Protein 7XSG (pdb70)

Organism: Cecembia lonarensis (strain CCUG 58316 / KCTC 22772 / LW9) (NCBI:txid1225176)

Foldseek 3Di:
DQADPDPLQQFADPPDDDDDAPAFQVNLQVPPAVVLLVVLVVLVVVLQVLQVPFQAHLDLVSQVPAADDLQQLQFQAEAEEQDDLLLARQDDPLDDQADPLRFTESVCCLPCCVPVCVVNCCVGYRPPCHSLSSFQLLALLVADLLVVLVLCVLLSGQAYEYQQADQLGQGLADDPQWCSYCLNTHHNDSSVVNNLVSCVVSVHAYEYEEELHHQKAKAFADDADDPPQPDPRIWIAHFCLSVPDDDPRTHRDDSVPPRSSNPTHRYYHQCQSSHRLSRLVVCCVPRVGQEYEYASQQRDACVRNVLSSSSSSNVSVCVPPDHHFYEQHNHFQDDPVLVVVVVVPVVSRVVRRRHTHEAERENDPPDDDLVGEYEYEDEQFSYSAGHSPDDPVRGHDLLRVLLVSLLQQLSSYRYHYYFHHHSNNHGPVRRSVSSNSSSVQCVQCVVQRGQWGHDPDQDDPQWGWIAHPVRQKIKTKGLDDPAQKDKDDPADDFAWDFKDKGQDPDTWDWDADPNRIIITGDDPVCRVPVVNSHPRIIMMMIGGD/DAADPDPLQQFADPPDDDDDDPAFQVNLQVPPAVVLQVVLVVLLVVLVVLQVPFQAHLDLVRQVPAADDLQVLQFQEEAEEQADLLLARQDDPLDDQADPLRFTESVCCLPCCVPVCVVNCCVGYRPPCHSLSSFQLLALLVADLLVVLVLCVLLSGQEYEYQQADQLGQGLADDPQWCSYCLNTHHNDSNLQNNLVSCVVVVHAYEYEEELHHQKAKAFAQDADDPPQPDPGIWIAHFCLSVPDDDPRTHRDDSVPPRSSNPTHRYYHQCQSSHRLSRLVVCCVPRVGQEYEYANLARDACVRNVVSSSSSSSCSVCVPPHRHFYEQHNHFQDDPVLVVVVVVPVVSRVVRRRHTHEAESENDPPDDDLVGEYEYEDEQFSYSAGHSPDDPVRGHALLRVQLVSLLQQLSSYRYHYYFHHHSNNHGDVRSVNSSVQSSVQCVQCVVQRRQWGHDPDQDDPQWGWIAHPVRFKIKTKGQDDPAQKDKALPADPFDWDWKDWRQDPDTWDWDQDPNGIIITGDDPVCHPCVVVSHNRIIMMITGGD

InterPro domains:
  IPR000933 Glycoside hydrolase, family 29 [PTHR10030] (77-508)
  IPR000933 Glycoside hydrolase, family 29 [SM00812] (87-532)
  IPR017853 Glycoside hydrolase superfamily [SSF51445] (87-491)
  IPR031919 Alpha-L-fucosidase, C-terminal [PF16757] (505-583)
  IPR057739 Glycoside hydrolase family 29, N-terminal [PF01120] (80-488)

Secondary structure (DSSP, 8-state):
------TTS----TT------SS-HHHHHHHTHHHHHHHHHHHHHHHHHHHHHSS--SSHHHHHT----HHHHHH-EEEEE--SGGGTT----SSS---TTS-B-GGGHHHHTTTTTHHHHHHHT-TT--GGGGGGG---TT--HHHHHHHHHHHT-SEEEE--B-TT--BSS--SS-S-BTTTSSSSS-HHHHHHHHHHHTT-EEEEEEESS-S-EEEE-SS-SSTT--STTEEEE--GGG-S----SEEE--HHHHGGGSTTPPPBS-HIIIIIHHHHHHHHHHH--SEEEEE-TTSS-HHHH-HHHHHHHHHHHHTTT---EEBS-S-----HHHHHHHHH--HHHHHT----SBB--BS---S--TTS-EEEEE-SSSBSS--TT--TTTS--HHHHHHHHHHHHHTTEEEEEEE---TTSPPPHHHHHHHHHHHHHHHHHGGGTTTEE--S-SEETTEEEEEETTS-EEEEEESS--TTEEEE-S---S-EEEEEETT--PPBP-EE-TTS-EEEE--GGGTS-GGGT-SS-EEEEEEE-/----S-TTS----TT------SS-HHHHHHHTHHHHHHHHHHHHHHHHHHHHHSS--SSHHHHHT----HHHHHH-EEEEE--SGGGTT----SSS---TTS-B-GGGHHHHTTTTTHHHHHHHT-TT--GGGGGGG---TT--HHHHHHHHHHHT-SEEEE--B-TT--BSS--TT-S-BTTTSSSSS-HHHHHHHHHHHTT-EEEEEEESS-S-EEEE-SS-SSTT--STTEEEE--GGG-S----SEEE--HHHHGGGSTTPPPBS-HIIIIIHHHHHHHHHHH--SEEEEE-TTSS-HHHH-HHHHHHHHHHHHTTT---EEBS-S-----HHHHHHHHH--HHHHHT----SBB--BS---S--TTS-EEEEE-SSSBSS--TT--TTTS--HHHHHHHHHHHHHTTEEEEEEE---TTSPPPHHHHHHHHHHHHHHHHHGGGTTTEE--S-SEETTEEEEEETTSSEEEEEESS--TTEEEE-S---S-EEEEEETT--PPPP-EE-TTS-EEEE--GGGTS-GGGTSSS-EEEEEEE-

B-factor: mean 20.51, std 13.14, range [5.88, 104.59]

Sequence (1090 aa):
KHLTDNILQPKRSSDFMMAFKYEYSTVDLYREFSESIMDKARSEVEILESVNRQGRYKPNVESLKLHEVPEWFEDAKLGIFLDWGPWSVPGYAPLKGAEASTGGSYPDWYEFLMDNLYKEYHDEVWGADFRRRDDFLPLLTGENFNSEEYMLLAVNSGAKYFVPFTKHHAGWTMWESEFTKRNAVEMGPGRDIYKELIEEAGKKYDMKMGFYFSVSEWEYPVIVDQNLLSQWDPVKNLAIFQDALGQIPRATPLASYFPALHDRMISGKIPVKDYFADYMMIPSSFKEAVDKYDPDLVWYDGGWGSPVSISRTMETSAYFYNQAEGKKDVVINNRAGSSLSEDDLIKVRDLMKIYLSGQQLGDYGTPEFTIGDVDIQSKWEVCRSISPAFGYNWQDDEASSLSGEELIKLFVDIVANNGNLLLVISPDGSGKLPDIQKKDDRLLELGDWMKVNAESIHNTRPWKVQKENDKFFTKSKDGKSLFVHCTNWPGENLIINTPIEEGIKGIKLLGSDINLQFTKASNGNLEIPIPKDFQNNPSLISKYVWTFKIDLNKHLTDNILQPKRSSDFMAFKYEYSTVDLYREFSESIMDKARSSEVEILESVNRQGRYKPNVESLKLHEVPEWFEDAKLGIFLDWGPWSVPGYAPLKGAEASTGGSYPDWYEFLMDNLYKEYHDEVWGADFRRRDDFLPLLTGENFNSEEYMLLAVNSSGAKYFVPFTKHHAGWTMWESEFTKRNAVEMGPGRDIYKELIEAGKKYDMKMGFYFSVSEWEYPVIVDDQNLSQWDPVKNLAIFQDALGQIPRATPLASYFPALHDRMMISGKIPVKDYFADYMMIPSSFKEAVDKYDPDLVWYDGGWGSPVSISRTMETSAYFYNQAEGKKDVVINNRAGSSLSEDDLIKVRDLMKIYLSGQQLGDYGTPEFTIGDVDIQSKWEVCRSSISPAFGYNWQDDEASSLSGEELIKLFVDIVANNGNLLLVISPDGSGKLPDIQKDRLLLELGDWMKKVNAESIHNTRPWKVQKENDKFFTKSKDGKSLFVHCTNWPGENLIINTPIEEGIKGIKLLGSSDDINLQFTKASNGNLEIPIPKDFQNNPSLISKYVWTFKIDLN

Structure (mmCIF, N/CA/C/O backbone):
data_7XSG
#
_entry.id   7XSG
#
_cell.length_a   73.132
_cell.length_b   123.405
_cell.length_c   166.605
_cell.angle_alpha   90.000
_cell.angle_beta   90.000
_cell.angle_gamma   90.000
#
_symmetry.space_group_name_H-M   'P 21 21 21'
#
loop_
_entity.id
_entity.type
_entity.pdbx_description
1 polymer Alpha-L-fucosidase
2 non-polymer 'SODIUM ION'
3 non-polymer GLYCEROL
4 non-polymer 'CITRIC ACID'
5 non-polymer DI(HYDROXYETHYL)ETHER
6 water water
#
loop_
_atom_site.group_PDB
_atom_site.id
_atom_site.type_symbol
_atom_site.label_atom_id
_atom_site.label_alt_id
_atom_site.label_comp_id
_atom_site.label_asym_id
_atom_site.label_entity_id
_atom_site.label_seq_id
_atom_site.pdbx_PDB_ins_code
_atom_site.Cartn_x
_atom_site.Cartn_y
_atom_site.Cartn_z
_atom_site.occupancy
_atom_site.B_iso_or_equiv
_atom_site.auth_seq_id
_atom_site.auth_comp_id
_atom_site.auth_asym_id
_atom_site.auth_atom_id
_atom_site.pdbx_PDB_model_num
ATOM 1 N N . LYS A 1 34 ? -15.573 -44.309 47.062 1.000 45.964 33 LYS A N 1
ATOM 2 C CA . LYS A 1 34 ? -16.222 -43.011 47.392 1.000 44.263 33 LYS A CA 1
ATOM 3 C C . LYS A 1 34 ? -16.218 -42.134 46.135 1.000 40.004 33 LYS A C 1
ATOM 4 O O . LYS A 1 34 ? -17.274 -41.878 45.561 1.000 42.669 33 LYS A O 1
ATOM 10 N N . HIS A 1 35 ? -15.020 -41.731 45.684 1.000 31.277 34 HIS A N 1
ATOM 11 C CA . HIS A 1 35 ? -14.865 -40.980 44.442 1.000 28.012 34 HIS A CA 1
ATOM 12 C C . HIS A 1 35 ? -13.807 -41.586 43.515 1.000 26.905 34 HIS A C 1
ATOM 13 O O . HIS A 1 35 ? -13.864 -41.354 42.305 1.000 26.983 34 HIS A O 1
ATOM 20 N N . LEU A 1 36 ? -12.805 -42.286 44.062 1.000 25.066 35 LEU A N 1
ATOM 21 C CA . LEU A 1 36 ? -11.754 -42.868 43.247 1.000 26.826 35 LEU A CA 1
ATOM 22 C C . LEU A 1 36 ? -12.231 -44.227 42.747 1.000 31.018 35 LEU A C 1
ATOM 23 O O . LEU A 1 36 ? -12.547 -45.103 43.556 1.000 30.967 35 LEU A O 1
ATOM 28 N N . THR A 1 37 ? -12.315 -44.369 41.417 1.000 29.219 36 THR A N 1
ATOM 29 C CA . THR A 1 37 ? -12.719 -45.624 40.791 1.000 32.392 36 THR A CA 1
ATOM 30 C C . THR A 1 37 ? -11.479 -46.291 40.198 1.000 32.993 36 THR A C 1
ATOM 31 O O . THR A 1 37 ? -10.387 -45.715 40.214 1.000 31.553 36 THR A O 1
ATOM 35 N N . ASP A 1 38 ? -11.643 -47.525 39.693 1.000 34.615 37 ASP A N 1
ATOM 36 C CA . ASP A 1 38 ? -10.603 -48.148 38.888 1.000 39.688 37 ASP A CA 1
ATOM 37 C C . ASP A 1 38 ? -10.979 -48.055 37.406 1.000 42.213 37 ASP A C 1
ATOM 38 O O . ASP A 1 38 ? -10.437 -48.795 36.582 1.000 43.046 37 ASP A O 1
ATOM 43 N N . ASN A 1 39 ? -11.893 -47.123 37.080 1.000 40.776 38 ASN A N 1
ATOM 44 C CA . ASN A 1 39 ? -12.326 -46.859 35.713 1.000 38.385 38 ASN A CA 1
ATOM 45 C C . ASN A 1 39 ? -11.232 -46.061 35.003 1.000 39.485 38 ASN A C 1
ATOM 46 O O . ASN A 1 39 ? -10.869 -44.962 35.432 1.000 34.383 38 ASN A O 1
ATOM 51 N N . ILE A 1 40 ? -10.727 -46.632 33.900 1.000 36.941 39 ILE A N 1
ATOM 52 C CA . ILE A 1 40 ? -9.674 -46.048 33.081 1.000 37.204 39 ILE A CA 1
ATOM 53 C C . ILE A 1 40 ? -10.089 -44.666 32.552 1.000 31.543 39 ILE A C 1
ATOM 54 O O . ILE A 1 40 ? -9.219 -43.829 32.308 1.000 32.347 39 ILE A O 1
ATOM 59 N N . LEU A 1 41 ? -11.401 -44.438 32.367 1.000 30.046 40 LEU A N 1
ATOM 60 C CA . LEU A 1 41 ? -11.912 -43.181 31.837 1.000 30.501 40 LEU A CA 1
ATOM 61 C C . LEU A 1 41 ? -11.733 -42.040 32.838 1.000 28.355 40 LEU A C 1
ATOM 62 O O . LEU A 1 41 ? -11.769 -40.883 32.419 1.000 25.831 40 LEU A O 1
ATOM 67 N N . GLN A 1 42 ? -11.621 -42.360 34.144 1.000 23.710 41 GLN A N 1
ATOM 68 C CA . GLN A 1 42 ? -11.534 -41.319 35.161 1.000 21.933 41 GLN A CA 1
ATOM 69 C C . GLN A 1 42 ? -10.119 -40.774 35.187 1.000 20.753 41 GLN A C 1
ATOM 70 O O . GLN A 1 42 ? -9.165 -41.476 35.531 1.000 21.234 41 GLN A O 1
ATOM 76 N N . PRO A 1 43 ? -9.907 -39.463 34.876 1.000 18.789 42 PRO A N 1
ATOM 77 C CA . PRO A 1 43 ? -8.585 -38.877 35.062 1.000 20.253 42 PRO A CA 1
ATOM 78 C C . PRO A 1 43 ? -8.210 -38.856 36.547 1.000 18.419 42 PRO A C 1
ATOM 79 O O . PRO A 1 43 ? -9.054 -38.530 37.388 1.000 20.192 42 PRO A O 1
ATOM 83 N N . LYS A 1 44 ? -6.961 -39.200 36.856 1.000 20.768 43 LYS A N 1
ATOM 84 C CA . LYS A 1 44 ? -6.532 -39.294 38.238 1.000 21.334 43 LYS A CA 1
ATOM 85 C C . LYS A 1 44 ? -5.033 -39.062 38.338 1.000 19.824 43 LYS A C 1
ATOM 86 O O . LYS A 1 44 ? -4.290 -39.054 37.347 1.000 20.879 43 LYS A O 1
ATOM 92 N N . ARG A 1 45 ? -4.586 -38.851 39.576 1.000 18.459 44 ARG A N 1
ATOM 93 C CA . ARG A 1 45 ? -3.195 -38.583 39.883 1.000 21.079 44 ARG A CA 1
ATOM 94 C C . ARG A 1 45 ? -2.292 -39.638 39.239 1.000 24.533 44 ARG A C 1
ATOM 95 O O . ARG A 1 45 ? -2.541 -40.837 39.365 1.000 24.942 44 ARG A O 1
ATOM 103 N N . SER A 1 46 ? -1.236 -39.161 38.574 1.000 26.957 45 SER A N 1
ATOM 104 C CA . SER A 1 46 ? -0.217 -40.031 38.014 1.000 31.285 45 SER A CA 1
ATOM 105 C C . SER A 1 46 ? 0.727 -40.534 39.107 1.000 31.367 45 SER A C 1
ATOM 106 O O . SER A 1 46 ? 1.029 -39.840 40.073 1.000 28.114 45 SER A O 1
ATOM 109 N N . SER A 1 47 ? 1.269 -41.746 38.922 1.000 33.332 46 SER A N 1
ATOM 110 C CA . SER A 1 47 ? 2.225 -42.282 39.877 1.000 33.371 46 SER A CA 1
ATOM 111 C C . SER A 1 47 ? 3.538 -41.493 39.848 1.000 33.784 46 SER A C 1
ATOM 112 O O . SER A 1 47 ? 4.319 -41.542 40.793 1.000 38.059 46 SER A O 1
ATOM 115 N N . ASP A 1 48 ? 3.778 -40.733 38.772 1.000 35.347 47 ASP A N 1
ATOM 116 C CA . ASP A 1 48 ? 5.005 -39.959 38.614 1.000 37.995 47 ASP A CA 1
ATOM 117 C C . ASP A 1 48 ? 4.799 -38.470 38.942 1.000 35.415 47 ASP A C 1
ATOM 118 O O . ASP A 1 48 ? 5.663 -37.651 38.602 1.000 33.730 47 ASP A O 1
ATOM 123 N N . PHE A 1 49 ? 3.703 -38.117 39.641 1.000 32.504 48 PHE A N 1
ATOM 124 C CA . PHE A 1 49 ? 3.392 -36.723 39.959 1.000 30.983 48 PHE A CA 1
ATOM 125 C C . PHE A 1 49 ? 4.520 -36.041 40.742 1.000 29.912 48 PHE A C 1
ATOM 126 O O . PHE A 1 49 ? 5.007 -36.548 41.752 1.000 31.076 48 PHE A O 1
ATOM 134 N N A MET A 1 50 ? 4.920 -34.860 40.258 0.500 29.362 49 MET A N 1
ATOM 135 N N B MET A 1 50 ? 4.911 -34.856 40.258 0.500 29.147 49 MET A N 1
ATOM 136 C CA A MET A 1 50 ? 5.803 -33.960 40.977 0.500 28.937 49 MET A CA 1
ATOM 137 C CA B MET A 1 50 ? 5.803 -33.958 40.964 0.500 28.607 49 MET A CA 1
ATOM 138 C C A MET A 1 50 ? 5.244 -32.546 40.829 0.500 26.367 49 MET A C 1
ATOM 139 C C B MET A 1 50 ? 5.241 -32.544 40.826 0.500 26.191 49 MET A C 1
ATOM 140 O O A MET A 1 50 ? 4.744 -32.208 39.754 0.500 24.776 49 MET A O 1
ATOM 141 O O B MET A 1 50 ? 4.739 -32.204 39.753 0.500 24.667 49 MET A O 1
ATOM 150 N N . ALA A 1 51 ? 5.357 -31.745 41.895 1.000 25.161 50 ALA A N 1
ATOM 151 C CA . ALA A 1 51 ? 4.841 -30.379 41.913 1.000 22.278 50 ALA A CA 1
ATOM 152 C C . ALA A 1 51 ? 5.354 -29.579 40.710 1.000 22.472 50 ALA A C 1
ATOM 153 O O . ALA A 1 51 ? 6.538 -29.638 40.371 1.000 24.728 50 ALA A O 1
ATOM 155 N N . PHE A 1 52 ? 4.456 -28.793 40.103 1.000 20.348 51 PHE A N 1
ATOM 156 C CA . PHE A 1 52 ? 4.818 -27.886 39.022 1.000 19.617 51 PHE A CA 1
ATOM 157 C C . PHE A 1 52 ? 5.194 -26.541 39.624 1.000 20.267 51 PHE A C 1
ATOM 158 O O . PHE A 1 52 ? 4.318 -25.807 40.104 1.000 19.978 51 PHE A O 1
ATOM 166 N N . LYS A 1 53 ? 6.488 -26.235 39.599 1.000 21.486 52 LYS A N 1
ATOM 167 C CA . LYS A 1 53 ? 7.007 -24.985 40.111 1.000 24.421 52 LYS A CA 1
ATOM 168 C C . LYS A 1 53 ? 7.554 -24.235 38.904 1.000 24.435 52 LYS A C 1
ATOM 169 O O . LYS A 1 53 ? 8.634 -24.540 38.401 1.000 23.740 52 LYS A O 1
ATOM 175 N N . TYR A 1 54 ? 6.730 -23.316 38.384 1.000 20.730 53 TYR A N 1
ATOM 176 C CA . TYR A 1 54 ? 7.087 -22.622 37.159 1.000 20.601 53 TYR A CA 1
ATOM 177 C C . TYR A 1 54 ? 8.416 -21.898 37.343 1.000 19.583 53 TYR A C 1
ATOM 178 O O . TYR A 1 54 ? 8.762 -21.433 38.424 1.000 19.850 53 TYR A O 1
ATOM 187 N N . GLU A 1 55 ? 9.163 -21.789 36.227 1.000 21.571 54 GLU A N 1
ATOM 188 C CA . GLU A 1 55 ? 10.467 -21.143 36.145 1.000 23.414 54 GLU A CA 1
ATOM 189 C C . GLU A 1 55 ? 10.509 -19.813 36.911 1.000 21.473 54 GLU A C 1
ATOM 190 O O . GLU A 1 55 ? 11.533 -19.438 37.491 1.000 20.889 54 GLU A O 1
ATOM 196 N N . TYR A 1 56 ? 9.401 -19.042 36.830 1.000 18.790 55 TYR A N 1
ATOM 197 C CA . TYR A 1 56 ? 9.266 -17.801 37.559 1.000 18.577 55 TYR A CA 1
ATOM 198 C C . TYR A 1 56 ? 8.207 -17.963 38.650 1.000 18.339 55 TYR A C 1
ATOM 199 O O . TYR A 1 56 ? 7.061 -18.270 38.339 1.000 19.574 55 TYR A O 1
ATOM 208 N N . SER A 1 57 ? 8.589 -17.704 39.897 1.000 16.813 56 SER A N 1
ATOM 209 C CA . SER A 1 57 ? 7.621 -17.549 40.982 1.000 17.457 56 SER A CA 1
ATOM 210 C C . SER A 1 57 ? 6.857 -16.235 40.782 1.000 15.591 56 SER A C 1
ATOM 211 O O . SER A 1 57 ? 7.268 -15.363 40.008 1.000 15.742 56 SER A O 1
ATOM 214 N N . THR A 1 58 ? 5.792 -16.050 41.565 1.000 15.974 57 THR A N 1
ATOM 215 C CA . THR A 1 58 ? 5.077 -14.774 41.537 1.000 15.474 57 THR A CA 1
ATOM 216 C C . THR A 1 58 ? 6.017 -13.619 41.889 1.000 16.052 57 THR A C 1
ATOM 217 O O . THR A 1 58 ? 5.950 -12.559 41.276 1.000 15.875 57 THR A O 1
ATOM 221 N N . VAL A 1 59 ? 6.875 -13.791 42.907 1.000 14.165 58 VAL A N 1
ATOM 222 C CA . VAL A 1 59 ? 7.833 -12.768 43.283 1.000 15.752 58 VAL A CA 1
ATOM 223 C C . VAL A 1 59 ? 8.843 -12.521 42.149 1.000 15.062 58 VAL A C 1
ATOM 224 O O . VAL A 1 59 ? 9.222 -11.377 41.913 1.000 16.024 58 VAL A O 1
ATOM 228 N N . ASP A 1 60 ? 9.295 -13.578 41.472 1.000 16.386 59 ASP A N 1
ATOM 229 C CA . ASP A 1 60 ? 10.193 -13.410 40.332 1.000 17.115 59 ASP A CA 1
ATOM 230 C C . ASP A 1 60 ? 9.530 -12.536 39.261 1.000 17.860 59 ASP A C 1
ATOM 231 O O . ASP A 1 60 ? 10.179 -11.657 38.670 1.000 16.684 59 ASP A O 1
ATOM 236 N N . LEU A 1 61 ? 8.248 -12.811 38.990 1.000 15.160 60 LEU A N 1
ATOM 237 C CA . LEU A 1 61 ? 7.535 -12.041 37.975 1.000 15.022 60 LEU A CA 1
ATOM 238 C C . LEU A 1 61 ? 7.411 -10.575 38.390 1.000 15.193 60 LEU A C 1
ATOM 239 O O . LEU A 1 61 ? 7.535 -9.691 37.547 1.000 15.737 60 LEU A O 1
ATOM 244 N N . TYR A 1 62 ? 7.131 -10.309 39.668 1.000 13.705 61 TYR A N 1
ATOM 245 C CA . TYR A 1 62 ? 7.132 -8.974 40.224 1.000 14.806 61 TYR A CA 1
ATOM 246 C C . TYR A 1 62 ? 8.470 -8.271 39.952 1.000 17.372 61 TYR A C 1
ATOM 247 O O . TYR A 1 62 ? 8.497 -7.137 39.480 1.000 16.473 61 TYR A O 1
ATOM 256 N N . ARG A 1 63 ? 9.572 -8.948 40.288 1.000 17.199 62 ARG A N 1
ATOM 257 C CA . ARG A 1 63 ? 10.893 -8.337 40.197 1.000 20.286 62 ARG A CA 1
ATOM 258 C C . ARG A 1 63 ? 11.301 -8.104 38.746 1.000 20.146 62 ARG A C 1
ATOM 259 O O . ARG A 1 63 ? 11.962 -7.098 38.465 1.000 21.388 62 ARG A O 1
ATOM 267 N N . GLU A 1 64 ? 10.935 -9.026 37.853 1.000 19.499 63 GLU A N 1
ATOM 268 C CA . GLU A 1 64 ? 11.534 -9.077 36.522 1.000 21.632 63 GLU A CA 1
ATOM 269 C C . GLU A 1 64 ? 10.616 -8.508 35.436 1.000 21.514 63 GLU A C 1
ATOM 270 O O . GLU A 1 64 ? 11.125 -8.068 34.398 1.000 21.238 63 GLU A O 1
ATOM 276 N N . PHE A 1 65 ? 9.279 -8.563 35.618 1.000 19.095 64 PHE A N 1
ATOM 277 C CA . PHE A 1 65 ? 8.353 -8.234 34.527 1.000 18.563 64 PHE A CA 1
ATOM 278 C C . PHE A 1 65 ? 7.306 -7.166 34.864 1.000 17.143 64 PHE A C 1
ATOM 279 O O . PHE A 1 65 ? 6.756 -6.559 33.932 1.000 16.723 64 PHE A O 1
ATOM 287 N N . SER A 1 66 ? 6.989 -6.917 36.136 1.000 14.932 65 SER A N 1
ATOM 288 C CA . SER A 1 66 ? 5.871 -6.038 36.467 1.000 15.127 65 SER A CA 1
ATOM 289 C C . SER A 1 66 ? 6.024 -4.639 35.850 1.000 17.359 65 SER A C 1
ATOM 290 O O . SER A 1 66 ? 5.089 -4.108 35.256 1.000 17.282 65 SER A O 1
ATOM 293 N N . GLU A 1 67 ? 7.197 -4.025 36.022 1.000 17.684 66 GLU A N 1
ATOM 294 C CA . GLU A 1 67 ? 7.411 -2.660 35.561 1.000 21.359 66 GLU A CA 1
ATOM 295 C C . GLU A 1 67 ? 7.298 -2.628 34.039 1.000 19.097 66 GLU A C 1
ATOM 296 O O . GLU A 1 67 ? 6.638 -1.743 33.482 1.000 19.920 66 GLU A O 1
ATOM 302 N N . SER A 1 68 ? 7.916 -3.602 33.371 1.000 20.052 67 SER A N 1
ATOM 303 C CA . SER A 1 68 ? 7.881 -3.686 31.916 1.000 20.390 67 SER A CA 1
ATOM 304 C C . SER A 1 68 ? 6.433 -3.761 31.410 1.000 20.248 67 SER A C 1
ATOM 305 O O . SER A 1 68 ? 6.039 -3.009 30.512 1.000 18.898 67 SER A O 1
ATOM 308 N N . ILE A 1 69 ? 5.626 -4.650 32.013 1.000 18.096 68 ILE A N 1
ATOM 309 C CA . ILE A 1 69 ? 4.238 -4.834 31.591 1.000 18.159 68 ILE A CA 1
ATOM 310 C C . ILE A 1 69 ? 3.411 -3.581 31.854 1.000 15.575 68 ILE A C 1
ATOM 311 O O . ILE A 1 69 ? 2.551 -3.249 31.034 1.000 15.601 68 ILE A O 1
ATOM 316 N N . MET A 1 70 ? 3.605 -2.914 32.993 1.000 14.686 69 MET A N 1
ATOM 317 C CA . MET A 1 70 ? 2.791 -1.762 33.334 1.000 14.898 69 MET A CA 1
ATOM 318 C C . MET A 1 70 ? 3.160 -0.609 32.392 1.000 14.711 69 MET A C 1
ATOM 319 O O . MET A 1 70 ? 2.297 0.148 31.973 1.000 13.856 69 MET A O 1
ATOM 324 N N . ASP A 1 71 ? 4.444 -0.528 32.027 1.000 15.324 70 ASP A N 1
ATOM 325 C CA . ASP A 1 71 ? 4.868 0.467 31.039 1.000 16.361 70 ASP A CA 1
ATOM 326 C C . ASP A 1 71 ? 4.204 0.231 29.689 1.000 15.422 70 ASP A C 1
ATOM 327 O O . ASP A 1 71 ? 3.777 1.185 29.030 1.000 16.445 70 ASP A O 1
ATOM 332 N N . LYS A 1 72 ? 4.176 -1.021 29.242 1.000 15.417 71 LYS A N 1
ATOM 333 C CA . LYS A 1 72 ? 3.568 -1.377 27.966 1.000 15.953 71 LYS A CA 1
ATOM 334 C C . LYS A 1 72 ? 2.062 -1.111 28.025 1.000 15.340 71 LYS A C 1
ATOM 335 O O . LYS A 1 72 ? 1.463 -0.564 27.085 1.000 14.688 71 LYS A O 1
ATOM 341 N N . ALA A 1 73 ? 1.453 -1.508 29.150 1.000 14.311 72 ALA A N 1
ATOM 342 C CA . ALA A 1 73 ? 0.020 -1.325 29.341 1.000 14.448 72 ALA A CA 1
ATOM 343 C C . ALA A 1 73 ? -0.363 0.147 29.231 1.000 15.717 72 ALA A C 1
ATOM 344 O O . ALA A 1 73 ? -1.377 0.467 28.618 1.000 15.034 72 ALA A O 1
ATOM 346 N N . ARG A 1 74 ? 0.423 1.051 29.833 1.000 15.167 73 ARG A N 1
ATOM 347 C CA . ARG A 1 74 ? 0.064 2.457 29.850 1.000 16.861 73 ARG A CA 1
ATOM 348 C C . ARG A 1 74 ? 0.032 2.985 28.418 1.000 15.420 73 ARG A C 1
ATOM 349 O O . ARG A 1 74 ? -0.883 3.743 28.075 1.000 15.955 73 ARG A O 1
ATOM 357 N N . SER A 1 75 ? 0.988 2.561 27.595 1.000 15.862 74 SER A N 1
ATOM 358 C CA . SER A 1 75 ? 1.041 3.051 26.224 1.000 16.638 74 SER A CA 1
ATOM 359 C C . SER A 1 75 ? -0.123 2.491 25.402 1.000 16.237 74 SER A C 1
ATOM 360 O O . SER A 1 75 ? -0.739 3.223 24.606 1.000 16.234 74 SER A O 1
ATOM 363 N N . GLU A 1 76 ? -0.466 1.213 25.649 1.000 14.133 75 GLU A N 1
ATOM 364 C CA . GLU A 1 76 ? -1.574 0.595 24.920 1.000 14.157 75 GLU A CA 1
ATOM 365 C C . GLU A 1 76 ? -2.918 1.212 25.339 1.000 13.953 75 GLU A C 1
ATOM 366 O O . GLU A 1 76 ? -3.792 1.416 24.484 1.000 13.283 75 GLU A O 1
ATOM 372 N N . VAL A 1 77 ? -3.107 1.503 26.630 1.000 13.137 76 VAL A N 1
ATOM 373 C CA . VAL A 1 77 ? -4.362 2.090 27.099 1.000 13.270 76 VAL A CA 1
ATOM 374 C C . VAL A 1 77 ? -4.501 3.508 26.530 1.000 12.722 76 VAL A C 1
ATOM 375 O O . VAL A 1 77 ? -5.575 3.931 26.133 1.000 12.735 76 VAL A O 1
ATOM 379 N N . GLU A 1 78 ? -3.392 4.264 26.452 1.000 13.243 77 GLU A N 1
ATOM 380 C CA . GLU A 1 78 ? -3.438 5.584 25.828 1.000 14.825 77 GLU A CA 1
ATOM 381 C C . GLU A 1 78 ? -3.938 5.506 24.381 1.000 13.017 77 GLU A C 1
ATOM 382 O O . GLU A 1 78 ? -4.781 6.318 23.961 1.000 12.563 77 GLU A O 1
ATOM 388 N N . ILE A 1 79 ? -3.435 4.541 23.615 1.000 12.432 78 ILE A N 1
ATOM 389 C CA . ILE A 1 79 ? -3.838 4.331 22.234 1.000 12.805 78 ILE A CA 1
ATOM 390 C C . ILE A 1 79 ? -5.322 3.984 22.154 1.000 12.802 78 ILE A C 1
ATOM 391 O O . ILE A 1 79 ? -6.055 4.578 21.359 1.000 14.023 78 ILE A O 1
ATOM 396 N N . LEU A 1 80 ? -5.771 3.063 23.017 1.000 11.611 79 LEU A N 1
ATOM 397 C CA . LEU A 1 80 ? -7.183 2.683 23.030 1.000 11.755 79 LEU A CA 1
ATOM 398 C C . LEU A 1 80 ? -8.082 3.876 23.360 1.000 11.305 79 LEU A C 1
ATOM 399 O O . LEU A 1 80 ? -9.131 4.058 22.736 1.000 11.674 79 LEU A O 1
ATOM 404 N N . GLU A 1 81 ? -7.682 4.684 24.349 1.000 12.096 80 GLU A N 1
ATOM 405 C CA . GLU A 1 81 ? -8.467 5.825 24.773 1.000 12.385 80 GLU A CA 1
ATOM 406 C C . GLU A 1 81 ? -8.531 6.859 23.642 1.000 11.901 80 GLU A C 1
ATOM 407 O O . GLU A 1 81 ? -9.563 7.483 23.459 1.000 12.425 80 GLU A O 1
ATOM 413 N N . SER A 1 82 ? -7.433 7.040 22.909 1.000 12.463 81 SER A N 1
ATOM 414 C CA . SER A 1 82 ? -7.404 7.941 21.757 1.000 12.974 81 SER A CA 1
ATOM 415 C C . SER A 1 82 ? -8.330 7.455 20.645 1.000 13.092 81 SER A C 1
ATOM 416 O O . SER A 1 82 ? -9.056 8.257 20.048 1.000 13.502 81 SER A O 1
ATOM 419 N N . VAL A 1 83 ? -8.327 6.145 20.353 1.000 12.488 82 VAL A N 1
ATOM 420 C CA . VAL A 1 83 ? -9.240 5.580 19.371 1.000 12.170 82 VAL A CA 1
ATOM 421 C C . VAL A 1 83 ? -10.679 5.910 19.766 1.000 12.028 82 VAL A C 1
ATOM 422 O O . VAL A 1 83 ? -11.486 6.300 18.921 1.000 13.134 82 VAL A O 1
ATOM 426 N N . ASN A 1 84 ? -11.014 5.765 21.050 1.000 11.246 83 ASN A N 1
ATOM 427 C CA . ASN A 1 84 ? -12.385 6.011 21.471 1.000 11.450 83 ASN A CA 1
ATOM 428 C C . ASN A 1 84 ? -12.704 7.508 21.444 1.000 13.745 83 ASN A C 1
ATOM 429 O O . ASN A 1 84 ? -13.803 7.877 21.069 1.000 14.904 83 ASN A O 1
ATOM 434 N N . ARG A 1 85 ? -11.742 8.367 21.784 1.000 15.065 84 ARG A N 1
ATOM 435 C CA . ARG A 1 85 ? -11.955 9.814 21.757 1.000 17.622 84 ARG A CA 1
ATOM 436 C C . ARG A 1 85 ? -12.286 10.272 20.336 1.000 17.196 84 ARG A C 1
ATOM 437 O O . ARG A 1 85 ? -13.137 11.160 20.176 1.000 19.283 84 ARG A O 1
ATOM 445 N N . GLN A 1 86 ? -11.644 9.657 19.335 1.000 16.674 85 GLN A N 1
ATOM 446 C CA . GLN A 1 86 ? -11.800 10.056 17.938 1.000 18.247 85 GLN A CA 1
ATOM 447 C C . GLN A 1 86 ? -12.904 9.266 17.239 1.000 17.655 85 GLN A C 1
ATOM 448 O O . GLN A 1 86 ? -13.326 9.652 16.150 1.000 18.658 85 GLN A O 1
ATOM 454 N N . GLY A 1 87 ? -13.383 8.164 17.836 1.000 16.125 86 GLY A N 1
ATOM 455 C CA . GLY A 1 87 ? -14.254 7.230 17.153 1.000 15.590 86 GLY A CA 1
ATOM 456 C C . GLY A 1 87 ? -15.748 7.551 17.271 1.000 14.785 86 GLY A C 1
ATOM 457 O O . GLY A 1 87 ? -16.169 8.370 18.080 1.000 15.340 86 GLY A O 1
ATOM 458 N N . ARG A 1 88 ? -16.522 6.807 16.500 1.000 16.277 87 ARG A N 1
ATOM 459 C CA . ARG A 1 88 ? -17.973 6.913 16.523 1.000 16.715 87 ARG A CA 1
ATOM 460 C C . ARG A 1 88 ? -18.535 6.454 17.864 1.000 15.483 87 ARG A C 1
ATOM 461 O O . ARG A 1 88 ? -19.471 7.064 18.381 1.000 15.042 87 ARG A O 1
ATOM 469 N N . TYR A 1 89 ? -17.926 5.409 18.427 1.000 14.458 88 TYR A N 1
ATOM 470 C CA . TYR A 1 89 ? -18.439 4.831 19.661 1.000 13.602 88 TYR A CA 1
ATOM 471 C C . TYR A 1 89 ? -17.646 5.343 20.853 1.000 13.609 88 TYR A C 1
ATOM 472 O O . TYR A 1 89 ? -16.422 5.267 20.887 1.000 13.019 88 TYR A O 1
ATOM 481 N N . LYS A 1 90 ? -18.376 5.865 21.841 1.000 14.169 89 LYS A N 1
ATOM 482 C CA . LYS A 1 90 ? -17.811 6.319 23.095 1.000 15.569 89 LYS A CA 1
ATOM 483 C C . LYS A 1 90 ? -18.146 5.292 24.164 1.000 14.248 89 LYS A C 1
ATOM 484 O O . LYS A 1 90 ? -19.137 4.566 24.040 1.000 13.693 89 LYS A O 1
ATOM 490 N N . PRO A 1 91 ? -17.350 5.227 25.252 1.000 14.160 90 PRO A N 1
ATOM 491 C CA . PRO A 1 91 ? -17.612 4.262 26.327 1.000 13.676 90 PRO A CA 1
ATOM 492 C C . PRO A 1 91 ? -18.740 4.702 27.256 1.000 13.141 90 PRO A C 1
ATOM 493 O O . PRO A 1 91 ? -18.532 5.015 28.430 1.000 13.042 90 PRO A O 1
ATOM 497 N N . ASN A 1 92 ? -19.970 4.698 26.718 1.000 13.190 91 ASN A N 1
ATOM 498 C CA . ASN A 1 92 ? -21.140 4.974 27.527 1.000 13.896 91 ASN A CA 1
ATOM 499 C C . ASN A 1 92 ? -22.317 4.215 26.934 1.000 13.313 91 ASN A C 1
ATOM 500 O O . ASN A 1 92 ? -22.270 3.820 25.773 1.000 13.049 91 ASN A O 1
ATOM 505 N N . VAL A 1 93 ? -23.329 3.941 27.774 1.000 14.317 92 VAL A N 1
ATOM 506 C CA . VAL A 1 93 ? -24.422 3.059 27.380 1.000 14.485 92 VAL A CA 1
ATOM 507 C C . VAL A 1 93 ? -25.133 3.621 26.143 1.000 14.331 92 VAL A C 1
ATOM 508 O O . VAL A 1 93 ? -25.464 2.867 25.237 1.000 14.697 92 VAL A O 1
ATOM 512 N N . GLU A 1 94 ? -25.397 4.924 26.100 1.000 16.009 93 GLU A N 1
ATOM 513 C CA . GLU A 1 94 ? -26.197 5.486 25.010 1.000 18.270 93 GLU A CA 1
ATOM 514 C C . GLU A 1 94 ? -25.468 5.411 23.667 1.000 16.757 93 GLU A C 1
ATOM 515 O O . GLU A 1 94 ? -26.080 5.091 22.643 1.000 18.169 93 GLU A O 1
ATOM 521 N N . SER A 1 95 ? -24.161 5.655 23.658 1.000 14.974 94 SER A N 1
ATOM 522 C CA . SER A 1 95 ? -23.372 5.552 22.437 1.000 14.845 94 SER A CA 1
ATOM 523 C C . SER A 1 95 ? -23.313 4.104 21.949 1.000 14.514 94 SER A C 1
ATOM 524 O O . SER A 1 95 ? -23.506 3.817 20.772 1.000 14.852 94 SER A O 1
ATOM 527 N N . LEU A 1 96 ? -23.042 3.167 22.862 1.000 12.796 95 LEU A N 1
ATOM 528 C CA . LEU A 1 96 ? -22.879 1.768 22.474 1.000 13.001 95 LEU A CA 1
ATOM 529 C C . LEU A 1 96 ? -24.209 1.168 22.006 1.000 13.732 95 LEU A C 1
ATOM 530 O O . LEU A 1 96 ? -24.211 0.274 21.168 1.000 13.902 95 LEU A O 1
ATOM 535 N N . LYS A 1 97 ? -25.334 1.686 22.524 1.000 14.683 96 LYS A N 1
ATOM 536 C CA . LYS A 1 97 ? -26.656 1.199 22.158 1.000 18.012 96 LYS A CA 1
ATOM 537 C C . LYS A 1 97 ? -26.957 1.403 20.671 1.000 17.795 96 LYS A C 1
ATOM 538 O O . LYS A 1 97 ? -27.764 0.654 20.105 1.000 18.466 96 LYS A O 1
ATOM 544 N N . LEU A 1 98 ? -26.312 2.386 20.042 1.000 16.010 97 LEU A N 1
ATOM 545 C CA . LEU A 1 98 ? -26.526 2.672 18.621 1.000 17.060 97 LEU A CA 1
ATOM 546 C C . LEU A 1 98 ? -25.926 1.596 17.719 1.000 17.217 97 LEU A C 1
ATOM 547 O O . LEU A 1 98 ? -26.209 1.550 16.514 1.000 16.795 97 LEU A O 1
ATOM 552 N N . HIS A 1 99 ? -25.030 0.764 18.259 1.000 14.469 98 HIS A N 1
ATOM 553 C CA . HIS A 1 99 ? -24.525 -0.351 17.486 1.000 14.469 98 HIS A CA 1
ATOM 554 C C . HIS A 1 99 ? -25.650 -1.373 17.277 1.000 15.426 98 HIS A C 1
ATOM 555 O O . HIS A 1 99 ? -26.400 -1.643 18.207 1.000 16.917 98 HIS A O 1
ATOM 562 N N . GLU A 1 100 ? -25.713 -1.987 16.082 1.000 16.675 99 GLU A N 1
ATOM 563 C CA . GLU A 1 100 ? -26.766 -2.934 15.706 1.000 18.388 99 GLU A CA 1
ATOM 564 C C . GLU A 1 100 ? -26.232 -4.371 15.628 1.000 16.880 99 GLU A C 1
ATOM 565 O O . GLU A 1 100 ? -25.076 -4.608 15.272 1.000 15.151 99 GLU A O 1
ATOM 571 N N . VAL A 1 101 ? -27.107 -5.347 15.915 1.000 16.654 100 VAL A N 1
ATOM 572 C CA . VAL A 1 101 ? -26.808 -6.751 15.665 1.000 16.188 100 VAL A CA 1
ATOM 573 C C . VAL A 1 101 ? -26.511 -6.923 14.176 1.000 15.378 100 VAL A C 1
ATOM 574 O O . VAL A 1 101 ? -27.328 -6.519 13.331 1.000 16.760 100 VAL A O 1
ATOM 578 N N . PRO A 1 102 ? -25.374 -7.528 13.788 1.000 15.140 101 PRO A N 1
ATOM 579 C CA . PRO A 1 102 ? -25.101 -7.744 12.370 1.000 15.770 101 PRO A CA 1
ATOM 580 C C . PRO A 1 102 ? -26.057 -8.770 11.761 1.000 15.185 101 PRO A C 1
ATOM 581 O O . PRO A 1 102 ? -26.453 -9.742 12.406 1.000 15.076 101 PRO A O 1
ATOM 585 N N . GLU A 1 103 ? -26.355 -8.574 10.474 1.000 15.692 102 GLU A N 1
ATOM 586 C CA . GLU A 1 103 ? -27.090 -9.557 9.696 1.000 18.004 102 GLU A CA 1
ATOM 587 C C . GLU A 1 103 ? -26.539 -10.971 9.877 1.000 15.305 102 GLU A C 1
ATOM 588 O O . GLU A 1 103 ? -27.314 -11.924 10.044 1.000 16.331 102 GLU A O 1
ATOM 594 N N . TRP A 1 104 ? -25.221 -11.154 9.835 1.000 14.546 103 TRP A N 1
ATOM 595 C CA . TRP A 1 104 ? -24.667 -12.497 9.871 1.000 14.400 103 TRP A CA 1
ATOM 596 C C . TRP A 1 104 ? -25.069 -13.221 11.160 1.000 15.571 103 TRP A C 1
ATOM 597 O O . TRP A 1 104 ? -25.294 -14.435 11.146 1.000 14.626 103 TRP A O 1
ATOM 608 N N . PHE A 1 105 ? -25.153 -12.477 12.271 1.000 14.227 104 PHE A N 1
ATOM 609 C CA . PHE A 1 105 ? -25.472 -13.078 13.563 1.000 13.944 104 PHE A CA 1
ATOM 610 C C . PHE A 1 105 ? -26.961 -13.424 13.662 1.000 14.707 104 PHE A C 1
ATOM 611 O O . PHE A 1 105 ? -27.314 -14.468 14.227 1.000 15.122 104 PHE A O 1
ATOM 619 N N . GLU A 1 106 ? -27.835 -12.578 13.111 1.000 16.417 105 GLU A N 1
ATOM 620 C CA . GLU A 1 106 ? -29.254 -12.897 12.998 1.000 17.309 105 GLU A CA 1
ATOM 621 C C . GLU A 1 106 ? -29.403 -14.214 12.227 1.000 18.076 105 GLU A C 1
ATOM 622 O O . GLU A 1 106 ? -30.223 -15.088 12.559 1.000 18.563 105 GLU A O 1
ATOM 628 N N . ASP A 1 107 ? -28.624 -14.305 11.149 1.000 16.854 106 ASP A N 1
ATOM 629 C CA . ASP A 1 107 ? -28.764 -15.373 10.168 1.000 17.559 106 ASP A CA 1
ATOM 630 C C . ASP A 1 107 ? -28.114 -16.692 10.605 1.000 17.989 106 ASP A C 1
ATOM 631 O O . ASP A 1 107 ? -28.433 -17.734 10.036 1.000 19.492 106 ASP A O 1
ATOM 636 N N . ALA A 1 108 ? -27.153 -16.672 11.544 1.000 16.753 107 ALA A N 1
ATOM 637 C CA . ALA A 1 108 ? -26.240 -17.792 11.785 1.000 16.985 107 ALA A CA 1
ATOM 638 C C . ALA A 1 108 ? -26.952 -19.009 12.393 1.000 17.725 107 ALA A C 1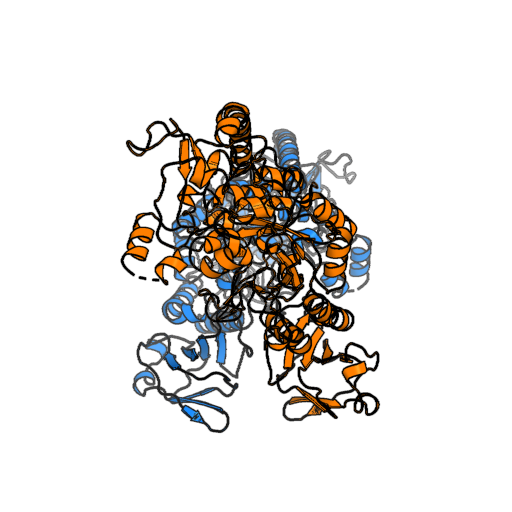
ATOM 639 O O . ALA A 1 108 ? -26.652 -20.151 12.017 1.000 19.236 107 ALA A O 1
ATOM 641 N N . LYS A 1 109 ? -27.742 -18.743 13.446 1.000 16.836 108 LYS A N 1
ATOM 642 C CA . LYS A 1 109 ? -28.560 -19.702 14.182 1.000 18.004 108 LYS A CA 1
ATOM 643 C C . LYS A 1 109 ? -27.777 -20.685 15.043 1.000 16.795 108 LYS A C 1
ATOM 644 O O . LYS A 1 109 ? -28.310 -21.094 16.088 1.000 18.646 108 LYS A O 1
ATOM 650 N N . LEU A 1 110 ? -26.612 -21.145 14.602 1.000 16.783 109 LEU A N 1
ATOM 651 C CA . LEU A 1 110 ? -25.819 -22.135 15.323 1.000 17.978 109 LEU A CA 1
ATOM 652 C C . LEU A 1 110 ? -24.363 -21.700 15.396 1.000 17.308 109 LEU A C 1
ATOM 653 O O . LEU A 1 110 ? -23.738 -21.381 14.375 1.000 16.278 109 LEU A O 1
ATOM 658 N N . GLY A 1 111 ? -23.815 -21.697 16.627 1.000 17.361 110 GLY A N 1
ATOM 659 C CA . GLY A 1 111 ? -22.387 -21.588 16.829 1.000 16.330 110 GLY A CA 1
ATOM 660 C C . GLY A 1 111 ? -21.824 -22.747 17.657 1.000 15.300 110 GLY A C 1
ATOM 661 O O . GLY A 1 111 ? -22.593 -23.463 18.290 1.000 17.022 110 GLY A O 1
ATOM 662 N N . ILE A 1 112 ? -20.512 -22.920 17.633 1.000 16.061 111 ILE A N 1
ATOM 663 C CA . ILE A 1 112 ? -19.816 -23.905 18.453 1.000 17.056 111 ILE A CA 1
ATOM 664 C C . ILE A 1 112 ? -18.992 -23.167 19.509 1.000 17.961 111 ILE A C 1
ATOM 665 O O . ILE A 1 112 ? -18.226 -22.268 19.189 1.000 16.260 111 ILE A O 1
ATOM 670 N N . PHE A 1 113 ? -19.132 -23.603 20.770 1.000 16.517 112 PHE A N 1
ATOM 671 C CA . PHE A 1 113 ? -18.489 -22.989 21.926 1.000 15.475 112 PHE A CA 1
ATOM 672 C C . PHE A 1 113 ? -17.471 -23.985 22.466 1.000 15.405 112 PHE A C 1
ATOM 673 O O . PHE A 1 113 ? -17.873 -25.016 23.011 1.000 17.174 112 PHE A O 1
ATOM 681 N N . LEU A 1 114 ? -16.182 -23.728 22.299 1.000 15.345 113 LEU A N 1
ATOM 682 C CA . LEU A 1 114 ? -15.163 -24.708 22.636 1.000 16.484 113 LEU A CA 1
ATOM 683 C C . LEU A 1 114 ? -14.735 -24.502 24.085 1.000 17.049 113 LEU A C 1
ATOM 684 O O . LEU A 1 114 ? -13.863 -23.683 24.369 1.000 17.174 113 LEU A O 1
ATOM 689 N N . ASP A 1 115 ? -15.298 -25.338 24.969 1.000 16.047 114 ASP A N 1
ATOM 690 C CA . ASP A 1 115 ? -15.025 -25.259 26.408 1.000 15.701 114 ASP A CA 1
ATOM 691 C C . ASP A 1 115 ? -13.858 -26.193 26.724 1.000 15.998 114 ASP A C 1
ATOM 692 O O . ASP A 1 115 ? -14.049 -27.391 26.981 1.000 18.107 114 ASP A O 1
ATOM 697 N N . TRP A 1 116 ? -12.649 -25.654 26.637 1.000 15.506 115 TRP A N 1
ATOM 698 C CA . TRP A 1 116 ? -11.400 -26.379 26.813 1.000 15.337 115 TRP A CA 1
ATOM 699 C C . TRP A 1 116 ? -10.419 -25.508 27.574 1.000 15.956 115 TRP A C 1
ATOM 700 O O . TRP A 1 116 ? -10.240 -24.337 27.241 1.000 16.545 115 TRP A O 1
ATOM 711 N N . GLY A 1 117 ? -9.805 -26.093 28.609 1.000 14.267 116 GLY A N 1
ATOM 712 C CA . GLY A 1 117 ? -8.841 -25.398 29.436 1.000 13.441 116 GLY A CA 1
ATOM 713 C C . GLY A 1 117 ? -8.317 -26.341 30.513 1.000 14.323 116 GLY A C 1
ATOM 714 O O . GLY A 1 117 ? -8.562 -27.544 30.448 1.000 14.385 116 GLY A O 1
ATOM 715 N N . PRO A 1 118 ? -7.558 -25.847 31.506 1.000 15.012 117 PRO A N 1
ATOM 716 C CA . PRO A 1 118 ? -6.933 -26.748 32.483 1.000 15.050 117 PRO A CA 1
ATOM 717 C C . PRO A 1 118 ? -7.921 -27.664 33.213 1.000 15.521 117 PRO A C 1
ATOM 718 O O . PRO A 1 118 ? -7.554 -28.782 33.615 1.000 14.702 117 PRO A O 1
ATOM 722 N N . TRP A 1 119 ? -9.151 -27.176 33.407 1.000 14.334 118 TRP A N 1
ATOM 723 C CA . TRP A 1 119 ? -10.236 -27.918 34.046 1.000 14.214 118 TRP A CA 1
ATOM 724 C C . TRP A 1 119 ? -10.577 -29.195 33.273 1.000 14.736 118 TRP A C 1
ATOM 725 O O . TRP A 1 119 ? -11.156 -30.137 33.841 1.000 15.292 118 TRP A O 1
ATOM 736 N N . SER A 1 120 ? -10.234 -29.220 31.978 1.000 14.065 119 SER A N 1
ATOM 737 C CA . SER A 1 120 ? -10.548 -30.356 31.128 1.000 15.763 119 SER A CA 1
ATOM 738 C C . SER A 1 120 ? -9.792 -31.604 31.576 1.000 15.638 119 SER A C 1
ATOM 739 O O . SER A 1 120 ? -10.243 -32.711 31.255 1.000 18.478 119 SER A O 1
ATOM 742 N N . VAL A 1 121 ? -8.678 -31.412 32.277 1.000 15.217 120 VAL A N 1
ATOM 743 C CA . VAL A 1 121 ? -7.831 -32.496 32.738 1.000 15.751 120 VAL A CA 1
ATOM 744 C C . VAL A 1 121 ? -8.591 -33.321 33.779 1.000 16.472 120 VAL A C 1
ATOM 745 O O . VAL A 1 121 ? -8.828 -34.500 33.535 1.000 17.203 120 VAL A O 1
ATOM 749 N N . PRO A 1 122 ? -9.041 -32.781 34.938 1.000 15.937 121 PRO A N 1
ATOM 750 C CA . PRO A 1 122 ? -9.815 -33.615 35.869 1.000 14.994 121 PRO A CA 1
ATOM 751 C C . PRO A 1 122 ? -11.179 -34.039 35.329 1.000 15.556 121 PRO A C 1
ATOM 752 O O . PRO A 1 122 ? -11.686 -35.120 35.653 1.000 16.728 121 PRO A O 1
ATOM 756 N N . GLY A 1 123 ? -11.810 -33.186 34.502 1.000 15.706 122 GLY A N 1
ATOM 757 C CA . GLY A 1 123 ? -13.042 -33.526 33.812 1.000 16.387 122 GLY A CA 1
ATOM 758 C C . GLY A 1 123 ? -14.176 -33.953 34.745 1.000 17.678 122 GLY A C 1
ATOM 759 O O . GLY A 1 123 ? -14.804 -34.994 34.520 1.000 16.374 122 GLY A O 1
ATOM 760 N N . TYR A 1 124 ? -14.431 -33.179 35.820 1.000 16.276 123 TYR A N 1
ATOM 761 C CA . TYR A 1 124 ? -15.385 -33.630 36.829 1.000 17.179 123 TYR A CA 1
ATOM 762 C C . TYR A 1 124 ? -16.336 -32.538 37.307 1.000 17.081 123 TYR A C 1
ATOM 763 O O . TYR A 1 124 ? -15.921 -31.430 37.641 1.000 15.712 123 TYR A O 1
ATOM 772 N N . ALA A 1 125 ? -17.612 -32.908 37.365 1.000 15.610 124 ALA A N 1
ATOM 773 C CA . ALA A 1 125 ? -18.596 -32.350 38.273 1.000 16.319 124 ALA A CA 1
ATOM 774 C C . ALA A 1 125 ? -19.491 -33.513 38.671 1.000 18.077 124 ALA A C 1
ATOM 775 O O . ALA A 1 125 ? -19.558 -34.514 37.951 1.000 17.887 124 ALA A O 1
ATOM 777 N N . PRO A 1 126 ? -20.234 -33.411 39.780 1.000 17.122 125 PRO A N 1
ATOM 778 C CA . PRO A 1 126 ? -21.280 -34.398 40.047 1.000 18.332 125 PRO A CA 1
ATOM 779 C C . PRO A 1 126 ? -22.272 -34.460 38.882 1.000 20.234 125 PRO A C 1
ATOM 780 O O . PRO A 1 126 ? -22.673 -33.437 38.315 1.000 19.424 125 PRO A O 1
ATOM 784 N N . LEU A 1 127 ? -22.692 -35.680 38.505 1.000 21.108 126 LEU A N 1
ATOM 785 C CA . LEU A 1 127 ? -23.758 -35.812 37.519 1.000 22.111 126 LEU A CA 1
ATOM 786 C C . LEU A 1 127 ? -25.031 -35.099 37.962 1.000 22.835 126 LEU A C 1
ATOM 787 O O . LEU A 1 127 ? -25.747 -34.537 37.127 1.000 22.619 126 LEU A O 1
ATOM 792 N N . LYS A 1 128 ? -25.320 -35.127 39.279 1.000 22.587 127 LYS A N 1
ATOM 793 C CA . LYS A 1 128 ? -26.503 -34.481 39.823 1.000 23.991 127 LYS A CA 1
ATOM 794 C C . LYS A 1 128 ? -26.159 -33.816 41.160 1.000 21.182 127 LYS A C 1
ATOM 795 O O . LYS A 1 128 ? -25.242 -34.246 41.849 1.000 22.797 127 LYS A O 1
ATOM 801 N N . GLY A 1 129 ? -26.907 -32.765 41.486 1.000 21.238 128 GLY A N 1
ATOM 802 C CA . GLY A 1 129 ? -26.944 -32.200 42.827 1.000 23.814 128 GLY A CA 1
ATOM 803 C C . GLY A 1 129 ? -26.029 -30.991 43.032 1.000 24.425 128 GLY A C 1
ATOM 804 O O . GLY A 1 129 ? -26.048 -30.416 44.114 1.000 24.406 128 GLY A O 1
ATOM 805 N N . ALA A 1 130 ? -25.214 -30.640 42.026 1.000 21.998 129 ALA A N 1
ATOM 806 C CA . ALA A 1 130 ? -24.277 -29.518 42.118 1.000 21.160 129 ALA A CA 1
ATOM 807 C C . ALA A 1 130 ? -24.595 -28.483 41.035 1.000 20.868 129 ALA A C 1
ATOM 808 O O . ALA A 1 130 ? -23.723 -27.696 40.646 1.000 21.435 129 ALA A O 1
ATOM 810 N N . GLU A 1 131 ? -25.854 -28.456 40.592 1.000 20.863 130 GLU A N 1
ATOM 811 C CA . GLU A 1 131 ? -26.277 -27.512 39.567 1.000 21.977 130 GLU A CA 1
ATOM 812 C C . GLU A 1 131 ? -26.218 -26.088 40.121 1.000 21.583 130 GLU A C 1
ATOM 813 O O . GLU A 1 131 ? -26.526 -25.842 41.292 1.000 21.972 130 GLU A O 1
ATOM 819 N N . ALA A 1 132 ? -25.825 -25.144 39.253 1.000 20.833 131 ALA A N 1
ATOM 820 C CA . ALA A 1 132 ? -25.952 -23.724 39.538 1.00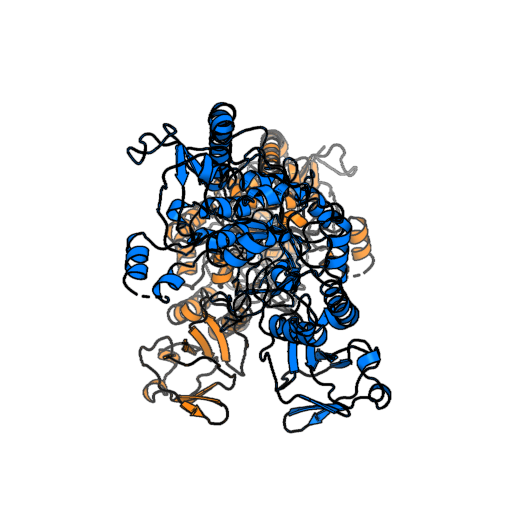0 20.847 131 ALA A CA 1
ATOM 821 C C . ALA A 1 132 ? -27.391 -23.246 39.300 1.000 21.566 131 ALA A C 1
ATOM 822 O O . ALA A 1 132 ? -28.277 -24.025 38.923 1.000 21.290 131 ALA A O 1
ATOM 824 N N . SER A 1 133 ? -27.625 -21.942 39.499 1.000 21.237 132 SER A N 1
ATOM 825 C CA . SER A 1 133 ? -28.943 -21.354 39.331 1.000 23.086 132 SER A CA 1
ATOM 826 C C . SER A 1 133 ? -29.413 -21.442 37.868 1.000 24.228 132 SER A C 1
ATOM 827 O O . SER A 1 133 ? -30.613 -21.376 37.618 1.000 26.521 132 SER A O 1
ATOM 830 N N . THR A 1 134 ? -28.470 -21.636 36.930 1.000 24.231 133 THR A N 1
ATOM 831 C CA . THR A 1 134 ? -28.774 -21.845 35.512 1.000 23.402 133 THR A CA 1
ATOM 832 C C . THR A 1 134 ? -29.399 -23.213 35.223 1.000 22.843 133 THR A C 1
ATOM 833 O O . THR A 1 134 ? -29.996 -23.392 34.152 1.000 22.841 133 THR A O 1
ATOM 837 N N . GLY A 1 135 ? -29.236 -24.186 36.141 1.000 22.067 134 GLY A N 1
ATOM 838 C CA . GLY A 1 135 ? -29.557 -25.579 35.857 1.000 22.271 134 GLY A CA 1
ATOM 839 C C . GLY A 1 135 ? -28.384 -26.380 35.301 1.000 21.618 134 GLY A C 1
ATOM 840 O O . GLY A 1 135 ? -28.446 -27.611 35.216 1.000 22.967 134 GLY A O 1
ATOM 841 N N . GLY A 1 136 ? -27.299 -25.699 34.893 1.000 17.877 135 GLY A N 1
ATOM 842 C CA . GLY A 1 136 ? -26.131 -26.411 34.419 1.000 17.551 135 GLY A CA 1
ATOM 843 C C . GLY A 1 136 ? -25.263 -26.906 35.570 1.000 16.274 135 GLY A C 1
ATOM 844 O O . GLY A 1 136 ? -25.399 -26.409 36.692 1.000 18.561 135 GLY A O 1
ATOM 845 N N . SER A 1 137 ? -24.366 -27.838 35.279 1.000 15.830 136 SER A N 1
ATOM 846 C CA . SER A 1 137 ? -23.257 -28.147 36.161 1.000 17.710 136 SER A CA 1
ATOM 847 C C . SER A 1 137 ? -21.952 -27.722 35.496 1.000 16.785 136 SER A C 1
ATOM 848 O O . SER A 1 137 ? -21.896 -27.494 34.277 1.000 15.657 136 SER A O 1
ATOM 851 N N . TYR A 1 138 ? -20.916 -27.542 36.312 1.000 14.637 137 TYR A N 1
ATOM 852 C CA . TYR A 1 138 ? -19.722 -26.820 35.890 1.000 14.515 137 TYR A CA 1
ATOM 853 C C . TYR A 1 138 ? -18.459 -27.580 36.237 1.000 14.185 137 TYR A C 1
ATOM 854 O O . TYR A 1 138 ? -17.689 -27.205 37.137 1.000 13.854 137 TYR A O 1
ATOM 863 N N . PRO A 1 139 ? -18.096 -28.619 35.459 1.000 12.938 138 PRO A N 1
ATOM 864 C CA . PRO A 1 139 ? -16.729 -29.096 35.452 1.000 13.454 138 PRO A CA 1
ATOM 865 C C . PRO A 1 139 ? -15.727 -27.966 35.201 1.000 11.792 138 PRO A C 1
ATOM 866 O O . PRO A 1 139 ? -14.605 -28.006 35.683 1.000 13.114 138 PRO A O 1
ATOM 870 N N . ASP A 1 140 ? -16.124 -26.935 34.429 1.000 13.258 139 ASP A N 1
ATOM 871 C CA . ASP A 1 140 ? -15.179 -25.883 34.105 1.000 12.666 139 ASP A CA 1
ATOM 872 C C . ASP A 1 140 ? -15.004 -24.880 35.253 1.000 12.842 139 ASP A C 1
ATOM 873 O O . ASP A 1 140 ? -14.220 -23.948 35.102 1.000 12.505 139 ASP A O 1
ATOM 878 N N . TRP A 1 141 ? -15.625 -25.117 36.423 1.000 12.373 140 TRP A N 1
ATOM 879 C CA . TRP A 1 141 ? -15.283 -24.390 37.639 1.000 12.228 140 TRP A CA 1
ATOM 880 C C . TRP A 1 141 ? -14.390 -25.215 38.576 1.000 12.361 140 TRP A C 1
ATOM 881 O O . TRP A 1 141 ? -14.054 -24.751 39.661 1.000 11.516 140 TRP A O 1
ATOM 892 N N . TYR A 1 142 ? -13.896 -26.373 38.139 1.000 12.755 141 TYR A N 1
ATOM 893 C CA . TYR A 1 142 ? -13.101 -27.249 38.991 1.000 12.618 141 TYR A CA 1
ATOM 894 C C . TYR A 1 142 ? -11.894 -26.536 39.613 1.000 12.403 141 TYR A C 1
ATOM 895 O O . TYR A 1 142 ? -11.544 -26.761 40.769 1.000 12.669 141 TYR A O 1
ATOM 904 N N . GLU A 1 143 ? -11.202 -25.651 38.877 1.000 11.130 142 GLU A N 1
ATOM 905 C CA . GLU A 1 143 ? -10.018 -25.000 39.416 1.000 11.094 142 GLU A CA 1
ATOM 906 C C . GLU A 1 143 ? -10.339 -24.206 40.693 1.000 10.434 142 GLU A C 1
ATOM 907 O O . GLU A 1 143 ? -9.441 -24.016 41.522 1.000 11.444 142 GLU A O 1
ATOM 913 N N . PHE A 1 144 ? -11.563 -23.678 40.784 1.000 10.670 143 PHE A N 1
ATOM 914 C CA . PHE A 1 144 ? -12.009 -22.911 41.945 1.000 11.490 143 PHE A CA 1
ATOM 915 C C . PHE A 1 144 ? -12.663 -23.846 42.976 1.000 12.018 143 PHE A C 1
ATOM 916 O O . PHE A 1 144 ? -12.358 -23.744 44.174 1.000 11.941 143 PHE A O 1
ATOM 924 N N . LEU A 1 145 ? -13.601 -24.695 42.519 1.000 12.289 144 LEU A N 1
ATOM 925 C CA . LEU A 1 145 ? -14.410 -25.529 43.403 1.000 12.265 144 LEU A CA 1
ATOM 926 C C . LEU A 1 145 ? -13.620 -26.693 44.012 1.000 12.537 144 LEU A C 1
ATOM 927 O O . LEU A 1 145 ? -14.092 -27.267 45.008 1.000 13.323 144 LEU A O 1
ATOM 932 N N . MET A 1 146 ? -12.417 -27.015 43.506 1.000 12.286 145 MET A N 1
ATOM 933 C CA . MET A 1 146 ? -11.573 -28.055 44.095 1.000 12.964 145 MET A CA 1
ATOM 934 C C . MET A 1 146 ? -11.211 -27.761 45.557 1.000 13.081 145 MET A C 1
ATOM 935 O O . MET A 1 146 ? -10.806 -28.685 46.282 1.000 13.799 145 MET A O 1
ATOM 940 N N . ASP A 1 147 ? -11.321 -26.487 45.979 1.000 12.441 146 ASP A N 1
ATOM 941 C CA . ASP A 1 147 ? -10.981 -26.087 47.336 1.000 13.261 146 ASP A CA 1
ATOM 942 C C . ASP A 1 147 ? -12.197 -26.100 48.267 1.000 13.797 146 ASP A C 1
ATOM 943 O O . ASP A 1 147 ? -12.024 -25.823 49.463 1.000 15.359 146 ASP A O 1
ATOM 948 N N . ASN A 1 148 ? -13.390 -26.419 47.763 1.000 13.031 147 ASN A N 1
ATOM 949 C CA . ASN A 1 148 ? -14.603 -26.292 48.563 1.000 12.742 147 ASN A CA 1
ATOM 950 C C . ASN A 1 148 ? -15.616 -27.367 48.137 1.000 13.202 147 ASN A C 1
ATOM 951 O O . ASN A 1 148 ? -15.638 -28.468 48.696 1.000 12.633 147 ASN A O 1
ATOM 956 N N . LEU A 1 149 ? -16.469 -27.062 47.156 1.000 13.509 148 LEU A N 1
ATOM 957 C CA . LEU A 1 149 ? -17.561 -27.949 46.770 1.000 14.328 148 LEU A CA 1
ATOM 958 C C . LEU A 1 149 ? -17.071 -29.304 46.263 1.000 15.026 148 LEU A C 1
ATOM 959 O O . LEU A 1 149 ? -17.707 -30.317 46.559 1.000 15.425 148 LEU A O 1
ATOM 964 N N . TYR A 1 150 ? -15.955 -29.338 45.521 1.000 14.094 149 TYR A N 1
ATOM 965 C CA . TYR A 1 150 ? -15.416 -30.568 44.959 1.000 14.233 149 TYR A CA 1
ATOM 966 C C . TYR A 1 150 ? -14.199 -31.066 45.741 1.000 13.703 149 TYR A C 1
ATOM 967 O O . TYR A 1 150 ? -13.396 -31.859 45.229 1.000 13.762 149 TYR A O 1
ATOM 976 N N . LYS A 1 151 ? -13.987 -30.599 46.993 1.000 12.985 150 LYS A N 1
ATOM 977 C CA . LYS A 1 151 ? -12.751 -30.876 47.702 1.000 13.837 150 LYS A CA 1
ATOM 978 C C . LYS A 1 151 ? -12.615 -32.357 48.074 1.000 12.862 150 LYS A C 1
ATOM 979 O O . LYS A 1 151 ? -11.521 -32.888 48.014 1.000 14.063 150 LYS A O 1
ATOM 985 N N . GLU A 1 152 ? -13.719 -33.012 48.436 1.000 14.365 151 GLU A N 1
ATOM 986 C CA . GLU A 1 152 ? -13.684 -34.428 48.793 1.000 16.471 151 GLU A CA 1
ATOM 987 C C . GLU A 1 152 ? -13.235 -35.253 47.582 1.000 14.311 151 GLU A C 1
ATOM 988 O O . GLU A 1 152 ? -12.306 -36.045 47.674 1.000 15.739 151 GLU A O 1
ATOM 994 N N . TYR A 1 153 ? -13.848 -34.987 46.424 1.000 14.752 152 TYR A N 1
ATOM 995 C CA . TYR A 1 153 ? -13.420 -35.636 45.192 1.000 14.979 152 TYR A CA 1
ATOM 996 C C . TYR A 1 153 ? -11.939 -35.365 44.943 1.000 14.479 152 TYR A C 1
ATOM 997 O O . TYR A 1 153 ? -11.178 -36.274 44.672 1.000 14.496 152 TYR A O 1
ATOM 1006 N N . HIS A 1 154 ? -11.540 -34.084 44.957 1.000 13.575 153 HIS A N 1
ATOM 1007 C CA . HIS A 1 154 ? -10.170 -33.749 44.618 1.000 13.586 153 HIS A CA 1
ATOM 1008 C C . HIS A 1 154 ? -9.185 -34.483 45.527 1.000 14.042 153 HIS A C 1
ATOM 1009 O O . HIS A 1 154 ? -8.167 -34.999 45.080 1.000 14.816 153 HIS A O 1
ATOM 1016 N N . ASP A 1 155 ? -9.454 -34.464 46.838 1.000 15.097 154 ASP A N 1
ATOM 1017 C CA . ASP A 1 155 ? -8.546 -35.034 47.820 1.000 16.137 154 ASP A CA 1
ATOM 1018 C C . ASP A 1 155 ? -8.379 -36.545 47.606 1.000 15.364 154 ASP A C 1
ATOM 1019 O O . ASP A 1 155 ? -7.282 -37.056 47.812 1.000 17.106 154 ASP A O 1
ATOM 1024 N N . GLU A 1 156 ? -9.432 -37.214 47.131 1.000 17.517 155 GLU A N 1
ATOM 1025 C CA . GLU A 1 156 ? -9.417 -38.662 46.955 1.000 18.975 155 GLU A CA 1
ATOM 1026 C C . GLU A 1 156 ? -8.797 -39.078 45.618 1.000 19.792 155 GLU A C 1
ATOM 1027 O O . GLU A 1 156 ? -8.123 -40.112 45.550 1.000 19.482 155 GLU A O 1
ATOM 1033 N N . VAL A 1 157 ? -8.965 -38.256 44.572 1.000 18.088 156 VAL A N 1
ATOM 1034 C CA . VAL A 1 157 ? -8.640 -38.648 43.204 1.000 18.083 156 VAL A CA 1
ATOM 1035 C C . VAL A 1 157 ? -7.303 -38.064 42.750 1.000 18.831 156 VAL A C 1
ATOM 1036 O O . VAL A 1 157 ? -6.556 -38.698 41.998 1.000 17.815 156 VAL A O 1
ATOM 1040 N N . TRP A 1 158 ? -7.003 -36.840 43.205 1.000 16.360 157 TRP A N 1
ATOM 1041 C CA . TRP A 1 158 ? -5.823 -36.090 42.821 1.000 16.099 157 TRP A CA 1
ATOM 1042 C C . TRP A 1 158 ? -4.846 -35.919 43.983 1.000 15.501 157 TRP A C 1
ATOM 1043 O O . TRP A 1 158 ? -3.633 -36.011 43.797 1.000 16.097 157 TRP A O 1
ATOM 1054 N N . GLY A 1 159 ? -5.370 -35.620 45.183 1.000 15.665 158 GLY A N 1
ATOM 1055 C CA . GLY A 1 159 ? -4.555 -35.439 46.366 1.000 15.659 158 GLY A CA 1
ATOM 1056 C C . GLY A 1 159 ? -4.570 -33.998 46.866 1.000 15.831 158 GLY A C 1
ATOM 1057 O O . GLY A 1 159 ? -4.596 -33.053 46.079 1.000 14.974 158 GLY A O 1
ATOM 1058 N N . ALA A 1 160 ? -4.565 -33.809 48.196 1.000 15.068 159 ALA A N 1
ATOM 1059 C CA . ALA A 1 160 ? -4.602 -32.480 48.787 1.000 15.688 159 ALA A CA 1
ATOM 1060 C C . ALA A 1 160 ? -3.352 -31.670 48.446 1.000 15.348 159 ALA A C 1
ATOM 1061 O O . ALA A 1 160 ? -3.388 -30.446 48.454 1.000 16.664 159 ALA A O 1
ATOM 1063 N N . ASP A 1 161 ? -2.267 -32.371 48.106 1.000 15.377 160 ASP A N 1
ATOM 1064 C CA . ASP A 1 161 ? -0.992 -31.769 47.770 1.000 16.650 160 ASP A CA 1
ATOM 1065 C C . ASP A 1 161 ? -0.944 -31.397 46.280 1.000 16.427 160 ASP A C 1
ATOM 1066 O O . ASP A 1 161 ? 0.030 -30.775 45.867 1.000 17.875 160 ASP A O 1
ATOM 1071 N N . PHE A 1 162 ? -1.955 -31.804 45.509 1.000 14.525 161 PHE A N 1
ATOM 1072 C CA . PHE A 1 162 ? -2.040 -31.503 44.085 1.000 15.108 161 PHE A CA 1
ATOM 1073 C C . PHE A 1 162 ? -2.809 -30.188 43.963 1.000 14.372 161 PHE A C 1
ATOM 1074 O O . PHE A 1 162 ? -3.986 -30.133 44.329 1.000 13.988 161 PHE A O 1
ATOM 1082 N N A ARG A 1 163 ? -2.133 -29.144 43.463 0.500 15.120 162 ARG A N 1
ATOM 1083 N N B ARG A 1 163 ? -2.135 -29.146 43.460 0.500 15.166 162 ARG A N 1
ATOM 1084 C CA A ARG A 1 163 ? -2.688 -27.796 43.442 0.500 14.773 162 ARG A CA 1
ATOM 1085 C CA B ARG A 1 163 ? -2.687 -27.798 43.434 0.500 14.850 162 ARG A CA 1
ATOM 1086 C C A ARG A 1 163 ? -3.276 -27.500 42.061 0.500 14.417 162 ARG A C 1
ATOM 1087 C C B ARG A 1 163 ? -3.281 -27.504 42.057 0.500 14.463 162 ARG A C 1
ATOM 1088 O O A ARG A 1 163 ? -3.059 -28.243 41.107 0.500 14.568 162 ARG A O 1
ATOM 1089 O O B ARG A 1 163 ? -3.065 -28.246 41.102 0.500 14.604 162 ARG A O 1
ATOM 1104 N N . ARG A 1 164 ? -4.036 -26.401 41.966 1.000 13.759 163 ARG A N 1
ATOM 1105 C CA . ARG A 1 164 ? -4.686 -26.003 40.725 1.000 14.214 163 ARG A CA 1
ATOM 1106 C C . ARG A 1 164 ? -3.712 -26.059 39.534 1.000 13.320 163 ARG A C 1
ATOM 1107 O O . ARG A 1 164 ? -4.058 -26.569 38.459 1.000 13.808 163 ARG A O 1
ATOM 1115 N N . ASP A 1 165 ? -2.517 -25.497 39.719 1.000 14.165 164 ASP A N 1
ATOM 1116 C CA . ASP A 1 165 ? -1.583 -25.307 38.613 1.000 14.403 164 ASP A CA 1
ATOM 1117 C C . ASP A 1 165 ? -0.931 -26.631 38.201 1.000 16.632 164 ASP A C 1
ATOM 1118 O O . ASP A 1 165 ? -0.304 -26.707 37.149 1.000 16.112 164 ASP A O 1
ATOM 1123 N N . ASP A 1 166 ? -1.067 -27.688 39.016 1.000 15.180 165 ASP A N 1
ATOM 1124 C CA . ASP A 1 166 ? -0.554 -28.990 38.600 1.000 16.330 165 ASP A CA 1
ATOM 1125 C C . ASP A 1 166 ? -1.369 -29.575 37.443 1.000 16.978 165 ASP A C 1
ATOM 1126 O O . ASP A 1 166 ? -0.908 -30.506 36.771 1.000 19.700 165 ASP A O 1
ATOM 1131 N N . PHE A 1 167 ? -2.543 -29.024 37.127 1.000 15.119 166 PHE A N 1
ATOM 1132 C CA . PHE A 1 167 ? -3.283 -29.426 35.941 1.000 15.914 166 PHE A CA 1
ATOM 1133 C C . PHE A 1 167 ? -2.673 -28.818 34.657 1.000 15.547 166 PHE A C 1
ATOM 1134 O O . PHE A 1 167 ? -2.872 -29.384 33.583 1.000 16.234 166 PHE A O 1
ATOM 1142 N N . LEU A 1 168 ? -1.924 -27.717 34.758 1.000 17.348 167 LEU A N 1
ATOM 1143 C CA . LEU A 1 168 ? -1.447 -27.029 33.541 1.000 17.515 167 LEU A CA 1
ATOM 1144 C C . LEU A 1 168 ? -0.542 -27.945 32.698 1.000 19.504 167 LEU A C 1
ATOM 1145 O O . LEU A 1 168 ? -0.772 -28.102 31.493 1.000 20.400 167 LEU A O 1
ATOM 1150 N N . PRO A 1 169 ? 0.492 -28.616 33.253 1.000 18.528 168 PRO A N 1
ATOM 1151 C CA . PRO A 1 169 ? 1.342 -29.477 32.418 1.000 20.930 168 PRO A CA 1
ATOM 1152 C C . PRO A 1 169 ? 0.607 -30.677 31.818 1.000 21.833 168 PRO A C 1
ATOM 1153 O O . PRO A 1 169 ? 1.083 -31.264 30.833 1.000 23.549 168 PRO A O 1
ATOM 1157 N N . LEU A 1 170 ? -0.541 -31.049 32.393 1.000 19.017 169 LEU A N 1
ATOM 1158 C CA . LEU A 1 170 ? -1.325 -32.190 31.925 1.000 20.242 169 LEU A CA 1
ATOM 1159 C C . LEU A 1 170 ? -2.262 -31.821 30.775 1.000 19.945 169 LEU A C 1
ATOM 1160 O O . LEU A 1 170 ? -2.894 -32.695 30.183 1.000 20.786 169 LEU A O 1
ATOM 1165 N N . LEU A 1 171 ? -2.379 -30.516 30.477 1.000 18.890 170 LEU A N 1
ATOM 1166 C CA . LEU A 1 171 ? -3.206 -30.044 29.380 1.000 18.246 170 LEU A CA 1
ATOM 1167 C C . LEU A 1 171 ? -2.360 -30.110 28.106 1.000 20.169 170 LEU A C 1
ATOM 1168 O O . LEU A 1 171 ? -1.820 -29.110 27.634 1.000 18.141 170 LEU A O 1
ATOM 1173 N N . THR A 1 172 ? -2.161 -31.336 27.610 1.000 21.065 171 THR A N 1
ATOM 1174 C CA . THR A 1 172 ? -1.100 -31.570 26.636 1.000 21.680 171 THR A CA 1
ATOM 1175 C C . THR A 1 172 ? -1.494 -31.132 25.223 1.000 20.457 171 THR A C 1
ATOM 1176 O O . THR A 1 172 ? -0.609 -30.822 24.430 1.000 20.826 171 THR A O 1
ATOM 1180 N N . GLY A 1 173 ? -2.785 -31.204 24.900 1.000 20.580 172 GLY A N 1
ATOM 1181 C CA . GLY A 1 173 ? -3.265 -30.902 23.560 1.000 22.522 172 GLY A CA 1
ATOM 1182 C C . GLY A 1 173 ? -2.721 -31.866 22.494 1.000 25.797 172 GLY A C 1
ATOM 1183 O O . GLY A 1 173 ? -2.826 -31.580 21.299 1.000 20.614 172 GLY A O 1
ATOM 1184 N N . GLU A 1 174 ? -2.199 -33.033 22.898 1.000 26.630 173 GLU A N 1
ATOM 1185 C CA . GLU A 1 174 ? -1.584 -33.950 21.948 1.000 29.666 173 GLU A CA 1
ATOM 1186 C C . GLU A 1 174 ? -2.608 -34.469 20.941 1.000 27.917 173 GLU A C 1
ATOM 1187 O O . GLU A 1 174 ? -2.214 -34.907 19.856 1.000 29.268 173 GLU A O 1
ATOM 1193 N N . ASN A 1 175 ? -3.898 -34.460 21.308 1.000 23.193 174 ASN A N 1
ATOM 1194 C CA . ASN A 1 175 ? -4.989 -34.873 20.444 1.000 23.259 174 ASN A CA 1
ATOM 1195 C C . ASN A 1 175 ? -5.844 -33.703 19.954 1.000 22.206 174 ASN A C 1
ATOM 1196 O O . ASN A 1 175 ? -6.912 -33.919 19.410 1.000 21.402 174 ASN A O 1
ATOM 1201 N N . PHE A 1 176 ? -5.374 -32.469 20.140 1.000 21.834 175 PHE A N 1
ATOM 1202 C CA . PHE A 1 176 ? -6.118 -31.287 19.738 1.000 22.558 175 PHE A CA 1
ATOM 1203 C C . PHE A 1 176 ? -5.635 -30.819 18.363 1.000 19.657 175 PHE A C 1
ATOM 1204 O O . PHE A 1 176 ? -4.491 -30.385 18.249 1.000 21.304 175 PHE A O 1
ATOM 1212 N N . ASN A 1 177 ? -6.497 -30.964 17.357 1.000 21.101 176 ASN A N 1
ATOM 1213 C CA . ASN A 1 177 ? -6.203 -30.518 16.003 1.000 22.866 176 ASN A CA 1
ATOM 1214 C C . ASN A 1 177 ? -7.190 -29.412 15.645 1.000 19.960 176 ASN A C 1
ATOM 1215 O O . ASN A 1 177 ? -8.372 -29.656 15.498 1.000 21.052 176 ASN A O 1
ATOM 1220 N N . SER A 1 178 ? -6.677 -28.180 15.539 1.000 19.935 177 SER A N 1
ATOM 1221 C CA . SER A 1 178 ? -7.493 -26.992 15.375 1.000 21.727 177 SER A CA 1
ATOM 1222 C C . SER A 1 178 ? -8.307 -27.044 14.082 1.000 21.589 177 SER A C 1
ATOM 1223 O O . SER A 1 178 ? -9.492 -26.753 14.068 1.000 19.943 177 SER A O 1
ATOM 1226 N N . GLU A 1 179 ? -7.652 -27.455 12.989 1.000 24.534 178 GLU A N 1
ATOM 1227 C CA . GLU A 1 179 ? -8.348 -27.534 11.720 1.000 27.043 178 GLU A CA 1
ATOM 1228 C C . GLU A 1 179 ? -9.444 -28.585 11.761 1.000 24.772 178 GLU A C 1
ATOM 1229 O O . GLU A 1 179 ? -10.524 -28.338 11.256 1.000 23.614 178 GLU A O 1
ATOM 1235 N N . GLU A 1 180 ? -9.196 -29.737 12.401 1.000 24.841 179 GLU A N 1
ATOM 1236 C CA . GLU A 1 180 ? -10.247 -30.744 12.506 1.000 26.193 179 GLU A CA 1
ATOM 1237 C C . GLU A 1 180 ? -11.422 -30.255 13.344 1.000 22.564 179 GLU A C 1
ATOM 1238 O O . GLU A 1 180 ? -12.580 -30.518 13.020 1.000 21.331 179 GLU A O 1
ATOM 1244 N N . TYR A 1 181 ? -11.162 -29.503 14.432 1.000 21.003 180 TYR A N 1
ATOM 1245 C CA . TYR A 1 181 ? -12.256 -28.922 15.189 1.000 21.347 180 TYR A CA 1
ATOM 1246 C C . TYR A 1 181 ? -13.078 -27.959 14.329 1.000 19.219 180 TYR A C 1
ATOM 1247 O O . TYR A 1 181 ? -14.294 -27.930 14.415 1.000 19.570 180 TYR A O 1
ATOM 1256 N N . MET A 1 182 ? -12.393 -27.159 13.510 1.000 22.422 181 MET A N 1
ATOM 1257 C CA . MET A 1 182 ? -13.075 -26.192 12.666 1.000 22.231 181 MET A CA 1
ATOM 1258 C C . MET A 1 182 ? -13.894 -26.933 11.603 1.000 22.691 181 MET A C 1
ATOM 1259 O O . MET A 1 182 ? -15.046 -26.586 11.385 1.000 20.138 181 MET A O 1
ATOM 1264 N N . LEU A 1 183 ? -13.342 -28.019 11.036 1.000 23.732 182 LEU A N 1
ATOM 1265 C CA . LEU A 1 183 ? -14.066 -28.815 10.041 1.000 25.352 182 LEU A CA 1
ATOM 1266 C C . LEU A 1 183 ? -15.284 -29.495 10.673 1.000 23.550 182 LEU A C 1
ATOM 1267 O O . LEU A 1 183 ? -16.366 -29.499 10.093 1.000 23.772 182 LEU A O 1
ATOM 1272 N N . LEU A 1 184 ? -15.143 -29.990 11.917 1.000 24.978 183 LEU A N 1
ATOM 1273 C CA . LEU A 1 184 ? -16.277 -30.531 12.654 1.000 24.353 183 LEU A CA 1
ATOM 1274 C C . LEU A 1 184 ? -17.391 -29.489 12.791 1.000 24.058 183 LEU A C 1
ATOM 1275 O O . LEU A 1 184 ? -18.570 -29.781 12.641 1.000 21.973 183 LEU A O 1
ATOM 1280 N N . ALA A 1 185 ? -17.020 -28.242 13.137 1.000 22.560 184 ALA A N 1
ATOM 1281 C CA . ALA A 1 185 ? -17.995 -27.173 13.290 1.000 22.313 184 ALA A CA 1
ATOM 1282 C C . ALA A 1 185 ? -18.646 -26.849 11.942 1.000 19.581 184 ALA A C 1
ATOM 1283 O O . ALA A 1 185 ? -19.843 -26.664 11.895 1.000 22.009 184 ALA A O 1
ATOM 1285 N N . VAL A 1 186 ? -17.846 -26.732 10.873 1.000 23.190 185 VAL A N 1
ATOM 1286 C CA . VAL A 1 186 ? -18.386 -26.442 9.547 1.000 25.534 185 VAL A CA 1
ATOM 1287 C C . VAL A 1 186 ? -19.403 -27.523 9.184 1.000 24.431 185 VAL A C 1
ATOM 1288 O O . VAL A 1 186 ? -20.524 -27.210 8.787 1.000 24.320 185 VAL A O 1
ATOM 1292 N N . ASN A 1 187 ? -18.983 -28.789 9.343 1.000 25.682 186 ASN A N 1
ATOM 1293 C CA . ASN A 1 187 ? -19.808 -29.926 8.942 1.000 27.890 186 ASN A CA 1
ATOM 1294 C C . ASN A 1 187 ? -21.097 -29.995 9.760 1.000 25.477 186 ASN A C 1
ATOM 1295 O O . ASN A 1 187 ? -22.089 -30.542 9.278 1.000 30.170 186 ASN A O 1
ATOM 1300 N N . SER A 1 188 ? -21.099 -29.432 10.988 1.000 26.172 187 SER A N 1
ATOM 1301 C CA . SER A 1 188 ? -22.271 -29.447 11.852 1.000 22.173 187 SER A CA 1
ATOM 1302 C C . SER A 1 188 ? -23.360 -28.470 11.405 1.000 22.150 187 SER A C 1
ATOM 1303 O O . SER A 1 188 ? -24.512 -28.560 11.826 1.000 20.557 187 SER A O 1
ATOM 1306 N N . GLY A 1 189 ? -22.996 -27.498 10.560 1.000 21.770 188 GLY A N 1
ATOM 1307 C CA . GLY A 1 189 ? -23.930 -26.467 10.153 1.000 20.716 188 GLY A CA 1
ATOM 1308 C C . GLY A 1 189 ? -23.716 -25.144 10.901 1.000 21.400 188 GLY A C 1
ATOM 1309 O O . GLY A 1 189 ? -24.478 -24.199 10.727 1.000 21.364 188 GLY A O 1
ATOM 1310 N N . ALA A 1 190 ? -22.673 -25.083 11.733 1.000 20.718 189 ALA A N 1
ATOM 1311 C CA . ALA A 1 190 ? -22.421 -23.879 12.522 1.000 21.434 189 ALA A CA 1
ATOM 1312 C C . ALA A 1 190 ? -21.842 -22.783 11.634 1.000 20.953 189 ALA A C 1
ATOM 1313 O O . ALA A 1 190 ? -21.136 -23.078 10.659 1.000 20.544 189 ALA A O 1
ATOM 1315 N N . LYS A 1 191 ? -22.084 -21.528 12.061 1.000 19.996 190 LYS A N 1
ATOM 1316 C CA . LYS A 1 191 ? -21.683 -20.344 11.297 1.000 18.457 190 LYS A CA 1
ATOM 1317 C C . LYS A 1 191 ? -20.763 -19.445 12.126 1.000 18.865 190 LYS A C 1
ATOM 1318 O O . LYS A 1 191 ? -20.199 -18.506 11.579 1.000 17.554 190 LYS A O 1
ATOM 1324 N N . TYR A 1 192 ? -20.577 -19.755 13.418 1.000 17.185 191 TYR A N 1
ATOM 1325 C CA . TYR A 1 192 ? -19.529 -19.110 14.206 1.000 16.053 191 TYR A CA 1
ATOM 1326 C C . TYR A 1 192 ? -18.924 -20.094 15.204 1.000 14.861 191 TYR A C 1
ATOM 1327 O O . TYR A 1 192 ? -19.541 -21.115 15.543 1.000 15.673 191 TYR A O 1
ATOM 1336 N N . PHE A 1 193 ? -17.687 -19.801 15.603 1.000 15.373 192 PHE A N 1
ATOM 1337 C CA . PHE A 1 193 ? -16.909 -20.646 16.489 1.000 16.186 192 PHE A CA 1
ATOM 1338 C C . PHE A 1 193 ? -16.274 -19.758 17.554 1.000 16.464 192 PHE A C 1
ATOM 1339 O O . PHE A 1 193 ? -15.511 -18.851 17.224 1.000 15.294 192 PHE A O 1
ATOM 1347 N N . VAL A 1 194 ? -16.563 -20.076 18.825 1.000 14.800 193 VAL A N 1
ATOM 1348 C CA . VAL A 1 194 ? -16.126 -19.263 19.946 1.000 14.386 193 VAL A CA 1
ATOM 1349 C C . VAL A 1 194 ? -15.269 -20.145 20.840 1.000 14.221 193 VAL A C 1
ATOM 1350 O O . VAL A 1 194 ? -15.815 -20.916 21.637 1.000 15.563 193 VAL A O 1
ATOM 1354 N N . PRO A 1 195 ? -13.931 -20.051 20.775 1.000 14.570 194 PRO A N 1
ATOM 1355 C CA . PRO A 1 195 ? -13.061 -20.765 21.709 1.000 14.402 194 PRO A CA 1
ATOM 1356 C C . PRO A 1 195 ? -13.102 -20.060 23.071 1.000 14.949 194 PRO A C 1
ATOM 1357 O O . PRO A 1 195 ? -13.273 -18.847 23.120 1.000 14.522 194 PRO A O 1
ATOM 1361 N N . PHE A 1 196 ? -12.981 -20.819 24.180 1.000 13.888 195 PHE A N 1
ATOM 1362 C CA . PHE A 1 196 ? -12.816 -20.223 25.509 1.000 12.982 195 PHE A CA 1
ATOM 1363 C C . PHE A 1 196 ? -11.418 -19.606 25.621 1.000 13.059 195 PHE A C 1
ATOM 1364 O O . PHE A 1 196 ? -10.498 -20.148 26.221 1.000 13.032 195 PHE A O 1
ATOM 1372 N N . THR A 1 197 ? -11.218 -18.430 24.994 1.000 13.468 196 THR A N 1
ATOM 1373 C CA . THR A 1 197 ? -9.888 -17.864 24.891 1.000 13.166 196 THR A CA 1
ATOM 1374 C C . THR A 1 197 ? -9.275 -17.537 26.250 1.000 12.525 196 THR A C 1
ATOM 1375 O O . THR A 1 197 ? -8.061 -17.671 26.407 1.000 12.864 196 THR A O 1
ATOM 1379 N N . LYS A 1 198 ? -10.085 -17.061 27.197 1.000 12.590 197 LYS A N 1
ATOM 1380 C CA . LYS A 1 198 ? -9.572 -16.847 28.545 1.000 12.443 197 LYS A CA 1
ATOM 1381 C C . LYS A 1 198 ? -10.719 -16.917 29.559 1.000 11.939 197 LYS A C 1
ATOM 1382 O O . LYS A 1 198 ? -11.553 -16.028 29.650 1.000 10.744 197 LYS A O 1
ATOM 1388 N N . HIS A 1 199 ? -10.679 -17.979 30.375 1.000 11.674 198 HIS A N 1
ATOM 1389 C CA . HIS A 1 199 ? -11.648 -18.252 31.413 1.000 11.984 198 HIS A CA 1
ATOM 1390 C C . HIS A 1 199 ? -11.181 -17.674 32.757 1.000 11.287 198 HIS A C 1
ATOM 1391 O O . HIS A 1 199 ? -10.265 -16.836 32.826 1.000 10.901 198 HIS A O 1
ATOM 1398 N N . HIS A 1 200 ? -11.848 -18.081 33.853 1.000 11.094 199 HIS A N 1
ATOM 1399 C CA . HIS A 1 200 ? -11.791 -17.321 35.100 1.000 11.299 199 HIS A CA 1
ATOM 1400 C C . HIS A 1 200 ? -10.459 -17.421 35.841 1.000 10.921 199 HIS A C 1
ATOM 1401 O O . HIS A 1 200 ? -10.188 -16.540 36.674 1.000 11.121 199 HIS A O 1
ATOM 1408 N N . ALA A 1 201 ? -9.658 -18.468 35.606 1.000 11.484 200 ALA A N 1
ATOM 1409 C CA . ALA A 1 201 ? -8.358 -18.578 36.252 1.000 11.756 200 ALA A CA 1
ATOM 1410 C C . ALA A 1 201 ? -7.271 -17.912 35.399 1.000 11.280 200 ALA A C 1
ATOM 1411 O O . ALA A 1 201 ? -6.122 -17.836 35.815 1.000 11.602 200 ALA A O 1
ATOM 1413 N N . GLY A 1 202 ? -7.619 -17.406 34.207 1.000 11.104 201 GLY A N 1
ATOM 1414 C CA . GLY A 1 202 ? -6.705 -16.507 33.517 1.000 11.188 201 GLY A CA 1
ATOM 1415 C C . GLY A 1 202 ? -5.726 -17.159 32.526 1.000 12.112 201 GLY A C 1
ATOM 1416 O O . GLY A 1 202 ? -4.835 -16.459 32.029 1.000 13.485 201 GLY A O 1
ATOM 1417 N N . TRP A 1 203 ? -5.846 -18.464 32.244 1.000 11.969 202 TRP A N 1
ATOM 1418 C CA . TRP A 1 203 ? -5.008 -19.084 31.220 1.000 12.757 202 TRP A CA 1
ATOM 1419 C C . TRP A 1 203 ? -5.479 -18.625 29.840 1.000 12.471 202 TRP A C 1
ATOM 1420 O O . TRP A 1 203 ? -6.638 -18.788 29.500 1.000 12.616 202 TRP A O 1
ATOM 1431 N N . THR A 1 204 ? -4.559 -18.053 29.052 1.000 12.915 203 THR A N 1
ATOM 1432 C CA . THR A 1 204 ? -4.932 -17.538 27.738 1.000 12.764 203 THR A CA 1
ATOM 1433 C C . THR A 1 204 ? -4.605 -18.576 26.665 1.000 12.597 203 THR A C 1
ATOM 1434 O O . THR A 1 204 ? -3.509 -19.134 26.660 1.000 13.240 203 THR A O 1
ATOM 1438 N N . MET A 1 205 ? -5.550 -18.776 25.747 1.000 13.904 204 MET A N 1
ATOM 1439 C CA . MET A 1 205 ? -5.341 -19.675 24.617 1.000 15.056 204 MET A CA 1
ATOM 1440 C C . MET A 1 205 ? -4.387 -19.045 23.608 1.000 16.327 204 MET A C 1
ATOM 1441 O O . MET A 1 205 ? -3.887 -19.766 22.743 1.000 16.759 204 MET A O 1
ATOM 1446 N N . TRP A 1 206 ? -4.189 -17.715 23.675 1.000 15.278 205 TRP A N 1
ATOM 1447 C CA . TRP A 1 206 ? -3.261 -17.035 22.781 1.000 16.625 205 TRP A CA 1
ATOM 1448 C C . TRP A 1 206 ? -1.955 -16.747 23.498 1.000 17.567 205 TRP A C 1
ATOM 1449 O O . TRP A 1 206 ? -1.878 -16.690 24.721 1.000 16.214 205 TRP A O 1
ATOM 1460 N N . GLU A 1 207 ? -0.896 -16.521 22.722 1.000 18.147 206 GLU A N 1
ATOM 1461 C CA . GLU A 1 207 ? 0.383 -16.148 23.265 1.000 20.010 206 GLU A CA 1
ATOM 1462 C C . GLU A 1 207 ? 0.321 -14.653 23.542 1.000 21.097 206 GLU A C 1
ATOM 1463 O O . GLU A 1 207 ? 0.263 -13.860 22.613 1.000 24.186 206 GLU A O 1
ATOM 1469 N N . SER A 1 208 ? 0.191 -14.294 24.819 1.000 17.376 207 SER A N 1
ATOM 1470 C CA . SER A 1 208 ? 0.055 -12.926 25.253 1.000 15.773 207 SER A CA 1
ATOM 1471 C C . SER A 1 208 ? 1.370 -12.395 25.804 1.000 16.583 207 SER A C 1
ATOM 1472 O O . SER A 1 208 ? 2.105 -13.123 26.482 1.000 17.919 207 SER A O 1
ATOM 1475 N N . GLU A 1 209 ? 1.654 -11.112 25.528 1.000 16.799 208 GLU A N 1
ATOM 1476 C CA . GLU A 1 209 ? 2.768 -10.406 26.131 1.000 17.995 208 GLU A CA 1
ATOM 1477 C C . GLU A 1 209 ? 2.449 -9.972 27.567 1.000 15.684 208 GLU A C 1
ATOM 1478 O O . GLU A 1 209 ? 3.332 -9.464 28.244 1.000 18.414 208 GLU A O 1
ATOM 1484 N N . PHE A 1 210 ? 1.194 -10.159 28.035 1.000 14.609 209 PHE A N 1
ATOM 1485 C CA . PHE A 1 210 ? 0.772 -9.601 29.317 1.000 14.819 209 PHE A CA 1
ATOM 1486 C C . PHE A 1 210 ? 0.639 -10.672 30.412 1.000 14.799 209 PHE A C 1
ATOM 1487 O O . PHE A 1 210 ? 0.334 -10.331 31.566 1.000 14.120 209 PHE A O 1
ATOM 1495 N N . THR A 1 211 ? 0.885 -11.936 30.061 1.000 14.472 210 THR A N 1
ATOM 1496 C CA . THR A 1 211 ? 0.855 -13.030 31.028 1.000 14.671 210 THR A CA 1
ATOM 1497 C C . THR A 1 211 ? 1.718 -14.176 30.512 1.000 15.256 210 THR A C 1
ATOM 1498 O O . THR A 1 211 ? 1.806 -14.401 29.292 1.000 14.769 210 THR A O 1
ATOM 1502 N N . LYS A 1 212 ? 2.316 -14.926 31.446 1.000 14.830 211 LYS A N 1
ATOM 1503 C CA . LYS A 1 212 ? 3.014 -16.157 31.091 1.000 15.877 211 LYS A CA 1
ATOM 1504 C C . LYS A 1 212 ? 2.097 -17.362 31.315 1.000 14.914 211 LYS A C 1
ATOM 1505 O O . LYS A 1 212 ? 2.445 -18.469 30.921 1.000 14.458 211 LYS A O 1
ATOM 1511 N N . ARG A 1 213 ? 0.875 -17.127 31.844 1.000 13.010 212 ARG A N 1
ATOM 1512 C CA . ARG A 1 213 ? -0.138 -18.167 31.943 1.000 13.479 212 ARG A CA 1
ATOM 1513 C C . ARG A 1 213 ? -0.876 -18.264 30.613 1.000 13.476 212 ARG A C 1
ATOM 1514 O O . ARG A 1 213 ? -2.058 -17.936 30.506 1.000 13.387 212 ARG A O 1
ATOM 1522 N N . ASN A 1 214 ? -0.155 -18.754 29.589 1.000 14.976 213 ASN A N 1
ATOM 1523 C CA . ASN A 1 214 ? -0.653 -18.823 28.228 1.000 14.450 213 ASN A CA 1
ATOM 1524 C C . ASN A 1 214 ? -0.300 -20.188 27.635 1.000 14.937 213 ASN A C 1
ATOM 1525 O O . ASN A 1 214 ? 0.573 -20.897 28.144 1.000 15.896 213 ASN A O 1
ATOM 1530 N N . ALA A 1 215 ? -0.972 -20.513 26.533 1.000 15.187 214 ALA A N 1
ATOM 1531 C CA . ALA A 1 215 ? -0.949 -21.845 25.936 1.000 15.864 214 ALA A CA 1
ATOM 1532 C C . ALA A 1 215 ? 0.436 -22.215 25.378 1.000 17.472 214 ALA A C 1
ATOM 1533 O O . ALA A 1 215 ? 0.726 -23.398 25.218 1.000 18.379 214 ALA A O 1
ATOM 1535 N N . VAL A 1 216 ? 1.294 -21.223 25.115 1.000 18.226 215 VAL A N 1
ATOM 1536 C CA . VAL A 1 216 ? 2.644 -21.490 24.637 1.000 19.568 215 VAL A CA 1
ATOM 1537 C C . VAL A 1 216 ? 3.559 -21.873 25.794 1.000 20.214 215 VAL A C 1
ATOM 1538 O O . VAL A 1 216 ? 4.349 -22.814 25.674 1.000 19.239 215 VAL A O 1
ATOM 1542 N N . GLU A 1 217 ? 3.444 -21.169 26.923 1.000 19.139 216 GLU A N 1
ATOM 1543 C CA . GLU A 1 217 ? 4.319 -21.388 28.057 1.000 21.381 216 GLU A CA 1
ATOM 1544 C C . GLU A 1 217 ? 3.842 -22.550 28.931 1.000 18.998 216 GLU A C 1
ATOM 1545 O O . GLU A 1 217 ? 4.660 -23.174 29.621 1.000 20.848 216 GLU A O 1
ATOM 1551 N N . MET A 1 218 ? 2.540 -22.822 28.905 1.000 16.811 217 MET A N 1
ATOM 1552 C CA . MET A 1 218 ? 1.943 -23.747 29.860 1.000 17.628 217 MET A CA 1
ATOM 1553 C C . MET A 1 218 ? 0.855 -24.568 29.184 1.000 16.666 217 MET A C 1
ATOM 1554 O O . MET A 1 218 ? -0.112 -24.047 28.625 1.000 16.119 217 MET A O 1
ATOM 1559 N N . GLY A 1 219 ? 1.023 -25.889 29.266 1.000 17.148 218 GLY A N 1
ATOM 1560 C CA . GLY A 1 219 ? 0.060 -26.803 28.702 1.000 17.753 218 GLY A CA 1
ATOM 1561 C C . GLY A 1 219 ? 0.516 -27.296 27.334 1.000 18.379 218 GLY A C 1
ATOM 1562 O O . GLY A 1 219 ? 1.487 -28.056 27.248 1.000 19.954 218 GLY A O 1
ATOM 1563 N N . PRO A 1 220 ? -0.192 -26.939 26.243 1.000 19.290 219 PRO A N 1
ATOM 1564 C CA . PRO A 1 220 ? 0.080 -27.561 24.940 1.000 19.300 219 PRO A CA 1
ATOM 1565 C C . PRO A 1 220 ? 1.295 -27.044 24.182 1.000 21.481 219 PRO A C 1
ATOM 1566 O O . PRO A 1 220 ? 1.734 -27.697 23.225 1.000 21.359 219 PRO A O 1
ATOM 1570 N N . GLY A 1 221 ? 1.847 -25.908 24.598 1.000 18.496 220 GLY A N 1
ATOM 1571 C CA . GLY A 1 221 ? 3.055 -25.384 23.974 1.000 19.015 220 GLY A CA 1
ATOM 1572 C C . GLY A 1 221 ? 2.810 -24.803 22.579 1.000 19.955 220 GLY A C 1
ATOM 1573 O O . GLY A 1 221 ? 3.731 -24.774 21.748 1.000 20.719 220 GLY A O 1
ATOM 1574 N N . ARG A 1 222 ? 1.593 -24.307 22.360 1.000 19.627 221 ARG A N 1
ATOM 1575 C CA . ARG A 1 222 ? 1.126 -23.817 21.068 1.000 18.567 221 ARG A CA 1
ATOM 1576 C C . ARG A 1 222 ? 0.220 -22.610 21.284 1.000 20.403 221 ARG A C 1
ATOM 1577 O O . ARG A 1 222 ? -0.476 -22.531 22.295 1.000 18.505 221 ARG A O 1
ATOM 1585 N N . ASP A 1 223 ? 0.186 -21.711 20.288 1.000 19.152 222 ASP A N 1
ATOM 1586 C CA . ASP A 1 223 ? -0.808 -20.645 20.278 1.000 18.755 222 ASP A CA 1
ATOM 1587 C C . ASP A 1 223 ? -2.079 -21.243 19.711 1.000 17.917 222 ASP A C 1
ATOM 1588 O O . ASP A 1 223 ? -2.356 -21.182 18.509 1.000 16.269 222 ASP A O 1
ATOM 1593 N N . ILE A 1 224 ? -2.891 -21.836 20.601 1.000 16.538 223 ILE A N 1
ATOM 1594 C CA . ILE A 1 224 ? -4.101 -22.521 20.191 1.000 16.165 223 ILE A CA 1
ATOM 1595 C C . ILE A 1 224 ? -5.048 -21.551 19.497 1.000 15.554 223 ILE A C 1
ATOM 1596 O O . ILE A 1 224 ? -5.711 -21.896 18.537 1.000 16.006 223 ILE A O 1
ATOM 1601 N N . TYR A 1 225 ? -5.176 -20.319 20.018 1.000 15.231 224 TYR A N 1
ATOM 1602 C CA . TYR A 1 225 ? -6.113 -19.392 19.418 1.000 15.557 224 TYR A CA 1
ATOM 1603 C C . TYR A 1 225 ? -5.669 -19.010 18.002 1.000 14.913 224 TYR A C 1
ATOM 1604 O O . TYR A 1 225 ? -6.524 -18.935 17.132 1.000 16.584 224 TYR A O 1
ATOM 1613 N N . LYS A 1 226 ? -4.375 -18.761 17.813 1.000 18.177 225 LYS A N 1
ATOM 1614 C CA . LYS A 1 226 ? -3.843 -18.455 16.482 1.000 18.105 225 LYS A CA 1
ATOM 1615 C C . LYS A 1 226 ? -4.220 -19.583 15.522 1.000 19.612 225 LYS A C 1
ATOM 1616 O O . LYS A 1 226 ? -4.730 -19.322 14.430 1.000 19.226 225 LYS A O 1
ATOM 1622 N N . GLU A 1 227 ? -4.019 -20.836 15.960 1.000 19.152 226 GLU A N 1
ATOM 1623 C CA . GLU A 1 227 ? -4.333 -21.977 15.103 1.000 18.327 226 GLU A CA 1
ATOM 1624 C C . GLU A 1 227 ? -5.814 -21.966 14.740 1.000 17.193 226 GLU A C 1
ATOM 1625 O O . GLU A 1 227 ? -6.196 -22.216 13.596 1.000 19.170 226 GLU A O 1
ATOM 1631 N N . LEU A 1 228 ? -6.706 -21.709 15.718 1.000 16.228 227 LEU A N 1
ATOM 1632 C CA . LEU A 1 228 ? -8.125 -21.738 15.455 1.000 15.851 227 LEU A CA 1
ATOM 1633 C C . LEU A 1 228 ? -8.563 -20.568 14.549 1.000 16.785 227 LEU A C 1
ATOM 1634 O O . LEU A 1 228 ? -9.447 -20.729 13.718 1.000 17.364 227 LEU A O 1
ATOM 1639 N N . ILE A 1 229 ? -7.953 -19.396 14.750 1.000 18.009 228 ILE A N 1
ATOM 1640 C CA . ILE A 1 229 ? -8.249 -18.223 13.939 1.000 18.309 228 ILE A CA 1
ATOM 1641 C C . ILE A 1 229 ? -7.855 -18.502 12.483 1.000 18.232 228 ILE A C 1
ATOM 1642 O O . ILE A 1 229 ? -8.585 -18.131 11.573 1.000 19.655 228 ILE A O 1
ATOM 1647 N N A GLU A 1 230 ? -6.686 -19.118 12.290 0.500 20.694 229 GLU A N 1
ATOM 1648 N N B GLU A 1 230 ? -6.696 -19.123 12.288 0.500 20.328 229 GLU A N 1
ATOM 1649 C CA A GLU A 1 230 ? -6.190 -19.434 10.953 0.500 21.980 229 GLU A CA 1
ATOM 1650 C CA B GLU A 1 230 ? -6.225 -19.409 10.940 0.500 21.463 229 GLU A CA 1
ATOM 1651 C C A GLU A 1 230 ? -7.127 -20.442 10.289 0.500 22.307 229 GLU A C 1
ATOM 1652 C C B GLU A 1 230 ? -7.131 -20.446 10.283 0.500 21.970 229 GLU A C 1
ATOM 1653 O O A GLU A 1 230 ? -7.461 -20.320 9.108 0.500 22.823 229 GLU A O 1
ATOM 1654 O O B GLU A 1 230 ? -7.464 -20.332 9.101 0.500 22.453 229 GLU A O 1
ATOM 1665 N N . ALA A 1 231 ? -7.548 -21.463 11.050 1.000 20.850 230 ALA A N 1
ATOM 1666 C CA . ALA A 1 231 ? -8.479 -22.450 10.541 1.000 20.476 230 ALA A CA 1
ATOM 1667 C C . ALA A 1 231 ? -9.800 -21.784 10.173 1.000 19.912 230 ALA A C 1
ATOM 1668 O O . ALA A 1 231 ? -10.396 -22.090 9.146 1.000 22.179 230 ALA A O 1
ATOM 1670 N N . GLY A 1 232 ? -10.299 -20.858 11.023 1.000 18.134 231 GLY A N 1
ATOM 1671 C CA . GLY A 1 232 ? -11.531 -20.160 10.737 1.000 17.506 231 GLY A CA 1
ATOM 1672 C C . GLY A 1 232 ? -11.450 -19.372 9.420 1.000 17.205 231 GLY A C 1
ATOM 1673 O O . GLY A 1 232 ? -12.422 -19.337 8.696 1.000 17.704 231 GLY A O 1
ATOM 1674 N N . LYS A 1 233 ? -10.304 -18.757 9.141 1.000 21.588 232 LYS A N 1
ATOM 1675 C CA . LYS A 1 233 ? -10.121 -18.008 7.898 1.000 24.663 232 LYS A CA 1
ATOM 1676 C C . LYS A 1 233 ? -10.204 -18.979 6.710 1.000 24.935 232 LYS A C 1
ATOM 1677 O O . LYS A 1 233 ? -10.891 -18.699 5.720 1.000 23.747 232 LYS A O 1
ATOM 1683 N N . LYS A 1 234 ? -9.528 -20.126 6.828 1.000 23.545 233 LYS A N 1
ATOM 1684 C CA . LYS A 1 234 ? -9.463 -21.091 5.734 1.000 24.612 233 LYS A CA 1
ATOM 1685 C C . LYS A 1 234 ? -10.850 -21.656 5.425 1.000 23.700 233 LYS A C 1
ATOM 1686 O O . LYS A 1 234 ? -11.157 -21.915 4.263 1.000 23.344 233 LYS A O 1
ATOM 1692 N N . TYR A 1 235 ? -11.712 -21.858 6.438 1.000 21.298 234 TYR A N 1
ATOM 1693 C CA . TYR A 1 235 ? -13.043 -22.409 6.231 1.000 18.517 234 TYR A CA 1
ATOM 1694 C C . TYR A 1 235 ? -14.169 -21.365 6.248 1.000 21.394 234 TYR A C 1
ATOM 1695 O O . TYR A 1 235 ? -15.346 -21.716 6.308 1.000 21.655 234 TYR A O 1
ATOM 1704 N N . ASP A 1 236 ? -13.809 -20.075 6.230 1.000 23.155 235 ASP A N 1
ATOM 1705 C CA . ASP A 1 236 ? -14.772 -18.989 6.146 1.000 26.456 235 ASP A CA 1
ATOM 1706 C C . ASP A 1 236 ? -15.775 -19.040 7.302 1.000 22.528 235 ASP A C 1
ATOM 1707 O O . ASP A 1 236 ? -16.979 -18.964 7.119 1.000 23.200 235 ASP A O 1
ATOM 1712 N N . MET A 1 237 ? -15.257 -19.201 8.526 1.000 21.574 236 MET A N 1
ATOM 1713 C CA . MET A 1 237 ? -16.063 -19.284 9.732 1.000 20.983 236 MET A CA 1
ATOM 1714 C C . MET A 1 237 ? -15.877 -18.007 10.560 1.000 15.609 236 MET A C 1
ATOM 1715 O O . MET A 1 237 ? -14.744 -17.605 10.764 1.000 18.306 236 MET A O 1
ATOM 1720 N N . LYS A 1 238 ? -16.987 -17.420 11.035 1.000 15.544 237 LYS A N 1
ATOM 1721 C CA . LYS A 1 238 ? -16.918 -16.275 11.954 1.000 14.690 237 LYS A CA 1
ATOM 1722 C C . LYS A 1 238 ? -16.301 -16.748 13.272 1.000 15.551 237 LYS A C 1
ATOM 1723 O O . LYS A 1 238 ? -16.599 -17.845 13.738 1.000 16.437 237 LYS A O 1
ATOM 1729 N N . MET A 1 239 ? -15.436 -15.919 13.849 1.000 15.224 238 MET A N 1
ATOM 1730 C CA . MET A 1 239 ? -14.645 -16.336 15.008 1.000 14.884 238 MET A CA 1
ATOM 1731 C C . MET A 1 239 ? -14.968 -15.437 16.195 1.000 15.659 238 MET A C 1
ATOM 1732 O O . MET A 1 239 ? -14.970 -14.210 16.107 1.000 14.731 238 MET A O 1
ATOM 1737 N N . GLY A 1 240 ? -15.208 -16.078 17.341 1.000 13.872 239 GLY A N 1
ATOM 1738 C CA . GLY A 1 240 ? -15.413 -15.335 18.573 1.000 13.120 239 GLY A CA 1
ATOM 1739 C C . GLY A 1 240 ? -14.159 -15.246 19.430 1.000 12.173 239 GLY A C 1
ATOM 1740 O O . GLY A 1 240 ? -13.190 -15.978 19.276 1.000 12.429 239 GLY A O 1
ATOM 1741 N N . PHE A 1 241 ? -14.260 -14.337 20.408 1.000 12.730 240 PHE A N 1
ATOM 1742 C CA . PHE A 1 241 ? -13.280 -14.109 21.449 1.000 12.343 240 PHE A CA 1
ATOM 1743 C C . PHE A 1 241 ? -14.026 -14.115 22.788 1.000 12.141 240 PHE A C 1
ATOM 1744 O O . PHE A 1 241 ? -14.699 -13.142 23.124 1.000 12.718 240 PHE A O 1
ATOM 1752 N N . TYR A 1 242 ? -13.918 -15.234 23.516 1.000 12.067 241 TYR A N 1
ATOM 1753 C CA . TYR A 1 242 ? -14.468 -15.390 24.856 1.000 12.557 241 TYR A CA 1
ATOM 1754 C C . TYR A 1 242 ? -13.460 -14.831 25.861 1.000 10.558 241 TYR A C 1
ATOM 1755 O O . TYR A 1 242 ? -12.288 -15.186 25.865 1.000 12.613 241 TYR A O 1
ATOM 1764 N N . PHE A 1 243 ? -13.938 -13.959 26.756 1.000 10.222 242 PHE A N 1
ATOM 1765 C CA . PHE A 1 243 ? -13.017 -13.246 27.624 1.000 9.839 242 PHE A CA 1
ATOM 1766 C C . PHE A 1 243 ? -13.630 -12.991 28.996 1.000 9.865 242 PHE A C 1
ATOM 1767 O O . PHE A 1 243 ? -14.578 -12.221 29.131 1.000 9.850 242 PHE A O 1
ATOM 1775 N N . SER A 1 244 ? -13.052 -13.636 30.027 1.000 10.161 243 SER A N 1
ATOM 1776 C CA . SER A 1 244 ? -13.468 -13.407 31.396 1.000 10.242 243 SER A CA 1
ATOM 1777 C C . SER A 1 244 ? -12.927 -12.057 31.858 1.000 9.712 243 SER A C 1
ATOM 1778 O O . SER A 1 244 ? -11.710 -11.891 31.949 1.000 10.048 243 SER A O 1
ATOM 1781 N N . VAL A 1 245 ? -13.827 -11.132 32.170 1.000 9.754 244 VAL A N 1
ATOM 1782 C CA . VAL A 1 245 ? -13.460 -9.772 32.554 1.000 9.962 244 VAL A CA 1
ATOM 1783 C C . VAL A 1 245 ? -12.596 -9.797 33.820 1.000 10.322 244 VAL A C 1
ATOM 1784 O O . VAL A 1 245 ? -11.497 -9.234 33.862 1.000 10.399 244 VAL A O 1
ATOM 1788 N N . SER A 1 246 ? -13.127 -10.433 34.862 1.000 9.901 245 SER A N 1
ATOM 1789 C CA . SER A 1 246 ? -12.441 -10.657 36.124 1.000 10.123 245 SER A CA 1
ATOM 1790 C C . SER A 1 246 ? -11.840 -12.064 36.131 1.000 9.417 245 SER A C 1
ATOM 1791 O O . SER A 1 246 ? -12.220 -12.953 35.336 1.000 9.733 245 SER A O 1
ATOM 1794 N N . GLU A 1 247 ? -10.890 -12.257 37.051 1.000 9.634 246 GLU A N 1
ATOM 1795 C CA . GLU A 1 247 ? -10.331 -13.567 37.355 1.000 9.491 246 GLU A CA 1
ATOM 1796 C C . GLU A 1 247 ? -10.535 -13.860 38.840 1.000 10.054 246 GLU A C 1
ATOM 1797 O O . GLU A 1 247 ? -10.686 -12.932 39.633 1.000 10.165 246 GLU A O 1
ATOM 1803 N N . TRP A 1 248 ? -10.510 -15.144 39.206 1.000 10.049 247 TRP A N 1
ATOM 1804 C CA . TRP A 1 248 ? -10.783 -15.503 40.600 1.000 10.198 247 TRP A CA 1
ATOM 1805 C C . TRP A 1 248 ? -9.787 -14.847 41.550 1.000 10.447 247 TRP A C 1
ATOM 1806 O O . TRP A 1 248 ? -10.172 -14.374 42.618 1.000 9.714 247 TRP A O 1
ATOM 1817 N N . GLU A 1 249 ? -8.492 -14.860 41.195 1.000 10.571 248 GLU A N 1
ATOM 1818 C CA . GLU A 1 249 ? -7.439 -14.274 42.017 1.000 11.547 248 GLU A CA 1
ATOM 1819 C C . GLU A 1 249 ? -6.411 -13.657 41.076 1.000 10.959 248 GLU A C 1
ATOM 1820 O O . GLU A 1 249 ? -6.138 -14.219 40.020 1.000 11.815 248 GLU A O 1
ATOM 1826 N N . TYR A 1 250 ? -5.813 -12.541 41.488 1.000 10.175 249 TYR A N 1
ATOM 1827 C CA . TYR A 1 250 ? -4.784 -11.908 40.687 1.000 11.136 249 TYR A CA 1
ATOM 1828 C C . TYR A 1 250 ? -3.805 -11.220 41.629 1.000 10.638 249 TYR A C 1
ATOM 1829 O O . TYR A 1 250 ? -4.228 -10.440 42.484 1.000 10.238 249 TYR A O 1
ATOM 1838 N N . PRO A 1 251 ? -2.476 -11.435 41.474 1.000 11.049 250 PRO A N 1
ATOM 1839 C CA . PRO A 1 251 ? -1.503 -10.783 42.362 1.000 11.055 250 PRO A CA 1
ATOM 1840 C C . PRO A 1 251 ? -1.346 -9.301 42.014 1.000 11.333 250 PRO A C 1
ATOM 1841 O O . PRO A 1 251 ? -1.154 -8.962 40.851 1.000 11.002 250 PRO A O 1
ATOM 1845 N N . VAL A 1 252 ? -1.511 -8.436 43.015 1.000 11.255 251 VAL A N 1
ATOM 1846 C CA . VAL A 1 252 ? -1.426 -6.999 42.785 1.000 11.593 251 VAL A CA 1
ATOM 1847 C C . VAL A 1 252 ? -0.408 -6.350 43.717 1.000 12.184 251 VAL A C 1
ATOM 1848 O O . VAL A 1 252 ? -0.097 -6.838 44.806 1.000 12.250 251 VAL A O 1
ATOM 1852 N N . ILE A 1 253 ? 0.124 -5.234 43.230 1.000 12.558 252 ILE A N 1
ATOM 1853 C CA . ILE A 1 253 ? 1.140 -4.451 43.906 1.000 12.670 252 ILE A CA 1
ATOM 1854 C C . ILE A 1 253 ? 0.426 -3.390 44.738 1.000 13.304 252 ILE A C 1
ATOM 1855 O O . ILE A 1 253 ? -0.385 -2.603 44.224 1.000 13.693 252 ILE A O 1
ATOM 1860 N N . VAL A 1 254 ? 0.753 -3.347 46.038 1.000 13.959 253 VAL A N 1
ATOM 1861 C CA . VAL A 1 254 ? 0.112 -2.456 46.984 1.000 14.038 253 VAL A CA 1
ATOM 1862 C C . VAL A 1 254 ? 1.145 -1.671 47.792 1.000 15.931 253 VAL A C 1
ATOM 1863 O O . VAL A 1 254 ? 2.258 -2.156 47.990 1.000 16.436 253 VAL A O 1
ATOM 1867 N N . ASP A 1 255 ? 0.737 -0.483 48.252 1.000 18.294 254 ASP A N 1
ATOM 1868 C CA . ASP A 1 255 ? 1.582 0.370 49.081 1.000 21.902 254 ASP A CA 1
ATOM 1869 C C . ASP A 1 255 ? 1.709 -0.201 50.492 1.000 22.590 254 ASP A C 1
ATOM 1870 O O . ASP A 1 255 ? 2.807 -0.282 51.033 1.000 25.576 254 ASP A O 1
ATOM 1875 N N . GLN A 1 256 ? 0.561 -0.540 51.094 1.000 22.469 255 GLN A N 1
ATOM 1876 C CA . GLN A 1 256 ? 0.481 -1.019 52.466 1.000 21.811 255 GLN A CA 1
ATOM 1877 C C . GLN A 1 256 ? 0.118 -2.500 52.438 1.000 18.494 255 GLN A C 1
ATOM 1878 O O . GLN A 1 256 ? -0.714 -2.911 51.628 1.000 17.857 255 GLN A O 1
ATOM 1884 N N . ASN A 1 257 ? 0.719 -3.291 53.338 1.000 18.237 256 ASN A N 1
ATOM 1885 C CA . ASN A 1 257 ? 0.313 -4.685 53.510 1.000 17.252 256 ASN A CA 1
ATOM 1886 C C . ASN A 1 257 ? -0.972 -4.744 54.335 1.000 15.939 256 ASN A C 1
ATOM 1887 O O . ASN A 1 257 ? -1.485 -3.728 54.786 1.000 16.951 256 ASN A O 1
ATOM 1892 N N A LEU A 1 258 ? -1.540 -5.947 54.469 0.500 15.379 257 LEU A N 1
ATOM 1893 N N B LEU A 1 258 ? -1.535 -5.947 54.483 0.500 14.822 257 LEU A N 1
ATOM 1894 C CA A LEU A 1 258 ? -2.916 -6.087 54.927 0.500 15.574 257 LEU A CA 1
ATOM 1895 C CA B LEU A 1 258 ? -2.910 -6.077 54.944 0.500 14.659 257 LEU A CA 1
ATOM 1896 C C A LEU A 1 258 ? -3.001 -6.635 56.351 0.500 15.301 257 LEU A C 1
ATOM 1897 C C B LEU A 1 258 ? -3.006 -6.646 56.354 0.500 14.772 257 LEU A C 1
ATOM 1898 O O A LEU A 1 258 ? -4.069 -6.577 56.961 0.500 16.031 257 LEU A O 1
ATOM 1899 O O B LEU A 1 258 ? -4.087 -6.628 56.945 0.500 15.410 257 LEU A O 1
ATOM 1908 N N . SER A 1 259 ? -1.918 -7.237 56.853 1.000 14.352 258 SER A N 1
ATOM 1909 C CA . SER A 1 259 ? -1.934 -7.849 58.169 1.000 14.269 258 SER A CA 1
ATOM 1910 C C . SER A 1 259 ? -0.511 -7.968 58.679 1.000 13.420 258 SER A C 1
ATOM 1911 O O . SER A 1 259 ? 0.427 -7.953 57.878 1.000 13.175 258 SER A O 1
ATOM 1914 N N . GLN A 1 260 ? -0.401 -8.169 59.991 1.000 13.113 259 GLN A N 1
ATOM 1915 C CA . GLN A 1 260 ? 0.876 -8.412 60.646 1.000 14.410 259 GLN A CA 1
ATOM 1916 C C . GLN A 1 260 ? 1.482 -9.758 60.241 1.000 15.262 259 GLN A C 1
ATOM 1917 O O . GLN A 1 260 ? 2.648 -10.029 60.570 1.000 17.285 259 GLN A O 1
ATOM 1923 N N . TRP A 1 261 ? 0.723 -10.638 59.567 1.000 13.771 260 TRP A N 1
ATOM 1924 C CA . TRP A 1 261 ? 1.200 -11.948 59.167 1.000 13.044 260 TRP A CA 1
ATOM 1925 C C . TRP A 1 261 ? 1.755 -11.968 57.745 1.000 13.088 260 TRP A C 1
ATOM 1926 O O . TRP A 1 261 ? 2.354 -12.969 57.350 1.000 14.363 260 TRP A O 1
ATOM 1937 N N . ASP A 1 262 ? 1.534 -10.897 56.961 1.000 12.739 261 ASP A N 1
ATOM 1938 C CA . ASP A 1 262 ? 1.897 -10.921 55.543 1.000 13.398 261 ASP A CA 1
ATOM 1939 C C . ASP A 1 262 ? 3.393 -11.157 55.382 1.000 13.058 261 ASP A C 1
ATOM 1940 O O . ASP A 1 262 ? 4.193 -10.415 55.959 1.000 13.522 261 ASP A O 1
ATOM 1945 N N . PRO A 1 263 ? 3.822 -12.207 54.654 1.000 13.109 262 PRO A N 1
ATOM 1946 C CA . PRO A 1 263 ? 5.260 -12.473 54.500 1.000 13.921 262 PRO A CA 1
ATOM 1947 C C . PRO A 1 263 ? 6.000 -11.677 53.424 1.000 15.965 262 PRO A C 1
ATOM 1948 O O . PRO A 1 263 ? 7.237 -11.657 53.443 1.000 16.423 262 PRO A O 1
ATOM 1952 N N . VAL A 1 264 ? 5.270 -11.113 52.456 1.000 15.234 263 VAL A N 1
ATOM 1953 C CA . VAL A 1 264 ? 5.903 -10.493 51.291 1.000 14.861 263 VAL A CA 1
ATOM 1954 C C . VAL A 1 264 ? 5.409 -9.059 51.157 1.000 16.466 263 VAL A C 1
ATOM 1955 O O . VAL A 1 264 ? 4.225 -8.819 50.895 1.000 16.367 263 VAL A O 1
ATOM 1959 N N . LYS A 1 265 ? 6.348 -8.104 51.273 1.000 16.885 264 LYS A N 1
ATOM 1960 C CA . LYS A 1 265 ? 6.005 -6.696 51.225 1.000 17.154 264 LYS A CA 1
ATOM 1961 C C . LYS A 1 265 ? 5.485 -6.327 49.826 1.000 16.237 264 LYS A C 1
ATOM 1962 O O . LYS A 1 265 ? 5.998 -6.815 48.821 1.000 15.783 264 LYS A O 1
ATOM 1968 N N . ASN A 1 266 ? 4.406 -5.529 49.825 1.000 15.409 265 ASN A N 1
ATOM 1969 C CA . ASN A 1 266 ? 3.866 -4.849 48.652 1.000 14.874 265 ASN A CA 1
ATOM 1970 C C . ASN A 1 266 ? 3.143 -5.755 47.655 1.000 14.479 265 ASN A C 1
ATOM 1971 O O . ASN A 1 266 ? 2.840 -5.279 46.559 1.000 14.137 265 ASN A O 1
ATOM 1976 N N . LEU A 1 267 ? 2.883 -7.032 47.981 1.000 13.999 266 LEU A N 1
ATOM 1977 C CA . LEU A 1 267 ? 2.010 -7.854 47.159 1.000 13.543 266 LEU A CA 1
ATOM 1978 C C . LEU A 1 267 ? 0.814 -8.321 47.981 1.000 13.027 266 LEU A C 1
ATOM 1979 O O . LEU A 1 267 ? 0.945 -8.665 49.164 1.000 13.357 266 LEU A O 1
ATOM 1984 N N . ALA A 1 268 ? -0.337 -8.366 47.291 1.000 11.889 267 ALA A N 1
ATOM 1985 C CA . ALA A 1 268 ? -1.595 -8.843 47.830 1.000 10.730 267 ALA A CA 1
ATOM 1986 C C . ALA A 1 268 ? -2.348 -9.549 46.697 1.000 11.558 267 ALA A C 1
ATOM 1987 O O . ALA A 1 268 ? -1.857 -9.627 45.569 1.000 10.989 267 ALA A O 1
ATOM 1989 N N . ILE A 1 269 ? -3.525 -10.122 47.010 1.000 10.520 268 ILE A N 1
ATOM 1990 C CA . ILE A 1 269 ? -4.323 -10.834 46.028 1.000 10.894 268 ILE A CA 1
ATOM 1991 C C . ILE A 1 269 ? -5.643 -10.090 45.840 1.000 10.519 268 ILE A C 1
ATOM 1992 O O . ILE A 1 269 ? -6.431 -9.940 46.773 1.000 10.797 268 ILE A O 1
ATOM 1997 N N . PHE A 1 270 ? -5.887 -9.644 44.600 1.000 10.784 269 PHE A N 1
ATOM 1998 C CA . PHE A 1 270 ? -7.129 -8.995 44.235 1.000 10.105 269 PHE A CA 1
ATOM 1999 C C . PHE A 1 270 ? -8.221 -10.033 43.997 1.000 9.922 269 PHE A C 1
ATOM 2000 O O . PHE A 1 270 ? -8.004 -10.988 43.261 1.000 9.976 269 PHE A O 1
ATOM 2008 N N . GLN A 1 271 ? -9.376 -9.803 44.646 1.000 9.531 270 GLN A N 1
ATOM 2009 C CA . GLN A 1 271 ? -10.578 -10.616 44.521 1.000 10.141 270 GLN A CA 1
ATOM 2010 C C . GLN A 1 271 ? -11.769 -9.685 44.444 1.000 10.558 270 GLN A C 1
ATOM 2011 O O . GLN A 1 271 ? -11.862 -8.735 45.233 1.000 11.899 270 GLN A O 1
ATOM 2017 N N . ASP A 1 272 ? -12.699 -9.980 43.532 1.000 10.456 271 ASP A N 1
ATOM 2018 C CA . ASP A 1 272 ? -13.959 -9.256 43.461 1.000 10.132 271 ASP A CA 1
ATOM 2019 C C . ASP A 1 272 ? -15.095 -10.269 43.642 1.000 10.879 271 ASP A C 1
ATOM 2020 O O . ASP A 1 272 ? -14.924 -11.272 44.359 1.000 11.948 271 ASP A O 1
ATOM 2025 N N . ALA A 1 273 ? -16.278 -9.995 43.058 1.000 10.712 272 ALA A N 1
ATOM 2026 C CA . ALA A 1 273 ? -17.434 -10.851 43.288 1.000 10.605 272 ALA A CA 1
ATOM 2027 C C . ALA A 1 273 ? -17.453 -12.073 42.358 1.000 11.246 272 ALA A C 1
ATOM 2028 O O . ALA A 1 273 ? -18.403 -12.848 42.387 1.000 11.138 272 ALA A O 1
ATOM 2030 N N . LEU A 1 274 ? -16.407 -12.280 41.543 1.000 10.398 273 LEU A N 1
ATOM 2031 C CA . LEU A 1 274 ? -16.438 -13.315 40.521 1.000 10.297 273 LEU A CA 1
ATOM 2032 C C . LEU A 1 274 ? -16.726 -14.697 41.129 1.000 10.815 273 LEU A C 1
ATOM 2033 O O . LEU A 1 274 ? -17.474 -15.482 40.548 1.000 11.027 273 LEU A O 1
ATOM 2038 N N . GLY A 1 275 ? -16.123 -15.002 42.278 1.000 10.662 274 GLY A N 1
ATOM 2039 C CA . GLY A 1 275 ? -16.209 -16.331 42.863 1.000 11.052 274 GLY A CA 1
ATOM 2040 C C . GLY A 1 275 ? -17.587 -16.675 43.441 1.000 12.219 274 GLY A C 1
ATOM 2041 O O . GLY A 1 275 ? -17.807 -17.850 43.725 1.000 13.087 274 GLY A O 1
ATOM 2042 N N . GLN A 1 276 ? -18.440 -15.669 43.652 1.000 12.246 275 GLN A N 1
ATOM 2043 C CA . GLN A 1 276 ? -19.845 -15.810 44.057 1.000 13.384 275 GLN A CA 1
ATOM 2044 C C . GLN A 1 276 ? -19.944 -16.115 45.560 1.000 13.884 275 GLN A C 1
ATOM 2045 O O . GLN A 1 276 ? -20.713 -15.472 46.290 1.000 16.754 275 GLN A O 1
ATOM 2051 N N . ILE A 1 277 ? -19.183 -17.083 46.043 1.000 12.793 276 ILE A N 1
ATOM 2052 C CA . ILE A 1 277 ? -19.123 -17.332 47.473 1.000 12.453 276 ILE A CA 1
ATOM 2053 C C . ILE A 1 277 ? -18.508 -16.107 48.144 1.000 12.333 276 ILE A C 1
ATOM 2054 O O . ILE A 1 277 ? -17.684 -15.394 47.561 1.000 12.054 276 ILE A O 1
ATOM 2059 N N . PRO A 1 278 ? -18.889 -15.804 49.396 1.000 10.938 277 PRO A N 1
ATOM 2060 C CA . PRO A 1 278 ? -18.235 -14.720 50.131 1.000 10.966 277 PRO A CA 1
ATOM 2061 C C . PRO A 1 278 ? -16.729 -14.930 50.251 1.000 10.099 277 PRO A C 1
ATOM 2062 O O . PRO A 1 278 ? -16.267 -16.035 50.534 1.000 10.520 277 PRO A O 1
ATOM 2066 N N . ARG A 1 279 ? -15.977 -13.839 50.002 1.000 9.966 278 ARG A N 1
ATOM 2067 C CA . ARG A 1 279 ? -14.516 -13.857 50.093 1.000 10.712 278 ARG A CA 1
ATOM 2068 C C . ARG A 1 279 ? -14.034 -12.508 50.642 1.000 10.598 278 ARG A C 1
ATOM 2069 O O . ARG A 1 279 ? -14.810 -11.564 50.769 1.000 11.196 278 ARG A O 1
ATOM 2077 N N . ALA A 1 280 ? -12.741 -12.425 50.962 1.000 11.113 279 ALA A N 1
ATOM 2078 C CA . ALA A 1 280 ? -12.120 -11.143 51.235 1.000 10.832 279 ALA A CA 1
ATOM 2079 C C . ALA A 1 280 ? -12.094 -10.307 49.954 1.000 10.463 279 ALA A C 1
ATOM 2080 O O . ALA A 1 280 ? -11.594 -10.778 48.936 1.000 12.042 279 ALA A O 1
ATOM 2082 N N . THR A 1 281 ? -12.681 -9.108 49.999 1.000 11.296 280 THR A N 1
ATOM 2083 C CA . THR A 1 281 ? -12.646 -8.202 48.849 1.000 11.896 280 THR A CA 1
ATOM 2084 C C . THR A 1 281 ? -12.414 -6.793 49.386 1.000 12.886 280 THR A C 1
ATOM 2085 O O . THR A 1 281 ? -12.921 -6.444 50.454 1.000 13.824 280 THR A O 1
ATOM 2089 N N . PRO A 1 282 ? -11.681 -5.923 48.664 1.000 12.455 281 PRO A N 1
ATOM 2090 C CA . PRO A 1 282 ? -11.040 -6.266 47.390 1.000 12.274 281 PRO A CA 1
ATOM 2091 C C . PRO A 1 282 ? -9.708 -7.003 47.443 1.000 10.944 281 PRO A C 1
ATOM 2092 O O . PRO A 1 282 ? -9.224 -7.470 46.417 1.000 10.749 281 PRO A O 1
ATOM 2096 N N . LEU A 1 283 ? -9.138 -7.156 48.649 1.000 11.506 282 LEU A N 1
ATOM 2097 C CA . LEU A 1 283 ? -7.800 -7.724 48.776 1.000 11.400 282 LEU A CA 1
ATOM 2098 C C . LEU A 1 283 ? -7.751 -8.806 49.839 1.000 11.567 282 LEU A C 1
ATOM 2099 O O . LEU A 1 283 ? -8.274 -8.634 50.928 1.000 11.812 282 LEU A O 1
ATOM 2104 N N . ALA A 1 284 ? -7.048 -9.876 49.492 1.000 10.896 283 ALA A N 1
ATOM 2105 C CA . ALA A 1 284 ? -6.654 -10.902 50.447 1.000 10.763 283 ALA A CA 1
ATOM 2106 C C . ALA A 1 284 ? -5.149 -10.802 50.662 1.000 10.635 283 ALA A C 1
ATOM 2107 O O . ALA A 1 284 ? -4.389 -10.450 49.742 1.000 11.095 283 ALA A O 1
ATOM 2109 N N . SER A 1 285 ? -4.697 -11.158 51.861 1.000 10.613 284 SER A N 1
ATOM 2110 C CA . SER A 1 285 ? -3.274 -11.268 52.131 1.000 10.535 284 SER A CA 1
ATOM 2111 C C . SER A 1 285 ? -2.656 -12.346 51.233 1.000 10.184 284 SER A C 1
ATOM 2112 O O . SER A 1 285 ? -3.202 -13.444 51.075 1.000 10.846 284 SER A O 1
ATOM 2115 N N . TYR A 1 286 ? -1.486 -12.036 50.651 1.000 10.703 285 TYR A N 1
ATOM 2116 C CA . TYR A 1 286 ? -0.754 -12.931 49.776 1.000 11.042 285 TYR A CA 1
ATOM 2117 C C . TYR A 1 286 ? 0.230 -13.803 50.555 1.000 11.823 285 TYR A C 1
ATOM 2118 O O . TYR A 1 286 ? 1.077 -13.299 51.292 1.000 11.877 285 TYR A O 1
ATOM 2127 N N . PHE A 1 287 ? 0.085 -15.114 50.375 1.000 11.374 286 PHE A N 1
ATOM 2128 C CA . PHE A 1 287 ? 0.960 -16.100 51.002 1.000 11.670 286 PHE A CA 1
ATOM 2129 C C . PHE A 1 287 ? 1.479 -17.020 49.911 1.000 11.846 286 PHE A C 1
ATOM 2130 O O . PHE A 1 287 ? 0.726 -17.789 49.337 1.000 11.791 286 PHE A O 1
ATOM 2138 N N . PRO A 1 288 ? 2.781 -16.962 49.571 1.000 12.809 287 PRO A N 1
ATOM 2139 C CA . PRO A 1 288 ? 3.276 -17.780 48.467 1.000 12.987 287 PRO A CA 1
ATOM 2140 C C . PRO A 1 288 ? 2.910 -19.262 48.524 1.000 12.280 287 PRO A C 1
ATOM 2141 O O . PRO A 1 288 ? 2.576 -19.854 47.513 1.000 13.069 287 PRO A O 1
ATOM 2145 N N . ALA A 1 289 ? 2.965 -19.883 49.717 1.000 13.598 288 ALA A N 1
ATOM 2146 C CA . ALA A 1 289 ? 2.741 -21.323 49.816 1.000 14.359 288 ALA A CA 1
ATOM 2147 C C . ALA A 1 289 ? 1.286 -21.701 49.579 1.000 13.881 288 ALA A C 1
ATOM 2148 O O . ALA A 1 289 ? 0.987 -22.871 49.323 1.000 15.543 288 ALA A O 1
ATOM 2150 N N . LEU A 1 290 ? 0.380 -20.718 49.702 1.000 13.344 289 LEU A N 1
ATOM 2151 C CA . LEU A 1 290 ? -1.023 -20.901 49.389 1.000 12.915 289 LEU A CA 1
ATOM 2152 C C . LEU A 1 290 ? -1.281 -20.518 47.923 1.000 11.709 289 LEU A C 1
ATOM 2153 O O . LEU A 1 290 ? -1.872 -21.299 47.183 1.000 11.972 289 LEU A O 1
ATOM 2158 N N . HIS A 1 291 ? -0.831 -19.325 47.532 1.000 12.353 290 HIS A N 1
ATOM 2159 C CA . HIS A 1 291 ? -1.290 -18.704 46.290 1.000 12.721 290 HIS A CA 1
ATOM 2160 C C . HIS A 1 291 ? -0.456 -19.065 45.055 1.000 13.232 290 HIS A C 1
ATOM 2161 O O . HIS A 1 291 ? -1.029 -19.135 43.956 1.000 11.586 290 HIS A O 1
ATOM 2168 N N . ASP A 1 292 ? 0.867 -19.247 45.186 1.000 12.870 291 ASP A N 1
ATOM 2169 C CA . ASP A 1 292 ? 1.700 -19.333 43.981 1.000 13.895 291 ASP A CA 1
ATOM 2170 C C . ASP A 1 292 ? 1.219 -20.405 43.005 1.000 13.978 291 ASP A C 1
ATOM 2171 O O . ASP A 1 292 ? 1.177 -20.176 41.789 1.000 13.441 291 ASP A O 1
ATOM 2176 N N . ARG A 1 293 ? 0.822 -21.580 43.527 1.000 13.093 292 ARG A N 1
ATOM 2177 C CA . ARG A 1 293 ? 0.436 -22.706 42.699 1.000 13.612 292 ARG A CA 1
ATOM 2178 C C . ARG A 1 293 ? -1.052 -22.658 42.333 1.000 12.647 292 ARG A C 1
ATOM 2179 O O . ARG A 1 293 ? -1.623 -23.652 41.879 1.000 13.139 292 ARG A O 1
ATOM 2187 N N . MET A 1 294 ? -1.658 -21.448 42.424 1.000 13.550 293 MET A N 1
ATOM 2188 C CA . MET A 1 294 ? -2.989 -21.147 41.918 1.000 13.856 293 MET A CA 1
ATOM 2189 C C . MET A 1 294 ? -2.924 -20.083 40.809 1.000 12.349 293 MET A C 1
ATOM 2190 O O . MET A 1 294 ? -3.910 -19.903 40.115 1.000 12.981 293 MET A O 1
ATOM 2195 N N . ILE A 1 295 ? -1.798 -19.336 40.730 1.000 12.784 294 ILE A N 1
ATOM 2196 C CA . ILE A 1 295 ? -1.684 -18.151 39.887 1.000 13.022 294 ILE A CA 1
ATOM 2197 C C . ILE A 1 295 ? -0.394 -18.177 39.047 1.000 13.747 294 ILE A C 1
ATOM 2198 O O . ILE A 1 295 ? 0.056 -17.112 38.599 1.000 14.406 294 ILE A O 1
ATOM 2203 N N . SER A 1 296 ? 0.185 -19.362 38.781 1.000 13.211 295 SER A N 1
ATOM 2204 C CA . SER A 1 296 ? 1.436 -19.432 38.021 1.000 13.554 295 SER A CA 1
ATOM 2205 C C . SER A 1 296 ? 1.302 -18.633 36.724 1.000 13.029 295 SER A C 1
ATOM 2206 O O . SER A 1 296 ? 0.321 -18.769 36.004 1.000 12.597 295 SER A O 1
ATOM 2209 N N . GLY A 1 297 ? 2.321 -17.821 36.451 1.000 12.998 296 GLY A N 1
ATOM 2210 C CA . GLY A 1 297 ? 2.422 -17.098 35.196 1.000 12.712 296 GLY A CA 1
ATOM 2211 C C . GLY A 1 297 ? 1.853 -15.678 35.228 1.000 13.464 296 GLY A C 1
ATOM 2212 O O . GLY A 1 297 ? 2.158 -14.870 34.336 1.000 12.999 296 GLY A O 1
ATOM 2213 N N . LYS A 1 298 ? 1.023 -15.355 36.227 1.000 12.934 297 LYS A N 1
ATOM 2214 C CA . LYS A 1 298 ? 0.390 -14.047 36.236 1.000 13.251 297 LYS A CA 1
ATOM 2215 C C . LYS A 1 298 ? 1.331 -13.001 36.824 1.000 13.613 297 LYS A C 1
ATOM 2216 O O . LYS A 1 298 ? 1.893 -13.144 37.926 1.000 13.778 297 LYS A O 1
ATOM 2222 N N . ILE A 1 299 ? 1.551 -11.930 36.048 1.000 13.146 298 ILE A N 1
ATOM 2223 C CA . ILE A 1 299 ? 2.502 -10.887 36.391 1.000 12.866 298 ILE A CA 1
ATOM 2224 C C . ILE A 1 299 ? 1.831 -9.838 37.274 1.000 12.506 298 ILE A C 1
ATOM 2225 O O . ILE A 1 299 ? 0.842 -9.207 36.869 1.000 12.336 298 ILE A O 1
ATOM 2230 N N . PRO A 1 300 ? 2.310 -9.592 38.504 1.000 12.388 299 PRO A N 1
ATOM 2231 C CA . PRO A 1 300 ? 1.680 -8.584 39.357 1.000 11.964 299 PRO A CA 1
ATOM 2232 C C . PRO A 1 300 ? 1.620 -7.204 38.706 1.000 12.503 299 PRO A C 1
ATOM 2233 O O . PRO A 1 300 ? 2.564 -6.764 38.023 1.000 12.725 299 PRO A O 1
ATOM 2237 N N . VAL A 1 301 ? 0.496 -6.516 38.920 1.000 12.164 300 VAL A N 1
ATOM 2238 C CA . VAL A 1 301 ? 0.330 -5.132 38.491 1.000 11.583 300 VAL A CA 1
ATOM 2239 C C . VAL A 1 301 ? -0.351 -4.346 39.608 1.000 12.384 300 VAL A C 1
ATOM 2240 O O . VAL A 1 301 ? -0.942 -4.920 40.517 1.000 11.773 300 VAL A O 1
ATOM 2244 N N . LYS A 1 302 ? -0.362 -3.022 39.498 1.000 12.368 301 LYS A N 1
ATOM 2245 C CA . LYS A 1 302 ? -1.017 -2.169 40.470 1.000 13.454 301 LYS A CA 1
ATOM 2246 C C . LYS A 1 302 ? -2.536 -2.145 40.256 1.000 12.505 301 LYS A C 1
ATOM 2247 O O . LYS A 1 302 ? -3.286 -2.150 41.237 1.000 13.856 301 LYS A O 1
ATOM 2253 N N . ASP A 1 303 ? -2.970 -2.099 38.992 1.000 12.142 302 ASP A N 1
ATOM 2254 C CA . ASP A 1 303 ? -4.378 -1.945 38.639 1.000 12.385 302 ASP A CA 1
ATOM 2255 C C . ASP A 1 303 ? -4.766 -3.086 37.699 1.000 11.113 302 ASP A C 1
ATOM 2256 O O . ASP A 1 303 ? -4.407 -3.096 36.535 1.000 11.646 302 ASP A O 1
ATOM 2261 N N . TYR A 1 304 ? -5.497 -4.092 38.225 1.000 10.791 303 TYR A N 1
ATOM 2262 C CA . TYR A 1 304 ? -5.854 -5.247 37.426 1.000 10.004 303 TYR A CA 1
ATOM 2263 C C . TYR A 1 304 ? -6.475 -4.826 36.085 1.000 10.220 303 TYR A C 1
ATOM 2264 O O . TYR A 1 304 ? -6.205 -5.425 35.050 1.000 10.752 303 TYR A O 1
ATOM 2273 N N . PHE A 1 305 ? -7.388 -3.856 36.139 1.000 10.869 304 PHE A N 1
ATOM 2274 C CA . PHE A 1 305 ? -8.178 -3.516 34.962 1.000 10.124 304 PHE A CA 1
ATOM 2275 C C . PHE A 1 305 ? -7.343 -2.707 33.967 1.000 10.816 304 PHE A C 1
ATOM 2276 O O . PHE A 1 305 ? -7.310 -3.048 32.787 1.000 11.231 304 PHE A O 1
ATOM 2284 N N . ALA A 1 306 ? -6.664 -1.644 34.445 1.000 11.251 305 ALA A N 1
ATOM 2285 C CA . ALA A 1 306 ? -5.917 -0.774 33.542 1.000 11.709 305 ALA A CA 1
ATOM 2286 C C . ALA A 1 306 ? -4.615 -1.388 33.036 1.000 11.685 305 ALA A C 1
ATOM 2287 O O . ALA A 1 306 ? -4.208 -1.116 31.896 1.000 12.512 305 ALA A O 1
ATOM 2289 N N . ASP A 1 307 ? -3.933 -2.161 33.891 1.000 11.330 306 ASP A N 1
ATOM 2290 C CA . ASP A 1 307 ? -2.573 -2.617 33.612 1.000 12.494 306 ASP A CA 1
ATOM 2291 C C . ASP A 1 307 ? -2.548 -4.007 32.979 1.000 11.464 306 ASP A C 1
ATOM 2292 O O . ASP A 1 307 ? -1.486 -4.483 32.573 1.000 12.332 306 ASP A O 1
ATOM 2297 N N . TYR A 1 308 ? -3.698 -4.721 32.963 1.000 11.273 307 TYR A N 1
ATOM 2298 C CA . TYR A 1 308 ? -3.731 -6.101 32.519 1.000 11.029 307 TYR A CA 1
ATOM 2299 C C . TYR A 1 308 ? -4.968 -6.396 31.677 1.000 10.587 307 TYR A C 1
ATOM 2300 O O . TYR A 1 308 ? -4.814 -6.817 30.539 1.000 10.848 307 TYR A O 1
ATOM 2309 N N A MET A 1 309 ? -6.179 -6.129 32.197 0.500 9.335 308 MET A N 1
ATOM 2310 N N B MET A 1 309 ? -6.174 -6.125 32.198 0.500 10.634 308 MET A N 1
ATOM 2311 C CA A MET A 1 309 ? -7.383 -6.572 31.506 0.500 8.960 308 MET A CA 1
ATOM 2312 C CA B MET A 1 309 ? -7.370 -6.573 31.504 0.500 11.059 308 MET A CA 1
ATOM 2313 C C A MET A 1 309 ? -7.537 -5.814 30.180 0.500 9.481 308 MET A C 1
ATOM 2314 C C B MET A 1 309 ? -7.530 -5.814 30.179 0.500 10.729 308 MET A C 1
ATOM 2315 O O A MET A 1 309 ? -7.660 -6.436 29.122 0.500 9.236 308 MET A O 1
ATOM 2316 O O B MET A 1 309 ? -7.659 -6.437 29.122 0.500 10.333 308 MET A O 1
ATOM 2325 N N . ILE A 1 310 ? -7.488 -4.471 30.227 1.000 9.875 309 ILE A N 1
ATOM 2326 C CA . ILE A 1 310 ? -7.689 -3.666 29.026 1.000 10.242 309 ILE A CA 1
ATOM 2327 C C . ILE A 1 310 ? -6.611 -3.977 27.989 1.000 9.681 309 ILE A C 1
ATOM 2328 O O . ILE A 1 310 ? -6.939 -4.254 26.835 1.000 9.772 309 ILE A O 1
ATOM 2333 N N . PRO A 1 311 ? -5.295 -3.920 28.305 1.000 10.601 310 PRO A N 1
ATOM 2334 C CA . PRO A 1 311 ? -4.312 -4.174 27.246 1.000 10.642 310 PRO A CA 1
ATOM 2335 C C . PRO A 1 311 ? -4.334 -5.592 26.694 1.000 11.419 310 PRO A C 1
ATOM 2336 O O . PRO A 1 311 ? -4.019 -5.815 25.533 1.000 11.520 310 PRO A O 1
ATOM 2340 N N A SER A 1 312 ? -4.699 -6.581 27.520 0.500 11.170 311 SER A N 1
ATOM 2341 N N B SER A 1 312 ? -4.702 -6.576 27.532 0.500 11.794 311 SER A N 1
ATOM 2342 C CA A SER A 1 312 ? -4.738 -7.938 27.002 0.500 11.391 311 SER A CA 1
ATOM 2343 C CA B SER A 1 312 ? -4.818 -7.957 27.085 0.500 12.462 311 SER A CA 1
ATOM 2344 C C A SER A 1 312 ? -5.944 -8.127 26.072 0.500 10.764 311 SER A C 1
ATOM 2345 C C B SER A 1 312 ? -5.948 -8.114 26.071 0.500 11.315 311 SER A C 1
ATOM 2346 O O A SER A 1 312 ? -5.808 -8.796 25.052 0.500 11.173 311 SER A O 1
ATOM 2347 O O B SER A 1 312 ? -5.792 -8.787 25.055 0.500 11.704 311 SER A O 1
ATOM 2352 N N . PHE A 1 313 ? -7.087 -7.485 26.376 1.000 11.227 312 PHE A N 1
ATOM 2353 C CA . PHE A 1 313 ? -8.230 -7.453 25.475 1.000 11.582 312 PHE A CA 1
ATOM 2354 C C . PHE A 1 313 ? -7.809 -6.833 24.146 1.000 11.611 312 PHE A C 1
ATOM 2355 O O . PHE A 1 313 ? -8.048 -7.399 23.072 1.000 11.017 312 PHE A O 1
ATOM 2363 N N . LYS A 1 314 ? -7.163 -5.660 24.235 1.000 11.549 313 LYS A N 1
ATOM 2364 C CA . LYS A 1 314 ? -6.751 -4.929 23.042 1.000 10.851 313 LYS A CA 1
ATOM 2365 C C . LYS A 1 314 ? -5.804 -5.776 22.181 1.000 12.234 313 LYS A C 1
ATOM 2366 O O . LYS A 1 314 ? -5.927 -5.819 20.942 1.000 11.899 313 LYS A O 1
ATOM 2372 N N . GLU A 1 315 ? -4.861 -6.457 22.845 1.000 11.524 314 GLU A N 1
ATOM 2373 C CA . GLU A 1 315 ? -3.866 -7.281 22.172 1.000 12.448 314 GLU A CA 1
ATOM 2374 C C . GLU A 1 315 ? -4.550 -8.344 21.327 1.000 12.636 314 GLU A C 1
ATOM 2375 O O . GLU A 1 315 ? -4.213 -8.543 20.161 1.000 12.873 314 GLU A O 1
ATOM 2381 N N . ALA A 1 316 ? -5.479 -9.091 21.949 1.000 11.836 315 ALA A N 1
ATOM 2382 C CA . ALA A 1 316 ? -6.154 -10.177 21.251 1.000 12.092 315 ALA A CA 1
ATOM 2383 C C . ALA A 1 316 ? -6.995 -9.646 20.087 1.000 12.121 315 ALA A C 1
ATOM 2384 O O . ALA A 1 316 ? -7.014 -10.236 19.014 1.000 11.499 315 ALA A O 1
ATOM 2386 N N . VAL A 1 317 ? -7.705 -8.542 20.288 1.000 11.340 316 VAL A N 1
ATOM 2387 C CA . VAL A 1 317 ? -8.515 -7.972 19.224 1.000 11.813 316 VAL A CA 1
ATOM 2388 C C . VAL A 1 317 ? -7.624 -7.551 18.055 1.000 12.324 316 VAL A C 1
ATOM 2389 O O . VAL A 1 317 ? -7.942 -7.843 16.896 1.000 12.378 316 VAL A O 1
ATOM 2393 N N . ASP A 1 318 ? -6.516 -6.869 18.357 1.000 12.796 317 ASP A N 1
ATOM 2394 C CA . ASP A 1 318 ? -5.645 -6.354 17.309 1.000 12.628 317 ASP A CA 1
ATOM 2395 C C . ASP A 1 318 ? -4.969 -7.487 16.536 1.000 14.413 317 ASP A C 1
ATOM 2396 O O . ASP A 1 318 ? -4.813 -7.419 15.304 1.000 14.591 317 ASP A O 1
ATOM 2401 N N . LYS A 1 319 ? -4.549 -8.528 17.249 1.000 15.037 318 LYS A N 1
ATOM 2402 C CA . LYS A 1 319 ? -3.788 -9.601 16.641 1.000 16.569 318 LYS A CA 1
ATOM 2403 C C . LYS A 1 319 ? -4.691 -10.542 15.845 1.000 15.768 318 LYS A C 1
ATOM 2404 O O . LYS A 1 319 ? -4.275 -11.006 14.777 1.000 18.231 318 LYS A O 1
ATOM 2410 N N . TYR A 1 320 ? -5.892 -10.865 16.349 1.000 14.433 319 TYR A N 1
ATOM 2411 C CA . TYR A 1 320 ? -6.698 -11.948 15.814 1.000 13.926 319 TYR A CA 1
ATOM 2412 C C . TYR A 1 320 ? -7.965 -11.488 15.094 1.000 13.583 319 TYR A C 1
ATOM 2413 O O . TYR A 1 320 ? -8.584 -12.293 14.393 1.000 14.991 319 TYR A O 1
ATOM 2422 N N . ASP A 1 321 ? -8.373 -10.221 15.274 1.000 13.626 320 ASP A N 1
ATOM 2423 C CA . ASP A 1 321 ? -9.463 -9.616 14.515 1.000 13.483 320 ASP A CA 1
ATOM 2424 C C . ASP A 1 321 ? -10.728 -10.466 14.612 1.000 13.996 320 ASP A C 1
ATOM 2425 O O . ASP A 1 321 ? -11.324 -10.864 13.610 1.000 13.206 320 ASP A O 1
ATOM 2430 N N . PRO A 1 322 ? -11.227 -10.786 15.834 1.000 13.438 321 PRO A N 1
ATOM 2431 C CA . PRO A 1 322 ? -12.439 -11.610 15.943 1.000 13.046 321 PRO A CA 1
ATOM 2432 C C . PRO A 1 322 ? -13.696 -10.873 15.469 1.000 12.831 321 PRO A C 1
ATOM 2433 O O . PRO A 1 322 ? -13.771 -9.630 15.463 1.000 12.290 321 PRO A O 1
ATOM 2437 N N . ASP A 1 323 ? -14.704 -11.656 15.085 1.000 13.006 322 ASP A N 1
ATOM 2438 C CA . ASP A 1 323 ? -15.986 -11.144 14.626 1.000 12.707 322 ASP A CA 1
ATOM 2439 C C . ASP A 1 323 ? -16.951 -10.874 15.779 1.000 12.094 322 ASP A C 1
ATOM 2440 O O . ASP A 1 323 ? -17.959 -10.183 15.620 1.000 12.803 322 ASP A O 1
ATOM 2445 N N . LEU A 1 324 ? -16.660 -11.488 16.940 1.000 12.223 323 LEU A N 1
ATOM 2446 C CA . LEU A 1 324 ? -17.607 -11.506 18.044 1.000 12.251 323 LEU A CA 1
ATOM 2447 C C . LEU A 1 324 ? -16.806 -11.482 19.353 1.000 11.551 323 LEU A C 1
ATOM 2448 O O . LEU A 1 324 ? -15.784 -12.171 19.459 1.000 11.204 323 LEU A O 1
ATOM 2453 N N . VAL A 1 325 ? -17.246 -10.649 20.310 1.000 11.437 324 VAL A N 1
ATOM 2454 C CA . VAL A 1 325 ? -16.738 -10.688 21.676 1.000 11.282 324 VAL A CA 1
ATOM 2455 C C . VAL A 1 325 ? -17.810 -11.286 22.592 1.000 10.900 324 VAL A C 1
ATOM 2456 O O . VAL A 1 325 ? -18.939 -10.801 22.643 1.000 11.634 324 VAL A O 1
ATOM 2460 N N . TRP A 1 326 ? -17.401 -12.332 23.323 1.000 11.013 325 TRP A N 1
ATOM 2461 C CA . TRP A 1 326 ? -18.242 -13.038 24.278 1.000 11.349 325 TRP A CA 1
ATOM 2462 C C . TRP A 1 326 ? -17.643 -12.779 25.656 1.000 10.577 325 TRP A C 1
ATOM 2463 O O . TRP A 1 326 ? -16.799 -13.533 26.148 1.000 10.667 325 TRP A O 1
ATOM 2474 N N . TYR A 1 327 ? -18.034 -11.648 26.250 1.000 10.724 326 TYR A N 1
ATOM 2475 C CA . TYR A 1 327 ? -17.598 -11.386 27.615 1.000 10.625 326 TYR A CA 1
ATOM 2476 C C . TYR A 1 327 ? -18.142 -12.481 28.529 1.000 11.094 326 TYR A C 1
ATOM 2477 O O . TYR A 1 327 ? -19.207 -13.028 28.293 1.000 11.259 326 TYR A O 1
ATOM 2486 N N . ASP A 1 328 ? -17.455 -12.700 29.646 1.000 11.373 327 ASP A N 1
ATOM 2487 C CA . ASP A 1 328 ? -18.028 -13.487 30.727 1.000 11.813 327 ASP A CA 1
ATOM 2488 C C . ASP A 1 328 ? -17.415 -12.996 32.037 1.000 11.535 327 ASP A C 1
ATOM 2489 O O . ASP A 1 328 ? -16.474 -12.217 32.040 1.000 11.264 327 ASP A O 1
ATOM 2494 N N . GLY A 1 329 ? -17.950 -13.463 33.166 1.000 11.181 328 GLY A N 1
ATOM 2495 C CA . GLY A 1 329 ? -17.363 -13.077 34.437 1.000 11.653 328 GLY A CA 1
ATOM 2496 C C . GLY A 1 329 ? -17.413 -11.561 34.651 1.000 12.053 328 GLY A C 1
ATOM 2497 O O . GLY A 1 329 ? -16.543 -10.997 35.335 1.000 13.422 328 GLY A O 1
ATOM 2498 N N . GLY A 1 330 ? -18.422 -10.891 34.092 1.000 11.431 329 GLY A N 1
ATOM 2499 C CA . GLY A 1 330 ? -18.578 -9.449 34.225 1.000 11.742 329 GLY A CA 1
ATOM 2500 C C . GLY A 1 330 ? -19.312 -9.036 35.500 1.000 11.243 329 GLY A C 1
ATOM 2501 O O . GLY A 1 330 ? -19.462 -7.847 35.753 1.000 11.675 329 GLY A O 1
ATOM 2502 N N . TRP A 1 331 ? -19.762 -10.036 36.286 1.000 11.503 330 TRP A N 1
ATOM 2503 C CA . TRP A 1 331 ? -20.365 -9.821 37.592 1.000 11.217 330 TRP A CA 1
ATOM 2504 C C . TRP A 1 331 ? -19.308 -9.603 38.676 1.000 12.142 330 TRP A C 1
ATOM 2505 O O . TRP A 1 331 ? -19.677 -9.356 39.831 1.000 12.812 330 TRP A O 1
ATOM 2516 N N . GLY A 1 332 ? -18.016 -9.713 38.328 1.000 11.381 331 GLY A N 1
ATOM 2517 C CA . GLY A 1 332 ? -16.950 -9.507 39.303 1.000 10.988 331 GLY A CA 1
ATOM 2518 C C . GLY A 1 332 ? -16.971 -8.098 39.898 1.000 10.341 331 GLY A C 1
ATOM 2519 O O . GLY A 1 332 ? -16.941 -7.891 41.113 1.000 11.022 331 GLY A O 1
ATOM 2520 N N . SER A 1 333 ? -17.018 -7.107 38.997 1.000 10.615 332 SER A N 1
ATOM 2521 C CA . SER A 1 333 ? -16.971 -5.691 39.322 1.000 10.984 332 SER A CA 1
ATOM 2522 C C . SER A 1 333 ? -17.921 -4.964 38.379 1.000 11.491 332 SER A C 1
ATOM 2523 O O . SER A 1 333 ? -18.100 -5.379 37.230 1.000 11.191 332 SER A O 1
ATOM 2526 N N . PRO A 1 334 ? -18.565 -3.870 38.829 1.000 13.224 333 PRO A N 1
ATOM 2527 C CA . PRO A 1 334 ? -19.403 -3.068 37.937 1.000 12.803 333 PRO A CA 1
ATOM 2528 C C . PRO A 1 334 ? -18.531 -2.403 36.877 1.000 13.036 333 PRO A C 1
ATOM 2529 O O . PRO A 1 334 ? -17.324 -2.256 37.075 1.000 11.972 333 PRO A O 1
ATOM 2533 N N . VAL A 1 335 ? -19.130 -1.998 35.754 1.000 11.515 334 VAL A N 1
ATOM 2534 C CA . VAL A 1 335 ? -18.340 -1.490 34.635 1.000 11.993 334 VAL A CA 1
ATOM 2535 C C . VAL A 1 335 ? -17.707 -0.143 34.970 1.000 12.047 334 VAL A C 1
ATOM 2536 O O . VAL A 1 335 ? -16.766 0.235 34.296 1.000 11.998 334 VAL A O 1
ATOM 2540 N N . SER A 1 336 ? -18.216 0.595 35.974 1.000 12.073 335 SER A N 1
ATOM 2541 C CA . SER A 1 336 ? -17.550 1.816 36.410 1.000 12.270 335 SER A CA 1
ATOM 2542 C C . SER A 1 336 ? -16.108 1.514 36.823 1.000 12.508 335 SER A C 1
ATOM 2543 O O . SER A 1 336 ? -15.235 2.370 36.660 1.000 15.212 335 SER A O 1
ATOM 2546 N N . ILE A 1 337 ? -15.877 0.305 37.365 1.000 11.526 336 ILE A N 1
ATOM 2547 C CA . ILE A 1 337 ? -14.565 -0.147 37.823 1.000 11.585 336 ILE A CA 1
ATOM 2548 C C . ILE A 1 337 ? -13.848 -0.976 36.750 1.000 10.721 336 ILE A C 1
ATOM 2549 O O . ILE A 1 337 ? -12.667 -0.785 36.480 1.000 11.159 336 ILE A O 1
ATOM 2554 N N . SER A 1 338 ? -14.555 -1.917 36.104 1.000 9.827 337 SER A N 1
ATOM 2555 C CA . SER A 1 338 ? -13.902 -2.833 35.186 1.000 9.591 337 SER A CA 1
ATOM 2556 C C . SER A 1 338 ? -13.546 -2.158 33.870 1.000 9.823 337 SER A C 1
ATOM 2557 O O . SER A 1 338 ? -12.681 -2.667 33.179 1.000 10.437 337 SER A O 1
ATOM 2560 N N . ARG A 1 339 ? -14.266 -1.091 33.506 1.000 9.840 338 ARG A N 1
ATOM 2561 C CA . ARG A 1 339 ? -13.959 -0.283 32.330 1.000 10.114 338 ARG A CA 1
ATOM 2562 C C . ARG A 1 339 ? -14.249 -1.018 31.024 1.000 9.771 338 ARG A C 1
ATOM 2563 O O . ARG A 1 339 ? -13.769 -0.626 29.965 1.000 9.835 338 ARG A O 1
ATOM 2571 N N . THR A 1 340 ? -15.166 -1.981 31.060 1.000 10.185 339 THR A N 1
ATOM 2572 C CA . THR A 1 340 ? -15.510 -2.722 29.862 1.000 9.588 339 THR A CA 1
ATOM 2573 C C . THR A 1 340 ? -16.301 -1.892 28.847 1.000 9.121 339 THR A C 1
ATOM 2574 O O . THR A 1 340 ? -16.399 -2.305 27.699 1.000 9.871 339 THR A O 1
ATOM 2578 N N . MET A 1 341 ? -16.843 -0.726 29.202 1.000 9.538 340 MET A N 1
ATOM 2579 C CA . MET A 1 341 ? -17.425 0.117 28.159 1.000 9.482 340 MET A CA 1
ATOM 2580 C C . MET A 1 341 ? -16.320 0.618 27.213 1.000 9.967 340 MET A C 1
ATOM 2581 O O . MET A 1 341 ? -16.593 0.865 26.041 1.000 10.180 340 MET A O 1
ATOM 2586 N N . GLU A 1 342 ? -15.080 0.715 27.714 1.000 10.404 341 GLU A N 1
ATOM 2587 C CA . GLU A 1 342 ? -13.959 1.172 26.898 1.000 10.483 341 GLU A CA 1
ATOM 2588 C C . GLU A 1 342 ? -13.452 0.086 25.958 1.000 10.008 341 GLU A C 1
ATOM 2589 O O . GLU A 1 342 ? -13.099 0.355 24.805 1.000 9.623 341 GLU A O 1
ATOM 2595 N N . THR A 1 343 ? -13.413 -1.161 26.430 1.000 10.342 342 THR A N 1
ATOM 2596 C CA . THR A 1 343 ? -13.090 -2.290 25.558 1.000 10.076 342 THR A CA 1
ATOM 2597 C C . THR A 1 343 ? -14.160 -2.486 24.486 1.000 10.202 342 THR A C 1
ATOM 2598 O O . THR A 1 343 ? -13.807 -2.769 23.337 1.000 10.221 342 THR A O 1
ATOM 2602 N N . SER A 1 344 ? -15.445 -2.353 24.848 1.000 10.579 343 SER A N 1
ATOM 2603 C CA . SER A 1 344 ? -16.523 -2.483 23.878 1.000 10.645 343 SER A CA 1
ATOM 2604 C C . SER A 1 344 ? -16.445 -1.378 22.811 1.000 10.292 343 SER A C 1
ATOM 2605 O O . SER A 1 344 ? -16.551 -1.676 21.622 1.000 9.794 343 SER A O 1
ATOM 2608 N N . ALA A 1 345 ? -16.265 -0.119 23.227 1.000 10.149 344 ALA A N 1
ATOM 2609 C CA . ALA A 1 345 ? -16.185 0.970 22.262 1.000 10.469 344 ALA A CA 1
ATOM 2610 C C . ALA A 1 345 ? -15.009 0.723 21.318 1.000 10.421 344 ALA A C 1
ATOM 2611 O O . ALA A 1 345 ? -15.099 0.940 20.101 1.000 10.885 344 ALA A O 1
ATOM 2613 N N . TYR A 1 346 ? -13.876 0.284 21.876 1.000 10.352 345 TYR A N 1
ATOM 2614 C CA . TYR A 1 346 ? -12.698 0.041 21.057 1.000 10.244 345 TYR A CA 1
ATOM 2615 C C . TYR A 1 346 ? -12.959 -1.034 20.013 1.000 10.487 345 TYR A C 1
ATOM 2616 O O . TYR A 1 346 ? -12.601 -0.877 18.847 1.000 10.395 345 TYR A O 1
ATOM 2625 N N . PHE A 1 347 ? -13.554 -2.149 20.443 1.000 9.855 346 PHE A N 1
ATOM 2626 C CA . PHE A 1 347 ? -13.887 -3.241 19.542 1.000 9.739 346 PHE A CA 1
ATOM 2627 C C . PHE A 1 347 ? -14.738 -2.734 18.373 1.000 10.685 346 PHE A C 1
ATOM 2628 O O . PHE A 1 347 ? -14.445 -3.051 17.227 1.000 10.651 346 PHE A O 1
ATOM 2636 N N . TYR A 1 348 ? -15.796 -1.984 18.655 1.000 10.590 347 TYR A N 1
ATOM 2637 C CA . TYR A 1 348 ? -16.637 -1.456 17.588 1.000 10.525 347 TYR A CA 1
ATOM 2638 C C . TYR A 1 348 ? -15.884 -0.464 16.718 1.000 10.845 347 TYR A C 1
ATOM 2639 O O . TYR A 1 348 ? -16.033 -0.518 15.498 1.000 11.917 347 TYR A O 1
ATOM 2648 N N . ASN A 1 349 ? -15.097 0.434 17.330 1.000 10.761 348 ASN A N 1
ATOM 2649 C CA . ASN A 1 349 ? -14.411 1.462 16.556 1.000 10.508 348 ASN A CA 1
ATOM 2650 C C . ASN A 1 349 ? -13.399 0.843 15.589 1.000 11.389 348 ASN A C 1
ATOM 2651 O O . ASN A 1 349 ? -13.298 1.258 14.431 1.000 11.022 348 ASN A O 1
ATOM 2656 N N . GLN A 1 350 ? -12.608 -0.146 16.042 1.000 11.039 349 GLN A N 1
ATOM 2657 C CA . GLN A 1 350 ? -11.568 -0.733 15.190 1.000 11.393 349 GLN A CA 1
ATOM 2658 C C . GLN A 1 350 ? -12.184 -1.559 14.052 1.000 11.370 349 GLN A C 1
ATOM 2659 O O . GLN A 1 350 ? -11.505 -1.829 13.059 1.000 12.624 349 GLN A O 1
ATOM 2665 N N . ALA A 1 351 ? -13.473 -1.927 14.165 1.000 11.139 350 ALA A N 1
ATOM 2666 C CA . ALA A 1 351 ? -14.155 -2.715 13.144 1.000 11.346 350 ALA A CA 1
ATOM 2667 C C . ALA A 1 351 ? -14.792 -1.842 12.061 1.000 11.467 350 ALA A C 1
ATOM 2668 O O . ALA A 1 351 ? -15.104 -2.340 10.980 1.000 12.203 350 ALA A O 1
ATOM 2670 N N . GLU A 1 352 ? -14.953 -0.556 12.356 1.000 12.060 351 GLU A N 1
ATOM 2671 C CA . GLU A 1 352 ? -15.644 0.359 11.459 1.000 12.848 351 GLU A CA 1
ATOM 2672 C C . GLU A 1 352 ? -14.996 0.328 10.079 1.000 11.764 351 GLU A C 1
ATOM 2673 O O . GLU A 1 352 ? -13.793 0.505 9.926 1.000 11.825 351 GLU A O 1
ATOM 2679 N N . GLY A 1 353 ? -15.820 0.123 9.041 1.000 12.124 352 GLY A N 1
ATOM 2680 C CA . GLY A 1 353 ? -15.328 0.126 7.669 1.000 11.705 352 GLY A CA 1
ATOM 2681 C C . GLY A 1 353 ? -14.592 -1.151 7.256 1.000 11.600 352 GLY A C 1
ATOM 2682 O O . GLY A 1 353 ? -14.165 -1.266 6.091 1.000 10.917 352 GLY A O 1
ATOM 2683 N N . LYS A 1 354 ? -14.426 -2.092 8.211 1.000 12.418 353 LYS A N 1
ATOM 2684 C CA . LYS A 1 354 ? -13.655 -3.311 8.011 1.000 13.645 353 LYS A CA 1
ATOM 2685 C C . LYS A 1 354 ? -14.539 -4.549 8.056 1.000 12.656 353 LYS A C 1
ATOM 2686 O O . LYS A 1 354 ? -14.464 -5.394 7.165 1.000 12.477 353 LYS A O 1
ATOM 2692 N N . LYS A 1 355 ? -15.345 -4.696 9.115 1.000 12.153 354 LYS A N 1
ATOM 2693 C CA . LYS A 1 355 ? -16.237 -5.843 9.241 1.000 12.583 354 LYS A CA 1
ATOM 2694 C C . LYS A 1 355 ? -17.365 -5.525 10.215 1.000 12.149 354 LYS A C 1
ATOM 2695 O O . LYS A 1 355 ? -17.235 -4.643 11.056 1.000 11.941 354 LYS A O 1
ATOM 2701 N N . ASP A 1 356 ? -18.440 -6.321 10.110 1.000 13.037 355 ASP A N 1
ATOM 2702 C CA . ASP A 1 356 ? -19.577 -6.239 10.999 1.000 14.022 355 ASP A CA 1
ATOM 2703 C C . ASP A 1 356 ? -19.344 -7.154 12.197 1.000 13.090 355 ASP A C 1
ATOM 2704 O O . ASP A 1 356 ? -19.084 -8.336 12.000 1.000 12.647 355 ASP A O 1
ATOM 2709 N N . VAL A 1 357 ? -19.451 -6.604 13.411 1.000 12.913 356 VAL A N 1
ATOM 2710 C CA . VAL A 1 357 ? -19.084 -7.351 14.607 1.000 12.990 356 VAL A CA 1
ATOM 2711 C C . VAL A 1 357 ? -20.212 -7.277 15.626 1.000 12.179 356 VAL A C 1
ATOM 2712 O O . VAL A 1 357 ? -21.152 -6.494 15.459 1.000 13.506 356 VAL A O 1
ATOM 2716 N N . VAL A 1 358 ? -20.113 -8.096 16.680 1.000 11.623 357 VAL A N 1
ATOM 2717 C CA . VAL A 1 358 ? -21.179 -8.219 17.671 1.000 12.277 357 VAL A CA 1
ATOM 2718 C C . VAL A 1 358 ? -20.545 -8.527 19.030 1.000 11.204 357 VAL A C 1
ATOM 2719 O O . VAL A 1 358 ? -19.480 -9.155 19.109 1.000 11.875 357 VAL A O 1
ATOM 2723 N N . ILE A 1 359 ? -21.227 -8.057 20.088 1.000 11.077 358 ILE A N 1
ATOM 2724 C CA . ILE A 1 359 ? -20.831 -8.292 21.474 1.000 11.165 358 ILE A CA 1
ATOM 2725 C C . ILE A 1 359 ? -22.043 -8.869 22.208 1.000 10.939 358 ILE A C 1
ATOM 2726 O O . ILE A 1 359 ? -23.151 -8.389 22.038 1.000 11.920 358 ILE A O 1
ATOM 2731 N N . ASN A 1 360 ? -21.809 -9.863 23.077 1.000 11.538 359 ASN A N 1
ATOM 2732 C CA . ASN A 1 360 ? -22.864 -10.378 23.941 1.000 11.875 359 ASN A CA 1
ATOM 2733 C C . ASN A 1 360 ? -23.191 -9.343 25.026 1.000 12.129 359 ASN A C 1
ATOM 2734 O O . ASN A 1 360 ? -22.701 -8.225 24.981 1.000 11.736 359 ASN A O 1
ATOM 2739 N N . ASN A 1 361 ? -24.010 -9.717 26.020 1.000 11.568 360 ASN A N 1
ATOM 2740 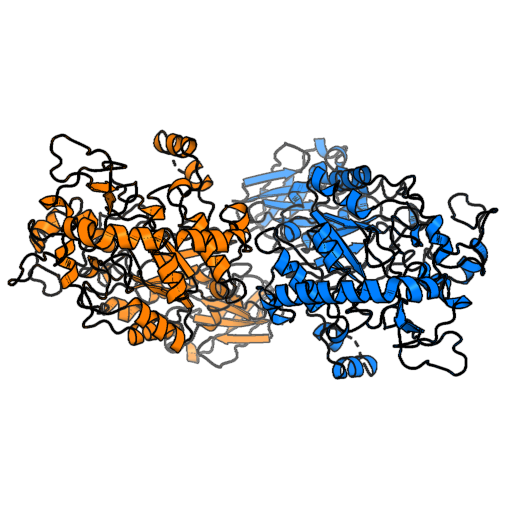C CA . ASN A 1 361 ? -24.497 -8.782 27.019 1.000 12.105 360 ASN A CA 1
ATOM 2741 C C . ASN A 1 361 ? -23.830 -8.980 28.380 1.000 12.145 360 ASN A C 1
ATOM 2742 O O . ASN A 1 361 ? -24.423 -8.582 29.389 1.000 12.821 360 ASN A O 1
AT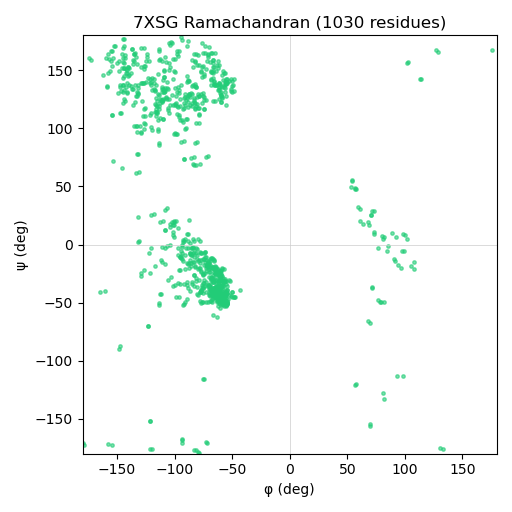OM 2747 N N . ARG A 1 362 ? -22.558 -9.417 28.415 1.000 11.419 361 ARG A N 1
ATOM 2748 C CA . ARG A 1 362 ? -21.942 -9.832 29.670 1.000 11.420 361 ARG A CA 1
ATOM 2749 C C . ARG A 1 362 ? -20.809 -8.888 30.117 1.000 10.777 361 ARG A C 1
ATOM 2750 O O . ARG A 1 362 ? -20.044 -9.251 31.017 1.000 9.929 361 ARG A O 1
ATOM 2758 N N . ALA A 1 363 ? -20.769 -7.655 29.592 1.000 11.210 362 ALA A N 1
ATOM 2759 C CA . ALA A 1 363 ? -19.721 -6.706 29.981 1.000 11.312 362 ALA A CA 1
ATOM 2760 C C . ALA A 1 363 ? -19.758 -6.379 31.475 1.000 11.453 362 ALA A C 1
ATOM 2761 O O . ALA A 1 363 ? -18.716 -6.106 32.052 1.000 11.477 362 ALA A O 1
ATOM 2763 N N . GLY A 1 364 ? -20.941 -6.389 32.077 1.000 11.458 363 GLY A N 1
ATOM 2764 C CA . GLY A 1 364 ? -21.108 -6.050 33.485 1.000 12.517 363 GLY A CA 1
ATOM 2765 C C . GLY A 1 364 ? -22.258 -5.083 33.716 1.000 12.913 363 GLY A C 1
ATOM 2766 O O . GLY A 1 364 ? -22.922 -4.641 32.773 1.000 13.378 363 GLY A O 1
ATOM 2767 N N . SER A 1 365 ? -22.396 -4.680 34.983 1.000 14.406 364 SER A N 1
ATOM 2768 C CA . SER A 1 365 ? -23.491 -3.832 35.445 1.000 15.785 364 SER A CA 1
ATOM 2769 C C . SER A 1 365 ? -23.180 -2.347 35.319 1.000 17.714 364 SER A C 1
ATOM 2770 O O . SER A 1 365 ? -22.067 -1.901 35.647 1.000 15.956 364 SER A O 1
ATOM 2773 N N . SER A 1 366 ? -24.221 -1.589 34.928 1.000 18.902 365 SER A N 1
ATOM 2774 C CA . SER A 1 366 ? -24.214 -0.131 34.841 1.000 20.176 365 SER A CA 1
ATOM 2775 C C . SER A 1 366 ? -24.692 0.513 36.141 1.000 21.576 365 SER A C 1
ATOM 2776 O O . SER A 1 366 ? -24.776 1.737 36.200 1.000 25.713 365 SER A O 1
ATOM 2779 N N . LEU A 1 367 ? -24.986 -0.282 37.176 1.000 22.516 366 LEU A N 1
ATOM 2780 C CA . LEU A 1 367 ? -25.504 0.280 38.420 1.000 25.814 366 LEU A CA 1
ATOM 2781 C C . LEU A 1 367 ? -24.432 1.127 39.113 1.000 30.101 366 LEU A C 1
ATOM 2782 O O . LEU A 1 367 ? -23.229 0.843 39.030 1.000 30.260 366 LEU A O 1
ATOM 2787 N N . SER A 1 368 ? -24.908 2.168 39.822 1.000 32.896 367 SER A N 1
ATOM 2788 C CA . SER A 1 368 ? -24.101 2.949 40.754 1.000 35.747 367 SER A CA 1
ATOM 2789 C C . SER A 1 368 ? -23.783 2.127 42.005 1.000 37.367 367 SER A C 1
ATOM 2790 O O . SER A 1 368 ? -24.457 1.133 42.289 1.000 34.981 367 SER A O 1
ATOM 2793 N N . GLU A 1 369 ? -22.788 2.590 42.777 1.000 42.316 368 GLU A N 1
ATOM 2794 C CA . GLU A 1 369 ? -22.469 2.023 44.083 1.000 48.042 368 GLU A CA 1
ATOM 2795 C C . GLU A 1 369 ? -23.736 1.932 44.940 1.000 47.180 368 GLU A C 1
ATOM 2796 O O . GLU A 1 369 ? -23.954 0.920 45.607 1.000 46.680 368 GLU A O 1
ATOM 2802 N N . ASP A 1 370 ? -24.545 3.006 44.932 1.000 45.773 369 ASP A N 1
ATOM 2803 C CA . ASP A 1 370 ? -25.737 3.119 45.770 1.000 49.419 369 ASP A CA 1
ATOM 2804 C C . ASP A 1 370 ? -26.780 2.064 45.399 1.000 47.162 369 ASP A C 1
ATOM 2805 O O . ASP A 1 370 ? -27.425 1.500 46.281 1.000 45.909 369 ASP A O 1
ATOM 2810 N N . ASP A 1 371 ? -26.940 1.799 44.099 1.000 43.410 370 ASP A N 1
ATOM 2811 C CA . ASP A 1 371 ? -27.916 0.824 43.640 1.000 41.816 370 ASP A CA 1
ATOM 2812 C C . ASP A 1 371 ? -27.411 -0.592 43.901 1.000 39.361 370 ASP A C 1
ATOM 2813 O O . ASP A 1 371 ? -28.219 -1.477 44.173 1.000 38.277 370 ASP A O 1
ATOM 2818 N N . LEU A 1 372 ? -26.085 -0.800 43.827 1.000 38.112 371 LEU A N 1
ATOM 2819 C CA . LEU A 1 372 ? -25.490 -2.091 44.156 1.000 38.366 371 LEU A CA 1
ATOM 2820 C C . LEU A 1 372 ? -25.675 -2.400 45.649 1.000 43.059 371 LEU A C 1
ATOM 2821 O O . LEU A 1 372 ? -25.893 -3.558 46.015 1.000 39.394 371 LEU A O 1
ATOM 2826 N N . ILE A 1 373 ? -25.572 -1.365 46.505 1.000 45.226 372 ILE A N 1
ATOM 2827 C CA . ILE A 1 373 ? -25.821 -1.501 47.937 1.000 50.257 372 ILE A CA 1
ATOM 2828 C C . ILE A 1 373 ? -27.281 -1.914 48.165 1.000 52.024 372 ILE A C 1
ATOM 2829 O O . ILE A 1 373 ? -27.546 -2.838 48.936 1.000 53.365 372 ILE A O 1
ATOM 2834 N N . LYS A 1 374 ? -28.216 -1.257 47.465 1.000 55.420 373 LYS A N 1
ATOM 2835 C CA . LYS A 1 374 ? -29.641 -1.502 47.640 1.000 58.899 373 LYS A CA 1
ATOM 2836 C C . LYS A 1 374 ? -30.029 -2.904 47.163 1.000 56.249 373 LYS A C 1
ATOM 2837 O O . LYS A 1 374 ? -30.980 -3.485 47.683 1.000 55.372 373 LYS A O 1
ATOM 2843 N N . VAL A 1 375 ? -29.300 -3.447 46.178 1.000 52.087 374 VAL A N 1
ATOM 2844 C CA . VAL A 1 375 ? -29.537 -4.802 45.693 1.000 51.678 374 VAL A CA 1
ATOM 2845 C C . VAL A 1 375 ? -29.117 -5.821 46.760 1.000 54.545 374 VAL A C 1
ATOM 2846 O O . VAL A 1 375 ? -29.835 -6.796 46.998 1.000 51.107 374 VAL A O 1
ATOM 2850 N N . ARG A 1 376 ? -27.950 -5.589 47.381 1.000 59.220 375 ARG A N 1
ATOM 2851 C CA . ARG A 1 376 ? -27.418 -6.463 48.420 1.000 62.927 375 ARG A CA 1
ATOM 2852 C C . ARG A 1 376 ? -28.349 -6.478 49.637 1.000 65.771 375 ARG A C 1
ATOM 2853 O O . ARG A 1 376 ? -28.636 -7.548 50.172 1.000 61.523 375 ARG A O 1
ATOM 2861 N N . ASP A 1 377 ? -28.816 -5.292 50.065 1.000 71.940 376 ASP A N 1
ATOM 2862 C CA . ASP A 1 377 ? -29.721 -5.147 51.202 1.000 73.427 376 ASP A CA 1
ATOM 2863 C C . ASP A 1 377 ? -31.006 -5.941 50.961 1.000 75.673 376 ASP A C 1
ATOM 2864 O O . ASP A 1 377 ? -31.426 -6.722 51.815 1.000 75.915 376 ASP A O 1
ATOM 2869 N N . LEU A 1 378 ? -31.625 -5.717 49.793 1.000 74.997 377 LEU A N 1
ATOM 2870 C CA . LEU A 1 378 ? -32.799 -6.461 49.359 1.000 71.102 377 LEU A CA 1
ATOM 2871 C C . LEU A 1 378 ? -32.360 -7.860 48.904 1.000 70.648 377 LEU A C 1
ATOM 2872 O O . LEU A 1 378 ? -32.542 -8.803 49.695 1.000 70.185 377 LEU A O 1
ATOM 2877 N N . MET A 1 388 ? -33.781 -8.188 41.998 1.000 66.803 387 MET A N 1
ATOM 2878 C CA . MET A 1 388 ? -33.740 -8.722 40.607 1.000 67.992 387 MET A CA 1
ATOM 2879 C C . MET A 1 388 ? -34.253 -7.652 39.642 1.000 66.771 387 MET A C 1
ATOM 2880 O O . MET A 1 388 ? -33.698 -7.473 38.560 1.000 71.127 387 MET A O 1
ATOM 2885 N N . LYS A 1 389 ? -35.319 -6.951 40.046 1.000 60.597 388 LYS A N 1
ATOM 2886 C CA . LYS A 1 389 ? -35.842 -5.799 39.323 1.000 60.880 388 LYS A CA 1
ATOM 2887 C C . LYS A 1 389 ? -34.746 -4.751 39.116 1.000 53.227 388 LYS A C 1
ATOM 2888 O O . LYS A 1 389 ? -34.537 -4.299 37.992 1.000 49.583 388 LYS A O 1
ATOM 2894 N N . ILE A 1 390 ? -34.060 -4.367 40.207 1.000 46.990 389 ILE A N 1
ATOM 2895 C CA . ILE A 1 390 ? -33.033 -3.331 40.154 1.000 45.863 389 ILE A CA 1
ATOM 2896 C C . ILE A 1 390 ? -31.822 -3.862 39.379 1.000 40.356 389 ILE A C 1
ATOM 2897 O O . ILE A 1 390 ? -31.255 -3.133 38.572 1.000 38.502 389 ILE A O 1
ATOM 2902 N N . TYR A 1 391 ? -31.439 -5.123 39.630 1.000 39.245 390 TYR A N 1
ATOM 2903 C CA . TYR A 1 391 ? -30.315 -5.757 38.950 1.000 38.860 390 TYR A CA 1
ATOM 2904 C C . TYR A 1 391 ? -30.482 -5.684 37.427 1.000 39.822 390 TYR A C 1
ATOM 2905 O O . TYR A 1 391 ? -29.564 -5.241 36.726 1.000 34.320 390 TYR A O 1
ATOM 2914 N N . LEU A 1 392 ? -31.656 -6.095 36.916 1.000 36.162 391 LEU A N 1
ATOM 2915 C CA . LEU A 1 392 ? -31.924 -6.078 35.480 1.000 38.947 391 LEU A CA 1
ATOM 2916 C C . LEU A 1 392 ? -31.885 -4.659 34.914 1.000 35.535 391 LEU A C 1
ATOM 2917 O O . LEU A 1 392 ? -31.440 -4.463 33.787 1.000 36.519 391 LEU A O 1
ATOM 2922 N N . SER A 1 393 ? -32.340 -3.660 35.682 1.000 34.633 392 SER A N 1
ATOM 2923 C CA . SER A 1 393 ? -32.281 -2.279 35.225 1.000 34.839 392 SER A CA 1
ATOM 2924 C C . SER A 1 393 ? -30.836 -1.836 34.965 1.000 34.336 392 SER A C 1
ATOM 2925 O O . SER A 1 393 ? -30.608 -0.889 34.224 1.000 31.973 392 SER A O 1
ATOM 2928 N N . GLY A 1 394 ? -29.855 -2.489 35.602 1.000 29.963 393 GLY A N 1
ATOM 2929 C CA . GLY A 1 394 ? -28.452 -2.150 35.391 1.000 27.979 393 GLY A CA 1
ATOM 2930 C C . GLY A 1 394 ? -27.764 -2.966 34.292 1.000 23.962 393 GLY A C 1
ATOM 2931 O O . GLY A 1 394 ? -26.562 -2.820 34.066 1.000 20.871 393 GLY A O 1
ATOM 2932 N N . GLN A 1 395 ? -28.511 -3.856 33.620 1.000 22.110 394 GLN A N 1
ATOM 2933 C CA . GLN A 1 395 ? -27.948 -4.669 32.554 1.000 23.350 394 GLN A CA 1
ATOM 2934 C C . GLN A 1 395 ? -28.343 -4.016 31.225 1.000 24.963 394 GLN A C 1
ATOM 2935 O O . GLN A 1 395 ? -29.451 -4.188 30.730 1.000 26.291 394 GLN A O 1
ATOM 2941 N N . GLN A 1 396 ? -27.440 -3.197 30.689 1.000 22.181 395 GLN A N 1
ATOM 2942 C CA . GLN A 1 396 ? -27.768 -2.253 29.635 1.000 24.461 395 GLN A CA 1
ATOM 2943 C C . GLN A 1 396 ? -26.763 -2.324 28.474 1.000 22.083 395 GLN A C 1
ATOM 2944 O O . GLN A 1 396 ? -26.832 -1.490 27.559 1.000 25.749 395 GLN A O 1
ATOM 2950 N N . LEU A 1 397 ? -25.780 -3.230 28.548 1.000 16.726 396 LEU A N 1
ATOM 2951 C CA . LEU A 1 397 ? -24.684 -3.246 27.583 1.000 15.563 396 LEU A CA 1
ATOM 2952 C C . LEU A 1 397 ? -24.707 -4.549 26.795 1.000 14.242 396 LEU A C 1
ATOM 2953 O O . LEU A 1 397 ? -24.737 -5.618 27.395 1.000 15.353 396 LEU A O 1
ATOM 2958 N N . GLY A 1 398 ? -24.598 -4.441 25.468 1.000 13.642 397 GLY A N 1
ATOM 2959 C CA . GLY A 1 398 ? -24.432 -5.606 24.616 1.000 13.088 397 GLY A CA 1
ATOM 2960 C C . GLY A 1 398 ? -25.464 -5.639 23.493 1.000 13.277 397 GLY A C 1
ATOM 2961 O O . GLY A 1 398 ? -26.463 -4.922 23.537 1.000 14.153 397 GLY A O 1
ATOM 2962 N N . ASP A 1 399 ? -25.221 -6.528 22.515 1.000 13.229 398 ASP A N 1
ATOM 2963 C CA . ASP A 1 399 ? -26.065 -6.614 21.326 1.000 13.064 398 ASP A CA 1
ATOM 2964 C C . ASP A 1 399 ? -27.135 -7.701 21.439 1.000 14.672 398 ASP A C 1
ATOM 2965 O O . ASP A 1 399 ? -28.127 -7.639 20.707 1.000 15.609 398 ASP A O 1
ATOM 2970 N N . TYR A 1 400 ? -26.922 -8.692 22.311 1.000 13.419 399 TYR A N 1
ATOM 2971 C CA . TYR A 1 400 ? -27.835 -9.818 22.411 1.000 13.018 399 TYR A CA 1
ATOM 2972 C C . TYR A 1 400 ? -27.783 -10.461 23.788 1.000 15.160 399 TYR A C 1
ATOM 2973 O O . TYR A 1 400 ? -26.762 -10.430 24.471 1.000 15.156 399 TYR A O 1
ATOM 2982 N N . GLY A 1 401 ? -28.908 -11.100 24.157 1.000 14.312 400 GLY A N 1
ATOM 2983 C CA . GLY A 1 401 ? -29.041 -11.822 25.420 1.000 14.464 400 GLY A CA 1
ATOM 2984 C C . GLY A 1 401 ? -28.396 -13.197 25.399 1.000 14.613 400 GLY A C 1
ATOM 2985 O O . GLY A 1 401 ? -28.257 -13.837 24.347 1.000 15.053 400 GLY A O 1
ATOM 2986 N N . THR A 1 402 ? -27.996 -13.686 26.588 1.000 14.967 401 THR A N 1
ATOM 2987 C CA . THR A 1 402 ? -27.250 -14.925 26.728 1.000 14.313 401 THR A CA 1
ATOM 2988 C C . THR A 1 402 ? -27.832 -15.809 27.837 1.000 15.389 401 THR A C 1
ATOM 2989 O O . THR A 1 402 ? -27.125 -16.255 28.745 1.000 15.981 401 THR A O 1
ATOM 2993 N N . PRO A 1 403 ? -29.094 -16.258 27.724 1.000 15.833 402 PRO A N 1
ATOM 2994 C CA . PRO A 1 403 ? -29.573 -17.290 28.655 1.000 15.917 402 PRO A CA 1
ATOM 2995 C C . PRO A 1 403 ? -28.680 -18.523 28.636 1.000 16.157 402 PRO A C 1
ATOM 2996 O O . PRO A 1 403 ? -28.136 -18.922 27.591 1.000 15.870 402 PRO A O 1
ATOM 3000 N N . GLU A 1 404 ? -28.410 -19.082 29.833 1.000 16.196 403 GLU A N 1
ATOM 3001 C CA . GLU A 1 404 ? -27.453 -20.156 29.989 1.000 16.916 403 GLU A CA 1
ATOM 3002 C C . GLU A 1 404 ? -28.181 -21.412 30.464 1.000 18.101 403 GLU A C 1
ATOM 3003 O O . GLU A 1 404 ? -28.797 -21.391 31.522 1.000 17.473 403 GLU A O 1
ATOM 3009 N N . PHE A 1 405 ? -28.107 -22.459 29.639 1.000 17.208 404 PHE A N 1
ATOM 3010 C CA . PHE A 1 405 ? -28.695 -23.772 29.864 1.000 18.299 404 PHE A CA 1
ATOM 3011 C C . PHE A 1 405 ? -30.218 -23.705 29.773 1.000 22.429 404 PHE A C 1
ATOM 3012 O O . PHE A 1 405 ? -30.789 -24.331 28.875 1.000 23.975 404 PHE A O 1
ATOM 3020 N N . THR A 1 406 ? -30.850 -23.016 30.740 1.000 24.732 405 THR A N 1
ATOM 3021 C CA . THR A 1 406 ? -32.282 -22.770 30.775 1.000 27.809 405 THR A CA 1
ATOM 3022 C C . THR A 1 406 ? -32.590 -21.572 29.867 1.000 31.961 405 THR A C 1
ATOM 3023 O O . THR A 1 406 ? -32.073 -20.473 30.072 1.000 27.883 405 THR A O 1
ATOM 3027 N N . ILE A 1 407 ? -33.453 -21.771 28.866 1.000 29.733 406 ILE A N 1
ATOM 3028 C CA . ILE A 1 407 ? -33.873 -20.679 27.997 1.000 31.275 406 ILE A CA 1
ATOM 3029 C C . ILE A 1 407 ? -34.727 -19.665 28.764 1.000 30.152 406 ILE A C 1
ATOM 3030 O O . ILE A 1 407 ? -34.498 -18.465 28.651 1.000 30.511 406 ILE A O 1
ATOM 3035 N N . GLY A 1 408 ? -35.737 -20.138 29.502 1.000 32.091 407 GLY A N 1
ATOM 3036 C CA . GLY A 1 408 ? -36.558 -19.266 30.325 1.000 32.669 407 GLY A CA 1
ATOM 3037 C C . GLY A 1 408 ? -37.460 -18.353 29.496 1.000 35.706 407 GLY A C 1
ATOM 3038 O O . GLY A 1 408 ? -37.785 -18.672 28.356 1.000 37.138 407 GLY A O 1
ATOM 3039 N N . ASP A 1 409 ? -37.826 -17.206 30.078 1.000 38.802 408 ASP A N 1
ATOM 3040 C CA . ASP A 1 409 ? -38.827 -16.313 29.514 1.000 44.788 408 ASP A CA 1
ATOM 3041 C C . ASP A 1 409 ? -38.136 -15.282 28.626 1.000 45.142 408 ASP A C 1
ATOM 3042 O O . ASP A 1 409 ? -38.047 -14.108 28.983 1.000 44.148 408 ASP A O 1
ATOM 3047 N N . VAL A 1 410 ? -37.686 -15.733 27.449 1.000 44.494 409 VAL A N 1
ATOM 3048 C CA . VAL A 1 410 ? -36.946 -14.880 26.533 1.000 44.485 409 VAL A CA 1
ATOM 3049 C C . VAL A 1 410 ? -37.911 -13.934 25.834 1.000 43.547 409 VAL A C 1
ATOM 3050 O O . VAL A 1 410 ? -39.031 -14.296 25.473 1.000 40.523 409 VAL A O 1
ATOM 3054 N N . ASP A 1 411 ? -37.414 -12.719 25.610 1.000 42.884 410 ASP A N 1
ATOM 3055 C CA . ASP A 1 411 ? -38.033 -11.778 24.703 1.000 42.865 410 ASP A CA 1
ATOM 3056 C C . ASP A 1 411 ? -37.664 -12.179 23.274 1.000 44.545 410 ASP A C 1
ATOM 3057 O O . ASP A 1 411 ? -36.507 -12.057 22.878 1.000 45.920 410 ASP A O 1
ATOM 3062 N N . ILE A 1 412 ? -38.653 -12.633 22.491 1.000 44.026 411 ILE A N 1
ATOM 3063 C CA . ILE A 1 412 ? -38.399 -13.123 21.143 1.000 42.399 411 ILE A CA 1
ATOM 3064 C C . ILE A 1 412 ? -38.350 -11.966 20.138 1.000 40.111 411 ILE A C 1
ATOM 3065 O O . ILE A 1 412 ? -37.983 -12.175 18.985 1.000 37.796 411 ILE A O 1
ATOM 3070 N N . GLN A 1 413 ? -38.683 -10.745 20.585 1.000 37.427 412 GLN A N 1
ATOM 3071 C CA . GLN A 1 413 ? -38.555 -9.542 19.776 1.000 36.939 412 GLN A CA 1
ATOM 3072 C C . GLN A 1 413 ? -37.097 -9.067 19.705 1.000 33.451 412 GLN A C 1
ATOM 3073 O O . GLN A 1 413 ? -36.753 -8.250 18.859 1.000 32.655 412 GLN A O 1
ATOM 3079 N N . SER A 1 414 ? -36.248 -9.485 20.644 1.000 31.940 413 SER A N 1
ATOM 3080 C CA . SER A 1 414 ? -34.845 -9.093 20.575 1.000 28.483 413 SER A CA 1
ATOM 3081 C C . SER A 1 414 ? -34.009 -10.337 20.326 1.000 24.243 413 SER A C 1
ATOM 3082 O O . SER A 1 414 ? -34.515 -11.455 20.425 1.000 23.605 413 SER A O 1
ATOM 3085 N N . LYS A 1 415 ? -32.744 -10.135 19.953 1.000 19.510 414 LYS A N 1
ATOM 3086 C CA . LYS A 1 415 ? -31.885 -11.254 19.609 1.000 18.044 414 LYS A CA 1
ATOM 3087 C C . LYS A 1 415 ? -31.305 -11.858 20.884 1.000 16.448 414 LYS A C 1
ATOM 3088 O O . LYS A 1 415 ? -30.929 -11.122 21.808 1.000 17.343 414 LYS A O 1
ATOM 3094 N N . TRP A 1 416 ? -31.271 -13.189 20.939 1.000 16.273 415 TRP A N 1
ATOM 3095 C CA . TRP A 1 416 ? -30.736 -13.923 22.075 1.000 16.748 415 TRP A CA 1
ATOM 3096 C C . TRP A 1 416 ? -30.060 -15.193 21.588 1.000 17.099 415 TRP A C 1
ATOM 3097 O O . TRP A 1 416 ? -30.235 -15.617 20.450 1.000 16.172 415 TRP A O 1
ATOM 3108 N N . GLU A 1 417 ? -29.247 -15.767 22.475 1.000 15.788 416 GLU A N 1
ATOM 3109 C CA . GLU A 1 417 ? -28.448 -16.946 22.225 1.000 15.034 416 GLU A CA 1
ATOM 3110 C C . GLU A 1 417 ? -28.400 -17.771 23.507 1.000 17.820 416 GLU A C 1
ATOM 3111 O O . GLU A 1 417 ? -28.012 -17.253 24.560 1.000 15.925 416 GLU A O 1
ATOM 3117 N N . VAL A 1 418 ? -28.786 -19.051 23.420 1.000 17.041 417 VAL A N 1
ATOM 3118 C CA . VAL A 1 418 ? -28.651 -19.936 24.568 1.000 17.212 417 VAL A CA 1
ATOM 3119 C C . VAL A 1 418 ? -27.403 -20.781 24.406 1.000 17.040 417 VAL A C 1
ATOM 3120 O O . VAL A 1 418 ? -27.114 -21.328 23.324 1.000 15.768 417 VAL A O 1
ATOM 3124 N N . CYS A 1 419 ? -26.624 -20.878 25.497 1.000 16.089 418 CYS A N 1
ATOM 3125 C CA . CYS A 1 419 ? -25.433 -21.697 25.542 1.000 15.674 418 CYS A CA 1
ATOM 3126 C C . CYS A 1 419 ? -25.671 -22.928 26.431 1.000 16.355 418 CYS A C 1
ATOM 3127 O O . CYS A 1 419 ? -26.253 -22.816 27.516 1.000 17.535 418 CYS A O 1
ATOM 3130 N N . ARG A 1 420 ? -25.246 -24.088 25.924 1.000 18.281 419 ARG A N 1
ATOM 3131 C CA . ARG A 1 420 ? -25.312 -25.349 26.652 1.000 19.428 419 ARG A CA 1
ATOM 3132 C C . ARG A 1 420 ? -24.588 -26.423 25.858 1.000 19.430 419 ARG A C 1
ATOM 3133 O O . ARG A 1 420 ? -24.448 -26.295 24.635 1.000 18.628 419 ARG A O 1
ATOM 3141 N N . SER A 1 421 ? -24.179 -27.504 26.555 1.000 18.262 420 SER A N 1
ATOM 3142 C CA . SER A 1 421 ? -23.650 -28.696 25.902 1.000 18.919 420 SER A CA 1
ATOM 3143 C C . SER A 1 421 ? -24.795 -29.692 25.678 1.000 16.558 420 SER A C 1
ATOM 3144 O O . SER A 1 421 ? -25.944 -29.367 25.903 1.000 16.985 420 SER A O 1
ATOM 3147 N N . ILE A 1 422 ? -24.441 -30.912 25.258 1.000 19.598 421 ILE A N 1
ATOM 3148 C CA . ILE A 1 422 ? -25.442 -31.963 25.113 1.000 20.403 421 ILE A CA 1
ATOM 3149 C C . ILE A 1 422 ? -25.860 -32.517 26.476 1.000 21.670 421 ILE A C 1
ATOM 3150 O O . ILE A 1 422 ? -26.861 -33.218 26.556 1.000 22.593 421 ILE A O 1
ATOM 3155 N N . SER A 1 423 ? -25.122 -32.201 27.546 1.000 18.697 422 SER A N 1
ATOM 3156 C CA . SER A 1 423 ? -25.507 -32.607 28.897 1.000 20.162 422 SER A CA 1
ATOM 3157 C C . SER A 1 423 ? -25.661 -31.342 29.739 1.000 22.233 422 SER A C 1
ATOM 3158 O O . SER A 1 423 ? -25.531 -30.234 29.217 1.000 18.529 422 SER A O 1
ATOM 3161 N N . PRO A 1 424 ? -25.935 -31.420 31.062 1.000 20.499 423 PRO A N 1
ATOM 3162 C CA . PRO A 1 424 ? -25.860 -30.206 31.885 1.000 19.968 423 PRO A CA 1
ATOM 3163 C C . PRO A 1 424 ? -24.461 -29.611 32.026 1.000 17.221 423 PRO A C 1
ATOM 3164 O O . PRO A 1 424 ? -24.359 -28.451 32.469 1.000 18.881 423 PRO A O 1
ATOM 3168 N N . ALA A 1 425 ? -23.425 -30.370 31.646 1.000 17.683 424 ALA A N 1
ATOM 3169 C CA . ALA A 1 425 ? -22.052 -30.054 31.991 1.000 17.817 424 ALA A CA 1
ATOM 3170 C C . ALA A 1 425 ? -21.449 -29.024 31.027 1.000 18.703 424 ALA A C 1
ATOM 3171 O O . ALA A 1 425 ? -21.364 -29.250 29.813 1.000 18.572 424 ALA A O 1
ATOM 3173 N N . PHE A 1 426 ? -20.983 -27.907 31.599 1.000 16.145 425 PHE A N 1
ATOM 3174 C CA . PHE A 1 426 ? -20.116 -26.956 30.916 1.000 14.591 425 PHE A CA 1
ATOM 3175 C C . PHE A 1 426 ? -18.679 -27.342 31.228 1.000 15.253 425 PHE A C 1
ATOM 3176 O O . PHE A 1 426 ? -18.201 -27.141 32.353 1.000 14.687 425 PHE A O 1
ATOM 3184 N N . GLY A 1 427 ? -17.986 -27.930 30.250 1.000 14.290 426 GLY A N 1
ATOM 3185 C CA . GLY A 1 427 ? -16.703 -28.571 30.435 1.000 14.741 426 GLY A CA 1
ATOM 3186 C C . GLY A 1 427 ? -16.852 -30.096 30.479 1.000 14.065 426 GLY A C 1
ATOM 3187 O O . GLY A 1 427 ? -17.937 -30.595 30.763 1.000 16.599 426 GLY A O 1
ATOM 3188 N N . TYR A 1 428 ? -15.756 -30.772 30.170 1.000 17.727 427 TYR A N 1
ATOM 3189 C CA . TYR A 1 428 ? -15.745 -32.217 30.052 1.000 17.320 427 TYR A CA 1
ATOM 3190 C C . TYR A 1 428 ? -16.123 -32.821 31.400 1.000 17.392 427 TYR A C 1
ATOM 3191 O O . TYR A 1 428 ? -15.543 -32.434 32.420 1.000 18.158 427 TYR A O 1
ATOM 3200 N N . ASN A 1 429 ? -17.038 -33.796 31.347 1.000 16.416 428 ASN A N 1
ATOM 3201 C CA . ASN A 1 429 ? -17.335 -34.649 32.486 1.000 15.985 428 ASN A CA 1
ATOM 3202 C C . ASN A 1 429 ? -17.074 -36.097 32.061 1.000 16.813 428 ASN A C 1
ATOM 3203 O O . ASN A 1 429 ? -17.779 -36.587 31.165 1.000 20.357 428 ASN A O 1
ATOM 3208 N N . TRP A 1 430 ? -16.040 -36.720 32.637 1.000 18.971 429 TRP A N 1
ATOM 3209 C CA . TRP A 1 430 ? -15.684 -38.094 32.276 1.000 19.936 429 TRP A CA 1
ATOM 3210 C C . TRP A 1 430 ? -16.862 -39.038 32.496 1.000 21.879 429 TRP A C 1
ATOM 3211 O O . TRP A 1 430 ? -16.917 -40.092 31.860 1.000 24.301 429 TRP A O 1
ATOM 3222 N N . GLN A 1 431 ? -17.830 -38.654 33.339 1.000 21.079 430 GLN A N 1
ATOM 3223 C CA . GLN A 1 431 ? -18.975 -39.493 33.659 1.000 22.873 430 GLN A CA 1
ATOM 3224 C C . GLN A 1 431 ? -20.096 -39.367 32.628 1.000 22.398 430 GLN A C 1
ATOM 3225 O O . GLN A 1 431 ? -21.051 -40.152 32.638 1.000 23.646 430 GLN A O 1
ATOM 3231 N N . ASP A 1 432 ? -20.046 -38.332 31.778 1.000 21.520 431 ASP A N 1
ATOM 3232 C CA . ASP A 1 432 ? -21.142 -38.088 30.862 1.000 20.592 431 ASP A CA 1
ATOM 3233 C C . ASP A 1 432 ? -21.238 -39.242 29.859 1.000 19.533 431 ASP A C 1
ATOM 3234 O O . ASP A 1 432 ? -20.226 -39.754 29.373 1.000 22.752 431 ASP A O 1
ATOM 3239 N N . ASP A 1 433 ? -22.481 -39.592 29.572 1.000 22.544 432 ASP A N 1
ATOM 3240 C CA . ASP A 1 433 ? -22.786 -40.793 28.808 1.000 25.731 432 ASP A CA 1
ATOM 3241 C C . ASP A 1 433 ? -24.159 -40.665 28.167 1.000 26.138 432 ASP A C 1
ATOM 3242 O O . ASP A 1 433 ? -24.788 -39.610 28.186 1.000 23.682 432 ASP A O 1
ATOM 3247 N N . GLU A 1 434 ? -24.639 -41.773 27.568 1.000 29.121 433 GLU A N 1
ATOM 3248 C CA . GLU A 1 434 ? -25.932 -41.771 26.904 1.000 28.967 433 GLU A CA 1
ATOM 3249 C C . GLU A 1 434 ? -27.046 -41.353 27.851 1.000 26.922 433 GLU A C 1
ATOM 3250 O O . GLU A 1 434 ? -27.952 -40.637 27.454 1.000 26.207 433 GLU A O 1
ATOM 3256 N N . ALA A 1 435 ? -26.997 -41.834 29.102 1.000 28.591 434 ALA A N 1
ATOM 3257 C CA . ALA A 1 435 ? -28.058 -41.539 30.048 1.000 28.792 434 ALA A CA 1
ATOM 3258 C C . ALA A 1 435 ? -28.065 -40.061 30.447 1.000 26.624 434 ALA A C 1
ATOM 3259 O O . ALA A 1 435 ? -29.133 -39.519 30.722 1.000 26.725 434 ALA A O 1
ATOM 3261 N N . SER A 1 436 ? -26.891 -39.403 30.463 1.000 24.903 435 SER A N 1
ATOM 3262 C CA . SER A 1 436 ? -26.805 -38.033 30.977 1.000 25.635 435 SER A CA 1
ATOM 3263 C C . SER A 1 436 ? -26.949 -36.959 29.893 1.000 27.004 435 SER A C 1
ATOM 3264 O O . SER A 1 436 ? -27.130 -35.777 30.218 1.000 25.168 435 SER A O 1
ATOM 3267 N N . SER A 1 437 ? -26.877 -37.373 28.621 1.000 25.157 436 SER A N 1
ATOM 3268 C CA . SER A 1 437 ? -26.737 -36.454 27.498 1.000 24.599 436 SER A CA 1
ATOM 3269 C C . SER A 1 437 ? -27.994 -36.515 26.622 1.000 25.662 436 SER A C 1
ATOM 3270 O O . SER A 1 437 ? -28.643 -37.561 26.521 1.000 25.540 436 SER A O 1
ATOM 3273 N N . LEU A 1 438 ? -28.373 -35.384 26.009 1.000 25.107 437 LEU A N 1
ATOM 3274 C CA . LEU A 1 438 ? -29.390 -35.336 24.972 1.000 25.749 437 LEU A CA 1
ATOM 3275 C C . LEU A 1 438 ? -29.042 -36.341 23.873 1.000 22.986 437 LEU A C 1
ATOM 3276 O O . LEU A 1 438 ? -27.878 -36.521 23.507 1.000 24.901 437 LEU A O 1
ATOM 3281 N N . SER A 1 439 ? -30.069 -37.003 23.349 1.000 24.434 438 SER A N 1
ATOM 3282 C CA . SER A 1 439 ? -29.934 -37.738 22.100 1.000 24.540 438 SER A CA 1
ATOM 3283 C C . SER A 1 439 ? -29.791 -36.738 20.945 1.000 25.190 438 SER A C 1
ATOM 3284 O O . SER A 1 439 ? -30.194 -35.582 21.064 1.000 25.380 438 SER A O 1
ATOM 3287 N N . GLY A 1 440 ? -29.280 -37.207 19.798 1.000 27.758 439 GLY A N 1
ATOM 3288 C CA . GLY A 1 440 ? -29.296 -36.396 18.585 1.000 27.944 439 GLY A CA 1
ATOM 3289 C C . GLY A 1 440 ? -30.700 -35.875 18.286 1.000 26.041 439 GLY A C 1
ATOM 3290 O O . GLY A 1 440 ? -30.901 -34.714 17.932 1.000 26.362 439 GLY A O 1
ATOM 3291 N N . GLU A 1 441 ? -31.691 -36.757 18.443 1.000 26.690 440 GLU A N 1
ATOM 3292 C CA . GLU A 1 441 ? -33.085 -36.422 18.242 1.000 24.429 440 GLU A CA 1
ATOM 3293 C C . GLU A 1 441 ? -33.529 -35.240 19.106 1.000 26.399 440 GLU A C 1
ATOM 3294 O O . GLU A 1 441 ? -34.173 -34.299 18.636 1.000 27.216 440 GLU A O 1
ATOM 3300 N N . GLU A 1 442 ? -33.248 -35.322 20.414 1.000 24.990 441 GLU A N 1
ATOM 3301 C CA . GLU A 1 442 ? -33.624 -34.268 21.343 1.000 23.791 441 GLU A CA 1
ATOM 3302 C C . GLU A 1 442 ? -32.889 -32.965 21.002 1.000 19.082 441 GLU A C 1
ATOM 3303 O O . GLU A 1 442 ? -33.489 -31.907 21.096 1.000 20.473 441 GLU A O 1
ATOM 3309 N N . LEU A 1 443 ? -31.621 -33.077 20.607 1.000 21.519 442 LEU A N 1
ATOM 3310 C CA . LEU A 1 443 ? -30.808 -31.897 20.291 1.000 19.541 442 LEU A CA 1
ATOM 3311 C C . LEU A 1 443 ? -31.402 -31.160 19.087 1.000 24.460 442 LEU A C 1
ATOM 3312 O O . LEU A 1 443 ? -31.550 -29.933 19.081 1.000 21.281 442 LEU A O 1
ATOM 3317 N N . ILE A 1 444 ? -31.754 -31.924 18.041 1.000 24.229 443 ILE A N 1
ATOM 3318 C CA . ILE A 1 444 ? -32.309 -31.319 16.840 1.000 22.981 443 ILE A CA 1
ATOM 3319 C C . ILE A 1 444 ? -33.644 -30.633 17.141 1.000 21.077 443 ILE A C 1
ATOM 3320 O O . ILE A 1 444 ? -33.901 -29.523 16.689 1.000 24.676 443 ILE A O 1
ATOM 3325 N N . LYS A 1 445 ? -34.526 -31.273 17.914 1.000 23.168 444 LYS A N 1
ATOM 3326 C CA . LYS A 1 445 ? -35.806 -30.668 18.242 1.000 20.775 444 LYS A CA 1
ATOM 3327 C C . LYS A 1 445 ? -35.646 -29.398 19.101 1.000 21.427 444 LYS A C 1
ATOM 3328 O O . LYS A 1 445 ? -36.382 -28.432 18.938 1.000 20.284 444 LYS A O 1
ATOM 3334 N N . LEU A 1 446 ? -34.700 -29.415 20.042 1.000 22.014 445 LEU A N 1
ATOM 3335 C CA . LEU A 1 446 ? -34.429 -28.229 20.856 1.000 22.061 445 LEU A CA 1
ATOM 3336 C C . LEU A 1 446 ? -33.937 -27.087 19.949 1.000 19.636 445 LEU A C 1
ATOM 3337 O O . LEU A 1 446 ? -34.399 -25.955 20.082 1.000 21.659 445 LEU A O 1
ATOM 3342 N N . PHE A 1 447 ? -33.020 -27.425 19.035 1.000 22.864 446 PHE A N 1
ATOM 3343 C CA . PHE A 1 447 ? -32.449 -26.467 18.088 1.000 22.021 446 PHE A CA 1
ATOM 3344 C C . PHE A 1 447 ? -33.549 -25.766 17.289 1.000 22.500 446 PHE A C 1
ATOM 3345 O O . PHE A 1 447 ? -33.635 -24.541 17.219 1.000 20.977 446 PHE A O 1
ATOM 3353 N N . VAL A 1 448 ? -34.449 -26.563 16.701 1.000 22.002 447 VAL A N 1
ATOM 3354 C CA . VAL A 1 448 ? -35.571 -26.017 15.961 1.000 22.714 447 VAL A CA 1
ATOM 3355 C C . VAL A 1 448 ? -36.418 -25.041 16.790 1.000 21.813 447 VAL A C 1
ATOM 3356 O O . VAL A 1 448 ? -36.856 -23.989 16.311 1.000 21.802 447 VAL A O 1
ATOM 3360 N N . ASP A 1 449 ? -36.700 -25.398 18.057 1.000 21.536 448 ASP A N 1
ATOM 3361 C CA . ASP A 1 449 ? -37.460 -24.555 18.966 1.000 20.268 448 ASP A CA 1
ATOM 3362 C C . ASP A 1 449 ? -36.749 -23.208 19.184 1.000 17.957 448 ASP A C 1
ATOM 3363 O O . ASP A 1 449 ? -37.365 -22.151 19.050 1.000 17.553 448 ASP A O 1
ATOM 3368 N N . ILE A 1 450 ? -35.448 -23.289 19.438 1.000 20.319 449 ILE A N 1
ATOM 3369 C CA . ILE A 1 450 ? -34.624 -22.105 19.661 1.000 18.692 449 ILE A CA 1
ATOM 3370 C C . ILE A 1 450 ? -34.762 -21.161 18.458 1.000 19.423 449 ILE A C 1
ATOM 3371 O O . ILE A 1 450 ? -35.091 -19.977 18.576 1.000 18.378 449 ILE A O 1
ATOM 3376 N N . VAL A 1 451 ? -34.553 -21.721 17.271 1.000 19.574 450 VAL A N 1
ATOM 3377 C CA . VAL A 1 451 ? -34.494 -20.919 16.062 1.000 19.533 450 VAL A CA 1
ATOM 3378 C C . VAL A 1 451 ? -35.847 -20.283 15.741 1.000 19.194 450 VAL A C 1
ATOM 3379 O O . VAL A 1 451 ? -35.932 -19.122 15.318 1.000 18.853 450 VAL A O 1
ATOM 3383 N N . ALA A 1 452 ? -36.955 -21.027 15.939 1.000 19.969 451 ALA A N 1
ATOM 3384 C CA . ALA A 1 452 ? -38.282 -20.478 15.741 1.000 19.570 451 ALA A CA 1
ATOM 3385 C C . ALA A 1 452 ? -38.589 -19.290 16.640 1.000 20.762 451 ALA A C 1
ATOM 3386 O O . ALA A 1 452 ? -39.375 -18.418 16.269 1.000 19.957 451 ALA A O 1
ATOM 3388 N N . ASN A 1 453 ? -37.933 -19.258 17.816 1.000 19.881 452 ASN A N 1
ATOM 3389 C CA . ASN A 1 453 ? -38.178 -18.238 18.819 1.000 20.930 452 ASN A CA 1
ATOM 3390 C C . ASN A 1 453 ? -37.102 -17.138 18.790 1.000 21.174 452 ASN A C 1
ATOM 3391 O O . ASN A 1 453 ? -37.006 -16.372 19.745 1.000 21.413 452 ASN A O 1
ATOM 3396 N N . ASN A 1 454 ? -36.386 -17.011 17.662 1.000 19.584 453 ASN A N 1
ATOM 3397 C CA . ASN A 1 454 ? -35.457 -15.916 17.367 1.000 19.291 453 ASN A CA 1
ATOM 3398 C C . ASN A 1 454 ? -34.094 -16.136 18.017 1.000 19.013 453 ASN A C 1
ATOM 3399 O O . ASN A 1 454 ? -33.235 -15.244 17.907 1.000 18.577 453 ASN A O 1
ATOM 3404 N N . GLY A 1 455 ? -33.869 -17.303 18.629 1.000 18.102 454 GLY A N 1
ATOM 3405 C CA . GLY A 1 455 ? -32.586 -17.615 19.239 1.000 18.539 454 GLY A CA 1
ATOM 3406 C C . GLY A 1 455 ? -31.537 -18.129 18.258 1.000 19.392 454 GLY A C 1
ATOM 3407 O O . GLY A 1 455 ? -31.852 -18.654 17.189 1.000 17.566 454 GLY A O 1
ATOM 3408 N N . ASN A 1 456 ? -30.274 -17.984 18.662 1.000 17.294 455 ASN A N 1
ATOM 3409 C CA . ASN A 1 456 ? -29.184 -18.839 18.236 1.000 16.999 455 ASN A CA 1
ATOM 3410 C C . ASN A 1 456 ? -28.910 -19.878 19.333 1.000 17.248 455 ASN A C 1
ATOM 3411 O O . ASN A 1 456 ? -29.075 -19.579 20.524 1.000 18.906 455 ASN A O 1
ATOM 3416 N N . LEU A 1 457 ? -28.459 -21.067 18.931 1.000 17.141 456 LEU A N 1
ATOM 3417 C CA . LEU A 1 457 ? -27.837 -22.024 19.838 1.000 16.926 456 LEU A CA 1
ATOM 3418 C C . LEU A 1 457 ? -26.322 -21.924 19.737 1.000 18.276 456 LEU A C 1
ATOM 3419 O O . LEU A 1 457 ? -25.730 -22.158 18.682 1.000 16.229 456 LEU A O 1
ATOM 3424 N N . LEU A 1 458 ? -25.671 -21.579 20.872 1.000 14.699 457 LEU A N 1
ATOM 3425 C CA . LEU A 1 458 ? -24.236 -21.683 21.001 1.000 15.336 457 LEU A CA 1
ATOM 3426 C C . LEU A 1 458 ? -23.915 -22.993 21.712 1.000 16.980 457 LEU A C 1
ATOM 3427 O O . LEU A 1 458 ? -24.012 -23.095 22.942 1.000 16.733 457 LEU A O 1
ATOM 3432 N N . LEU A 1 459 ? -23.646 -24.013 20.894 1.000 16.101 458 LEU A N 1
ATOM 3433 C CA . LEU A 1 459 ? -23.482 -25.384 21.376 1.000 16.908 458 LEU A CA 1
ATOM 3434 C C . LEU A 1 459 ? -22.084 -25.625 21.907 1.000 15.464 458 LEU A C 1
ATOM 3435 O O . LEU A 1 459 ? -21.085 -25.581 21.197 1.000 15.452 458 LEU A O 1
ATOM 3440 N N . VAL A 1 460 ? -22.020 -25.914 23.213 1.000 16.091 459 VAL A N 1
ATOM 3441 C CA . VAL A 1 460 ? -20.784 -26.208 23.902 1.000 15.568 459 VAL A CA 1
ATOM 3442 C C . VAL A 1 460 ? -20.318 -27.621 23.547 1.000 16.349 459 VAL A C 1
ATOM 3443 O O . VAL A 1 460 ? -21.101 -28.586 23.632 1.000 20.365 459 VAL A O 1
ATOM 3447 N N . ILE A 1 461 ? -19.047 -27.708 23.175 1.000 16.917 460 ILE A N 1
ATOM 3448 C CA . ILE A 1 461 ? -18.321 -28.955 23.074 1.000 18.682 460 ILE A CA 1
ATOM 3449 C C . ILE A 1 461 ? -17.107 -28.905 23.981 1.000 20.268 460 ILE A C 1
ATOM 3450 O O . ILE A 1 461 ? -16.455 -27.877 24.137 1.000 18.367 460 ILE A O 1
ATOM 3455 N N . SER A 1 462 ? -16.869 -30.034 24.657 1.000 16.676 461 SER A N 1
ATOM 3456 C CA . SER A 1 462 ? -15.990 -30.095 25.812 1.000 17.743 461 SER A CA 1
ATOM 3457 C C . SER A 1 462 ? -14.991 -31.230 25.629 1.000 17.709 461 SER A C 1
ATOM 3458 O O . SER A 1 462 ? -15.319 -32.379 25.962 1.000 19.814 461 SER A O 1
ATOM 3461 N N . PRO A 1 463 ? -13.762 -30.968 25.160 1.000 17.850 462 PRO A N 1
ATOM 3462 C CA . PRO A 1 463 ? -12.704 -31.980 25.063 1.000 19.071 462 PRO A CA 1
ATOM 3463 C C . PRO A 1 463 ? -12.090 -32.366 26.405 1.000 19.332 462 PRO A C 1
ATOM 3464 O O . PRO A 1 463 ? -12.202 -31.628 27.388 1.000 17.693 462 PRO A O 1
ATOM 3468 N N . ASP A 1 464 ? -11.359 -33.486 26.425 1.000 20.706 463 ASP A N 1
ATOM 3469 C CA . ASP A 1 464 ? -10.594 -33.872 27.600 1.000 19.490 463 ASP A CA 1
ATOM 3470 C C . ASP A 1 464 ? -9.254 -33.153 27.617 1.000 19.597 463 ASP A C 1
ATOM 3471 O O . ASP A 1 464 ? -8.957 -32.312 26.756 1.000 17.278 463 ASP A O 1
ATOM 3476 N N . GLY A 1 465 ? -8.420 -33.472 28.613 1.000 18.167 464 GLY A N 1
ATOM 3477 C CA . GLY A 1 465 ? -7.160 -32.793 28.804 1.000 18.534 464 GLY A CA 1
ATOM 3478 C C . GLY A 1 465 ? -6.223 -32.926 27.598 1.000 18.527 464 GLY A C 1
ATOM 3479 O O . GLY A 1 465 ? -5.391 -32.059 27.375 1.000 20.417 464 GLY A O 1
ATOM 3480 N N . SER A 1 466 ? -6.321 -34.052 26.869 1.000 20.825 465 SER A N 1
ATOM 3481 C CA . SER A 1 466 ? -5.444 -34.272 25.725 1.000 20.455 465 SER A CA 1
ATOM 3482 C C . SER A 1 466 ? -5.957 -33.498 24.509 1.000 22.230 465 SER A C 1
ATOM 3483 O O . SER A 1 466 ? -5.237 -33.368 23.523 1.000 22.514 465 SER A O 1
ATOM 3486 N N . GLY A 1 467 ? -7.201 -33.028 24.572 1.000 20.155 466 GLY A N 1
ATOM 3487 C CA . GLY A 1 467 ? -7.816 -32.269 23.497 1.000 22.310 466 GLY A CA 1
ATOM 3488 C C . GLY A 1 467 ? -8.712 -33.133 22.623 1.000 22.215 466 GLY A C 1
ATOM 3489 O O . GLY A 1 467 ? -9.188 -32.680 21.587 1.000 22.519 466 GLY A O 1
ATOM 3490 N N . LYS A 1 468 ? -8.946 -34.383 23.064 1.000 22.949 467 LYS A N 1
ATOM 3491 C CA . LYS A 1 468 ? -9.807 -35.304 22.347 1.000 24.765 467 LYS A CA 1
ATOM 3492 C C . LYS A 1 468 ? -11.254 -35.012 22.692 1.000 23.182 467 LYS A C 1
ATOM 3493 O O . LYS A 1 468 ? -11.603 -34.856 23.859 1.000 23.884 467 LYS A O 1
ATOM 3499 N N . LEU A 1 469 ? -12.119 -34.992 21.668 1.000 23.461 468 LEU A N 1
ATOM 3500 C CA . LEU A 1 469 ? -13.532 -34.817 21.909 1.000 22.094 468 LEU A CA 1
ATOM 3501 C C . LEU A 1 469 ? -14.143 -36.189 22.172 1.000 25.702 468 LEU A C 1
ATOM 3502 O O . LEU A 1 469 ? -13.973 -37.108 21.351 1.000 23.297 468 LEU A O 1
ATOM 3507 N N . PRO A 1 470 ? -14.880 -36.365 23.299 1.000 26.072 469 PRO A N 1
ATOM 3508 C CA . PRO A 1 470 ? -15.601 -37.615 23.546 1.000 25.812 469 PRO A CA 1
ATOM 3509 C C . PRO A 1 470 ? -16.424 -38.017 22.322 1.000 27.311 469 PRO A C 1
ATOM 3510 O O . PRO A 1 470 ? -17.099 -37.188 21.698 1.000 26.192 469 PRO A O 1
ATOM 3514 N N . ASP A 1 471 ? -16.383 -39.316 21.986 1.000 28.381 470 ASP A N 1
ATOM 3515 C CA . ASP A 1 471 ? -17.112 -39.809 20.832 1.000 27.953 470 ASP A CA 1
ATOM 3516 C C . ASP A 1 471 ? -18.588 -39.450 20.939 1.000 22.147 470 ASP A C 1
ATOM 3517 O O . ASP A 1 471 ? -19.208 -39.191 19.928 1.000 25.071 470 ASP A O 1
ATOM 3522 N N . ILE A 1 472 ? -19.177 -39.414 22.142 1.000 22.790 471 ILE A N 1
ATOM 3523 C CA . ILE A 1 472 ? -20.597 -39.104 22.251 1.000 20.806 471 ILE A CA 1
ATOM 3524 C C . ILE A 1 472 ? -20.909 -37.684 21.749 1.000 24.594 471 ILE A C 1
ATOM 3525 O O . ILE A 1 472 ? -21.948 -37.450 21.145 1.000 21.979 471 ILE A O 1
ATOM 3530 N N . GLN A 1 473 ? -20.022 -36.722 22.028 1.000 23.926 472 GLN A N 1
ATOM 3531 C CA . GLN A 1 473 ? -20.224 -35.350 21.565 1.000 25.000 472 GLN A CA 1
ATOM 3532 C C . GLN A 1 473 ? -20.046 -35.288 20.046 1.000 22.882 472 GLN A C 1
ATOM 3533 O O . GLN A 1 473 ? -20.820 -34.606 19.376 1.000 24.094 472 GLN A O 1
ATOM 3539 N N A LYS A 1 474 ? -19.036 -36.004 19.537 0.500 25.268 473 LYS A N 1
ATOM 3540 N N B LYS A 1 474 ? -19.020 -35.991 19.538 0.500 25.350 473 LYS A N 1
ATOM 3541 C CA A LYS A 1 474 ? -18.801 -36.053 18.102 0.500 25.806 473 LYS A CA 1
ATOM 3542 C CA B LYS A 1 474 ? -18.774 -36.091 18.102 0.500 25.944 473 LYS A CA 1
ATOM 3543 C C A LYS A 1 474 ? -20.030 -36.645 17.415 0.500 28.416 473 LYS A C 1
ATOM 3544 C C B LYS A 1 474 ? -20.025 -36.636 17.417 0.500 27.918 473 LYS A C 1
ATOM 3545 O O A LYS A 1 474 ? -20.444 -36.154 16.365 0.500 29.166 473 LYS A O 1
ATOM 3546 O O B LYS A 1 474 ? -20.434 -36.137 16.369 0.500 28.522 473 LYS A O 1
ATOM 3557 N N A ASP A 1 475 ? -20.627 -37.678 18.027 0.500 29.126 474 ASP A N 1
ATOM 3558 N N B ASP A 1 475 ? -20.622 -37.671 18.024 0.500 27.760 474 ASP A N 1
ATOM 3559 C CA A ASP A 1 475 ? -21.799 -38.333 17.461 0.500 29.632 474 ASP A CA 1
ATOM 3560 C CA B ASP A 1 475 ? -21.791 -38.329 17.462 0.500 27.696 474 ASP A CA 1
ATOM 3561 C C A ASP A 1 475 ? -22.954 -37.346 17.337 0.500 29.574 474 ASP A C 1
ATOM 3562 C C B ASP A 1 475 ? -22.950 -37.346 17.337 0.500 28.411 474 ASP A C 1
ATOM 3563 O O A ASP A 1 475 ? -23.646 -37.345 16.329 0.500 29.999 474 ASP A O 1
ATOM 3564 O O B ASP A 1 475 ? -23.642 -37.346 16.329 0.500 28.834 474 ASP A O 1
ATOM 3573 N N . ARG A 1 476 ? -23.198 -36.529 18.368 1.000 28.092 475 ARG A N 1
ATOM 3574 C CA . ARG A 1 476 ? -24.317 -35.604 18.321 1.000 26.896 475 ARG A CA 1
ATOM 3575 C C . ARG A 1 476 ? -24.048 -34.496 17.296 1.000 24.476 475 ARG A C 1
ATOM 3576 O O . ARG A 1 476 ? -24.986 -34.064 16.655 1.000 25.075 475 ARG A O 1
ATOM 3584 N N . LEU A 1 477 ? -22.797 -34.042 17.144 1.000 26.229 476 LEU A N 1
ATOM 3585 C CA . LEU A 1 477 ? -22.441 -33.075 16.104 1.000 27.815 476 LEU A CA 1
ATOM 3586 C C . LEU A 1 477 ? -22.698 -33.676 14.713 1.000 29.270 476 LEU A C 1
ATOM 3587 O O . LEU A 1 477 ? -23.167 -32.977 13.811 1.000 28.935 476 LEU A O 1
ATOM 3592 N N . LEU A 1 478 ? -22.339 -34.957 14.545 1.000 30.319 477 LEU A N 1
ATOM 3593 C CA . LEU A 1 478 ? -22.529 -35.650 13.273 1.000 33.199 477 LEU A CA 1
ATOM 3594 C C . LEU A 1 478 ? -24.013 -35.687 12.921 1.000 29.172 477 LEU A C 1
ATOM 3595 O O . LEU A 1 478 ? -24.379 -35.429 11.774 1.000 29.846 477 LEU A O 1
ATOM 3600 N N . GLU A 1 479 ? -24.865 -36.022 13.902 1.000 27.894 478 GLU A N 1
ATOM 3601 C CA . GLU A 1 479 ? -26.301 -36.137 13.675 1.000 29.316 478 GLU A CA 1
ATOM 3602 C C . GLU A 1 479 ? -26.897 -34.773 13.359 1.000 30.511 478 GLU A C 1
ATOM 3603 O O . GLU A 1 479 ? -27.769 -34.656 12.493 1.000 27.135 478 GLU A O 1
ATOM 3609 N N . LEU A 1 480 ? -26.470 -33.734 14.095 1.000 25.259 479 LEU A N 1
ATOM 3610 C CA . LEU A 1 480 ? -26.964 -32.396 13.813 1.000 23.324 479 LEU A CA 1
ATOM 3611 C C . LEU A 1 480 ? -26.556 -31.969 12.399 1.000 19.279 479 LEU A C 1
ATOM 3612 O O . LEU A 1 480 ? -27.372 -31.440 11.666 1.000 23.483 479 LEU A O 1
ATOM 3617 N N . GLY A 1 481 ? -25.293 -32.211 12.040 1.000 23.632 480 GLY A N 1
ATOM 3618 C CA . GLY A 1 481 ? -24.777 -31.880 10.718 1.000 24.614 480 GLY A CA 1
ATOM 3619 C C . GLY A 1 481 ? -25.499 -32.630 9.603 1.000 29.037 480 GLY A C 1
ATOM 3620 O O . GLY A 1 481 ? -25.841 -32.050 8.573 1.000 27.977 480 GLY A O 1
ATOM 3621 N N . ASP A 1 482 ? -25.753 -33.923 9.821 1.000 28.272 481 ASP A N 1
ATOM 3622 C CA . ASP A 1 482 ? -26.457 -34.722 8.822 1.000 28.499 481 ASP A CA 1
ATOM 3623 C C . ASP A 1 482 ? -27.878 -34.188 8.639 1.000 25.590 481 ASP A C 1
ATOM 3624 O O . ASP A 1 482 ? -28.406 -34.121 7.519 1.000 28.172 481 ASP A O 1
ATOM 3629 N N . TRP A 1 483 ? -28.516 -33.766 9.734 1.000 25.293 482 TRP A N 1
ATOM 3630 C CA . TRP A 1 483 ? -29.848 -33.192 9.644 1.000 20.965 482 TRP A CA 1
ATOM 3631 C C . TRP A 1 483 ? -29.815 -31.847 8.893 1.000 25.351 482 TRP A C 1
ATOM 3632 O O . TRP A 1 483 ? -30.668 -31.566 8.053 1.000 25.098 482 TRP A O 1
ATOM 3643 N N . MET A 1 484 ? -28.797 -31.031 9.176 1.000 25.899 483 MET A N 1
ATOM 3644 C CA . MET A 1 484 ? -28.684 -29.724 8.550 1.000 27.666 483 MET A CA 1
ATOM 3645 C C . MET A 1 484 ? -28.427 -29.853 7.038 1.000 29.501 483 MET A C 1
ATOM 3646 O O . MET A 1 484 ? -28.865 -28.998 6.269 1.000 26.574 483 MET A O 1
ATOM 3651 N N . LYS A 1 485 ? -27.714 -30.904 6.608 1.000 29.494 484 LYS A N 1
ATOM 3652 C CA . LYS A 1 485 ? -27.447 -31.106 5.185 1.000 33.393 484 LYS A CA 1
ATOM 3653 C C . LYS A 1 485 ? -28.757 -31.118 4.398 1.000 30.189 484 LYS A C 1
ATOM 3654 O O . LYS A 1 485 ? -28.805 -30.627 3.268 1.000 31.592 484 LYS A O 1
ATOM 3660 N N . VAL A 1 486 ? -29.824 -31.667 4.992 1.000 29.041 485 VAL A N 1
ATOM 3661 C CA . VAL A 1 486 ? -31.148 -31.698 4.392 1.000 26.790 485 VAL A CA 1
ATOM 3662 C C . VAL A 1 486 ? -31.950 -30.430 4.678 1.000 29.163 485 VAL A C 1
ATOM 3663 O O . VAL A 1 486 ? -32.665 -29.935 3.807 1.000 26.268 485 VAL A O 1
ATOM 3667 N N . ASN A 1 487 ? -31.861 -29.903 5.913 1.000 25.421 486 ASN A N 1
ATOM 3668 C CA . ASN A 1 487 ? -32.856 -28.971 6.414 1.000 23.216 486 ASN A CA 1
ATOM 3669 C C . ASN A 1 487 ? -32.336 -27.523 6.598 1.000 20.313 486 ASN A C 1
ATOM 3670 O O . ASN A 1 487 ? -33.124 -26.660 6.947 1.000 20.812 486 ASN A O 1
ATOM 3675 N N . ALA A 1 488 ? -31.055 -27.265 6.338 1.000 24.675 487 ALA A N 1
ATOM 3676 C CA . ALA A 1 488 ? -30.439 -25.974 6.679 1.000 22.868 487 ALA A CA 1
ATOM 3677 C C . ALA A 1 488 ? -31.153 -24.744 6.094 1.000 24.603 487 ALA A C 1
ATOM 3678 O O . ALA A 1 488 ? -31.179 -23.690 6.745 1.000 23.073 487 ALA A O 1
ATOM 3680 N N . GLU A 1 489 ? -31.784 -24.845 4.908 1.000 25.349 488 GLU A N 1
ATOM 3681 C CA . GLU A 1 489 ? -32.399 -23.671 4.299 1.000 25.631 488 GLU A CA 1
ATOM 3682 C C . GLU A 1 489 ? -33.582 -23.170 5.131 1.000 25.264 488 GLU A C 1
ATOM 3683 O O . GLU A 1 489 ? -33.950 -22.003 5.015 1.000 23.076 488 GLU A O 1
ATOM 3689 N N . SER A 1 490 ? -34.156 -24.037 5.993 1.000 25.135 489 SER A N 1
ATOM 3690 C CA . SER A 1 490 ? -35.263 -23.683 6.863 1.000 24.088 489 SER A CA 1
ATOM 3691 C C . SER A 1 490 ? -34.773 -23.106 8.202 1.000 22.428 489 SER A C 1
ATOM 3692 O O . SER A 1 490 ? -35.604 -22.818 9.050 1.000 25.377 489 SER A O 1
ATOM 3695 N N . ILE A 1 491 ? -33.452 -22.957 8.353 1.000 23.898 490 ILE A N 1
ATOM 3696 C CA . ILE A 1 491 ? -32.825 -22.567 9.612 1.000 23.150 490 ILE A CA 1
ATOM 3697 C C . ILE A 1 491 ? -32.001 -21.297 9.357 1.000 20.237 490 ILE A C 1
ATOM 3698 O O . ILE A 1 491 ? -32.396 -20.206 9.791 1.000 19.263 490 ILE A O 1
ATOM 3703 N N . HIS A 1 492 ? -30.898 -21.471 8.620 1.000 22.106 491 HIS A N 1
ATOM 3704 C CA . HIS A 1 492 ? -30.024 -20.354 8.288 1.000 21.575 491 HIS A CA 1
ATOM 3705 C C . HIS A 1 492 ? -30.834 -19.274 7.582 1.000 21.584 491 HIS A C 1
ATOM 3706 O O . HIS A 1 492 ? -31.669 -19.553 6.718 1.000 21.943 491 HIS A O 1
ATOM 3713 N N . ASN A 1 493 ? -30.571 -18.012 7.944 1.000 20.745 492 ASN A N 1
ATOM 3714 C CA . ASN A 1 493 ? -31.091 -16.859 7.224 1.000 21.994 492 ASN A CA 1
ATOM 3715 C C . ASN A 1 493 ? -32.599 -16.694 7.366 1.000 21.855 492 ASN A C 1
ATOM 3716 O O . ASN A 1 493 ? -33.188 -15.941 6.593 1.000 25.315 492 ASN A O 1
ATOM 3721 N N . THR A 1 494 ? -33.224 -17.353 8.351 1.000 22.259 493 THR A N 1
ATOM 3722 C CA . THR A 1 494 ? -34.650 -17.225 8.571 1.000 20.685 493 THR A CA 1
ATOM 3723 C C . THR A 1 494 ? -34.935 -16.286 9.748 1.000 22.145 493 THR A C 1
ATOM 3724 O O . THR A 1 494 ? -34.033 -15.863 10.487 1.000 20.864 493 THR A O 1
ATOM 3728 N N . ARG A 1 495 ? -36.226 -16.009 9.919 1.000 20.886 494 ARG A N 1
ATOM 3729 C CA . ARG A 1 495 ? -36.760 -15.164 10.968 1.000 22.999 494 ARG A CA 1
ATOM 3730 C C . ARG A 1 495 ? -37.987 -15.849 11.566 1.000 25.362 494 ARG A C 1
ATOM 3731 O O . ARG A 1 495 ? -38.599 -16.712 10.931 1.000 23.681 494 ARG A O 1
ATOM 3739 N N . PRO A 1 496 ? -38.368 -15.499 12.810 1.000 24.269 495 PRO A N 1
ATOM 3740 C CA . PRO A 1 496 ? -39.637 -15.949 13.377 1.000 25.815 495 PRO A CA 1
ATOM 3741 C C . PRO A 1 496 ? -40.828 -15.561 12.504 1.000 26.650 495 PRO A C 1
ATOM 3742 O O . PRO A 1 496 ? -40.837 -14.522 11.849 1.000 24.703 495 PRO A O 1
ATOM 3746 N N . TRP A 1 497 ? -41.847 -16.420 12.528 1.000 30.086 496 TRP A N 1
ATOM 3747 C CA . TRP A 1 497 ? -43.130 -16.131 11.910 1.000 32.761 496 TRP A CA 1
ATOM 3748 C C . TRP A 1 497 ? -44.066 -15.528 12.960 1.000 33.752 496 TRP A C 1
ATOM 3749 O O . TRP A 1 497 ? -43.697 -15.427 14.133 1.000 33.027 496 TRP A O 1
ATOM 3760 N N . LYS A 1 498 ? -45.281 -15.124 12.538 1.000 31.775 497 LYS A N 1
ATOM 3761 C CA . LYS A 1 498 ? -46.300 -14.574 13.428 1.000 31.814 497 LYS A CA 1
ATOM 3762 C C . LYS A 1 498 ? -46.681 -15.573 14.527 1.000 28.637 497 LYS A C 1
ATOM 3763 O O . LYS A 1 498 ? -47.110 -15.159 15.604 1.000 32.431 497 LYS A O 1
ATOM 3769 N N . VAL A 1 499 ? -46.495 -16.871 14.261 1.000 30.268 498 VAL A N 1
ATOM 3770 C CA . VAL A 1 499 ? -46.660 -17.927 15.249 1.000 29.139 498 VAL A CA 1
ATOM 3771 C C . VAL A 1 499 ? -45.401 -18.778 15.234 1.000 33.576 498 VAL A C 1
ATOM 3772 O O . VAL A 1 499 ? -44.858 -19.064 14.171 1.000 30.412 498 VAL A O 1
ATOM 3776 N N . GLN A 1 500 ? -44.941 -19.174 16.424 1.000 28.982 499 GLN A N 1
ATOM 3777 C CA . GLN A 1 500 ? -43.695 -19.907 16.541 1.000 30.348 499 GLN A CA 1
ATOM 3778 C C . GLN A 1 500 ? -43.969 -21.407 16.621 1.000 26.569 499 GLN A C 1
ATOM 3779 O O . GLN A 1 500 ? -43.157 -22.202 16.138 1.000 27.119 499 GLN A O 1
ATOM 3785 N N . LYS A 1 501 ? -45.102 -21.789 17.248 1.000 31.726 500 LYS A N 1
ATOM 3786 C CA . LYS A 1 501 ? -45.376 -23.178 17.591 1.000 33.182 500 LYS A CA 1
ATOM 3787 C C . LYS A 1 501 ? -46.866 -23.476 17.395 1.000 34.905 500 LYS A C 1
ATOM 3788 O O . LYS A 1 501 ? -47.713 -22.670 17.771 1.000 32.736 500 LYS A O 1
ATOM 3794 N N . GLU A 1 502 ? -47.156 -24.625 16.775 1.000 37.831 501 GLU A N 1
ATOM 3795 C CA . GLU A 1 502 ? -48.501 -25.182 16.718 1.000 39.752 501 GLU A CA 1
ATOM 3796 C C . GLU A 1 502 ? -48.389 -26.673 17.025 1.000 39.709 501 GLU A C 1
ATOM 3797 O O . GLU A 1 502 ? -47.941 -27.455 16.180 1.000 35.600 501 GLU A O 1
ATOM 3803 N N . ASN A 1 503 ? -48.726 -27.056 18.264 1.000 39.048 502 ASN A N 1
ATOM 3804 C CA . ASN A 1 503 ? -48.591 -28.438 18.689 1.000 38.151 502 ASN A CA 1
ATOM 3805 C C . ASN A 1 503 ? -47.134 -28.866 18.492 1.000 38.185 502 ASN A C 1
ATOM 3806 O O . ASN A 1 503 ? -46.229 -28.235 19.044 1.000 38.879 502 ASN A O 1
ATOM 3811 N N . ASP A 1 504 ? -46.910 -29.912 17.682 1.000 34.846 503 ASP A N 1
ATOM 3812 C CA . ASP A 1 504 ? -45.594 -30.497 17.481 1.000 36.899 503 ASP A CA 1
ATOM 3813 C C . ASP A 1 504 ? -44.842 -29.798 16.346 1.000 32.434 503 ASP A C 1
ATOM 3814 O O . ASP A 1 504 ? -43.811 -30.318 15.909 1.000 38.440 503 ASP A O 1
ATOM 3819 N N . LYS A 1 505 ? -45.373 -28.677 15.842 1.000 31.155 504 LYS A N 1
ATOM 3820 C CA . LYS A 1 505 ? -44.791 -27.982 14.697 1.000 34.057 504 LYS A CA 1
ATOM 3821 C C . LYS A 1 505 ? -44.184 -26.637 15.111 1.000 31.616 504 LYS A C 1
ATOM 3822 O O . LYS A 1 505 ? -44.788 -25.859 15.850 1.000 33.414 504 LYS A O 1
ATOM 3828 N N . PHE A 1 506 ? -42.978 -26.364 14.596 1.000 32.198 505 PHE A N 1
ATOM 3829 C CA . PHE A 1 506 ? -42.319 -25.079 14.793 1.000 31.647 505 PHE A CA 1
ATOM 3830 C C . PHE A 1 506 ? -42.130 -24.406 13.433 1.000 31.879 505 PHE A C 1
ATOM 3831 O O . PHE A 1 506 ? -41.742 -25.084 12.478 1.000 28.290 505 PHE A O 1
ATOM 3839 N N . PHE A 1 507 ? -42.359 -23.088 13.380 1.000 27.383 506 PHE A N 1
ATOM 3840 C CA . PHE A 1 507 ? -42.319 -22.338 12.136 1.000 28.540 506 PHE A CA 1
ATOM 3841 C C . PHE A 1 507 ? -41.103 -21.412 12.069 1.000 30.747 506 PHE A C 1
ATOM 3842 O O . PHE A 1 507 ? -40.728 -20.802 13.065 1.000 27.467 506 PHE A O 1
ATOM 3850 N N . THR A 1 508 ? -40.539 -21.265 10.863 1.000 30.798 507 THR A N 1
ATOM 3851 C CA . THR A 1 508 ? -39.669 -20.141 10.527 1.000 29.725 507 THR A CA 1
ATOM 3852 C C . THR A 1 508 ? -40.088 -19.610 9.163 1.000 33.193 507 THR A C 1
ATOM 3853 O O . THR A 1 508 ? -40.843 -20.283 8.455 1.000 31.399 507 THR A O 1
ATOM 3857 N N . LYS A 1 509 ? -39.625 -18.407 8.812 1.000 27.419 508 LYS A N 1
ATOM 3858 C CA . LYS A 1 509 ? -39.894 -17.865 7.490 1.000 30.374 508 LYS A CA 1
ATOM 3859 C C . LYS A 1 509 ? -38.600 -17.321 6.877 1.000 30.700 508 LYS A C 1
ATOM 3860 O O . LYS A 1 509 ? -37.679 -16.924 7.586 1.000 25.964 508 LYS A O 1
ATOM 3866 N N . SER A 1 510 ? -38.556 -17.274 5.539 1.000 29.790 509 SER A N 1
ATOM 3867 C CA . SER A 1 510 ? -37.509 -16.545 4.832 1.000 29.887 509 SER A CA 1
ATOM 3868 C C . SER A 1 510 ? -37.591 -15.056 5.179 1.000 28.242 509 SER A C 1
ATOM 3869 O O . SER A 1 510 ? -38.638 -14.554 5.551 1.000 28.932 509 SER A O 1
ATOM 3872 N N . LYS A 1 511 ? -36.490 -14.313 5.018 1.000 35.605 510 LYS A N 1
ATOM 3873 C CA . LYS A 1 511 ? -36.482 -12.880 5.320 1.000 39.879 510 LYS A CA 1
ATOM 3874 C C . LYS A 1 511 ? -37.571 -12.110 4.569 1.000 39.940 510 LYS A C 1
ATOM 3875 O O . LYS A 1 511 ? -38.219 -11.235 5.151 1.000 39.353 510 LYS A O 1
ATOM 3881 N N . ASP A 1 512 ? -37.785 -12.447 3.284 1.000 43.204 511 ASP A N 1
ATOM 3882 C CA . ASP A 1 512 ? -38.776 -11.761 2.453 1.000 44.112 511 ASP A CA 1
ATOM 3883 C C . ASP A 1 512 ? -40.213 -12.205 2.756 1.000 45.519 511 ASP A C 1
ATOM 3884 O O . ASP A 1 512 ? -41.152 -11.644 2.197 1.000 45.787 511 ASP A O 1
ATOM 3889 N N . GLY A 1 513 ? -40.396 -13.237 3.592 1.000 41.852 512 GLY A N 1
ATOM 3890 C CA . GLY A 1 513 ? -41.723 -13.678 3.996 1.000 44.155 512 GLY A CA 1
ATOM 3891 C C . GLY A 1 513 ? -42.413 -14.579 2.964 1.000 42.680 512 GLY A C 1
ATOM 3892 O O . GLY A 1 513 ? -43.565 -14.943 3.157 1.000 44.404 512 GLY A O 1
ATOM 3893 N N . LYS A 1 514 ? -41.718 -14.947 1.877 1.000 44.427 513 LYS A N 1
ATOM 3894 C CA . LYS A 1 514 ? -42.332 -15.680 0.772 1.000 45.706 513 LYS A CA 1
ATOM 3895 C C . LYS A 1 514 ? -42.161 -17.194 0.915 1.000 41.688 513 LYS A C 1
ATOM 3896 O O . LYS A 1 514 ? -42.724 -17.937 0.114 1.000 40.565 513 LYS A O 1
ATOM 3902 N N . SER A 1 515 ? -41.378 -17.657 1.900 1.000 36.537 514 SER A N 1
ATOM 3903 C CA . SER A 1 515 ? -41.254 -19.081 2.192 1.000 34.973 514 SER A CA 1
ATOM 3904 C C . SER A 1 515 ? -41.509 -19.308 3.680 1.000 36.893 514 SER A C 1
ATOM 3905 O O . SER A 1 515 ? -40.860 -18.677 4.518 1.000 31.518 514 SER A O 1
ATOM 3908 N N . LEU A 1 516 ? -42.488 -20.175 3.976 1.000 33.825 515 LEU A N 1
ATOM 3909 C CA . LEU A 1 516 ? -42.820 -20.567 5.339 1.000 33.025 515 LEU A CA 1
ATOM 3910 C C . LEU A 1 516 ? -42.361 -22.007 5.554 1.000 34.042 515 LEU A C 1
ATOM 3911 O O . LEU A 1 516 ? -42.581 -22.852 4.694 1.000 29.186 515 LEU A O 1
ATOM 3916 N N . PHE A 1 517 ? -41.666 -22.268 6.669 1.000 26.581 516 PHE A N 1
ATOM 3917 C CA . PHE A 1 517 ? -41.086 -23.575 6.933 1.000 28.053 516 PHE A CA 1
ATOM 3918 C C . PHE A 1 517 ? -41.765 -24.187 8.156 1.000 30.138 516 PHE A C 1
ATOM 3919 O O . PHE A 1 517 ? -41.784 -23.570 9.215 1.000 25.481 516 PHE A O 1
ATOM 3927 N N . VAL A 1 518 ? -42.330 -25.390 7.984 1.000 29.178 517 VAL A N 1
ATOM 3928 C CA . VAL A 1 518 ? -43.059 -26.099 9.034 1.000 29.481 517 VAL A CA 1
ATOM 3929 C C . VAL A 1 518 ? -42.231 -27.301 9.467 1.000 30.736 517 VAL A C 1
ATOM 3930 O O . VAL A 1 518 ? -42.092 -28.268 8.722 1.000 26.626 517 VAL A O 1
ATOM 3934 N N . HIS A 1 519 ? -41.648 -27.221 10.674 1.000 25.848 518 HIS A N 1
ATOM 3935 C CA . HIS A 1 519 ? -40.790 -28.278 11.176 1.000 29.223 518 HIS A CA 1
ATOM 3936 C C . HIS A 1 519 ? -41.626 -29.189 12.071 1.000 31.302 518 HIS A C 1
ATOM 3937 O O . HIS A 1 519 ? -42.031 -28.774 13.165 1.000 29.645 518 HIS A O 1
ATOM 3944 N N . CYS A 1 520 ? -41.891 -30.413 11.579 1.000 29.831 519 CYS A N 1
ATOM 3945 C CA . CYS A 1 520 ? -42.691 -31.396 12.312 1.000 27.571 519 CYS A CA 1
ATOM 3946 C C . CYS A 1 520 ? -41.795 -32.295 13.133 1.000 26.217 519 CYS A C 1
ATOM 3947 O O . CYS A 1 520 ? -40.948 -33.017 12.578 1.000 25.329 519 CYS A O 1
ATOM 3950 N N . THR A 1 521 ? -41.964 -32.234 14.473 1.000 27.720 520 THR A N 1
ATOM 3951 C CA . THR A 1 521 ? -41.143 -33.032 15.369 1.000 28.300 520 THR A CA 1
ATOM 3952 C C . THR A 1 521 ? -41.745 -34.428 15.561 1.000 28.399 520 THR A C 1
ATOM 3953 O O . THR A 1 521 ? -41.079 -35.289 16.136 1.000 28.862 520 THR A O 1
ATOM 3957 N N . ASN A 1 522 ? -42.969 -34.637 15.043 1.000 32.484 521 ASN A N 1
ATOM 3958 C CA . ASN A 1 522 ? -43.501 -35.975 14.797 1.000 32.140 521 ASN A CA 1
ATOM 3959 C C . ASN A 1 522 ? -43.831 -36.130 13.320 1.000 31.953 521 ASN A C 1
ATOM 3960 O O . ASN A 1 522 ? -44.425 -35.221 12.741 1.000 31.323 521 ASN A O 1
ATOM 3965 N N . TRP A 1 523 ? -43.478 -37.298 12.756 1.000 32.519 522 TRP A N 1
ATOM 3966 C CA . TRP A 1 523 ? -43.843 -37.638 11.385 1.000 35.844 522 TRP A CA 1
ATOM 3967 C C . TRP A 1 523 ? -45.352 -37.519 11.252 1.000 33.346 522 TRP A C 1
ATOM 3968 O O . TRP A 1 523 ? -46.082 -38.167 12.006 1.000 35.402 522 TRP A O 1
ATOM 3979 N N . PRO A 1 524 ? -45.880 -36.651 10.357 1.000 36.228 523 PRO A N 1
ATOM 3980 C CA . PRO A 1 524 ? -47.324 -36.410 10.317 1.000 34.575 523 PRO A CA 1
ATOM 3981 C C . PRO A 1 524 ? -48.135 -37.562 9.702 1.000 37.029 523 PRO A C 1
ATOM 3982 O O . PRO A 1 524 ? -49.359 -37.494 9.726 1.000 33.766 523 PRO A O 1
ATOM 3986 N N . GLY A 1 525 ? -47.462 -38.585 9.146 1.000 38.589 524 GLY A N 1
ATOM 3987 C CA . GLY A 1 525 ? -48.130 -39.779 8.648 1.000 43.880 524 GLY A CA 1
ATOM 3988 C C . GLY A 1 525 ? -48.721 -39.583 7.251 1.000 48.440 524 GLY A C 1
ATOM 3989 O O . GLY A 1 525 ? -48.054 -39.103 6.340 1.000 50.502 524 GLY A O 1
ATOM 3990 N N . GLU A 1 526 ? -50.009 -39.906 7.118 1.000 50.403 525 GLU A N 1
ATOM 3991 C CA . GLU A 1 526 ? -50.710 -39.851 5.848 1.000 52.033 525 GLU A CA 1
ATOM 3992 C C . GLU A 1 526 ? -50.999 -38.400 5.454 1.000 47.863 525 GLU A C 1
ATOM 3993 O O . GLU A 1 526 ? -51.071 -38.100 4.259 1.000 39.402 525 GLU A O 1
ATOM 3999 N N . ASN A 1 527 ? -51.181 -37.518 6.449 1.000 47.201 526 ASN A N 1
ATOM 4000 C CA . ASN A 1 527 ? -51.612 -36.150 6.177 1.000 47.488 526 ASN A CA 1
ATOM 4001 C C . ASN A 1 527 ? -50.984 -35.146 7.138 1.000 49.358 526 ASN A C 1
ATOM 4002 O O . ASN A 1 527 ? -50.934 -35.391 8.341 1.000 49.310 526 ASN A O 1
ATOM 4007 N N . LEU A 1 528 ? -50.550 -34.006 6.586 1.000 47.578 527 LEU A N 1
ATOM 4008 C CA . LEU A 1 528 ? -50.107 -32.869 7.379 1.000 45.237 527 LEU A CA 1
ATOM 4009 C C . LEU A 1 528 ? -51.201 -31.807 7.348 1.000 40.414 527 LEU A C 1
ATOM 4010 O O . LEU A 1 528 ? -51.531 -31.310 6.282 1.000 47.391 527 LEU A O 1
ATOM 4015 N N . ILE A 1 529 ? -51.723 -31.457 8.528 1.000 43.880 528 ILE A N 1
ATOM 4016 C CA . ILE A 1 529 ? -52.749 -30.431 8.679 1.000 45.764 528 ILE A CA 1
ATOM 4017 C C . ILE A 1 529 ? -52.171 -29.249 9.463 1.000 50.755 528 ILE A C 1
ATOM 4018 O O . ILE A 1 529 ? -51.621 -29.455 10.542 1.000 47.074 528 ILE A O 1
ATOM 4023 N N . ILE A 1 530 ? -52.332 -28.027 8.930 1.000 48.870 529 ILE A N 1
ATOM 4024 C CA . ILE A 1 530 ? -51.867 -26.804 9.574 1.000 47.833 529 ILE A CA 1
ATOM 4025 C C . ILE A 1 530 ? -53.073 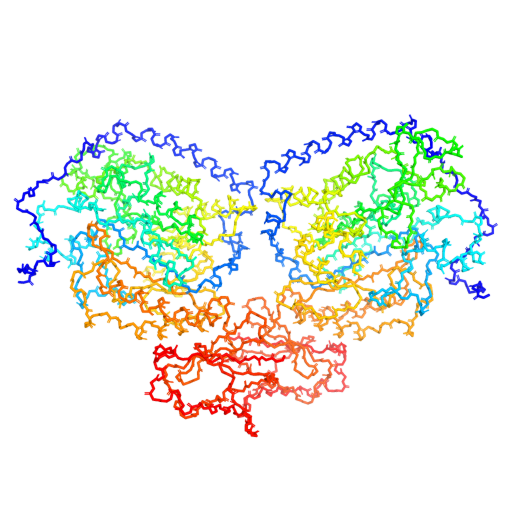-25.927 9.914 1.000 44.016 529 ILE A C 1
ATOM 4026 O O . ILE A 1 530 ? -53.764 -25.469 9.011 1.000 47.894 529 ILE A O 1
ATOM 4031 N N . ASN A 1 531 ? -53.289 -25.697 11.222 1.000 47.793 530 ASN A N 1
ATOM 4032 C CA . ASN A 1 531 ? -54.428 -24.950 11.752 1.000 47.647 530 ASN A CA 1
ATOM 4033 C C . ASN A 1 531 ? -54.197 -23.446 11.710 1.000 46.408 530 ASN A C 1
ATOM 4034 O O . ASN A 1 531 ? -55.139 -22.679 11.550 1.000 41.191 530 ASN A O 1
ATOM 4039 N N . THR A 1 532 ? -52.956 -23.002 11.938 1.000 49.577 531 THR A N 1
ATOM 4040 C CA . THR A 1 532 ? -52.689 -21.571 11.966 1.000 49.619 531 THR A CA 1
ATOM 4041 C C . THR A 1 532 ? -53.062 -20.975 10.609 1.000 47.847 531 THR A C 1
ATOM 4042 O O . THR A 1 532 ? -52.611 -21.482 9.579 1.000 46.447 531 THR A O 1
ATOM 4046 N N . PRO A 1 533 ? -53.879 -19.897 10.553 1.000 47.011 532 PRO A N 1
ATOM 4047 C CA . PRO A 1 533 ? -54.245 -19.273 9.280 1.000 51.201 532 PRO A CA 1
ATOM 4048 C C . PRO A 1 533 ? -53.062 -18.759 8.462 1.000 53.325 532 PRO A C 1
ATOM 4049 O O . PRO A 1 533 ? -52.158 -18.123 9.004 1.000 53.916 532 PRO A O 1
ATOM 4053 N N . ILE A 1 534 ? -53.102 -19.042 7.153 1.000 51.744 533 ILE A N 1
ATOM 4054 C CA . ILE A 1 534 ? -52.134 -18.544 6.191 1.000 52.566 533 ILE A CA 1
ATOM 4055 C C . ILE A 1 534 ? -52.865 -17.621 5.213 1.000 60.803 533 ILE A C 1
ATOM 4056 O O . ILE A 1 534 ? -53.724 -18.058 4.448 1.000 63.552 533 ILE A O 1
ATOM 4061 N N . GLU A 1 535 ? -52.512 -16.332 5.261 1.000 68.034 534 GLU A N 1
ATOM 4062 C CA . GLU A 1 535 ? -53.289 -15.270 4.635 1.000 72.977 534 GLU A CA 1
ATOM 4063 C C . GLU A 1 535 ? -53.050 -15.269 3.123 1.000 71.639 534 GLU A C 1
ATOM 4064 O O . GLU A 1 535 ? -53.977 -15.079 2.338 1.000 69.656 534 GLU A O 1
ATOM 4070 N N . GLU A 1 536 ? -51.791 -15.485 2.728 1.000 73.545 535 GLU A N 1
ATOM 4071 C CA . GLU A 1 536 ? -51.373 -15.328 1.343 1.000 70.634 535 GLU A CA 1
ATOM 4072 C C . GLU A 1 536 ? -51.726 -16.591 0.560 1.000 67.988 535 GLU A C 1
ATOM 4073 O O . GLU A 1 536 ? -51.892 -17.659 1.141 1.000 68.062 535 GLU A O 1
ATOM 4079 N N . GLY A 1 537 ? -51.857 -16.457 -0.766 1.000 65.331 536 GLY A N 1
ATOM 4080 C CA . GLY A 1 537 ? -51.998 -17.610 -1.640 1.000 58.903 536 GLY A CA 1
ATOM 4081 C C . GLY A 1 537 ? -50.735 -18.465 -1.639 1.000 55.818 536 GLY A C 1
ATOM 4082 O O . GLY A 1 537 ? -49.643 -17.957 -1.411 1.000 57.326 536 GLY A O 1
ATOM 4083 N N . ILE A 1 538 ? -50.892 -19.765 -1.905 1.000 47.646 537 ILE A N 1
ATOM 4084 C CA . ILE A 1 538 ? -49.790 -20.714 -1.863 1.000 48.309 537 ILE A CA 1
ATOM 4085 C C . ILE A 1 538 ? -49.466 -21.168 -3.285 1.000 51.548 537 ILE A C 1
ATOM 4086 O O . ILE A 1 538 ? -50.368 -21.531 -4.039 1.000 47.053 537 ILE A O 1
ATOM 4091 N N . LYS A 1 539 ? -48.168 -21.186 -3.621 1.000 51.278 538 LYS A N 1
ATOM 4092 C CA . LYS A 1 539 ? -47.701 -21.624 -4.927 1.000 51.173 538 LYS A CA 1
ATOM 4093 C C . LYS A 1 539 ? -47.371 -23.116 -4.946 1.000 49.350 538 LYS A C 1
ATOM 4094 O O . LYS A 1 539 ? -47.547 -23.754 -5.981 1.000 50.197 538 LYS A O 1
ATOM 4100 N N . GLY A 1 540 ? -46.861 -23.668 -3.836 1.000 41.716 539 GLY A N 1
ATOM 4101 C CA . GLY A 1 540 ? -46.414 -25.052 -3.812 1.000 41.845 539 GLY A CA 1
ATOM 4102 C C . GLY A 1 540 ? -45.777 -25.442 -2.478 1.000 43.126 539 GLY A C 1
ATOM 4103 O O . GLY A 1 540 ? -45.455 -24.563 -1.670 1.000 45.333 539 GLY A O 1
ATOM 4104 N N . ILE A 1 541 ? -45.586 -26.764 -2.288 1.000 41.437 540 ILE A N 1
ATOM 4105 C CA . ILE A 1 541 ? -45.114 -27.336 -1.031 1.000 36.166 540 ILE A CA 1
ATOM 4106 C C . ILE A 1 541 ? -44.210 -28.534 -1.317 1.000 36.832 540 ILE A C 1
ATOM 4107 O O . ILE A 1 541 ? -44.526 -29.384 -2.162 1.000 38.536 540 ILE A O 1
ATOM 4112 N N . LYS A 1 542 ? -43.099 -28.611 -0.569 1.000 32.035 541 LYS A N 1
ATOM 4113 C CA . LYS A 1 542 ? -42.159 -29.716 -0.630 1.000 35.122 541 LYS A CA 1
ATOM 4114 C C . LYS A 1 542 ? -41.679 -30.083 0.780 1.000 37.429 541 LYS A C 1
ATOM 4115 O O . LYS A 1 542 ? -41.642 -29.225 1.658 1.000 38.274 541 LYS A O 1
ATOM 4121 N N . LEU A 1 543 ? -41.316 -31.364 0.952 1.000 33.066 542 LEU A N 1
ATOM 4122 C CA . LEU A 1 543 ? -40.602 -31.860 2.102 1.000 31.919 542 LEU A CA 1
ATOM 4123 C C . LEU A 1 543 ? -39.123 -31.786 1.759 1.000 35.966 542 LEU A C 1
ATOM 4124 O O . LEU A 1 543 ? -38.674 -32.380 0.775 1.000 33.912 542 LEU A O 1
ATOM 4129 N N . LEU A 1 544 ? -38.367 -31.050 2.579 1.000 29.497 543 LEU A N 1
ATOM 4130 C CA . LEU A 1 544 ? -36.939 -30.961 2.368 1.000 32.594 543 LEU A CA 1
ATOM 4131 C C . LEU A 1 544 ? -36.351 -32.369 2.467 1.000 34.876 543 LEU A C 1
ATOM 4132 O O . LEU A 1 544 ? -36.665 -33.131 3.396 1.000 32.556 543 LEU A O 1
ATOM 4137 N N . GLY A 1 545 ? -35.542 -32.721 1.462 1.000 33.182 544 GLY A N 1
ATOM 4138 C CA . GLY A 1 545 ? -34.955 -34.041 1.340 1.000 33.033 544 GLY A CA 1
ATOM 4139 C C . GLY A 1 545 ? -35.592 -34.850 0.207 1.000 36.023 544 GLY A C 1
ATOM 4140 O O . GLY A 1 545 ? -35.039 -35.885 -0.175 1.000 35.064 544 GLY A O 1
ATOM 4141 N N . SER A 1 546 ? -36.760 -34.391 -0.278 1.000 34.260 545 SER A N 1
ATOM 4142 C CA . SER A 1 546 ? -37.396 -34.916 -1.484 1.000 43.073 545 SER A CA 1
ATOM 4143 C C . SER A 1 546 ? -37.679 -33.806 -2.510 1.000 43.460 545 SER A C 1
ATOM 4144 O O . SER A 1 546 ? -38.184 -32.726 -2.171 1.000 35.139 545 SER A O 1
ATOM 4147 N N . ASP A 1 547 ? -37.446 -34.140 -3.792 1.000 45.646 546 ASP A N 1
ATOM 4148 C CA . ASP A 1 547 ? -37.654 -33.207 -4.893 1.000 48.558 546 ASP A CA 1
ATOM 4149 C C . ASP A 1 547 ? -39.109 -33.227 -5.366 1.000 45.083 546 ASP A C 1
ATOM 4150 O O . ASP A 1 547 ? -39.480 -32.453 -6.246 1.000 46.816 546 ASP A O 1
ATOM 4155 N N . ILE A 1 548 ? -39.944 -34.093 -4.776 1.000 41.216 547 ILE A N 1
ATOM 4156 C CA . ILE A 1 548 ? -41.288 -34.298 -5.297 1.000 38.208 547 ILE A CA 1
ATOM 4157 C C . ILE A 1 548 ? -42.184 -33.186 -4.751 1.000 31.556 547 ILE A C 1
ATOM 4158 O O . ILE A 1 548 ? -42.104 -32.866 -3.564 1.000 36.080 547 ILE A O 1
ATOM 4163 N N . ASN A 1 549 ? -43.051 -32.594 -5.589 1.000 27.665 548 ASN A N 1
ATOM 4164 C CA . ASN A 1 549 ? -43.999 -31.587 -5.108 1.000 28.646 548 ASN A CA 1
ATOM 4165 C C . ASN A 1 549 ? -45.191 -32.302 -4.486 1.000 33.602 548 ASN A C 1
ATOM 4166 O O . ASN A 1 549 ? -45.721 -33.260 -5.067 1.000 33.339 548 ASN A O 1
ATOM 4171 N N . LEU A 1 550 ? -45.607 -31.795 -3.320 1.000 30.030 549 LEU A N 1
ATOM 4172 C CA . LEU A 1 550 ? -46.736 -32.326 -2.578 1.000 32.287 549 LEU A CA 1
ATOM 4173 C C . LEU A 1 550 ? -48.026 -31.641 -3.038 1.000 31.320 549 LEU A C 1
ATOM 4174 O O . LEU A 1 550 ? -48.007 -30.469 -3.404 1.000 25.979 549 LEU A O 1
ATOM 4179 N N . GLN A 1 551 ? -49.112 -32.424 -3.049 1.000 35.113 550 GLN A N 1
ATOM 4180 C CA . GLN A 1 551 ? -50.465 -31.915 -3.231 1.000 36.998 550 GLN A CA 1
ATOM 4181 C C . GLN A 1 551 ? -50.878 -31.166 -1.976 1.000 38.825 550 GLN A C 1
ATOM 4182 O O . GLN A 1 551 ? -50.323 -31.388 -0.899 1.000 38.412 550 GLN A O 1
ATOM 4188 N N . PHE A 1 552 ? -51.852 -30.275 -2.107 1.000 36.868 551 PHE A N 1
ATOM 4189 C CA . PHE A 1 552 ? -52.286 -29.482 -0.975 1.000 35.406 551 PHE A CA 1
ATOM 4190 C C . PHE A 1 552 ? -53.649 -28.905 -1.318 1.000 37.538 551 PHE A C 1
ATOM 4191 O O . PHE A 1 552 ? -53.870 -28.573 -2.470 1.000 35.512 551 PHE A O 1
ATOM 4199 N N . THR A 1 553 ? -54.515 -28.768 -0.313 1.000 45.122 552 THR A N 1
ATOM 4200 C CA . THR A 1 553 ? -55.782 -28.071 -0.471 1.000 48.965 552 THR A CA 1
ATOM 4201 C C . THR A 1 553 ? -56.031 -27.257 0.788 1.000 53.605 552 THR A C 1
ATOM 4202 O O . THR A 1 553 ? -55.533 -27.617 1.857 1.000 50.014 552 THR A O 1
ATOM 4206 N N . LYS A 1 554 ? -56.791 -26.167 0.623 1.000 61.878 553 LYS A N 1
ATOM 4207 C CA . LYS A 1 554 ? -57.322 -25.392 1.727 1.000 67.623 553 LYS A CA 1
ATOM 4208 C C . LYS A 1 554 ? -58.771 -25.818 1.948 1.000 80.569 553 LYS A C 1
ATOM 4209 O O . LYS A 1 554 ? -59.577 -25.761 1.020 1.000 85.035 553 LYS A O 1
ATOM 4215 N N . ALA A 1 555 ? -59.079 -26.286 3.167 1.000 88.169 554 ALA A N 1
ATOM 4216 C CA . ALA A 1 555 ? -60.454 -26.473 3.611 1.000 86.882 554 ALA A CA 1
ATOM 4217 C C . ALA A 1 555 ? -61.122 -25.105 3.761 1.000 90.769 554 ALA A C 1
ATOM 4218 O O . ALA A 1 555 ? -60.446 -24.077 3.786 1.000 86.701 554 ALA A O 1
ATOM 4220 N N . SER A 1 556 ? -62.457 -25.102 3.858 1.000 97.649 555 SER A N 1
ATOM 4221 C CA . SER A 1 556 ? -63.228 -23.866 3.891 1.000 98.305 555 SER A CA 1
ATOM 4222 C C . SER A 1 556 ? -63.007 -23.116 5.206 1.000 101.299 555 SER A C 1
ATOM 4223 O O . SER A 1 556 ? -63.099 -21.891 5.228 1.000 101.438 555 SER A O 1
ATOM 4226 N N . ASN A 1 557 ? -62.698 -23.851 6.289 1.000 104.593 556 ASN A N 1
ATOM 4227 C CA . ASN A 1 557 ? -62.354 -23.254 7.576 1.000 97.926 556 ASN A CA 1
ATOM 4228 C C . ASN A 1 557 ? -60.945 -22.652 7.544 1.000 96.629 556 ASN A C 1
ATOM 4229 O O . ASN A 1 557 ? -60.539 -22.012 8.509 1.000 95.955 556 ASN A O 1
ATOM 4234 N N . GLY A 1 558 ? -60.195 -22.876 6.451 1.000 96.151 557 GLY A N 1
ATOM 4235 C CA . GLY A 1 558 ? -58.903 -22.236 6.243 1.000 89.805 557 GLY A CA 1
ATOM 4236 C C . GLY A 1 558 ? -57.721 -23.194 6.408 1.000 84.027 557 GLY A C 1
ATOM 4237 O O . GLY A 1 558 ? -56.636 -22.923 5.896 1.000 81.626 557 GLY A O 1
ATOM 4238 N N . ASN A 1 559 ? -57.942 -24.312 7.117 1.000 79.196 558 ASN A N 1
ATOM 4239 C CA . ASN A 1 559 ? -56.891 -25.277 7.420 1.000 78.137 558 ASN A CA 1
ATOM 4240 C C . ASN A 1 559 ? -56.204 -25.762 6.138 1.000 71.775 558 ASN A C 1
ATOM 4241 O O . ASN A 1 559 ? -56.855 -25.965 5.117 1.000 76.205 558 ASN A O 1
ATOM 4246 N N . LEU A 1 560 ? -54.884 -25.955 6.209 1.000 59.993 559 LEU A N 1
ATOM 4247 C CA . LEU A 1 560 ? -54.120 -26.531 5.115 1.000 62.605 559 LEU A CA 1
ATOM 4248 C C . LEU A 1 560 ? -54.059 -28.046 5.281 1.000 58.768 559 LEU A C 1
ATOM 4249 O O . LEU A 1 560 ? -53.685 -28.516 6.354 1.000 55.509 559 LEU A O 1
ATOM 4254 N N . GLU A 1 561 ? -54.392 -28.781 4.200 1.000 48.721 560 GLU A N 1
ATOM 4255 C CA . GLU A 1 561 ? -54.310 -30.235 4.156 1.000 46.290 560 GLU A CA 1
ATOM 4256 C C . GLU A 1 561 ? -53.228 -30.634 3.152 1.000 38.819 560 GLU A C 1
ATOM 4257 O O . GLU A 1 561 ? -53.252 -30.178 2.017 1.000 36.663 560 GLU A O 1
ATOM 4263 N N . ILE A 1 562 ? -52.292 -31.499 3.571 1.000 36.116 561 ILE A N 1
ATOM 4264 C CA . ILE A 1 562 ? -51.165 -31.877 2.732 1.000 38.843 561 ILE A CA 1
ATOM 4265 C C . ILE A 1 562 ? -51.020 -33.395 2.762 1.000 38.741 561 ILE A C 1
ATOM 4266 O O . ILE A 1 562 ? -50.439 -33.962 3.697 1.000 34.979 561 ILE A O 1
ATOM 4271 N N . PRO A 1 563 ? -51.576 -34.097 1.746 1.000 31.698 562 PRO A N 1
ATOM 4272 C CA . PRO A 1 563 ? -51.383 -35.536 1.627 1.000 34.184 562 PRO A CA 1
ATOM 4273 C C . PRO A 1 563 ? -49.910 -35.878 1.452 1.000 36.037 562 PRO A C 1
ATOM 4274 O O . PRO A 1 563 ? -49.187 -35.191 0.716 1.000 34.884 562 PRO A O 1
ATOM 4278 N N . ILE A 1 564 ? -49.485 -36.942 2.134 1.000 37.225 563 ILE A N 1
ATOM 4279 C CA . ILE A 1 564 ? -48.095 -37.368 2.108 1.000 39.291 563 ILE A CA 1
ATOM 4280 C C . ILE A 1 564 ? -48.016 -38.675 1.323 1.000 36.521 563 ILE A C 1
ATOM 4281 O O . ILE A 1 564 ? -48.682 -39.646 1.672 1.000 28.662 563 ILE A O 1
ATOM 4286 N N . PRO A 1 565 ? -47.188 -38.753 0.257 1.000 39.672 564 PRO A N 1
ATOM 4287 C CA . PRO A 1 565 ? -47.110 -39.965 -0.568 1.000 37.580 564 PRO A CA 1
ATOM 4288 C C . PRO A 1 565 ? -46.918 -41.255 0.232 1.000 39.181 564 PRO A C 1
ATOM 4289 O O . PRO A 1 565 ? -46.139 -41.287 1.195 1.000 27.119 564 PRO A O 1
ATOM 4293 N N . LYS A 1 566 ? -47.608 -42.327 -0.199 1.000 32.994 565 LYS A N 1
ATOM 4294 C CA . LYS A 1 566 ? -47.525 -43.601 0.499 1.000 41.470 565 LYS A CA 1
ATOM 4295 C C . LYS A 1 566 ? -46.067 -44.070 0.585 1.000 46.243 565 LYS A C 1
ATOM 4296 O O . LYS A 1 566 ? -45.676 -44.706 1.566 1.000 41.849 565 LYS A O 1
ATOM 4302 N N . ASP A 1 567 ? -45.261 -43.722 -0.435 1.000 47.378 566 ASP A N 1
ATOM 4303 C CA . ASP A 1 567 ? -43.896 -44.208 -0.579 1.000 51.000 566 ASP A CA 1
ATOM 4304 C C . ASP A 1 567 ? -42.989 -43.679 0.539 1.000 53.879 566 ASP A C 1
ATOM 4305 O O . ASP A 1 567 ? -41.913 -44.229 0.773 1.000 51.710 566 ASP A O 1
ATOM 4310 N N . PHE A 1 568 ? -43.412 -42.586 1.196 1.000 55.482 567 PHE A N 1
ATOM 4311 C CA . PHE A 1 568 ? -42.654 -41.976 2.283 1.000 56.598 567 PHE A CA 1
ATOM 4312 C C . PHE A 1 568 ? -42.949 -42.621 3.644 1.000 56.266 567 PHE A C 1
ATOM 4313 O O . PHE A 1 568 ? -42.199 -42.423 4.591 1.000 48.740 567 PHE A O 1
ATOM 4321 N N . GLN A 1 569 ? -44.041 -43.390 3.763 1.000 56.052 568 GLN A N 1
ATOM 4322 C CA . GLN A 1 569 ? -44.556 -43.799 5.064 1.000 53.308 568 GLN A CA 1
ATOM 4323 C C . GLN A 1 569 ? -43.818 -45.029 5.589 1.000 53.483 568 GLN A C 1
ATOM 4324 O O . GLN A 1 569 ? -43.759 -45.240 6.795 1.000 52.390 568 GLN A O 1
ATOM 4330 N N . ASN A 1 570 ? -43.264 -45.838 4.685 1.000 56.829 569 ASN A N 1
ATOM 4331 C CA . ASN A 1 570 ? -42.521 -47.030 5.051 1.000 61.421 569 ASN A CA 1
ATOM 4332 C C . ASN A 1 570 ? -41.300 -46.681 5.908 1.000 61.106 569 ASN A C 1
ATOM 4333 O O . ASN A 1 570 ? -41.045 -47.343 6.913 1.000 60.979 569 ASN A O 1
ATOM 4338 N N . ASN A 1 571 ? -40.538 -45.655 5.513 1.000 52.750 570 ASN A N 1
ATOM 4339 C CA . ASN A 1 571 ? -39.315 -45.316 6.218 1.000 50.847 570 ASN A CA 1
ATOM 4340 C C . ASN A 1 571 ? -39.053 -43.833 5.995 1.000 50.058 570 ASN A C 1
ATOM 4341 O O . ASN A 1 571 ? -38.172 -43.470 5.221 1.000 44.109 570 ASN A O 1
ATOM 4346 N N . PRO A 1 572 ? -39.845 -42.934 6.620 1.000 48.528 571 PRO A N 1
ATOM 4347 C CA . PRO A 1 572 ? -39.675 -41.489 6.432 1.000 48.427 571 PRO A CA 1
ATOM 4348 C C . PRO A 1 572 ? -38.300 -40.967 6.848 1.000 45.679 571 PRO A C 1
ATOM 4349 O O . PRO A 1 572 ? -37.846 -39.945 6.350 1.000 48.229 571 PRO A O 1
ATOM 4353 N N . SER A 1 573 ? -37.649 -41.674 7.777 1.000 42.864 572 SER A N 1
ATOM 4354 C CA . SER A 1 573 ? -36.343 -41.283 8.281 1.000 46.579 572 SER A CA 1
ATOM 4355 C C . SER A 1 573 ? -35.261 -41.341 7.197 1.000 48.002 572 SER A C 1
ATOM 4356 O O . SER A 1 573 ? -34.198 -40.741 7.356 1.000 49.873 572 SER A O 1
ATOM 4359 N N . LEU A 1 574 ? -35.526 -42.069 6.098 1.000 47.831 573 LEU A N 1
ATOM 4360 C CA . LEU A 1 574 ? -34.658 -42.067 4.925 1.000 45.705 573 LEU A CA 1
ATOM 4361 C C . LEU A 1 574 ? -34.534 -40.657 4.344 1.000 40.948 573 LEU A C 1
ATOM 4362 O O . LEU A 1 574 ? -33.491 -40.322 3.793 1.000 47.220 573 LEU A O 1
ATOM 4367 N N . ILE A 1 575 ? -35.625 -39.881 4.392 1.000 35.205 574 ILE A N 1
ATOM 4368 C CA . ILE A 1 575 ? -35.668 -38.543 3.823 1.000 38.894 574 ILE A CA 1
ATOM 4369 C C . ILE A 1 575 ? -34.942 -37.565 4.755 1.000 38.636 574 ILE A C 1
ATOM 4370 O O . ILE A 1 575 ? -34.089 -36.788 4.316 1.000 37.060 574 ILE A O 1
ATOM 4375 N N . SER A 1 576 ? -35.320 -37.618 6.040 1.000 35.676 575 SER A N 1
ATOM 4376 C CA . SER A 1 576 ? -34.815 -36.743 7.093 1.000 35.003 575 SER A CA 1
ATOM 4377 C C . SER A 1 576 ? -35.072 -37.441 8.426 1.000 35.143 575 SER A C 1
ATOM 4378 O O . SER A 1 576 ? -36.142 -38.005 8.593 1.000 38.353 575 SER A O 1
ATOM 4381 N N . LYS A 1 577 ? -34.103 -37.446 9.353 1.000 35.414 576 LYS A N 1
ATOM 4382 C CA . LYS A 1 577 ? -34.323 -38.058 10.660 1.000 33.593 576 LYS A CA 1
ATOM 4383 C C . LYS A 1 577 ? -34.901 -37.036 11.642 1.000 35.379 576 LYS A C 1
ATOM 4384 O O . LYS A 1 577 ? -34.505 -35.867 11.646 1.000 31.629 576 LYS A O 1
ATOM 4390 N N . TYR A 1 578 ? -35.866 -37.494 12.458 1.000 32.621 577 TYR A N 1
ATOM 4391 C CA . TYR A 1 578 ? -36.272 -36.886 13.732 1.000 32.314 577 TYR A CA 1
ATOM 4392 C C . TYR A 1 578 ? -37.230 -35.719 13.533 1.000 28.272 577 TYR A C 1
ATOM 4393 O O . TYR A 1 578 ? -38.243 -35.628 14.226 1.000 27.065 577 TYR A O 1
ATOM 4402 N N . VAL A 1 579 ? -36.871 -34.789 12.625 1.000 28.620 578 VAL A N 1
ATOM 4403 C CA . VAL A 1 579 ? -37.722 -33.644 12.325 1.000 26.054 578 VAL A CA 1
ATOM 4404 C C . VAL A 1 579 ? -37.816 -33.502 10.802 1.000 27.790 578 VAL A C 1
ATOM 4405 O O . VAL A 1 579 ? -36.800 -33.563 10.109 1.000 27.135 578 VAL A O 1
ATOM 4409 N N . TRP A 1 580 ? -39.050 -33.366 10.315 1.000 27.025 579 TRP A N 1
ATOM 4410 C CA . TRP A 1 580 ? -39.362 -33.314 8.891 1.000 30.304 579 TRP A CA 1
ATOM 4411 C C . TRP A 1 580 ? -39.856 -31.910 8.578 1.000 26.807 579 TRP A C 1
ATOM 4412 O O . TRP A 1 580 ? -40.806 -31.447 9.189 1.000 24.755 579 TRP A O 1
ATOM 4423 N N . THR A 1 581 ? -39.180 -31.217 7.646 1.000 28.544 580 THR A N 1
ATOM 4424 C CA . THR A 1 581 ? -39.481 -29.817 7.394 1.000 29.037 580 THR A CA 1
ATOM 4425 C C . THR A 1 581 ? -40.116 -29.598 6.023 1.000 29.417 580 THR A C 1
ATOM 4426 O O . THR A 1 581 ? -39.520 -29.969 5.009 1.000 29.191 580 THR A O 1
ATOM 4430 N N . PHE A 1 582 ? -41.298 -28.974 6.034 1.000 24.861 581 PHE A N 1
ATOM 4431 C CA . PHE A 1 582 ? -42.061 -28.700 4.832 1.000 33.083 581 PHE A CA 1
ATOM 4432 C C . PHE A 1 582 ? -41.942 -27.221 4.476 1.000 34.424 581 PHE A C 1
ATOM 4433 O O . PHE A 1 582 ? -42.255 -26.348 5.287 1.000 35.616 581 PHE A O 1
ATOM 4441 N N . LYS A 1 583 ? -41.505 -26.963 3.237 1.000 32.010 582 LYS A N 1
ATOM 4442 C CA . LYS A 1 583 ? -41.345 -25.609 2.729 1.000 32.590 582 LYS A CA 1
ATOM 4443 C C . LYS A 1 583 ? -42.583 -25.196 1.946 1.000 33.125 582 LYS A C 1
ATOM 4444 O O . LYS A 1 583 ? -42.898 -25.829 0.933 1.000 34.480 582 LYS A O 1
ATOM 4450 N N . ILE A 1 584 ? -43.254 -24.138 2.413 1.000 32.696 583 ILE A N 1
ATOM 4451 C CA . ILE A 1 584 ? -44.451 -23.609 1.777 1.000 32.357 583 ILE A CA 1
ATOM 4452 C C . ILE A 1 584 ? -44.098 -22.312 1.0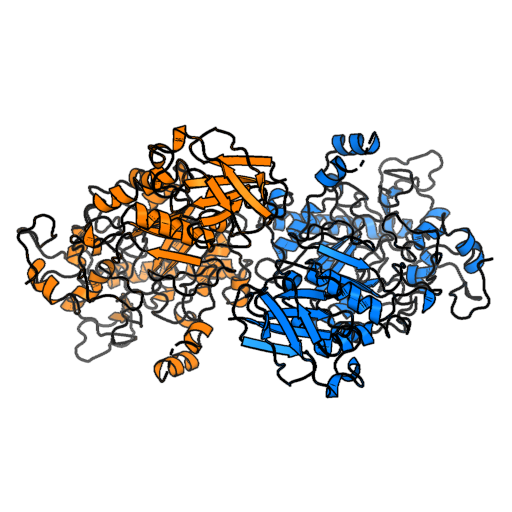43 1.000 36.924 583 ILE A C 1
ATOM 4453 O O . ILE A 1 584 ? -43.792 -21.307 1.685 1.000 35.693 583 ILE A O 1
ATOM 4458 N N . ASP A 1 585 ? -44.169 -22.333 -0.298 1.000 34.823 584 ASP A N 1
ATOM 4459 C CA . ASP A 1 585 ? -43.872 -21.156 -1.110 1.000 36.372 584 ASP A CA 1
ATOM 4460 C C . ASP A 1 585 ? -45.139 -20.322 -1.280 1.000 36.604 584 ASP A C 1
ATOM 4461 O O . ASP A 1 585 ? -46.184 -20.847 -1.673 1.000 41.289 584 ASP A O 1
ATOM 4466 N N . LEU A 1 586 ? -45.051 -19.020 -0.978 1.000 37.764 585 LEU A N 1
ATOM 4467 C CA . LEU A 1 586 ? -46.194 -18.114 -0.973 1.000 40.249 585 LEU A CA 1
ATOM 4468 C C . LEU A 1 586 ? -46.125 -17.145 -2.159 1.000 46.308 585 LEU A C 1
ATOM 4469 O O . LEU A 1 586 ? -45.058 -16.958 -2.745 1.000 43.047 585 LEU A O 1
ATOM 4474 N N . ASN A 1 587 ? -47.274 -16.535 -2.495 1.000 54.172 586 ASN A N 1
ATOM 4475 C CA . ASN A 1 587 ? -47.357 -15.508 -3.525 1.000 60.258 586 ASN A CA 1
ATOM 4476 C C . ASN A 1 587 ? -47.018 -14.150 -2.901 1.000 64.744 586 ASN A C 1
ATOM 4477 O O . ASN A 1 587 ? -47.720 -13.794 -1.932 1.000 66.271 586 ASN A O 1
ATOM 4482 N N . LYS B 1 34 ? -49.927 28.673 -30.112 1.000 34.048 33 LYS B N 1
ATOM 4483 C CA . LYS B 1 34 ? -49.997 27.293 -29.550 1.000 33.958 33 LYS B CA 1
ATOM 4484 C C . LYS B 1 34 ? -49.524 27.249 -28.092 1.000 31.778 33 LYS B C 1
ATOM 4485 O O . LYS B 1 34 ? -49.973 26.371 -27.343 1.000 34.187 33 LYS B O 1
ATOM 4491 N N . HIS B 1 35 ? -48.554 28.104 -27.711 1.000 24.134 34 HIS B N 1
ATOM 4492 C CA . HIS B 1 35 ? -47.960 28.031 -26.373 1.000 19.472 34 HIS B CA 1
ATOM 4493 C C . HIS B 1 35 ? -47.939 29.366 -25.629 1.000 19.170 34 HIS B C 1
ATOM 4494 O O . HIS B 1 35 ? -47.895 29.363 -24.399 1.000 17.599 34 HIS B O 1
ATOM 4501 N N . LEU B 1 36 ? -47.964 30.493 -26.355 1.000 19.950 35 LEU B N 1
ATOM 4502 C CA . LEU B 1 36 ? -47.877 31.799 -25.718 1.000 20.047 35 LEU B CA 1
ATOM 4503 C C . LEU B 1 36 ? -49.294 32.234 -25.375 1.000 23.005 35 LEU B C 1
ATOM 4504 O O . LEU B 1 36 ? -50.136 32.330 -26.272 1.000 22.728 35 LEU B O 1
ATOM 4509 N N . THR B 1 37 ? -49.556 32.425 -24.077 1.000 22.202 36 THR B N 1
ATOM 4510 C CA . THR B 1 37 ? -50.856 32.886 -23.608 1.000 24.918 36 THR B CA 1
ATOM 4511 C C . THR B 1 37 ? -50.761 34.369 -23.248 1.000 24.509 36 THR B C 1
ATOM 4512 O O . THR B 1 37 ? -49.678 34.966 -23.262 1.000 21.772 36 THR B O 1
ATOM 4516 N N . ASP B 1 38 ? -51.915 34.972 -22.918 1.000 28.819 37 ASP B N 1
ATOM 4517 C CA . ASP B 1 38 ? -51.933 36.307 -22.342 1.000 30.885 37 ASP B CA 1
ATOM 4518 C C . ASP B 1 38 ? -52.125 36.208 -20.824 1.000 30.428 37 ASP B C 1
ATOM 4519 O O . ASP B 1 38 ? -52.514 37.180 -20.175 1.000 29.608 37 ASP B O 1
ATOM 4524 N N . ASN B 1 39 ? -51.844 35.026 -20.266 1.000 27.405 38 ASN B N 1
ATOM 4525 C CA . ASN B 1 39 ? -51.977 34.768 -18.843 1.000 24.987 38 ASN B CA 1
ATOM 4526 C C . ASN B 1 39 ? -50.745 35.333 -18.142 1.000 25.340 38 ASN B C 1
ATOM 4527 O O . ASN B 1 39 ? -49.624 34.914 -18.422 1.000 22.653 38 ASN B O 1
ATOM 4532 N N . ILE B 1 40 ? -50.969 36.262 -17.199 1.000 25.651 39 ILE B N 1
ATOM 4533 C CA . ILE B 1 40 ? -49.895 36.900 -16.453 1.000 27.144 39 ILE B CA 1
ATOM 4534 C C . ILE B 1 40 ? -49.088 35.874 -15.639 1.000 23.473 39 ILE B C 1
ATOM 4535 O O . ILE B 1 40 ? -47.914 36.103 -15.358 1.000 23.405 39 ILE B O 1
ATOM 4540 N N . LEU B 1 41 ? -49.699 34.744 -15.269 1.000 21.001 40 LEU B N 1
ATOM 4541 C CA . LEU B 1 41 ? -49.015 33.706 -14.500 1.000 20.552 40 LEU B CA 1
ATOM 4542 C C . LEU B 1 41 ? -47.955 32.977 -15.328 1.000 16.708 40 LEU B C 1
ATOM 4543 O O . LEU B 1 41 ? -47.086 32.333 -14.738 1.000 15.046 40 LEU B O 1
ATOM 4548 N N . GLN B 1 42 ? -48.050 33.027 -16.665 1.000 13.918 41 GLN B N 1
ATOM 4549 C CA . GLN B 1 42 ? -47.080 32.336 -17.505 1.000 13.276 41 GLN B CA 1
ATOM 4550 C C . GLN B 1 42 ? -45.817 33.180 -17.581 1.000 12.149 41 GLN B C 1
ATOM 4551 O O . GLN B 1 42 ? -45.834 34.265 -18.150 1.000 11.696 41 GLN B O 1
ATOM 4557 N N . PRO B 1 43 ? -44.647 32.686 -17.101 1.000 11.050 42 PRO B N 1
ATOM 4558 C CA . PRO B 1 43 ? -43.403 33.423 -17.313 1.000 11.901 42 PRO B CA 1
ATOM 4559 C C . PRO B 1 43 ? -43.065 33.511 -18.793 1.000 11.253 42 PRO B C 1
ATOM 4560 O O . PRO B 1 43 ? -43.201 32.519 -19.517 1.000 11.096 42 PRO B O 1
ATOM 4564 N N . LYS B 1 44 ? -42.626 34.693 -19.235 1.000 11.920 43 LYS B N 1
ATOM 4565 C CA . LYS B 1 44 ? -42.350 34.892 -20.647 1.000 12.604 43 LYS B CA 1
ATOM 4566 C C . LYS B 1 44 ? -41.329 36.005 -20.834 1.000 12.072 43 LYS B C 1
ATOM 4567 O O . LYS B 1 44 ? -41.009 36.760 -19.904 1.000 12.426 43 LYS B O 1
ATOM 4573 N N . ARG B 1 45 ? -40.804 36.064 -22.057 1.000 11.763 44 ARG B N 1
ATOM 4574 C CA . ARG B 1 45 ? -39.800 37.039 -22.424 1.000 11.927 44 ARG B CA 1
ATOM 4575 C C . ARG B 1 45 ? -40.225 38.457 -22.018 1.000 12.655 44 ARG B C 1
ATOM 4576 O O . ARG B 1 45 ? -41.353 38.891 -22.283 1.000 12.989 44 ARG B O 1
ATOM 4584 N N . SER B 1 46 ? -39.319 39.180 -21.364 1.000 14.188 45 SER B N 1
ATOM 4585 C CA . SER B 1 46 ? -39.547 40.587 -21.052 1.000 15.641 45 SER B CA 1
ATOM 4586 C C . SER B 1 46 ? -39.338 41.476 -22.283 1.000 15.500 45 SER B C 1
ATOM 4587 O O . SER B 1 46 ? -38.495 41.204 -23.126 1.000 15.161 45 SER B O 1
ATOM 4590 N N . SER B 1 47 ? -40.085 42.590 -22.352 1.000 17.241 46 SER B N 1
ATOM 4591 C CA . SER B 1 47 ? -39.909 43.527 -23.452 1.000 18.674 46 SER B CA 1
ATOM 4592 C C . SER B 1 47 ? -38.530 44.200 -23.394 1.000 18.363 46 SER B C 1
ATOM 4593 O O . SER B 1 47 ? -38.070 44.747 -24.400 1.000 20.280 46 SER B O 1
ATOM 4596 N N . ASP B 1 48 ? -37.880 44.176 -22.221 1.000 19.614 47 ASP B N 1
ATOM 4597 C CA . ASP B 1 48 ? -36.573 44.795 -22.024 1.000 19.928 47 ASP B CA 1
ATOM 4598 C C . ASP B 1 48 ? -35.405 43.801 -22.152 1.000 19.023 47 ASP B C 1
ATOM 4599 O O . ASP B 1 48 ? -34.283 44.152 -21.789 1.000 19.215 47 ASP B O 1
ATOM 4604 N N . PHE B 1 49 ? -35.639 42.590 -22.700 1.000 16.643 48 PHE B N 1
ATOM 4605 C CA . PHE B 1 49 ? -34.607 41.565 -22.823 1.000 16.192 48 PHE B CA 1
ATOM 4606 C C . PHE B 1 49 ? -33.380 42.057 -23.601 1.000 16.473 48 PHE B C 1
ATOM 4607 O O . PHE B 1 49 ? -33.475 42.618 -24.705 1.000 15.954 48 PHE B O 1
ATOM 4615 N N . MET B 1 50 ? -32.191 41.811 -23.029 1.000 16.325 49 MET B N 1
ATOM 4616 C CA . MET B 1 50 ? -30.946 41.850 -23.797 1.000 17.647 49 MET B CA 1
ATOM 4617 C C . MET B 1 50 ? -30.079 40.665 -23.359 1.000 14.836 49 MET B C 1
ATOM 4618 O O . MET B 1 50 ? -30.162 40.231 -22.209 1.000 15.810 49 MET B O 1
ATOM 4623 N N . ALA B 1 51 ? -29.299 40.132 -24.307 1.000 14.321 50 ALA B N 1
ATOM 4624 C CA . ALA B 1 51 ? -28.428 38.981 -24.070 1.000 13.887 50 ALA B CA 1
ATOM 4625 C C . ALA B 1 51 ? -27.568 39.171 -22.824 1.000 13.749 50 ALA B C 1
ATOM 4626 O O . ALA B 1 51 ? -26.978 40.240 -22.606 1.000 14.182 50 ALA B O 1
ATOM 4628 N N . PHE B 1 52 ? -27.474 38.098 -22.034 1.000 12.420 51 PHE B N 1
ATOM 4629 C CA . PHE B 1 52 ? -26.560 38.042 -20.900 1.000 12.350 51 PHE B CA 1
ATOM 4630 C C . PHE B 1 52 ? -25.220 37.501 -21.376 1.000 12.445 51 PHE B C 1
ATOM 4631 O O . PHE B 1 52 ? -25.104 36.311 -21.665 1.000 12.287 51 PHE B O 1
ATOM 4639 N N . LYS B 1 53 ? -24.224 38.400 -21.445 1.000 13.115 52 LYS B N 1
ATOM 4640 C CA . LYS B 1 53 ? -22.884 37.996 -21.847 1.000 14.526 52 LYS B CA 1
ATOM 4641 C C . LYS B 1 53 ? -21.991 38.198 -20.633 1.000 12.450 52 LYS B C 1
ATOM 4642 O O . LYS B 1 53 ? -21.648 39.327 -20.311 1.000 13.187 52 LYS B O 1
ATOM 4648 N N . TYR B 1 54 ? -21.723 37.106 -19.917 1.000 11.916 53 TYR B N 1
ATOM 4649 C CA . TYR B 1 54 ? -21.039 37.213 -18.642 1.000 11.971 53 TYR B CA 1
ATOM 4650 C C . TYR B 1 54 ? -19.670 37.884 -18.829 1.000 10.328 53 TYR B C 1
ATOM 4651 O O . TYR B 1 54 ? -19.001 37.701 -19.856 1.000 11.205 53 TYR B O 1
ATOM 4660 N N . GLU B 1 55 ? -19.254 38.663 -17.819 1.000 10.332 54 GLU B N 1
ATOM 4661 C CA . GLU B 1 55 ? -18.032 39.440 -17.908 1.000 10.408 54 GLU B CA 1
ATOM 4662 C C . GLU B 1 55 ? -16.808 38.566 -18.169 1.000 10.461 54 GLU B C 1
ATOM 4663 O O . GLU B 1 55 ? -15.811 39.082 -18.676 1.000 10.760 54 GLU B O 1
ATOM 4669 N N . TYR B 1 56 ? -16.841 37.295 -17.755 1.000 10.195 55 TYR B N 1
ATOM 4670 C CA . TYR B 1 56 ? -15.834 36.320 -18.143 1.000 10.269 55 TYR B CA 1
ATOM 4671 C C . TYR B 1 56 ? -16.412 35.367 -19.183 1.000 10.858 55 TYR B C 1
ATOM 4672 O O . TYR B 1 56 ? -17.335 34.639 -18.850 1.000 11.175 55 TYR B O 1
ATOM 4681 N N . SER B 1 57 ? -15.848 35.339 -20.399 1.000 10.325 56 SER B N 1
ATOM 4682 C CA . SER B 1 57 ? -16.183 34.310 -21.365 1.000 10.338 56 SER B CA 1
ATOM 4683 C C . SER B 1 57 ? -15.525 32.998 -20.941 1.000 10.198 56 SER B C 1
ATOM 4684 O O . SER B 1 57 ? -14.653 32.971 -20.072 1.000 10.331 56 SER B O 1
ATOM 4687 N N . THR B 1 58 ? -15.883 31.908 -21.620 1.000 9.713 57 THR B N 1
ATOM 4688 C CA . THR B 1 58 ? -15.275 30.620 -21.344 1.000 9.502 57 THR B CA 1
ATOM 4689 C C . THR B 1 58 ? -13.772 30.712 -21.605 1.000 9.688 57 THR B C 1
ATOM 4690 O O . THR B 1 58 ? -12.984 30.187 -20.829 1.000 9.463 57 THR B O 1
ATOM 4694 N N . VAL B 1 59 ? -13.386 31.376 -22.707 1.000 10.062 58 VAL B N 1
ATOM 4695 C CA . VAL B 1 59 ? -11.969 31.542 -23.027 1.000 10.065 58 VAL B CA 1
ATOM 4696 C C . VAL B 1 59 ? -11.269 32.412 -21.968 1.000 10.127 58 VAL B C 1
ATOM 4697 O O . VAL B 1 59 ? -10.125 32.116 -21.580 1.000 10.182 58 VAL B O 1
ATOM 4701 N N . ASP B 1 60 ? -11.934 33.459 -21.462 1.000 10.218 59 ASP B N 1
ATOM 4702 C CA . ASP B 1 60 ? -11.377 34.257 -20.380 1.000 10.212 59 ASP B CA 1
ATOM 4703 C C . ASP B 1 60 ? -11.107 33.382 -19.156 1.000 9.660 59 ASP B C 1
ATOM 4704 O O . ASP B 1 60 ? -10.069 33.491 -18.491 1.000 10.017 59 ASP B O 1
ATOM 4709 N N . LEU B 1 61 ? -12.079 32.519 -18.805 1.000 8.572 60 LEU B N 1
ATOM 4710 C CA . LEU B 1 61 ? -11.889 31.667 -17.645 1.000 9.376 60 LEU B CA 1
ATOM 4711 C C . LEU B 1 61 ? -10.736 30.696 -17.859 1.000 9.041 60 LEU B C 1
ATOM 4712 O O . LEU B 1 61 ? -10.011 30.392 -16.916 1.000 9.391 60 LEU B O 1
ATOM 4717 N N . TYR B 1 62 ? -10.579 30.152 -19.071 1.000 8.751 61 TYR B N 1
ATOM 4718 C CA . TYR B 1 62 ? -9.431 29.339 -19.400 1.000 9.282 61 TYR B CA 1
ATOM 4719 C C . TYR B 1 62 ? -8.124 30.080 -19.113 1.000 9.623 61 TYR B C 1
ATOM 4720 O O . TYR B 1 62 ? -7.213 29.541 -18.463 1.000 9.716 61 TYR B O 1
ATOM 4729 N N . ARG B 1 63 ? -8.040 31.315 -19.622 1.000 9.410 62 ARG B N 1
ATOM 4730 C CA . ARG B 1 63 ? -6.801 32.075 -19.539 1.000 11.557 62 ARG B CA 1
ATOM 4731 C C . ARG B 1 63 ? -6.521 32.514 -18.108 1.000 10.521 62 ARG B C 1
ATOM 4732 O O . ARG B 1 63 ? -5.343 32.584 -17.726 1.000 11.379 62 ARG B O 1
ATOM 4740 N N . GLU B 1 64 ? -7.582 32.824 -17.346 1.000 9.858 63 GLU B N 1
ATOM 4741 C CA . GLU B 1 64 ? -7.432 33.579 -16.105 1.000 10.106 63 GLU B CA 1
ATOM 4742 C C . GLU B 1 64 ? -7.592 32.702 -14.865 1.000 9.771 63 GLU B C 1
ATOM 4743 O O . GLU B 1 64 ? -6.979 33.010 -13.839 1.000 9.202 63 GLU B O 1
ATOM 4749 N N . PHE B 1 65 ? -8.410 31.631 -14.940 1.000 9.164 64 PHE B N 1
ATOM 4750 C CA . PHE B 1 65 ? -8.728 30.841 -13.761 1.000 9.108 64 PHE B CA 1
ATOM 4751 C C . PHE B 1 65 ? -8.363 29.349 -13.802 1.000 8.440 64 PHE B C 1
ATOM 4752 O O . PHE B 1 65 ? -8.269 28.724 -12.745 1.000 9.328 64 PHE B O 1
ATOM 4760 N N . SER B 1 66 ? -8.253 28.722 -14.987 1.000 8.867 65 SER B N 1
ATOM 4761 C CA . SER B 1 66 ? -8.040 27.287 -15.075 1.000 9.060 65 SER B CA 1
ATOM 4762 C C . SER B 1 66 ? -6.831 26.818 -14.269 1.000 9.590 65 SER B C 1
ATOM 4763 O O . SER B 1 66 ? -6.906 25.835 -13.538 1.000 9.284 65 SER B O 1
ATOM 4766 N N . GLU B 1 67 ? -5.689 27.508 -14.404 1.000 10.353 66 GLU B N 1
ATOM 4767 C CA . GLU B 1 67 ? -4.491 27.067 -13.701 1.000 11.824 66 GLU B CA 1
ATOM 4768 C C . GLU B 1 67 ? -4.717 27.122 -12.186 1.000 10.918 66 GLU B C 1
ATOM 4769 O O . GLU B 1 67 ? -4.349 26.187 -11.474 1.000 11.943 66 GLU B O 1
ATOM 4775 N N . SER B 1 68 ? -5.325 28.193 -11.695 1.000 10.338 67 SER B N 1
ATOM 4776 C CA . SER B 1 68 ? -5.539 28.343 -10.265 1.000 11.770 67 SER B CA 1
ATOM 4777 C C . SER B 1 68 ? -6.444 27.230 -9.739 1.000 10.108 67 SER B C 1
ATOM 4778 O O . SER B 1 68 ? -6.160 26.625 -8.698 1.000 9.666 67 SER B O 1
ATOM 4781 N N . ILE B 1 69 ? -7.539 26.942 -10.465 1.000 10.422 68 ILE B N 1
ATOM 4782 C CA . ILE B 1 69 ? -8.477 25.908 -10.034 1.000 10.627 68 ILE B CA 1
ATOM 4783 C C . ILE B 1 69 ? -7.815 24.526 -10.048 1.000 10.078 68 ILE B C 1
ATOM 4784 O O . ILE B 1 69 ? -8.049 23.731 -9.134 1.000 10.201 68 ILE B O 1
ATOM 4789 N N . MET B 1 70 ? -6.984 24.234 -11.052 1.000 9.768 69 MET B N 1
ATOM 4790 C CA . MET B 1 70 ? -6.357 22.928 -11.130 1.000 10.996 69 MET B CA 1
ATOM 4791 C C . MET B 1 70 ? -5.278 22.805 -10.056 1.000 10.353 69 MET B C 1
ATOM 4792 O O . MET B 1 70 ? -5.118 21.719 -9.476 1.000 10.620 69 MET B O 1
ATOM 4797 N N . ASP B 1 71 ? -4.618 23.914 -9.719 1.000 10.737 70 ASP B N 1
ATOM 4798 C CA . ASP B 1 71 ? -3.673 23.901 -8.595 1.000 10.958 70 ASP B CA 1
ATOM 4799 C C . ASP B 1 71 ? -4.380 23.513 -7.298 1.000 10.869 70 ASP B C 1
ATOM 4800 O O . ASP B 1 71 ? -3.905 22.660 -6.520 1.000 11.326 70 ASP B O 1
ATOM 4805 N N . LYS B 1 72 ? -5.513 24.174 -7.040 1.000 10.970 71 LYS B N 1
ATOM 4806 C CA . LYS B 1 72 ? -6.272 23.925 -5.827 1.000 12.082 71 LYS B CA 1
ATOM 4807 C C . LYS B 1 72 ? -6.851 22.512 -5.831 1.000 11.035 71 LYS B C 1
ATOM 4808 O O . LYS B 1 72 ? -6.816 21.810 -4.802 1.000 11.524 71 LYS B O 1
ATOM 4814 N N . ALA B 1 73 ? -7.374 22.085 -6.984 1.000 9.810 72 ALA B N 1
ATOM 4815 C CA . ALA B 1 73 ? -7.971 20.772 -7.131 1.000 10.027 72 ALA B CA 1
ATOM 4816 C C . ALA B 1 73 ? -6.986 19.667 -6.788 1.000 10.216 72 ALA B C 1
ATOM 4817 O O . ALA B 1 73 ? -7.336 18.715 -6.078 1.000 10.741 72 ALA B O 1
ATOM 4819 N N . ARG B 1 74 ? -5.752 19.799 -7.296 1.000 10.644 73 ARG B N 1
ATOM 4820 C CA . ARG B 1 74 ? -4.780 18.739 -7.082 1.000 11.678 73 ARG B CA 1
ATOM 4821 C C . ARG B 1 74 ? -4.489 18.583 -5.599 1.000 11.629 73 ARG B C 1
ATOM 4822 O O . ARG B 1 74 ? -4.384 17.458 -5.096 1.000 12.845 73 ARG B O 1
ATOM 4830 N N A SER B 1 75 ? -4.381 19.706 -4.901 0.500 11.872 74 SER B N 1
ATOM 4831 N N B SER B 1 75 ? -4.340 19.706 -4.898 0.500 11.451 74 SER B N 1
ATOM 4832 C CA A SER B 1 75 ? -4.088 19.695 -3.473 0.500 12.480 74 SER B CA 1
ATOM 4833 C CA B SER B 1 75 ? -4.096 19.684 -3.459 0.500 11.746 74 SER B CA 1
ATOM 4834 C C A SER B 1 75 ? -5.263 19.105 -2.688 0.500 12.420 74 SER B C 1
ATOM 4835 C C B SER B 1 75 ? -5.273 19.026 -2.734 0.500 11.933 74 SER B C 1
ATOM 4836 O O A SER B 1 75 ? -5.068 18.336 -1.750 0.500 12.274 74 SER B O 1
ATOM 4837 O O B SER B 1 75 ? -5.091 18.142 -1.887 0.500 11.455 74 SER B O 1
ATOM 4842 N N . GLU B 1 76 ? -6.492 19.458 -3.083 1.000 11.513 75 GLU B N 1
ATOM 4843 C CA . GLU B 1 76 ? -7.674 18.973 -2.388 1.000 11.898 75 GLU B CA 1
ATOM 4844 C C . GLU B 1 76 ? -7.893 17.484 -2.621 1.000 10.763 75 GLU B C 1
ATOM 4845 O O . GLU B 1 76 ? -8.291 16.784 -1.691 1.000 10.326 75 GLU B O 1
ATOM 4851 N N . VAL B 1 77 ? -7.607 16.985 -3.823 1.000 10.476 76 VAL B N 1
ATOM 4852 C CA . VAL B 1 77 ? -7.717 15.563 -4.096 1.000 10.880 76 VAL B CA 1
ATOM 4853 C C . VAL B 1 77 ? -6.687 14.792 -3.260 1.000 10.718 76 VAL B C 1
ATOM 4854 O O . VAL B 1 77 ? -6.982 13.730 -2.706 1.000 11.075 76 VAL B O 1
ATOM 4858 N N . GLU B 1 78 ? -5.462 15.312 -3.187 1.000 11.426 77 GLU B N 1
ATOM 4859 C CA . GLU B 1 78 ? -4.428 14.679 -2.365 1.000 13.392 77 GLU B CA 1
ATOM 4860 C C . GLU B 1 78 ? -4.878 14.573 -0.903 1.000 12.196 77 GLU B C 1
ATOM 4861 O O . GLU B 1 78 ? -4.675 13.533 -0.257 1.000 12.476 77 GLU B O 1
ATOM 4867 N N . ILE B 1 79 ? -5.450 15.663 -0.374 1.000 10.584 78 ILE B N 1
ATOM 4868 C CA . ILE B 1 79 ? -5.935 15.694 0.999 1.000 11.005 78 ILE B CA 1
ATOM 4869 C C . ILE B 1 79 ? -7.056 14.665 1.171 1.000 10.888 78 ILE B C 1
ATOM 4870 O O . ILE B 1 79 ? -7.057 13.901 2.131 1.000 11.515 78 ILE B O 1
ATOM 4875 N N . LEU B 1 80 ? -8.014 14.637 0.253 1.000 10.098 79 LEU B N 1
ATOM 4876 C CA . LEU B 1 80 ? -9.129 13.691 0.334 1.000 10.344 79 LEU B CA 1
ATOM 4877 C C . LEU B 1 80 ? -8.621 12.243 0.318 1.000 10.692 79 LEU B C 1
ATOM 4878 O O . LEU B 1 80 ? -9.091 11.405 1.083 1.000 11.179 79 LEU B O 1
ATOM 4883 N N . GLU B 1 81 ? -7.661 11.947 -0.558 1.000 11.040 80 GLU B N 1
ATOM 4884 C CA . GLU B 1 81 ? -7.108 10.599 -0.678 1.000 12.389 80 GLU B CA 1
ATOM 4885 C C . GLU B 1 81 ? -6.379 10.211 0.608 1.000 12.079 80 GLU B C 1
ATOM 4886 O O . GLU B 1 81 ? -6.474 9.060 1.026 1.000 12.112 80 GLU B O 1
ATOM 4892 N N . SER B 1 82 ? -5.670 11.172 1.212 1.000 12.239 81 SER B N 1
ATOM 4893 C CA . SER B 1 82 ? -4.993 10.950 2.488 1.000 13.535 81 SER B CA 1
ATOM 4894 C C . SER B 1 82 ? -5.995 10.673 3.615 1.000 12.973 81 SER B C 1
ATOM 4895 O O . SER B 1 82 ? -5.789 9.762 4.411 1.000 13.568 81 SER B O 1
ATOM 4898 N N . VAL B 1 83 ? -7.095 11.432 3.674 1.000 12.645 82 VAL B N 1
ATOM 4899 C CA . VAL B 1 83 ? -8.145 11.173 4.647 1.000 11.819 82 VAL B CA 1
ATOM 4900 C C . VAL B 1 83 ? -8.669 9.748 4.477 1.000 11.932 82 VAL B C 1
ATOM 4901 O O . VAL B 1 83 ? -8.874 9.041 5.475 1.000 13.317 82 VAL B O 1
ATOM 4905 N N . ASN B 1 84 ? -8.892 9.300 3.247 1.000 11.326 83 ASN B N 1
ATOM 4906 C CA . ASN B 1 84 ? -9.435 7.965 3.013 1.000 10.975 83 ASN B CA 1
ATOM 4907 C C . ASN B 1 84 ? -8.396 6.889 3.369 1.000 12.867 83 ASN B C 1
ATOM 4908 O O . ASN B 1 84 ? -8.751 5.858 3.950 1.000 13.234 83 ASN B O 1
ATOM 4913 N N . ARG B 1 85 ? -7.109 7.169 3.108 1.000 14.050 84 ARG B N 1
ATOM 4914 C CA . ARG B 1 85 ? -6.084 6.193 3.442 1.000 15.780 84 ARG B CA 1
ATOM 4915 C C . ARG B 1 85 ? -6.031 5.963 4.948 1.000 15.725 84 ARG B C 1
ATOM 4916 O O . ARG B 1 85 ? -5.763 4.836 5.391 1.000 17.868 84 ARG B O 1
ATOM 4924 N N . GLN B 1 86 ? -6.210 7.040 5.718 1.000 15.833 85 GLN B N 1
ATOM 4925 C CA . GLN B 1 86 ? -6.076 7.005 7.168 1.000 17.057 85 GLN B CA 1
ATOM 4926 C C . GLN B 1 86 ? -7.400 6.653 7.857 1.000 16.314 85 GLN B C 1
ATOM 4927 O O . GLN B 1 86 ? -7.388 6.289 9.025 1.000 17.217 85 GLN B O 1
ATOM 4933 N N . GLY B 1 87 ? -8.526 6.755 7.131 1.000 14.880 86 GLY B N 1
ATOM 4934 C CA . GLY B 1 87 ? -9.851 6.652 7.712 1.000 13.881 86 GLY B CA 1
ATOM 4935 C C . GLY B 1 87 ? -10.390 5.224 7.775 1.000 12.474 86 GLY B C 1
ATOM 4936 O O . GLY B 1 87 ? -9.835 4.293 7.203 1.000 13.310 86 GLY B O 1
ATOM 4937 N N . ARG B 1 88 ? -11.559 5.105 8.406 1.000 11.752 87 ARG B N 1
ATOM 4938 C CA . ARG B 1 88 ? -12.186 3.815 8.588 1.000 12.023 87 ARG B CA 1
ATOM 4939 C C . ARG B 1 88 ? -12.769 3.272 7.293 1.000 11.596 87 ARG B C 1
ATOM 4940 O O . ARG B 1 88 ? -12.659 2.071 7.013 1.000 12.049 87 ARG B O 1
ATOM 4948 N N . TYR B 1 89 ? -13.396 4.165 6.510 1.000 10.907 88 TYR B N 1
ATOM 4949 C CA . TYR B 1 89 ? -14.088 3.746 5.312 1.000 11.096 88 TYR B CA 1
ATOM 4950 C C . TYR B 1 89 ? -13.183 3.916 4.097 1.000 10.675 88 TYR B C 1
ATOM 4951 O O . TYR B 1 89 ? -12.590 4.975 3.875 1.000 11.301 88 TYR B O 1
ATOM 4960 N N . LYS B 1 90 ? -13.111 2.839 3.306 1.000 10.330 89 LYS B N 1
ATOM 4961 C CA . LYS B 1 90 ? -12.304 2.811 2.111 1.000 10.988 89 LYS B CA 1
ATOM 4962 C C . LYS B 1 90 ? -13.201 2.956 0.896 1.000 10.553 89 LYS B C 1
ATOM 4963 O O . LYS B 1 90 ? -14.372 2.570 0.948 1.000 10.862 89 LYS B O 1
ATOM 4969 N N . PRO B 1 91 ? -12.681 3.499 -0.224 1.000 10.372 90 PRO B N 1
ATOM 4970 C CA . PRO B 1 91 ? -13.507 3.751 -1.412 1.000 10.503 90 PRO B CA 1
ATOM 4971 C C . PRO B 1 91 ? -13.700 2.495 -2.264 1.000 10.390 90 PRO B C 1
ATOM 4972 O O . PRO B 1 91 ? -13.219 2.381 -3.408 1.000 11.190 90 PRO B O 1
ATOM 4976 N N . ASN B 1 92 ? -14.448 1.551 -1.704 1.000 9.573 91 ASN B N 1
ATOM 4977 C CA . ASN B 1 92 ? -14.823 0.324 -2.382 1.000 10.652 91 ASN B CA 1
ATOM 4978 C C . ASN B 1 92 ? -16.196 -0.104 -1.860 1.000 10.616 91 ASN B C 1
ATOM 4979 O O . ASN B 1 92 ? -16.601 0.282 -0.762 1.000 10.102 91 ASN B O 1
ATOM 4984 N N . VAL B 1 93 ? -16.897 -0.910 -2.656 1.000 12.203 92 VAL B N 1
ATOM 4985 C CA . VAL B 1 93 ? -18.265 -1.308 -2.357 1.000 12.708 92 VAL B CA 1
ATOM 4986 C C . VAL B 1 93 ? -18.351 -2.036 -1.014 1.000 13.175 92 VAL B C 1
ATOM 4987 O O . VAL B 1 93 ? -19.250 -1.755 -0.221 1.000 12.641 92 VAL B O 1
ATOM 4991 N N . GLU B 1 94 ? -17.424 -2.953 -0.737 1.000 13.542 93 GLU B N 1
ATOM 4992 C CA . GLU B 1 94 ? -17.512 -3.762 0.473 1.000 15.542 93 GLU B CA 1
ATOM 4993 C C . GLU B 1 94 ? -17.359 -2.918 1.741 1.000 14.077 93 GLU B C 1
ATOM 4994 O O . GLU B 1 94 ? -18.124 -3.115 2.686 1.000 14.922 93 GLU B O 1
ATOM 5000 N N . SER B 1 95 ? -16.397 -1.980 1.762 1.000 11.086 94 SER B N 1
ATOM 5001 C CA . SER B 1 95 ? -16.189 -1.146 2.928 1.000 10.647 94 SER B CA 1
ATOM 5002 C C . SER B 1 95 ? -17.377 -0.205 3.127 1.000 10.400 94 SER B C 1
ATOM 5003 O O . SER B 1 95 ? -17.868 -0.044 4.240 1.000 10.440 94 SER B O 1
ATOM 5006 N N . LEU B 1 96 ? -17.816 0.443 2.043 1.000 9.456 95 LEU B N 1
ATOM 5007 C CA . LEU B 1 96 ? -18.902 1.417 2.169 1.000 9.740 95 LEU B CA 1
ATOM 5008 C C . LEU B 1 96 ? -20.212 0.740 2.581 1.000 10.780 95 LEU B C 1
ATOM 5009 O O . LEU B 1 96 ? -21.037 1.376 3.260 1.000 9.614 95 LEU B O 1
ATOM 5014 N N . LYS B 1 97 ? -20.422 -0.513 2.155 1.000 11.791 96 LYS B N 1
ATOM 5015 C CA . LYS B 1 97 ? -21.650 -1.232 2.487 1.000 13.031 96 LYS B CA 1
ATOM 5016 C C . LYS B 1 97 ? -21.820 -1.394 4.005 1.000 12.400 96 LYS B C 1
ATOM 5017 O O . LYS B 1 97 ? -22.958 -1.503 4.485 1.000 14.437 96 LYS B O 1
ATOM 5023 N N . LEU B 1 98 ? -20.697 -1.436 4.746 1.000 10.969 97 LEU B N 1
ATOM 5024 C CA . LEU B 1 98 ? -20.745 -1.643 6.188 1.000 12.032 97 LEU B CA 1
ATOM 5025 C C . LEU B 1 98 ? -21.284 -0.409 6.915 1.000 12.564 97 LEU B C 1
ATOM 5026 O O . LEU B 1 98 ? -21.689 -0.514 8.080 1.000 15.817 97 LEU B O 1
ATOM 5031 N N . HIS B 1 99 ? -21.290 0.759 6.258 1.000 10.429 98 HIS B N 1
ATOM 5032 C CA . HIS B 1 99 ? -21.923 1.921 6.843 1.000 10.504 98 HIS B CA 1
ATOM 5033 C C . HIS B 1 99 ? -23.434 1.686 6.956 1.000 10.610 98 HIS B C 1
ATOM 5034 O O . HIS B 1 99 ? -24.032 1.198 5.994 1.000 12.648 98 HIS B O 1
ATOM 5041 N N . GLU B 1 100 ? -24.063 2.114 8.158 1.000 15.113 99 GLU B N 1
ATOM 5042 C CA . GLU B 1 100 ? -25.500 1.816 8.354 1.000 16.053 99 GLU B CA 1
ATOM 5043 C C . GLU B 1 100 ? -26.307 3.108 8.299 1.000 13.898 99 GLU B C 1
ATOM 5044 O O . GLU B 1 100 ? -25.795 4.192 8.510 1.000 12.799 99 GLU B O 1
ATOM 5050 N N . VAL B 1 101 ? -27.590 2.946 7.996 1.000 12.700 100 VAL B N 1
ATOM 5051 C CA . VAL B 1 101 ? -28.526 4.058 8.051 1.000 12.308 100 VAL B CA 1
ATOM 5052 C C . VAL B 1 101 ? -28.534 4.590 9.484 1.000 12.455 100 VAL B C 1
ATOM 5053 O O . VAL B 1 101 ? -28.754 3.832 10.445 1.000 12.836 100 VAL B O 1
ATOM 5057 N N . PRO B 1 102 ? -28.343 5.910 9.709 1.000 11.778 101 PRO B N 1
ATOM 5058 C CA . PRO B 1 102 ? -28.467 6.465 11.058 1.000 12.107 101 PRO B CA 1
ATOM 5059 C C . PRO B 1 102 ? -29.897 6.390 11.590 1.000 12.848 101 PRO B C 1
ATOM 5060 O O . PRO B 1 102 ? -30.866 6.517 10.839 1.000 11.774 101 PRO B O 1
ATOM 5064 N N . GLU B 1 103 ? -29.999 6.221 12.917 1.000 14.520 102 GLU B N 1
ATOM 5065 C CA . GLU B 1 103 ? -31.282 6.248 13.613 1.000 14.891 102 GLU B CA 1
ATOM 5066 C C . GLU B 1 103 ? -32.117 7.460 13.188 1.000 13.818 102 GLU B C 1
ATOM 5067 O O . GLU B 1 103 ? -33.320 7.340 12.950 1.000 12.377 102 GLU B O 1
ATOM 5073 N N . TRP B 1 104 ? -31.517 8.656 13.103 1.000 12.020 103 TRP B N 1
ATOM 5074 C CA . TRP B 1 104 ? -32.280 9.856 12.808 1.000 11.576 103 TRP B CA 1
ATOM 5075 C C . TRP B 1 104 ? -33.000 9.744 11.472 1.000 11.207 103 TRP B C 1
ATOM 5076 O O . TRP B 1 104 ? -34.114 10.254 11.323 1.000 11.079 103 TRP B O 1
ATOM 5087 N N . PHE B 1 105 ? -32.387 9.078 10.479 1.000 10.362 104 PHE B N 1
ATOM 5088 C CA . PHE B 1 105 ? -33.001 8.970 9.164 1.000 9.956 104 PHE B CA 1
ATOM 5089 C C . PHE B 1 105 ? -34.152 7.959 9.159 1.000 10.477 104 PHE B C 1
ATOM 5090 O O . PHE B 1 105 ? -35.182 8.195 8.490 1.000 10.052 104 PHE B O 1
ATOM 5098 N N . GLU B 1 106 ? -33.999 6.852 9.901 1.000 10.565 105 GLU B N 1
ATOM 5099 C CA . GLU B 1 106 ? -35.106 5.917 10.114 1.000 11.503 105 GLU B CA 1
ATOM 5100 C C . GLU B 1 106 ? -36.287 6.670 10.744 1.000 11.482 105 GLU B C 1
ATOM 5101 O O . GLU B 1 106 ? -37.456 6.460 10.372 1.000 12.276 105 GLU B O 1
ATOM 5107 N N . ASP B 1 107 ? -35.965 7.530 11.713 1.000 10.709 106 ASP B N 1
ATOM 5108 C CA . ASP B 1 107 ? -36.950 8.214 12.544 1.000 11.249 106 ASP B CA 1
ATOM 5109 C C . ASP B 1 107 ? -37.636 9.378 11.824 1.000 10.909 106 ASP B C 1
ATOM 5110 O O . ASP B 1 107 ? -38.683 9.836 12.277 1.000 11.552 106 ASP B O 1
ATOM 5115 N N . ALA B 1 108 ? -36.993 9.965 10.794 1.000 10.701 107 ALA B N 1
ATOM 5116 C CA . ALA B 1 108 ? -37.369 11.275 10.276 1.000 10.198 107 ALA B CA 1
ATOM 5117 C C . ALA B 1 108 ? -38.725 11.281 9.568 1.000 9.599 107 ALA B C 1
ATOM 5118 O O . ALA B 1 108 ? -39.542 12.193 9.786 1.000 9.279 107 ALA B O 1
ATOM 5120 N N . LYS B 1 109 ? -38.908 10.314 8.657 1.000 9.433 108 LYS B N 1
ATOM 5121 C CA . LYS B 1 109 ? -40.137 10.057 7.897 1.000 9.316 108 LYS B CA 1
ATOM 5122 C C . LYS B 1 109 ? -40.460 11.089 6.812 1.000 8.506 108 LYS B C 1
ATOM 5123 O O . LYS B 1 109 ? -41.007 10.706 5.769 1.000 8.306 108 LYS B O 1
ATOM 5129 N N . LEU B 1 110 ? -40.184 12.383 7.077 1.000 8.583 109 LEU B N 1
ATOM 5130 C CA . LEU B 1 110 ? -40.529 13.442 6.137 1.000 8.406 109 LEU B CA 1
ATOM 5131 C C . LEU B 1 110 ? -39.341 14.387 5.958 1.000 8.473 109 LEU B C 1
ATOM 5132 O O . LEU B 1 110 ? -38.761 14.882 6.940 1.000 8.971 109 LEU B O 1
ATOM 5137 N N . GLY B 1 111 ? -38.971 14.607 4.697 1.000 8.561 110 GLY B N 1
ATOM 5138 C CA . GLY B 1 111 ? -38.003 15.643 4.354 1.000 8.459 110 GLY B CA 1
ATOM 5139 C C . GLY B 1 111 ? -38.603 16.605 3.339 1.000 9.100 110 GLY B C 1
ATOM 5140 O O . GLY B 1 111 ? -39.604 16.275 2.682 1.000 8.938 110 GLY B O 1
ATOM 5141 N N . ILE B 1 112 ? -37.999 17.785 3.238 1.000 8.847 111 ILE B N 1
ATOM 5142 C CA . ILE B 1 112 ? -38.358 18.772 2.226 1.000 8.962 111 ILE B CA 1
ATOM 5143 C C . ILE B 1 112 ? -37.228 18.844 1.208 1.000 8.830 111 ILE B C 1
ATOM 5144 O O . ILE B 1 112 ? -36.073 18.995 1.602 1.000 9.232 111 ILE B O 1
ATOM 5149 N N . PHE B 1 113 ? -37.600 18.781 -0.080 1.000 8.695 112 PHE B N 1
ATOM 5150 C CA . PHE B 1 113 ? -36.664 18.767 -1.191 1.000 8.158 112 PHE B CA 1
ATOM 5151 C C . PHE B 1 113 ? -36.890 20.063 -1.980 1.000 8.792 112 PHE B C 1
ATOM 5152 O O . PHE B 1 113 ? -37.927 20.199 -2.632 1.000 8.189 112 PHE B O 1
ATOM 5160 N N . LEU B 1 114 ? -35.971 21.030 -1.883 1.000 8.492 113 LEU B N 1
ATOM 5161 C CA . LEU B 1 114 ? -36.200 22.343 -2.462 1.000 8.849 113 LEU B CA 1
ATOM 5162 C C . LEU B 1 114 ? -35.687 22.369 -3.898 1.000 9.328 113 LEU B C 1
ATOM 5163 O O . LEU B 1 114 ? -34.490 22.575 -4.146 1.000 9.197 113 LEU B O 1
ATOM 5168 N N . ASP B 1 115 ? -36.625 22.226 -4.835 1.000 8.537 114 ASP B N 1
ATOM 5169 C CA . ASP B 1 115 ? -36.311 22.135 -6.261 1.000 8.698 114 ASP B CA 1
ATOM 5170 C C . ASP B 1 115 ? -36.417 23.537 -6.846 1.000 8.935 114 ASP B C 1
ATOM 5171 O O . ASP B 1 115 ? -37.513 23.970 -7.234 1.000 9.509 114 ASP B O 1
ATOM 5176 N N . TRP B 1 116 ? -35.286 24.260 -6.787 1.000 8.760 115 TRP B N 1
ATOM 5177 C CA . TRP B 1 116 ? -35.199 25.663 -7.145 1.000 8.555 115 TRP B CA 1
ATOM 5178 C C . TRP B 1 116 ? -33.870 25.878 -7.863 1.000 8.955 115 TRP B C 1
ATOM 5179 O O . TRP B 1 116 ? -32.827 25.466 -7.355 1.000 8.467 115 TRP B O 1
ATOM 5190 N N . GLY B 1 117 ? -33.938 26.524 -9.016 1.000 8.641 116 GLY B N 1
ATOM 5191 C CA . GLY B 1 117 ? -32.779 26.781 -9.840 1.000 8.665 116 GLY B CA 1
ATOM 5192 C C . GLY B 1 117 ? -33.196 27.570 -11.076 1.000 8.350 116 GLY B C 1
ATOM 5193 O O . GLY B 1 117 ? -34.339 28.040 -11.162 1.000 8.357 116 GLY B O 1
ATOM 5194 N N . PRO B 1 118 ? -32.301 27.783 -12.051 1.000 7.746 117 PRO B N 1
ATOM 5195 C CA . PRO B 1 118 ? -32.637 28.624 -13.203 1.000 8.189 117 PRO B CA 1
ATOM 5196 C C . PRO B 1 118 ? -33.878 28.186 -13.983 1.000 8.387 117 PRO B C 1
ATOM 5197 O O . PRO B 1 118 ? -34.595 29.024 -14.548 1.000 8.501 117 PRO B O 1
ATOM 5201 N N . TRP B 1 119 ? -34.161 26.880 -13.987 1.000 8.381 118 TRP B N 1
ATOM 5202 C CA . TRP B 1 119 ? -35.354 26.299 -14.601 1.000 7.949 118 TRP B CA 1
ATOM 5203 C C . TRP B 1 119 ? -36.643 26.843 -13.975 1.000 8.173 118 TRP B C 1
ATOM 5204 O O . TRP B 1 119 ? -37.716 26.780 -14.596 1.000 9.174 118 TRP B O 1
ATOM 5215 N N . SER B 1 120 ? -36.549 27.337 -12.741 1.000 7.359 119 SER B N 1
ATOM 5216 C CA . SER B 1 120 ? -37.708 27.835 -12.021 1.000 7.906 119 SER B CA 1
ATOM 5217 C C . SER B 1 120 ? -38.275 29.070 -12.719 1.000 8.457 119 SER B C 1
ATOM 5218 O O . SER B 1 120 ? -39.452 29.399 -12.532 1.000 8.965 119 SER B O 1
ATOM 5221 N N . VAL B 1 121 ? -37.425 29.788 -13.459 1.000 7.819 120 VAL B N 1
ATOM 5222 C CA . VAL B 1 121 ? -37.849 30.985 -14.169 1.000 8.447 120 VAL B CA 1
ATOM 5223 C C . VAL B 1 121 ? -38.896 30.618 -15.222 1.000 8.885 120 VAL B C 1
ATOM 5224 O O . VAL B 1 121 ? -40.014 31.147 -15.143 1.000 9.558 120 VAL B O 1
ATOM 5228 N N . PRO B 1 122 ? -38.614 29.787 -16.263 1.000 8.955 121 PRO B N 1
ATOM 5229 C CA . PRO B 1 122 ? -39.661 29.473 -17.247 1.000 8.836 121 PRO B CA 1
ATOM 5230 C C . PRO B 1 122 ? -40.812 28.656 -16.657 1.000 9.170 121 PRO B C 1
ATOM 5231 O O . PRO B 1 122 ? -41.963 28.790 -17.089 1.000 10.220 121 PRO B O 1
ATOM 5235 N N . GLY B 1 123 ? -40.527 27.822 -15.648 1.000 9.042 122 GLY B N 1
ATOM 5236 C CA . GLY B 1 123 ? -41.556 27.073 -14.927 1.000 9.060 122 GLY B CA 1
ATOM 5237 C C . GLY B 1 123 ? -42.489 26.256 -15.815 1.000 9.693 122 GLY B C 1
ATOM 5238 O O . GLY B 1 123 ? -43.705 26.351 -15.678 1.000 10.342 122 GLY B O 1
ATOM 5239 N N . TYR B 1 124 ? -41.928 25.466 -16.724 1.000 9.478 123 TYR B N 1
ATOM 5240 C CA . TYR B 1 124 ? -42.726 24.768 -17.722 1.000 10.042 123 TYR B CA 1
ATOM 5241 C C . TYR B 1 124 ? -42.318 23.310 -17.929 1.000 10.447 123 TYR B C 1
ATOM 5242 O O . TYR B 1 124 ? -41.145 22.989 -18.120 1.000 10.351 123 TYR B O 1
ATOM 5251 N N . ALA B 1 125 ? -43.349 22.454 -17.952 1.000 9.952 124 ALA B N 1
ATOM 5252 C CA . ALA B 1 125 ? -43.346 21.201 -18.682 1.000 10.266 124 ALA B CA 1
ATOM 5253 C C . ALA B 1 125 ? -44.774 21.019 -19.171 1.000 10.975 124 ALA B C 1
ATOM 5254 O O . ALA B 1 125 ? -45.707 21.597 -18.619 1.000 10.560 124 ALA B O 1
ATOM 5256 N N . PRO B 1 126 ? -45.006 20.174 -20.188 1.000 12.708 125 PRO B N 1
ATOM 5257 C CA . PRO B 1 126 ? -46.390 19.787 -20.500 1.000 12.654 125 PRO B CA 1
ATOM 5258 C C . PRO B 1 126 ? -47.075 19.197 -19.274 1.000 12.293 125 PRO B C 1
ATOM 5259 O O . PRO B 1 126 ? -46.493 18.406 -18.525 1.000 12.301 125 PRO B O 1
ATOM 5263 N N . LEU B 1 127 ? -48.354 19.548 -19.075 1.000 13.084 126 LEU B N 1
ATOM 5264 C CA . LEU B 1 127 ? -49.131 18.912 -18.035 1.000 14.514 126 LEU B CA 1
ATOM 5265 C C . LEU B 1 127 ? -49.231 17.401 -18.243 1.000 15.385 126 LEU B C 1
ATOM 5266 O O . LEU B 1 127 ? -49.224 16.658 -17.261 1.000 15.023 126 LEU B O 1
ATOM 5271 N N . LYS B 1 128 ? -49.327 16.965 -19.511 1.000 15.452 127 LYS B N 1
ATOM 5272 C CA . LYS B 1 128 ? -49.398 15.551 -19.843 1.000 17.775 127 LYS B CA 1
ATOM 5273 C C . LYS B 1 128 ? -48.602 15.280 -21.117 1.000 16.695 127 LYS B C 1
ATOM 5274 O O . LYS B 1 128 ? -48.421 16.178 -21.951 1.000 16.972 127 LYS B O 1
ATOM 5280 N N . GLY B 1 129 ? -48.073 14.053 -21.200 1.000 18.109 128 GLY B N 1
ATOM 5281 C CA . GLY B 1 129 ? -47.521 13.521 -22.437 1.000 18.517 128 GLY B CA 1
ATOM 5282 C C . GLY B 1 129 ? -45.997 13.614 -22.528 1.000 19.641 128 GLY B C 1
ATOM 5283 O O . GLY B 1 129 ? -45.423 13.084 -23.489 1.000 19.709 128 GLY B O 1
ATOM 5284 N N . ALA B 1 130 ? -45.343 14.269 -21.546 1.000 18.420 129 ALA B N 1
ATOM 5285 C CA . ALA B 1 130 ? -43.878 14.384 -21.547 1.000 17.045 129 ALA B CA 1
ATOM 5286 C C . ALA B 1 130 ? -43.278 13.710 -20.317 1.000 16.447 129 ALA B C 1
ATOM 5287 O O . ALA B 1 130 ? -42.174 14.075 -19.875 1.000 16.811 129 ALA B O 1
ATOM 5289 N N . GLU B 1 131 ? -43.991 12.715 -19.770 1.000 15.848 130 GLU B N 1
ATOM 5290 C CA . GLU B 1 131 ? -43.529 12.044 -18.569 1.000 16.100 130 GLU B CA 1
ATOM 5291 C C . GLU B 1 131 ? -42.272 11.233 -18.909 1.000 15.286 130 GLU B C 1
ATOM 5292 O O . GLU B 1 131 ? -42.177 10.640 -19.983 1.000 16.031 130 GLU B O 1
ATOM 5298 N N . ALA B 1 132 ? -41.316 11.211 -17.977 1.000 16.079 131 ALA B N 1
ATOM 5299 C CA . ALA B 1 132 ? -40.193 10.288 -18.031 1.000 15.882 131 ALA B CA 1
ATOM 5300 C C . ALA B 1 132 ? -40.604 8.892 -17.552 1.000 15.773 131 ALA B C 1
ATOM 5301 O O . ALA B 1 132 ? -41.767 8.645 -17.207 1.000 15.646 131 ALA B O 1
ATOM 5303 N N . SER B 1 133 ? -39.641 7.959 -17.546 1.000 16.430 132 SER B N 1
ATOM 5304 C CA . SER B 1 133 ? -39.905 6.579 -17.172 1.000 18.195 132 SER B CA 1
ATOM 5305 C C . SER B 1 133 ? -40.358 6.440 -15.715 1.000 18.392 132 SER B C 1
ATOM 5306 O O . SER B 1 133 ? -40.991 5.456 -15.369 1.000 20.755 132 SER B O 1
ATOM 5309 N N . THR B 1 134 ? -40.054 7.443 -14.873 1.000 16.571 133 THR B N 1
ATOM 5310 C CA . THR B 1 134 ? -40.519 7.517 -13.492 1.000 15.758 133 THR B CA 1
ATOM 5311 C C . THR B 1 134 ? -42.027 7.785 -13.358 1.000 15.105 133 THR B C 1
ATOM 5312 O O . THR B 1 134 ? -42.580 7.568 -12.276 1.000 15.149 133 THR B O 1
ATOM 5316 N N . GLY B 1 135 ? -42.668 8.308 -14.419 1.000 14.390 134 GLY B N 1
ATOM 5317 C CA . GLY B 1 135 ? -44.028 8.821 -14.328 1.000 14.451 134 GLY B CA 1
ATOM 5318 C C . GLY B 1 135 ? -44.083 10.314 -13.996 1.000 14.236 134 GLY B C 1
ATOM 5319 O O . GLY B 1 135 ? -45.134 10.944 -14.107 1.000 16.578 134 GLY B O 1
ATOM 5320 N N . GLY B 1 136 ? -42.952 10.878 -13.556 1.000 13.526 135 GLY B N 1
ATOM 5321 C CA . GLY B 1 136 ? -42.904 12.307 -13.291 1.000 12.188 135 GLY B CA 1
ATOM 5322 C C . GLY B 1 136 ? -42.729 13.104 -14.579 1.000 11.872 135 GLY B C 1
ATOM 5323 O O . GLY B 1 136 ? -42.358 12.552 -15.637 1.000 11.166 135 GLY B O 1
ATOM 5324 N N . SER B 1 137 ? -43.027 14.402 -14.504 1.000 11.001 136 SER B N 1
ATOM 5325 C CA . SER B 1 137 ? -42.641 15.350 -15.539 1.000 11.736 136 SER B CA 1
ATOM 5326 C C . SER B 1 137 ? -41.612 16.319 -14.960 1.000 10.120 136 SER B C 1
ATOM 5327 O O . SER B 1 137 ? -41.462 16.417 -13.746 1.000 9.615 136 SER B O 1
ATOM 5330 N N . TYR B 1 138 ? -40.837 16.955 -15.843 1.000 9.217 137 TYR B N 1
ATOM 5331 C CA . TYR B 1 138 ? -39.593 17.605 -15.436 1.000 9.594 137 TYR B CA 1
ATOM 5332 C C . TYR B 1 138 ? -39.497 19.014 -16.003 1.000 8.954 137 TYR B C 1
ATOM 5333 O O . TYR B 1 138 ? -38.673 19.314 -16.883 1.000 8.709 137 TYR B O 1
ATOM 5342 N N . PRO B 1 139 ? -40.204 19.994 -15.400 1.000 8.891 138 PRO B N 1
ATOM 5343 C CA . PRO B 1 139 ? -39.818 21.385 -15.576 1.000 8.656 138 PRO B CA 1
ATOM 5344 C C . PRO B 1 139 ? -38.347 21.642 -15.258 1.000 8.308 138 PRO B C 1
ATOM 5345 O O . PRO B 1 139 ? -37.715 22.490 -15.884 1.000 8.229 138 PRO B O 1
ATOM 5349 N N . ASP B 1 140 ? -37.780 20.868 -14.322 1.000 8.543 139 ASP B N 1
ATOM 5350 C CA . ASP B 1 140 ? -36.395 21.104 -13.922 1.000 8.759 139 ASP B CA 1
ATOM 5351 C C . ASP B 1 140 ? -35.393 20.544 -14.939 1.000 8.353 139 ASP B C 1
ATOM 5352 O O . ASP B 1 140 ? -34.193 20.734 -14.729 1.000 8.896 139 ASP B O 1
ATOM 5357 N N . TRP B 1 141 ? -35.839 19.985 -16.073 1.000 8.786 140 TRP B N 1
ATOM 5358 C CA . TRP B 1 141 ? -34.962 19.687 -17.200 1.000 8.838 140 TRP B CA 1
ATOM 5359 C C . TRP B 1 141 ? -35.052 20.737 -18.308 1.000 8.606 140 TRP B C 1
ATOM 5360 O O . TRP B 1 141 ? -34.426 20.585 -19.350 1.000 8.767 140 TRP B O 1
ATOM 5371 N N . TYR B 1 142 ? -35.777 21.844 -18.087 1.000 8.521 141 TYR B N 1
ATOM 5372 C CA . TYR B 1 142 ? -36.002 22.842 -19.131 1.000 8.733 141 TYR B CA 1
ATOM 5373 C C . TYR B 1 142 ? -34.700 23.352 -19.740 1.000 8.421 141 TYR B C 1
ATOM 5374 O O . TYR B 1 142 ? -34.621 23.572 -20.942 1.000 8.414 141 TYR B O 1
ATOM 5383 N N . GLU B 1 143 ? -33.640 23.565 -18.927 1.000 8.131 142 GLU B N 1
ATOM 5384 C CA . GLU B 1 143 ? -32.401 24.091 -19.481 1.000 8.348 142 GLU B CA 1
ATOM 5385 C C . GLU B 1 143 ? -31.834 23.209 -20.598 1.000 8.574 142 GLU B C 1
ATOM 5386 O O . GLU B 1 143 ? -31.141 23.720 -21.491 1.000 9.026 142 GLU B O 1
ATOM 5392 N N . PHE B 1 144 ? -32.065 21.899 -20.495 1.000 8.646 143 PHE B N 1
ATOM 5393 C CA . PHE B 1 144 ? -31.612 20.943 -21.504 1.000 9.096 143 PHE B CA 1
ATOM 5394 C C . PHE B 1 144 ? -32.660 20.755 -22.613 1.000 9.370 143 PHE B C 1
ATOM 5395 O O . PHE B 1 144 ? -32.319 20.797 -23.808 1.000 10.122 143 PHE B O 1
ATOM 5403 N N . LEU B 1 145 ? -33.933 20.556 -22.219 1.000 9.015 144 LEU B N 1
ATOM 5404 C CA . LEU B 1 145 ? -34.986 20.168 -23.138 1.000 9.682 144 LEU B CA 1
ATOM 5405 C C . LEU B 1 145 ? -35.460 21.362 -23.979 1.000 9.878 144 LEU B C 1
ATOM 5406 O O . LEU B 1 145 ? -36.143 21.149 -24.977 1.000 10.563 144 LEU B O 1
ATOM 5411 N N . MET B 1 146 ? -35.091 22.615 -23.617 1.000 9.637 145 MET B N 1
ATOM 5412 C CA . MET B 1 146 ? -35.443 23.789 -24.417 1.000 9.906 145 MET B CA 1
ATOM 5413 C C . MET B 1 146 ? -34.908 23.701 -25.854 1.000 10.274 145 MET B C 1
ATOM 5414 O O . MET B 1 146 ? -35.395 24.434 -26.714 1.000 11.318 145 MET B O 1
ATOM 5419 N N . ASP B 1 147 ? -33.875 22.865 -26.087 1.000 10.410 146 ASP B N 1
ATOM 5420 C CA . ASP B 1 147 ? -33.273 22.729 -27.407 1.000 11.191 146 ASP B CA 1
ATOM 5421 C C . ASP B 1 147 ? -33.887 21.574 -28.194 1.000 12.317 146 ASP B C 1
ATOM 5422 O O . ASP B 1 147 ? -33.486 21.367 -29.349 1.000 14.208 146 ASP B O 1
ATOM 5427 N N . ASN B 1 148 ? -34.856 20.841 -27.624 1.000 11.175 147 ASN B N 1
ATOM 5428 C CA . ASN B 1 148 ? -35.384 19.647 -28.286 1.000 11.301 147 ASN B CA 1
ATOM 5429 C C . ASN B 1 148 ? -36.872 19.466 -27.943 1.000 11.212 147 ASN B C 1
ATOM 5430 O O . ASN B 1 148 ? -37.748 19.977 -28.651 1.000 11.569 147 ASN B O 1
ATOM 5435 N N . LEU B 1 149 ? -37.178 18.790 -26.841 1.000 10.826 148 LEU B N 1
ATOM 5436 C CA . LEU B 1 149 ? -38.550 18.403 -26.530 1.000 11.080 148 LEU B CA 1
ATOM 5437 C C . LEU B 1 149 ? -39.430 19.629 -26.270 1.000 11.376 148 LEU B C 1
ATOM 5438 O O . LEU B 1 149 ? -40.595 19.605 -26.645 1.000 12.192 148 LEU B O 1
ATOM 5443 N N . TYR B 1 150 ? -38.880 20.663 -25.607 1.000 10.882 149 TYR B N 1
ATOM 5444 C CA . TYR B 1 150 ? -39.606 21.883 -25.268 1.000 10.546 149 TYR B CA 1
ATOM 5445 C C . TYR B 1 150 ? -39.279 23.027 -26.233 1.000 10.801 149 TYR B C 1
ATOM 5446 O O . TYR B 1 150 ? -39.525 24.184 -25.932 1.000 11.251 149 TYR B O 1
ATOM 5455 N N . LYS B 1 151 ? -38.705 22.747 -27.406 1.000 10.655 150 LYS B N 1
ATOM 5456 C CA . LYS B 1 151 ? -38.193 23.820 -28.253 1.000 11.795 150 LYS B CA 1
ATOM 5457 C C . LYS B 1 151 ? -39.317 24.658 -28.864 1.000 11.713 150 LYS B C 1
ATOM 5458 O O . LYS B 1 151 ? -39.168 25.868 -28.999 1.000 12.321 150 LYS B O 1
ATOM 5464 N N . GLU B 1 152 ? -40.449 24.047 -29.223 1.000 12.347 151 GLU B N 1
ATOM 5465 C CA . GLU B 1 152 ? -41.556 24.823 -29.786 1.000 13.072 151 GLU B CA 1
ATOM 5466 C C . GLU B 1 152 ? -42.087 25.825 -28.758 1.000 12.583 151 GLU B C 1
ATOM 5467 O O . GLU B 1 152 ? -42.243 27.011 -29.044 1.000 13.152 151 GLU B O 1
ATOM 5473 N N . TYR B 1 153 ? -42.294 25.356 -27.526 1.000 11.718 152 TYR B N 1
ATOM 5474 C CA . TYR B 1 153 ? -42.689 26.237 -26.441 1.000 10.796 152 TYR B CA 1
ATOM 5475 C C . TYR B 1 153 ? -41.641 27.341 -26.277 1.000 11.147 152 TYR B C 1
ATOM 5476 O O . TYR B 1 153 ? -41.974 28.509 -26.173 1.000 10.389 152 TYR B O 1
ATOM 5485 N N . HIS B 1 154 ? -40.369 26.952 -26.157 1.000 10.292 153 HIS B N 1
ATOM 5486 C CA . HIS B 1 154 ? -39.340 27.941 -25.877 1.000 10.447 153 HIS B CA 1
ATOM 5487 C C . HIS B 1 154 ? -39.330 29.031 -26.955 1.000 10.603 153 HIS B C 1
ATOM 5488 O O . HIS B 1 154 ? -39.235 30.221 -26.676 1.000 10.956 153 HIS B O 1
ATOM 5495 N N . ASP B 1 155 ? -39.367 28.609 -28.221 1.000 11.162 154 ASP B N 1
ATOM 5496 C CA . ASP B 1 155 ? -39.272 29.537 -29.340 1.000 12.421 154 ASP B CA 1
ATOM 5497 C C . ASP B 1 155 ? -40.440 30.531 -29.342 1.000 12.572 154 ASP B C 1
ATOM 5498 O O . ASP B 1 155 ? -40.256 31.691 -29.719 1.000 13.457 154 ASP B O 1
ATOM 5503 N N . GLU B 1 156 ? -41.610 30.089 -28.889 1.000 12.246 155 GLU B N 1
ATOM 5504 C CA . GLU B 1 156 ? -42.820 30.897 -28.923 1.000 13.443 155 GLU B CA 1
ATOM 5505 C C . GLU B 1 156 ? -42.928 31.819 -27.713 1.000 13.369 155 GLU B C 1
ATOM 5506 O O . GLU B 1 156 ? -43.443 32.926 -27.839 1.000 14.312 155 GLU B O 1
ATOM 5512 N N . VAL B 1 157 ? -42.443 31.379 -26.555 1.000 11.566 156 VAL B N 1
ATOM 5513 C CA . VAL B 1 157 ? -42.665 32.078 -25.292 1.000 11.026 156 VAL B CA 1
ATOM 5514 C C . VAL B 1 157 ? -41.463 32.931 -24.867 1.000 11.809 156 VAL B C 1
ATOM 5515 O O . VAL B 1 157 ? -41.635 33.976 -24.250 1.000 11.665 156 VAL B O 1
ATOM 5519 N N . TRP B 1 158 ? -40.259 32.453 -25.170 1.000 10.703 157 TRP B N 1
ATOM 5520 C CA . TRP B 1 158 ? -39.012 33.081 -24.779 1.000 10.594 157 TRP B CA 1
ATOM 5521 C C . TRP B 1 158 ? -38.245 33.639 -25.976 1.000 11.060 157 TRP B C 1
ATOM 5522 O O . TRP B 1 158 ? -37.655 34.708 -25.866 1.000 11.225 157 TRP B O 1
ATOM 5533 N N . GLY B 1 159 ? -38.190 32.873 -27.082 1.000 10.925 158 GLY B N 1
ATOM 5534 C CA . GLY B 1 159 ? -37.502 33.286 -28.286 1.000 11.855 158 GLY B CA 1
ATOM 5535 C C . GLY B 1 159 ? -36.300 32.403 -28.586 1.000 12.626 158 GLY B C 1
ATOM 5536 O O . GLY B 1 159 ? -35.578 31.990 -27.681 1.000 12.260 158 GLY B O 1
ATOM 5537 N N . ALA B 1 160 ? -36.057 32.119 -29.875 1.000 13.583 159 ALA B N 1
ATOM 5538 C CA . ALA B 1 160 ? -34.938 31.264 -30.259 1.000 13.181 159 ALA B CA 1
ATOM 5539 C C . ALA B 1 160 ? -33.587 31.899 -29.919 1.000 13.434 159 ALA B C 1
ATOM 5540 O O . ALA B 1 160 ? -32.590 31.184 -29.764 1.000 14.026 159 ALA B O 1
ATOM 5542 N N . ASP B 1 161 ? -33.572 33.225 -29.769 1.000 12.667 160 ASP B N 1
ATOM 5543 C CA . ASP B 1 161 ? -32.385 34.005 -29.454 1.000 13.664 160 ASP B CA 1
ATOM 5544 C C . ASP B 1 161 ? -32.153 34.056 -27.943 1.000 13.469 160 ASP B C 1
ATOM 5545 O O . ASP B 1 161 ? -31.110 34.544 -27.520 1.000 15.538 160 ASP B O 1
ATOM 5550 N N . PHE B 1 162 ? -33.115 33.582 -27.148 1.000 11.360 161 PHE B N 1
ATOM 5551 C CA . PHE B 1 162 ? -32.995 33.549 -25.695 1.000 10.743 161 PHE B CA 1
ATOM 5552 C C . PHE B 1 162 ? -32.358 32.207 -25.339 1.000 10.527 161 P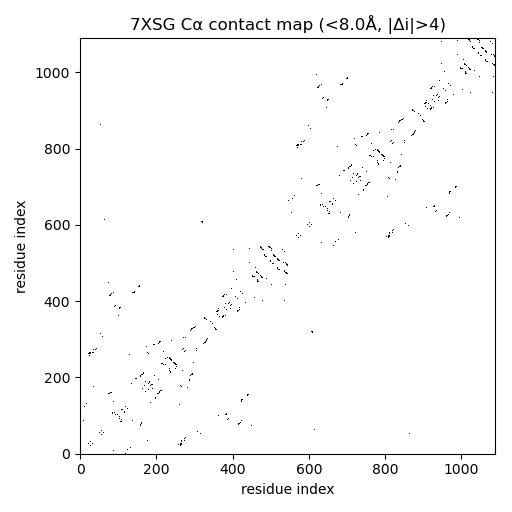HE B C 1
ATOM 5553 O O . PHE B 1 162 ? -32.929 31.148 -25.612 1.000 11.206 161 PHE B O 1
ATOM 5561 N N A ARG B 1 163 ? -31.155 32.258 -24.746 0.500 10.280 162 ARG B N 1
ATOM 5562 N N B ARG B 1 163 ? -31.169 32.259 -24.728 0.500 10.729 162 ARG B N 1
ATOM 5563 C CA A ARG B 1 163 ? -30.348 31.077 -24.508 0.500 9.876 162 ARG B CA 1
ATOM 5564 C CA B ARG B 1 163 ? -30.373 31.074 -24.489 0.500 10.568 162 ARG B CA 1
ATOM 5565 C C A ARG B 1 163 ? -30.529 30.623 -23.060 0.500 9.777 162 ARG B C 1
ATOM 5566 C C B ARG B 1 163 ? -30.562 30.606 -23.049 0.500 10.157 162 ARG B C 1
ATOM 5567 O O A ARG B 1 163 ? -31.090 31.357 -22.242 0.500 9.657 162 ARG B O 1
ATOM 5568 O O B ARG B 1 163 ? -31.124 31.330 -22.226 0.500 10.021 162 ARG B O 1
ATOM 5583 N N . ARG B 1 164 ? -30.033 29.413 -22.758 1.000 9.770 163 ARG B N 1
ATOM 5584 C CA . ARG B 1 164 ? -30.149 28.836 -21.422 1.000 8.776 163 ARG B CA 1
ATOM 5585 C C . ARG B 1 164 ? -29.738 29.848 -20.351 1.000 8.380 163 ARG B C 1
ATOM 5586 O O . ARG B 1 164 ? -30.417 30.002 -19.329 1.000 8.356 163 ARG B O 1
ATOM 5594 N N . ASP B 1 165 ? -28.586 30.496 -20.549 1.000 8.313 164 ASP B N 1
ATOM 5595 C CA . ASP B 1 165 ? -28.011 31.334 -19.510 1.000 8.481 164 ASP B CA 1
ATOM 5596 C C . ASP B 1 165 ? -28.770 32.642 -19.327 1.000 8.353 164 ASP B C 1
ATOM 5597 O O . ASP B 1 165 ? -28.568 33.317 -18.323 1.000 8.653 164 ASP B O 1
ATOM 5602 N N . ASP B 1 166 ? -29.635 33.013 -20.277 1.000 8.347 165 ASP B N 1
ATOM 5603 C CA . ASP B 1 166 ? -30.483 34.181 -20.076 1.000 8.702 165 ASP B CA 1
ATOM 5604 C C . ASP B 1 166 ? -31.511 33.994 -18.954 1.000 8.809 165 ASP B C 1
ATOM 5605 O O . ASP B 1 166 ? -32.075 34.974 -18.440 1.000 9.118 165 ASP B O 1
ATOM 5610 N N . PHE B 1 167 ? -31.708 32.761 -18.469 1.000 8.869 166 PHE B N 1
ATOM 5611 C CA . PHE B 1 167 ? -32.517 32.543 -17.283 1.000 8.779 166 PHE B CA 1
ATOM 5612 C C . PHE B 1 167 ? -31.792 32.933 -15.988 1.000 9.842 166 PHE B C 1
ATOM 5613 O O . PHE B 1 167 ? -32.440 33.223 -14.993 1.000 9.838 166 PHE B O 1
ATOM 5621 N N . LEU B 1 168 ? -30.449 32.907 -15.980 1.000 8.831 167 LEU B N 1
ATOM 5622 C CA . LEU B 1 168 ? -29.707 33.081 -14.726 1.000 10.065 167 LEU B CA 1
ATOM 5623 C C . LEU B 1 168 ? -30.001 34.445 -14.092 1.000 10.323 167 LEU B C 1
ATOM 5624 O O . LEU B 1 168 ? -30.316 34.511 -12.893 1.000 10.353 167 LEU B O 1
ATOM 5629 N N . PRO B 1 169 ? -29.953 35.590 -14.815 1.000 9.849 168 PRO B N 1
ATOM 5630 C CA . PRO B 1 169 ? -30.251 36.888 -14.185 1.000 9.759 168 PRO B CA 1
ATOM 5631 C C . PRO B 1 169 ? -31.682 36.995 -13.649 1.000 9.557 168 PRO B C 1
ATOM 5632 O O . PRO B 1 169 ? -31.952 37.832 -12.779 1.000 10.405 168 PRO B O 1
ATOM 5636 N N . LEU B 1 170 ? -32.596 36.178 -14.198 1.000 9.595 169 LEU B N 1
ATOM 5637 C CA . LEU B 1 170 ? -33.999 36.221 -13.810 1.000 10.349 169 LEU B CA 1
ATOM 5638 C C . LEU B 1 170 ? -34.268 35.417 -12.543 1.000 9.549 169 LEU B C 1
ATOM 5639 O O . LEU B 1 170 ? -35.379 35.478 -12.006 1.000 10.726 169 LEU B O 1
ATOM 5644 N N . LEU B 1 171 ? -33.282 34.628 -12.089 1.000 9.397 170 LEU B N 1
ATOM 5645 C CA . LEU B 1 171 ? -33.385 33.885 -10.844 1.000 9.074 170 LEU B CA 1
ATOM 5646 C C . LEU B 1 171 ? -33.010 34.838 -9.706 1.000 9.252 170 LEU B C 1
ATOM 5647 O O . LEU B 1 171 ? -31.900 34.809 -9.149 1.000 9.800 170 LEU B O 1
ATOM 5652 N N . THR B 1 172 ? -33.935 35.746 -9.387 1.000 9.263 171 THR B N 1
ATOM 5653 C CA . THR B 1 172 ? -33.595 36.899 -8.580 1.000 9.970 171 THR B CA 1
ATOM 5654 C C . THR B 1 172 ? -33.569 36.563 -7.082 1.000 10.048 171 THR B C 1
ATOM 5655 O O . THR B 1 172 ? -32.869 37.231 -6.318 1.000 10.601 171 THR B O 1
ATOM 5659 N N . GLY B 1 173 ? -34.367 35.578 -6.660 1.000 10.408 172 GLY B N 1
ATOM 5660 C CA . GLY B 1 173 ? -34.526 35.263 -5.249 1.000 10.850 172 GLY B CA 1
ATOM 5661 C C . GLY B 1 173 ? -35.095 36.415 -4.408 1.000 11.727 172 GLY B C 1
ATOM 5662 O O . GLY B 1 173 ? -35.007 36.377 -3.186 1.000 11.201 172 GLY B O 1
ATOM 5663 N N . GLU B 1 174 ? -35.754 37.394 -5.045 1.000 11.399 173 GLU B N 1
ATOM 5664 C CA . GLU B 1 174 ? -36.243 38.564 -4.313 1.000 14.119 173 GLU B CA 1
ATOM 5665 C C . GLU B 1 174 ? -37.323 38.166 -3.303 1.000 13.581 173 GLU B C 1
ATOM 5666 O O . GLU B 1 174 ? -37.568 38.925 -2.356 1.000 15.715 173 GLU B O 1
ATOM 5672 N N . ASN B 1 175 ? -38.015 37.039 -3.547 1.000 11.978 174 ASN B N 1
ATOM 5673 C CA . ASN B 1 175 ? -39.038 36.531 -2.651 1.000 11.848 174 ASN B CA 1
ATOM 5674 C C . ASN B 1 175 ? -38.582 35.270 -1.903 1.000 12.080 174 ASN B C 1
ATOM 5675 O O . ASN B 1 175 ? -39.402 34.592 -1.299 1.000 15.283 174 ASN B O 1
ATOM 5680 N N . PHE B 1 176 ? -37.286 34.949 -1.949 1.000 10.503 175 PHE B N 1
ATOM 5681 C CA . PHE B 1 176 ? -36.752 33.773 -1.292 1.000 10.393 175 PHE B CA 1
ATOM 5682 C C . PHE B 1 176 ? -36.151 34.164 0.055 1.000 10.265 175 PHE B C 1
ATOM 5683 O O . PHE B 1 176 ? -35.155 34.897 0.102 1.000 10.412 175 PHE B O 1
ATOM 5691 N N . ASN B 1 177 ? -36.796 33.702 1.136 1.000 9.497 176 ASN B N 1
ATOM 5692 C CA . ASN B 1 177 ? -36.290 33.925 2.474 1.000 10.026 176 ASN B CA 1
ATOM 5693 C C . ASN B 1 177 ? -35.945 32.580 3.105 1.000 9.530 176 ASN B C 1
ATOM 5694 O O . ASN B 1 177 ? -36.792 31.723 3.284 1.000 9.772 176 ASN B O 1
ATOM 5699 N N . SER B 1 178 ? -34.643 32.366 3.363 1.000 10.135 177 SER B N 1
ATOM 5700 C CA . SER B 1 178 ? -34.155 31.084 3.814 1.000 10.036 177 SER B CA 1
ATOM 5701 C C . SER B 1 178 ? -34.749 30.671 5.160 1.000 9.900 177 SER B C 1
ATOM 5702 O O . SER B 1 178 ? -35.096 29.504 5.340 1.000 8.985 177 SER B O 1
ATOM 5705 N N . GLU B 1 179 ? -34.830 31.611 6.117 1.000 9.412 178 GLU B N 1
ATOM 5706 C CA . GLU B 1 179 ? -35.430 31.295 7.401 1.000 9.456 178 GLU B CA 1
ATOM 5707 C C . GLU B 1 179 ? -36.897 30.882 7.233 1.000 8.985 178 GLU B C 1
ATOM 5708 O O . GLU B 1 179 ? -37.336 29.909 7.850 1.000 9.611 178 GLU B O 1
ATOM 5714 N N . GLU B 1 180 ? -37.644 31.600 6.396 1.000 8.500 179 GLU B N 1
ATOM 5715 C CA . GLU B 1 180 ? -39.036 31.218 6.164 1.000 9.037 179 GLU B CA 1
ATOM 5716 C C . GLU B 1 180 ? -39.155 29.819 5.559 1.000 9.285 179 GLU B C 1
ATOM 5717 O O . GLU B 1 180 ? -40.035 29.028 5.942 1.000 9.091 179 GLU B O 1
ATOM 5723 N N . TYR B 1 181 ? -38.278 29.478 4.595 1.000 9.265 180 TYR B N 1
ATOM 5724 C CA . TYR B 1 181 ? -38.325 28.137 4.029 1.000 8.786 180 TYR B CA 1
ATOM 5725 C C . TYR B 1 181 ? -38.017 27.079 5.089 1.000 8.553 180 TYR B C 1
ATOM 5726 O O . TYR B 1 181 ? -38.638 26.004 5.123 1.000 8.452 180 TYR B O 1
ATOM 5735 N N . MET B 1 182 ? -37.037 27.364 5.963 1.000 9.169 181 MET B N 1
ATOM 5736 C CA . MET B 1 182 ? -36.708 26.406 7.005 1.000 9.205 181 MET B CA 1
ATOM 5737 C C . MET B 1 182 ? -37.876 26.242 7.988 1.000 9.287 181 MET B C 1
ATOM 5738 O O . MET B 1 182 ? -38.216 25.112 8.365 1.000 9.626 181 MET B O 1
ATOM 5743 N N . LEU B 1 183 ? -38.529 27.349 8.337 1.000 9.756 182 LEU B N 1
ATOM 5744 C CA . LEU B 1 183 ? -39.654 27.265 9.250 1.000 10.420 182 LEU B CA 1
ATOM 5745 C C . LEU B 1 183 ? -40.849 26.566 8.597 1.000 10.317 182 LEU B C 1
ATOM 5746 O O . LEU B 1 183 ? -41.571 25.832 9.267 1.000 10.252 182 LEU B O 1
ATOM 5751 N N . LEU B 1 184 ? -41.037 26.744 7.295 1.000 10.372 183 LEU B N 1
ATOM 5752 C CA . LEU B 1 184 ? -42.055 26.003 6.561 1.000 11.272 183 LEU B CA 1
ATOM 5753 C C . LEU B 1 184 ? -41.810 24.504 6.700 1.000 11.104 183 LEU B C 1
ATOM 5754 O O . LEU B 1 184 ? -42.734 23.724 6.960 1.000 10.737 183 LEU B O 1
ATOM 5759 N N . ALA B 1 185 ? -40.543 24.080 6.553 1.000 9.997 184 ALA B N 1
ATOM 5760 C CA . ALA B 1 185 ? -40.185 22.681 6.729 1.000 10.165 184 ALA B CA 1
ATOM 5761 C C . ALA B 1 185 ? -40.465 22.222 8.159 1.000 9.899 184 ALA B C 1
ATOM 5762 O O . ALA B 1 185 ? -41.069 21.178 8.345 1.000 10.035 184 ALA B O 1
ATOM 5764 N N . VAL B 1 186 ? -40.027 22.995 9.160 1.000 9.865 185 VAL B N 1
ATOM 5765 C CA . VAL B 1 186 ? -40.245 22.634 10.558 1.000 9.816 185 VAL B CA 1
ATOM 5766 C C . VAL B 1 186 ? -41.751 22.456 10.808 1.000 9.360 185 VAL B C 1
ATOM 5767 O O . VAL B 1 186 ? -42.194 21.462 11.380 1.000 9.774 185 VAL B O 1
ATOM 5771 N N . ASN B 1 187 ? -42.521 23.456 10.393 1.000 9.791 186 ASN B N 1
ATOM 5772 C CA . ASN B 1 187 ? -43.947 23.498 10.698 1.000 9.697 186 ASN B CA 1
ATOM 5773 C C . ASN B 1 187 ? -44.731 22.430 9.939 1.000 10.314 186 ASN B C 1
ATOM 5774 O O . ASN B 1 187 ? -45.851 22.079 10.340 1.000 10.671 186 ASN B O 1
ATOM 5779 N N A SER B 1 188 ? -44.155 21.900 8.859 0.500 10.738 187 SER B N 1
ATOM 5780 N N B SER B 1 188 ? -44.173 21.898 8.846 0.500 9.908 187 SER B N 1
ATOM 5781 C CA A SER B 1 188 ? -44.799 20.852 8.072 0.500 11.269 187 SER B CA 1
ATOM 5782 C CA B SER B 1 188 ? -44.836 20.855 8.070 0.500 9.898 187 SER B CA 1
ATOM 5783 C C A SER B 1 188 ? -44.654 19.488 8.744 0.500 11.143 187 SER B C 1
ATOM 5784 C C B SER B 1 188 ? -44.621 19.474 8.700 0.500 10.312 187 SER B C 1
ATOM 5785 O O A SER B 1 188 ? -45.339 18.537 8.367 0.500 11.822 187 SER B O 1
ATOM 5786 O O B SER B 1 188 ? -45.226 18.492 8.247 0.500 10.828 187 SER B O 1
ATOM 5791 N N . GLY B 1 189 ? -43.734 19.376 9.716 1.000 10.351 188 GLY B N 1
ATOM 5792 C CA . GLY B 1 189 ? -43.385 18.123 10.347 1.000 10.363 188 GLY B CA 1
ATOM 5793 C C . GLY B 1 189 ? -42.136 17.479 9.762 1.000 9.583 188 GLY B C 1
ATOM 5794 O O . GLY B 1 189 ? -41.799 16.353 10.115 1.000 9.860 188 GLY B O 1
ATOM 5795 N N . ALA B 1 190 ? -41.407 18.189 8.891 1.000 9.549 189 ALA B N 1
ATOM 5796 C CA . ALA B 1 190 ? -40.215 17.585 8.301 1.000 10.142 189 ALA B CA 1
ATOM 5797 C C . ALA B 1 190 ? -39.053 17.555 9.295 1.000 9.747 189 ALA B C 1
ATOM 5798 O O . ALA B 1 190 ? -38.937 18.441 10.154 1.000 10.472 189 ALA B O 1
ATOM 5800 N N . LYS B 1 191 ? -38.142 16.575 9.106 1.000 10.041 190 LYS B N 1
ATOM 5801 C CA . LYS B 1 191 ? -36.971 16.407 9.963 1.000 10.965 190 LYS B CA 1
ATOM 5802 C C . LYS B 1 191 ? -35.645 16.498 9.197 1.000 11.497 190 LYS B C 1
ATOM 5803 O O . LYS B 1 191 ? -34.584 16.450 9.829 1.000 11.891 190 LYS B O 1
ATOM 5809 N N . TYR B 1 192 ? -35.705 16.655 7.866 1.000 9.765 191 TYR B N 1
ATOM 5810 C CA . TYR B 1 192 ? -34.534 16.998 7.082 1.000 9.057 191 TYR B CA 1
ATOM 5811 C C . TYR B 1 192 ? -34.946 17.909 5.934 1.000 8.791 191 TYR B C 1
ATOM 5812 O O . TYR B 1 192 ? -36.097 17.916 5.489 1.000 9.605 191 TYR B O 1
ATOM 5821 N N . PHE B 1 193 ? -33.958 18.659 5.440 1.000 8.501 192 PHE B N 1
ATOM 5822 C CA . PHE B 1 193 ? -34.151 19.658 4.410 1.000 8.131 192 PHE B CA 1
ATOM 5823 C C . PHE B 1 193 ? -33.004 19.505 3.410 1.000 8.368 192 PHE B C 1
ATOM 5824 O O . PHE B 1 193 ? -31.840 19.662 3.792 1.000 9.055 192 PHE B O 1
ATOM 5832 N N . VAL B 1 194 ? -33.363 19.219 2.154 1.000 7.636 193 VAL B N 1
ATOM 5833 C CA . VAL B 1 194 ? -32.396 18.942 1.098 1.000 7.670 193 VAL B CA 1
ATOM 5834 C C . VAL B 1 194 ? -32.596 19.988 -0.004 1.000 7.743 193 VAL B C 1
ATOM 5835 O O . VAL B 1 194 ? -33.495 19.861 -0.845 1.000 8.378 193 VAL B O 1
ATOM 5839 N N . PRO B 1 195 ? -31.788 21.072 -0.055 1.000 7.775 194 PRO B N 1
ATOM 5840 C CA . PRO B 1 195 ? -31.830 22.014 -1.178 1.000 7.782 194 PRO B CA 1
ATOM 5841 C C . PRO B 1 195 ? -31.202 21.363 -2.408 1.000 8.467 194 PRO B C 1
ATOM 5842 O O . PRO B 1 195 ? -30.276 20.566 -2.257 1.000 8.514 194 PRO B O 1
ATOM 5846 N N . PHE B 1 196 ? -31.652 21.752 -3.602 1.000 8.436 195 PHE B N 1
ATOM 5847 C CA . PHE B 1 196 ? -30.985 21.365 -4.844 1.000 8.118 195 PHE B CA 1
ATOM 5848 C C . PHE B 1 196 ? -29.674 22.144 -4.995 1.000 8.468 195 PHE B C 1
ATOM 5849 O O . PHE B 1 196 ? -29.571 23.096 -5.754 1.000 8.889 195 PHE B O 1
ATOM 5857 N N . THR B 1 197 ? -28.653 21.748 -4.233 1.000 8.299 196 THR B N 1
ATOM 5858 C CA . THR B 1 197 ? -27.442 22.545 -4.156 1.000 8.454 196 THR B CA 1
ATOM 5859 C C . THR B 1 197 ? -26.711 22.626 -5.496 1.000 7.888 196 THR B C 1
ATOM 5860 O O . THR B 1 197 ? -26.123 23.660 -5.800 1.000 8.072 196 THR B O 1
ATOM 5864 N N . LYS B 1 198 ? -26.716 21.564 -6.300 1.000 7.756 197 LYS B N 1
ATOM 5865 C CA . LYS B 1 198 ? -26.167 21.656 -7.655 1.000 7.465 197 LYS B CA 1
ATOM 5866 C C . LYS B 1 198 ? -26.811 20.619 -8.577 1.000 7.508 197 LYS B C 1
ATOM 5867 O O . LYS B 1 198 ? -26.546 19.433 -8.461 1.000 7.738 197 LYS B O 1
ATOM 5873 N N . HIS B 1 199 ? -27.610 21.131 -9.525 1.000 7.576 198 HIS B N 1
ATOM 5874 C CA . HIS B 1 199 ? -28.314 20.307 -10.496 1.000 7.653 198 HIS B CA 1
ATOM 5875 C C . HIS B 1 199 ? -27.508 20.160 -11.793 1.000 8.188 198 HIS B C 1
ATOM 5876 O O . HIS B 1 199 ? -26.309 20.436 -11.815 1.000 7.922 198 HIS B O 1
ATOM 5883 N N . HIS B 1 200 ? -28.133 19.643 -12.861 1.000 7.899 199 HIS B N 1
ATOM 5884 C CA . HIS B 1 200 ? -27.392 19.089 -13.985 1.000 7.690 199 HIS B CA 1
ATOM 5885 C C . HIS B 1 200 ? -26.658 20.128 -14.839 1.000 7.840 199 HIS B C 1
ATOM 5886 O O . HIS B 1 200 ? -25.712 19.750 -15.543 1.000 8.768 199 HIS B O 1
ATOM 5893 N N . ALA B 1 201 ? -27.093 21.393 -14.846 1.000 7.917 200 ALA B N 1
ATOM 5894 C CA . ALA B 1 201 ? -26.405 22.426 -15.608 1.000 7.748 200 ALA B CA 1
ATOM 5895 C C . ALA B 1 201 ? -25.302 23.074 -14.772 1.000 8.054 200 ALA B C 1
ATOM 5896 O O . ALA B 1 201 ? -24.597 23.939 -15.279 1.000 8.733 200 ALA B O 1
ATOM 5898 N N . GLY B 1 202 ? -25.156 22.683 -13.501 1.000 8.161 201 GLY B N 1
ATOM 5899 C CA . GLY B 1 202 ? -23.976 23.072 -12.738 1.000 8.441 201 GLY B CA 1
ATOM 5900 C C . GLY B 1 202 ? -24.038 24.388 -11.969 1.000 8.484 201 GLY B C 1
ATOM 5901 O O . GLY B 1 202 ? -23.000 24.797 -11.434 1.000 8.828 201 GLY B O 1
ATOM 5902 N N . TRP B 1 203 ? -25.213 25.048 -11.851 1.000 7.739 202 TRP B N 1
ATOM 5903 C CA . TRP B 1 203 ? -25.300 26.235 -11.003 1.000 7.918 202 TRP B CA 1
ATOM 5904 C C . TRP B 1 203 ? -25.286 25.799 -9.538 1.000 7.801 202 TRP B C 1
ATOM 5905 O O . TRP B 1 203 ? -26.088 24.967 -9.127 1.000 8.088 202 TRP B O 1
ATOM 5916 N N . THR B 1 204 ? -24.338 26.334 -8.761 1.000 7.937 203 THR B N 1
ATOM 5917 C CA . THR B 1 204 ? -24.235 25.970 -7.360 1.000 8.247 203 THR B CA 1
ATOM 5918 C C . THR B 1 204 ? -24.989 26.977 -6.477 1.000 8.129 203 THR B C 1
ATOM 5919 O O . THR B 1 204 ? -24.805 28.188 -6.605 1.000 8.668 203 THR B O 1
ATOM 5923 N N . MET B 1 205 ? -25.724 26.462 -5.491 1.000 8.066 204 MET B N 1
ATOM 5924 C CA . MET B 1 205 ? -26.413 27.306 -4.515 1.000 8.555 204 MET B CA 1
ATOM 5925 C C . MET B 1 205 ? -25.409 27.936 -3.531 1.000 8.504 204 MET B C 1
ATOM 5926 O O . MET B 1 205 ? -25.756 28.845 -2.779 1.000 8.224 204 MET B O 1
ATOM 5931 N N . TRP B 1 206 ? -24.211 27.343 -3.421 1.000 8.458 205 TRP B N 1
ATOM 5932 C CA . TRP B 1 206 ? -23.184 27.833 -2.511 1.000 8.868 205 TRP B CA 1
ATOM 5933 C C . TRP B 1 206 ? -22.155 28.676 -3.269 1.000 8.928 205 TRP B C 1
ATOM 5934 O O . TRP B 1 206 ? -22.014 28.575 -4.479 1.000 9.138 205 TRP B O 1
ATOM 5945 N N . GLU B 1 207 ? -21.439 29.516 -2.506 1.000 9.381 206 GLU B N 1
ATOM 5946 C CA . GLU B 1 207 ? -20.355 30.325 -3.057 1.000 10.114 206 GLU B CA 1
ATOM 5947 C C . GLU B 1 207 ? -19.135 29.426 -3.193 1.000 10.864 206 GLU B C 1
ATOM 5948 O O . GLU B 1 207 ? -18.583 29.008 -2.183 1.000 12.576 206 GLU B O 1
ATOM 5954 N N . SER B 1 208 ? -18.840 29.018 -4.419 1.000 11.258 207 SER B N 1
ATOM 5955 C CA . SER B 1 208 ? -17.787 28.057 -4.724 1.000 11.195 207 SER B CA 1
ATOM 5956 C C . SER B 1 208 ? -16.583 28.752 -5.352 1.000 11.860 207 SER B C 1
ATOM 5957 O O . SER B 1 208 ? -16.751 29.618 -6.208 1.000 12.961 207 SER B O 1
ATOM 5960 N N . GLU B 1 209 ? -15.370 28.334 -4.966 1.000 11.758 208 GLU B N 1
ATOM 5961 C CA . GLU B 1 209 ? -14.159 28.791 -5.633 1.000 13.068 208 GLU B CA 1
ATOM 5962 C C . GLU B 1 209 ? -13.885 28.006 -6.923 1.000 12.174 208 GLU B C 1
ATOM 5963 O O . GLU B 1 209 ? -12.937 28.353 -7.642 1.000 13.912 208 GLU B O 1
ATOM 5969 N N . PHE B 1 210 ? -14.691 26.996 -7.251 1.000 10.008 209 PHE B N 1
ATOM 5970 C CA . PHE B 1 210 ? -14.420 26.134 -8.399 1.000 9.767 209 PHE B CA 1
ATOM 5971 C C . PHE B 1 210 ? -15.310 26.425 -9.606 1.000 9.762 209 PHE B C 1
ATOM 5972 O O . PHE B 1 210 ? -15.136 25.794 -10.647 1.000 11.045 209 PHE B O 1
ATOM 5980 N N . THR B 1 211 ? -16.224 27.397 -9.476 1.000 9.262 210 THR B N 1
ATOM 5981 C CA . THR B 1 211 ? -17.092 27.796 -10.574 1.000 9.115 210 THR B CA 1
ATOM 5982 C C . THR B 1 211 ? -17.571 29.217 -10.287 1.000 8.659 210 THR B C 1
ATOM 5983 O O . THR B 1 211 ? -17.785 29.565 -9.123 1.000 9.602 210 THR B O 1
ATOM 5987 N N . LYS B 1 212 ? -17.792 30.006 -11.343 1.000 8.179 211 LYS B N 1
ATOM 5988 C CA . LYS B 1 212 ? -18.466 31.293 -11.240 1.000 8.566 211 LYS B CA 1
ATOM 5989 C C . LYS B 1 212 ? -19.958 31.138 -11.523 1.000 8.303 211 LYS B C 1
ATOM 5990 O O . LYS B 1 212 ? -20.699 32.088 -11.296 1.000 8.773 211 LYS B O 1
ATOM 5996 N N . ARG B 1 213 ? -20.400 29.936 -11.918 1.000 7.945 212 ARG B N 1
ATOM 5997 C CA . ARG B 1 213 ? -21.824 29.639 -12.047 1.000 7.598 212 ARG B CA 1
ATOM 5998 C C . ARG B 1 213 ? -22.364 29.267 -10.662 1.000 7.542 212 ARG B C 1
ATOM 5999 O O . ARG B 1 213 ? -22.725 28.110 -10.390 1.000 7.804 212 ARG B O 1
ATOM 6007 N N . ASN B 1 214 ? -22.406 30.280 -9.772 1.000 7.565 213 ASN B N 1
ATOM 6008 C CA . ASN B 1 214 ? -22.791 30.096 -8.383 1.000 7.619 213 ASN B CA 1
ATOM 6009 C C . ASN B 1 214 ? -23.752 31.223 -7.995 1.000 7.636 213 ASN B C 1
ATOM 6010 O O . ASN B 1 214 ? -23.818 32.260 -8.663 1.000 7.661 213 ASN B O 1
ATOM 6015 N N . ALA B 1 215 ? -24.459 31.017 -6.882 1.000 7.276 214 ALA B N 1
ATOM 6016 C CA . ALA B 1 215 ? -25.553 31.892 -6.478 1.000 7.544 214 ALA B CA 1
ATOM 6017 C C . ALA B 1 215 ? -25.116 33.296 -6.082 1.000 8.088 214 ALA B C 1
ATOM 6018 O O . ALA B 1 215 ? -25.940 34.209 -6.125 1.000 8.788 214 ALA B O 1
ATOM 6020 N N . VAL B 1 216 ? -23.830 33.504 -5.760 1.000 8.110 215 VAL B N 1
ATOM 6021 C CA . VAL B 1 216 ? -23.315 34.827 -5.456 1.000 8.191 215 VAL B CA 1
ATOM 6022 C C . VAL B 1 216 ? -23.052 35.598 -6.750 1.000 8.389 215 VAL B C 1
ATOM 6023 O O . VAL B 1 216 ? -23.390 36.770 -6.862 1.000 9.554 215 VAL B O 1
ATOM 6027 N N . GLU B 1 217 ? -22.446 34.921 -7.740 1.000 8.677 216 GLU B N 1
ATOM 6028 C CA . GLU B 1 217 ? -22.009 35.593 -8.956 1.000 9.474 216 GLU B CA 1
ATOM 6029 C C . GLU B 1 217 ? -23.108 35.654 -10.016 1.000 9.947 216 GLU B C 1
ATOM 6030 O O . GLU B 1 217 ? -23.022 36.476 -10.944 1.000 9.773 216 GLU B O 1
ATOM 6036 N N . MET B 1 218 ? -24.114 34.794 -9.909 1.000 9.139 217 MET B N 1
ATOM 6037 C CA . MET B 1 218 ? -25.187 34.706 -10.900 1.000 9.603 217 MET B CA 1
ATOM 6038 C C . MET B 1 218 ? -26.513 34.380 -10.215 1.000 9.462 217 MET B C 1
ATOM 6039 O O . MET B 1 218 ? -26.639 33.404 -9.476 1.000 9.590 217 MET B O 1
ATOM 6044 N N . GLY B 1 219 ? -27.542 35.163 -10.562 1.000 9.444 218 GLY B N 1
ATOM 6045 C CA . GLY B 1 219 ? -28.873 34.952 -10.030 1.000 9.196 218 GLY B CA 1
ATOM 6046 C C . GLY B 1 219 ? -29.126 35.804 -8.780 1.000 8.980 218 GLY B C 1
ATOM 6047 O O . GLY B 1 219 ? -29.228 37.031 -8.852 1.000 10.488 218 GLY B O 1
ATOM 6048 N N . PRO B 1 220 ? -29.283 35.189 -7.588 1.000 8.507 219 PRO B N 1
ATOM 6049 C CA . PRO B 1 220 ? -29.750 35.942 -6.429 1.000 9.109 219 PRO B CA 1
ATOM 6050 C C . PRO B 1 220 ? -28.708 36.770 -5.696 1.000 9.482 219 PRO B C 1
ATOM 6051 O O . PRO B 1 220 ? -29.064 37.617 -4.883 1.000 10.381 219 PRO B O 1
ATOM 6055 N N . GLY B 1 221 ? -27.433 36.564 -5.997 1.000 9.389 220 GLY B N 1
ATOM 6056 C CA . GLY B 1 221 ? -26.371 37.363 -5.417 1.000 9.491 220 GLY B CA 1
ATOM 6057 C C . GLY B 1 221 ? -26.109 37.085 -3.937 1.000 9.388 220 GLY B C 1
ATOM 6058 O O . GLY B 1 221 ? -25.625 37.970 -3.215 1.000 9.951 220 GLY B O 1
ATOM 6059 N N . ARG B 1 222 ? -26.387 35.845 -3.527 1.000 9.018 221 ARG B N 1
ATOM 6060 C CA . ARG B 1 222 ? -26.312 35.406 -2.137 1.000 9.075 221 ARG B CA 1
ATOM 6061 C C . ARG B 1 222 ? -25.801 33.974 -2.099 1.000 9.209 221 ARG B C 1
ATOM 6062 O O . ARG B 1 222 ? -26.081 33.192 -3.016 1.000 9.255 221 ARG B O 1
ATOM 6070 N N . ASP B 1 223 ? -25.124 33.609 -0.989 1.000 8.521 222 ASP B N 1
ATOM 6071 C CA . ASP B 1 223 ? -24.831 32.212 -0.731 1.000 8.358 222 ASP B CA 1
ATOM 6072 C C . ASP B 1 223 ? -26.106 31.629 -0.135 1.000 8.270 222 ASP B C 1
ATOM 6073 O O . ASP B 1 223 ? -26.282 31.560 1.098 1.000 7.857 222 ASP B O 1
ATOM 6078 N N . ILE B 1 224 ? -26.989 31.152 -1.021 1.000 6.962 223 ILE B N 1
ATOM 6079 C CA . ILE B 1 224 ? -28.273 30.578 -0.645 1.000 8.384 223 ILE B CA 1
ATOM 6080 C C . ILE B 1 224 ? -28.075 29.382 0.280 1.000 8.089 223 ILE B C 1
ATOM 6081 O O . ILE B 1 224 ? -28.780 29.207 1.279 1.000 8.617 223 ILE B O 1
ATOM 6086 N N . TYR B 1 225 ? -27.108 28.504 -0.054 1.000 7.803 224 TYR B N 1
ATOM 6087 C CA . TYR B 1 225 ? -26.923 27.321 0.760 1.000 7.844 224 TYR B CA 1
ATOM 6088 C C . TYR B 1 225 ? -26.460 27.692 2.165 1.000 8.194 224 TYR B C 1
ATOM 6089 O O . TYR B 1 225 ? -26.912 27.106 3.138 1.000 7.757 224 TYR B O 1
ATOM 6098 N N . LYS B 1 226 ? -25.520 28.637 2.281 1.000 8.626 225 LYS B N 1
ATOM 6099 C CA . LYS B 1 226 ? -25.060 29.086 3.585 1.000 9.521 225 LYS B CA 1
ATOM 6100 C C . LYS B 1 226 ? -26.250 29.586 4.408 1.000 8.741 225 LYS B C 1
ATOM 6101 O O . LYS B 1 226 ? -26.382 29.240 5.578 1.000 9.055 225 LYS B O 1
ATOM 6107 N N . GLU B 1 227 ? -27.140 30.354 3.794 1.000 8.558 226 GLU B N 1
ATOM 6108 C CA . GLU B 1 227 ? -28.295 30.867 4.527 1.000 8.190 226 GLU B CA 1
ATOM 6109 C C . GLU B 1 227 ? -29.159 29.723 5.042 1.000 7.906 226 GLU B C 1
ATOM 6110 O O . GLU B 1 227 ? -29.634 29.747 6.188 1.000 8.884 226 GLU B O 1
ATOM 6116 N N . LEU B 1 228 ? -29.400 28.723 4.185 1.000 7.867 227 LEU B N 1
ATOM 6117 C CA . LEU B 1 228 ? -30.218 27.584 4.597 1.000 7.568 227 LEU B CA 1
ATOM 6118 C C . LEU B 1 228 ? -29.532 26.743 5.682 1.000 8.243 227 LEU B C 1
ATOM 6119 O O . LEU B 1 228 ? -30.186 26.233 6.587 1.000 8.273 227 LEU B O 1
ATOM 6124 N N . ILE B 1 229 ? -28.213 26.580 5.576 1.000 8.631 228 ILE B N 1
ATOM 6125 C CA . ILE B 1 229 ? -27.442 25.828 6.555 1.000 8.659 228 ILE B CA 1
ATOM 6126 C C . ILE B 1 229 ? -27.504 26.535 7.904 1.000 8.992 228 ILE B C 1
ATOM 6127 O O . ILE B 1 229 ? -27.644 25.881 8.941 1.000 8.894 228 ILE B O 1
ATOM 6132 N N . GLU B 1 230 ? -27.408 27.858 7.911 1.000 10.136 229 GLU B N 1
ATOM 6133 C CA . GLU B 1 230 ? -27.481 28.623 9.150 1.000 10.724 229 GLU B CA 1
ATOM 6134 C C . GLU B 1 230 ? -28.885 28.473 9.758 1.000 10.813 229 GLU B C 1
ATOM 6135 O O . GLU B 1 230 ? -29.022 28.286 10.969 1.000 10.314 229 GLU B O 1
ATOM 6141 N N . ALA B 1 231 ? -29.920 28.560 8.921 1.000 9.985 230 ALA B N 1
ATOM 6142 C CA . ALA B 1 231 ? -31.279 28.382 9.406 1.000 10.497 230 ALA B CA 1
ATOM 6143 C C . ALA B 1 231 ? -31.470 26.963 9.952 1.000 10.064 230 ALA B C 1
ATOM 6144 O O . ALA B 1 231 ? -32.116 26.755 10.976 1.000 10.402 230 ALA B O 1
ATOM 6146 N N . GLY B 1 232 ? -30.915 25.951 9.263 1.000 9.769 231 GLY B N 1
ATOM 6147 C CA . GLY B 1 232 ? -31.017 24.577 9.727 1.000 10.238 231 GLY B CA 1
ATOM 6148 C C . GLY B 1 232 ? -30.382 24.393 11.100 1.000 10.180 231 GLY B C 1
ATOM 6149 O O . GLY B 1 232 ? -30.927 23.676 11.935 1.000 10.600 231 GLY B O 1
ATOM 6150 N N . LYS B 1 233 ? -29.245 25.052 11.340 1.000 11.002 232 LYS B N 1
ATOM 6151 C CA . LYS B 1 233 ? -28.605 24.963 12.645 1.000 12.191 232 LYS B CA 1
ATOM 6152 C C . LYS B 1 233 ? -29.507 25.610 13.703 1.000 11.789 232 LYS B C 1
ATOM 6153 O O . LYS B 1 233 ? -29.708 25.050 14.781 1.000 11.608 232 LYS B O 1
ATOM 6159 N N . LYS B 1 234 ? -30.083 26.770 13.382 1.000 11.827 233 LYS B N 1
ATOM 6160 C CA . LYS B 1 234 ? -30.899 27.519 14.337 1.000 12.071 233 LYS B CA 1
ATOM 6161 C C . LYS B 1 234 ? -32.098 26.679 14.761 1.000 12.512 233 LYS B C 1
ATOM 6162 O O . LYS B 1 234 ? -32.498 26.741 15.923 1.000 14.608 233 LYS B O 1
ATOM 6168 N N . TYR B 1 235 ? -32.716 25.953 13.815 1.000 12.284 234 TYR B N 1
ATOM 6169 C CA . TYR B 1 235 ? -33.935 25.211 14.093 1.000 12.243 234 TYR B CA 1
ATOM 6170 C C . TYR B 1 235 ? -33.718 23.707 14.234 1.000 12.958 234 TYR B C 1
ATOM 6171 O O . TYR B 1 235 ? -34.698 22.950 14.228 1.000 14.241 234 TYR B O 1
ATOM 6180 N N . ASP B 1 236 ? -32.460 23.276 14.396 1.000 12.988 235 ASP B N 1
ATOM 6181 C CA . ASP B 1 236 ? -32.131 21.892 14.696 1.000 15.298 235 ASP B CA 1
ATOM 6182 C C . ASP B 1 236 ? -32.714 20.961 13.621 1.000 13.630 235 ASP B C 1
ATOM 6183 O O . ASP B 1 236 ? -33.325 19.931 13.908 1.000 15.292 235 ASP B O 1
ATOM 6188 N N . MET B 1 237 ? -32.483 21.315 12.355 1.000 11.876 236 MET B N 1
ATOM 6189 C CA . MET B 1 237 ? -32.910 20.526 11.217 1.000 11.628 236 MET B CA 1
ATOM 6190 C C . MET B 1 237 ? -31.709 19.832 10.573 1.000 11.060 236 MET B C 1
ATOM 6191 O O . MET B 1 237 ? -30.689 20.474 10.336 1.000 11.546 236 MET B O 1
ATOM 6196 N N . LYS B 1 238 ? -31.853 18.541 10.259 1.000 10.072 237 LYS B N 1
ATOM 6197 C CA . LYS B 1 238 ? -30.834 17.814 9.493 1.000 9.832 237 LYS B CA 1
ATOM 6198 C C . LYS B 1 238 ? -30.805 18.367 8.071 1.000 9.434 237 LYS B C 1
ATOM 6199 O O . LYS B 1 238 ? -31.855 18.648 7.475 1.000 9.356 237 LYS B O 1
ATOM 6205 N N . MET B 1 239 ? -29.595 18.550 7.542 1.000 8.731 238 MET B N 1
ATOM 6206 C CA . MET B 1 239 ? -29.434 19.241 6.269 1.000 8.491 238 MET B CA 1
ATOM 6207 C C . MET B 1 239 ? -28.810 18.319 5.234 1.000 8.802 238 MET B C 1
ATOM 6208 O O . MET B 1 239 ? -27.816 17.640 5.493 1.000 9.704 238 MET B O 1
ATOM 6213 N N . GLY B 1 240 ? -29.399 18.320 4.047 1.000 8.123 239 GLY B N 1
ATOM 6214 C CA . GLY B 1 240 ? -28.847 17.599 2.920 1.000 7.800 239 GLY B CA 1
ATOM 6215 C C . GLY B 1 240 ? -28.004 18.456 1.989 1.000 8.141 239 GLY B C 1
ATOM 6216 O O . GLY B 1 240 ? -28.087 19.679 1.965 1.000 8.423 239 GLY B O 1
ATOM 6217 N N . PHE B 1 241 ? -27.287 17.726 1.128 1.000 7.969 240 PHE B N 1
ATOM 6218 C CA . PHE B 1 241 ? -26.457 18.243 0.054 1.000 8.142 240 PHE B CA 1
ATOM 6219 C C . PHE B 1 241 ? -26.773 17.420 -1.189 1.000 7.605 240 PHE B C 1
ATOM 6220 O O . PHE B 1 241 ? -26.330 16.280 -1.327 1.000 8.002 240 PHE B O 1
ATOM 6228 N N . TYR B 1 242 ? -27.570 18.009 -2.081 1.000 7.361 241 TYR B N 1
ATOM 6229 C CA . TYR B 1 242 ? -27.941 17.432 -3.369 1.000 7.840 241 TYR B CA 1
ATOM 6230 C C . TYR B 1 242 ? -26.852 17.791 -4.376 1.000 8.649 241 TYR B C 1
ATOM 6231 O O . TYR B 1 242 ? -26.488 18.960 -4.526 1.000 9.483 241 TYR B O 1
ATOM 6240 N N . PHE B 1 243 ? -26.363 16.779 -5.102 1.000 8.275 242 PHE B N 1
ATOM 6241 C CA . PHE B 1 243 ? -25.191 17.004 -5.925 1.000 7.835 242 PHE B CA 1
ATOM 6242 C C . PHE B 1 243 ? -25.235 16.142 -7.184 1.000 7.502 242 PHE B C 1
ATOM 6243 O O . PHE B 1 243 ? -25.128 14.917 -7.127 1.000 7.928 242 PHE B O 1
ATOM 6251 N N . SER B 1 244 ? -25.376 16.813 -8.337 1.000 7.262 243 SER B N 1
ATOM 6252 C CA . SER B 1 244 ? -25.334 16.152 -9.628 1.000 7.540 243 SER B CA 1
ATOM 6253 C C . SER B 1 244 ? -23.884 15.785 -9.932 1.000 8.178 243 SER B C 1
ATOM 6254 O O . SER B 1 244 ? -23.045 16.678 -10.102 1.000 8.132 243 SER B O 1
ATOM 6257 N N . VAL B 1 245 ? -23.603 14.485 -10.033 1.000 8.359 244 VAL B N 1
ATOM 6258 C CA . VAL B 1 245 ? -22.245 13.992 -10.251 1.000 8.320 244 VAL B CA 1
ATOM 6259 C C . VAL B 1 245 ? -21.704 14.503 -11.589 1.000 8.629 244 VAL B C 1
ATOM 6260 O O . VAL B 1 245 ? -20.630 15.106 -11.642 1.000 9.114 244 VAL B O 1
ATOM 6264 N N . SER B 1 246 ? -22.473 14.269 -12.655 1.000 8.007 245 SER B N 1
ATOM 6265 C CA . SER B 1 246 ? -22.174 14.788 -13.977 1.000 8.009 245 SER B CA 1
ATOM 6266 C C . SER B 1 246 ? -22.988 16.051 -14.238 1.000 7.845 245 SER B C 1
ATOM 6267 O O . SER B 1 246 ? -23.972 16.354 -13.552 1.000 9.015 245 SER B O 1
ATOM 6270 N N . GLU B 1 247 ? -22.569 16.798 -15.259 1.000 7.462 246 GLU B N 1
ATOM 6271 C CA . GLU B 1 247 ? -23.289 17.938 -15.793 1.000 7.602 246 GLU B CA 1
ATOM 6272 C C . GLU B 1 247 ? -23.521 17.736 -17.286 1.000 7.451 246 GLU B C 1
ATOM 6273 O O . GLU B 1 247 ? -22.837 16.953 -17.943 1.000 7.274 246 GLU B O 1
ATOM 6279 N N . TRP B 1 248 ? -24.525 18.427 -17.848 1.000 7.678 247 TRP B N 1
ATOM 6280 C CA . TRP B 1 248 ? -24.870 18.163 -19.236 1.000 8.115 247 TRP B CA 1
ATOM 6281 C C . TRP B 1 248 ? -23.695 18.469 -20.171 1.000 7.923 247 TRP B C 1
ATOM 6282 O O . TRP B 1 248 ? -23.441 17.716 -21.115 1.000 7.760 247 TRP B O 1
ATOM 6293 N N . GLU B 1 249 ? -22.992 19.581 -19.929 1.000 8.110 248 GLU B N 1
ATOM 6294 C CA . GLU B 1 249 ? -21.861 20.009 -20.747 1.000 8.619 248 GLU B CA 1
ATOM 6295 C C . GLU B 1 249 ? -20.837 20.660 -19.819 1.000 9.060 248 GLU B C 1
ATOM 6296 O O . GLU B 1 249 ? -21.217 21.337 -18.866 1.000 9.668 248 GLU B O 1
ATOM 6302 N N . TYR B 1 250 ? -19.545 20.441 -20.098 1.000 8.194 249 TYR B N 1
ATOM 6303 C CA . TYR B 1 250 ? -18.510 21.073 -19.304 1.000 8.434 249 TYR B CA 1
ATOM 6304 C C . TYR B 1 250 ? -17.331 21.368 -20.219 1.000 8.257 249 TYR B C 1
ATOM 6305 O O . TYR B 1 250 ? -16.867 20.457 -20.913 1.000 8.580 249 TYR B O 1
ATOM 6314 N N . PRO B 1 251 ? -16.773 22.596 -20.185 1.000 8.440 250 PRO B N 1
ATOM 6315 C CA . PRO B 1 251 ? -15.619 22.920 -21.045 1.000 8.922 250 PRO B CA 1
ATOM 6316 C C . PRO B 1 251 ? -14.347 22.276 -20.500 1.000 8.598 250 PRO B C 1
ATOM 6317 O O . PRO B 1 251 ? -14.022 22.450 -19.327 1.000 8.861 250 PRO B O 1
ATOM 6321 N N . VAL B 1 252 ? -13.639 21.537 -21.352 1.000 8.381 251 VAL B N 1
ATOM 6322 C CA . VAL B 1 252 ? -12.433 20.843 -20.927 1.000 8.656 251 VAL B CA 1
ATOM 6323 C C . VAL B 1 252 ? -11.260 21.213 -21.837 1.000 8.581 251 VAL B C 1
ATOM 6324 O O . VAL B 1 252 ? -11.419 21.557 -22.998 1.000 8.717 251 VAL B O 1
ATOM 6328 N N . ILE B 1 253 ? -10.074 21.106 -21.230 1.000 9.165 252 ILE B N 1
ATOM 6329 C CA . ILE B 1 253 ? -8.815 21.414 -21.873 1.000 9.765 252 ILE B CA 1
ATOM 6330 C C . ILE B 1 253 ? -8.285 20.126 -22.509 1.000 9.766 252 ILE B C 1
ATOM 6331 O O . ILE B 1 253 ? -8.169 19.102 -21.830 1.000 10.834 252 ILE B O 1
ATOM 6336 N N . VAL B 1 254 ? -7.961 20.199 -23.809 1.000 11.140 253 VAL B N 1
ATOM 6337 C CA . VAL B 1 254 ? -7.527 19.039 -24.573 1.000 12.436 253 VAL B CA 1
ATOM 6338 C C . VAL B 1 254 ? -6.239 19.358 -25.336 1.000 14.001 253 VAL B C 1
ATOM 6339 O O . VAL B 1 254 ? -5.994 20.502 -25.700 1.000 13.088 253 VAL B O 1
ATOM 6343 N N A ASP B 1 255 ? -5.452 18.304 -25.577 0.500 16.332 254 ASP B N 1
ATOM 6344 N N B ASP B 1 255 ? -5.425 18.328 -25.579 0.500 16.059 254 ASP B N 1
ATOM 6345 C CA A ASP B 1 255 ? -4.206 18.391 -26.328 0.500 18.710 254 ASP B CA 1
ATOM 6346 C CA B ASP B 1 255 ? -4.202 18.510 -26.349 0.500 18.154 254 ASP B CA 1
ATOM 6347 C C A ASP B 1 255 ? -4.482 18.598 -27.817 0.500 19.863 254 ASP B C 1
ATOM 6348 C C B ASP B 1 255 ? -4.520 18.657 -27.838 0.500 19.621 254 ASP B C 1
ATOM 6349 O O A ASP B 1 255 ? -3.869 19.455 -28.443 0.500 22.836 254 ASP B O 1
ATOM 6350 O O B ASP B 1 255 ? -4.008 19.569 -28.483 0.500 23.066 254 ASP B O 1
ATOM 6359 N N . GLN B 1 256 ? -5.368 17.767 -28.376 1.000 20.451 255 GLN B N 1
ATOM 6360 C CA . GLN B 1 256 ? -5.716 17.782 -29.789 1.000 21.410 255 GLN B CA 1
ATOM 6361 C C . GLN B 1 256 ? -7.152 18.282 -29.927 1.000 19.355 255 GLN B C 1
ATOM 6362 O O . GLN B 1 256 ? -8.010 17.889 -29.136 1.000 17.568 255 GLN B O 1
ATOM 6368 N N . ASN B 1 257 ? -7.406 19.104 -30.958 1.000 17.893 256 ASN B N 1
ATOM 6369 C CA . ASN B 1 257 ? -8.768 19.489 -31.311 1.000 16.659 256 ASN B CA 1
ATOM 6370 C C . ASN B 1 257 ? -9.476 18.338 -32.029 1.000 15.073 256 ASN B C 1
ATOM 6371 O O . ASN B 1 257 ? -8.873 17.301 -32.323 1.000 16.540 256 ASN B O 1
ATOM 6376 N N . LEU B 1 258 ? -10.773 18.513 -32.283 1.000 14.663 257 LEU B N 1
ATOM 6377 C CA . LEU B 1 258 ? -11.623 17.388 -32.658 1.000 15.229 257 LEU B CA 1
ATOM 6378 C C . LEU B 1 258 ? -12.034 17.423 -34.121 1.000 15.623 257 LEU B C 1
ATOM 6379 O O . LEU B 1 258 ? -12.509 16.412 -34.644 1.000 17.572 257 LEU B O 1
ATOM 6384 N N . SER B 1 259 ? -11.893 18.576 -34.779 1.000 14.443 258 SER B N 1
ATOM 6385 C CA . SER B 1 259 ? -12.301 18.708 -36.170 1.000 14.488 258 SER B CA 1
ATOM 6386 C C . SER B 1 259 ? -11.531 19.875 -36.776 1.000 14.016 258 SER B C 1
ATOM 6387 O O . SER B 1 259 ? -11.062 20.764 -36.063 1.000 12.465 258 SER B O 1
ATOM 6390 N N . GLN B 1 260 ? -11.536 19.910 -38.105 1.000 14.246 259 GLN B N 1
ATOM 6391 C CA . GLN B 1 260 ? -10.983 21.022 -38.863 1.000 14.504 259 GLN B CA 1
ATOM 6392 C C . GLN B 1 260 ? -11.804 22.313 -38.710 1.000 14.625 259 GLN B C 1
ATOM 6393 O O . GLN B 1 260 ? -11.374 23.370 -39.170 1.000 16.983 259 GLN B O 1
ATOM 6399 N N . TRP B 1 261 ? -13.019 22.252 -38.137 1.000 12.519 260 TRP B N 1
ATOM 6400 C CA . TRP B 1 261 ? -13.875 23.418 -37.979 1.000 12.818 260 TRP B CA 1
ATOM 6401 C C . TRP B 1 261 ? -13.706 24.073 -36.613 1.000 12.287 260 TRP B C 1
ATOM 6402 O O . TRP B 1 261 ? -14.233 25.166 -36.419 1.000 13.263 260 TRP B O 1
ATOM 6413 N N . ASP B 1 262 ? -12.996 23.411 -35.687 1.000 12.147 261 ASP B N 1
ATOM 6414 C CA . ASP B 1 262 ? -12.910 23.916 -34.312 1.000 12.385 261 ASP B CA 1
ATOM 6415 C C . ASP B 1 262 ? -12.285 25.303 -34.304 1.000 12.314 261 ASP B C 1
ATOM 6416 O O . ASP B 1 262 ? -11.196 25.462 -34.841 1.000 13.006 261 ASP B O 1
ATOM 6421 N N . PRO B 1 263 ? -12.947 26.343 -33.763 1.000 11.579 262 PRO B N 1
ATOM 6422 C CA . PRO B 1 263 ? -12.349 27.685 -33.767 1.000 12.326 262 PRO B CA 1
ATOM 6423 C C . PRO B 1 263 ? -11.347 28.008 -32.660 1.000 13.525 262 PRO B C 1
ATOM 6424 O O . PRO B 1 263 ? -10.638 29.021 -32.759 1.000 14.469 262 PRO B O 1
ATOM 6428 N N . VAL B 1 264 ? -11.363 27.227 -31.574 1.000 12.510 263 VAL B N 1
ATOM 6429 C CA . VAL B 1 264 ? -10.569 27.561 -30.395 1.000 13.165 263 VAL B CA 1
ATOM 6430 C C . VAL B 1 264 ? -9.696 26.373 -30.022 1.000 13.767 263 VAL B C 1
ATOM 6431 O O . VAL B 1 264 ? -10.180 25.305 -29.626 1.000 13.263 263 VAL B O 1
ATOM 6435 N N . LYS B 1 265 ? -8.376 26.584 -30.098 1.000 15.052 264 LYS B N 1
ATOM 6436 C CA . LYS B 1 265 ? -7.404 25.564 -29.787 1.000 15.831 264 LYS B CA 1
ATOM 6437 C C . LYS B 1 265 ? -7.514 25.162 -28.314 1.000 14.289 264 LYS B C 1
ATOM 6438 O O . LYS B 1 265 ? -7.682 26.009 -27.427 1.000 13.797 264 LYS B O 1
ATOM 6444 N N . ASN B 1 266 ? -7.445 23.848 -28.105 1.000 13.043 265 ASN B N 1
ATOM 6445 C CA . ASN B 1 266 ? -7.267 23.213 -26.810 1.000 12.392 265 ASN B CA 1
ATOM 6446 C C . ASN B 1 266 ? -8.500 23.258 -25.903 1.000 11.921 265 ASN B C 1
ATOM 6447 O O . ASN B 1 266 ? -8.370 22.877 -24.738 1.000 11.719 265 ASN B O 1
ATOM 6452 N N . LEU B 1 267 ? -9.674 23.661 -26.410 1.000 11.341 266 LEU B N 1
ATOM 6453 C CA . LEU B 1 267 ? -10.901 23.530 -25.636 1.000 10.664 266 LEU B CA 1
ATOM 6454 C C . LEU B 1 267 ? -11.896 22.674 -26.407 1.000 10.463 266 LEU B C 1
ATOM 6455 O O . LEU B 1 267 ? -12.030 22.793 -27.627 1.000 11.028 266 LEU B O 1
ATOM 6460 N N . ALA B 1 268 ? -12.625 21.857 -25.631 1.000 9.910 267 ALA B N 1
ATOM 6461 C CA . ALA B 1 268 ? -13.699 21.010 -26.128 1.000 9.866 267 ALA B CA 1
ATOM 6462 C C . ALA B 1 268 ? -14.795 20.955 -25.059 1.000 9.583 267 ALA B C 1
ATOM 6463 O O . ALA B 1 268 ? -14.653 21.556 -23.998 1.000 9.849 267 ALA B O 1
ATOM 6465 N N . ILE B 1 269 ? -15.916 20.263 -25.367 1.000 8.980 268 ILE B N 1
ATOM 6466 C CA . ILE B 1 269 ? -17.017 20.099 -24.431 1.000 9.206 268 ILE B CA 1
ATOM 6467 C C . ILE B 1 269 ? -17.129 18.630 -24.042 1.000 9.585 268 ILE B C 1
ATOM 6468 O O . ILE B 1 269 ? -17.382 17.762 -24.896 1.000 9.661 268 ILE B O 1
ATOM 6473 N N . PHE B 1 270 ? -16.975 18.354 -22.738 1.000 9.315 269 PHE B N 1
ATOM 6474 C CA . PHE B 1 270 ? -17.172 17.026 -22.198 1.000 9.139 269 PHE B CA 1
ATOM 6475 C C . PHE B 1 270 ? -18.664 16.725 -22.023 1.000 8.934 269 PHE B C 1
ATOM 6476 O O . PHE B 1 270 ? -19.404 17.531 -21.436 1.000 8.895 269 PHE B O 1
ATOM 6484 N N . GLN B 1 271 ? -19.084 15.581 -22.578 1.000 8.962 270 GLN B N 1
ATOM 6485 C CA . GLN B 1 271 ? -20.433 15.042 -22.445 1.000 9.758 270 GLN B CA 1
ATOM 6486 C C . GLN B 1 271 ? -20.359 13.552 -22.121 1.000 10.127 270 GLN B C 1
ATOM 6487 O O . GLN B 1 271 ? -19.545 12.830 -22.700 1.000 11.594 270 GLN B O 1
ATOM 6493 N N . ASP B 1 272 ? -21.195 13.089 -21.191 1.000 9.507 271 ASP B N 1
ATOM 6494 C CA . ASP B 1 272 ? -21.337 11.669 -20.914 1.000 9.771 271 ASP B CA 1
ATOM 6495 C C . ASP B 1 272 ? -22.797 11.274 -21.130 1.000 9.817 271 ASP B C 1
ATOM 6496 O O . ASP B 1 272 ? -23.463 11.871 -21.975 1.000 10.771 271 ASP B O 1
ATOM 6501 N N . ALA B 1 273 ? -23.278 10.243 -20.423 1.000 9.134 272 ALA B N 1
ATOM 6502 C CA . ALA B 1 273 ? -24.621 9.715 -20.686 1.000 9.957 272 ALA B CA 1
ATOM 6503 C C . ALA B 1 273 ? -25.696 10.527 -19.958 1.000 9.641 272 ALA B C 1
ATOM 6504 O O . ALA B 1 273 ? -26.869 10.153 -20.013 1.000 10.303 272 ALA B O 1
ATOM 6506 N N . LEU B 1 274 ? -25.325 11.613 -19.248 1.000 9.777 273 LEU B N 1
ATOM 6507 C CA . LEU B 1 274 ? -26.290 12.303 -18.403 1.000 8.820 273 LEU B CA 1
ATOM 6508 C C . LEU B 1 274 ? -27.532 12.743 -19.179 1.000 9.373 273 LEU B C 1
ATOM 6509 O O . LEU B 1 274 ? -28.636 12.647 -18.649 1.000 9.770 273 LEU B O 1
ATOM 6514 N N . GLY B 1 275 ? -27.360 13.244 -20.404 1.000 9.732 274 GLY B N 1
ATOM 6515 C CA . GLY B 1 275 ? -28.460 13.802 -21.180 1.000 10.573 274 GLY B CA 1
ATOM 6516 C C . GLY B 1 275 ? -29.481 12.777 -21.684 1.000 11.418 274 GLY B C 1
ATOM 6517 O O . GLY B 1 275 ? -30.557 13.185 -22.113 1.000 12.323 274 GLY B O 1
ATOM 6518 N N . GLN B 1 276 ? -29.131 11.490 -21.668 1.000 11.197 275 GLN B N 1
ATOM 6519 C CA . GLN B 1 276 ? -30.012 10.356 -21.999 1.000 12.221 275 GLN B CA 1
ATOM 6520 C C . GLN B 1 276 ? -30.201 10.233 -23.523 1.000 12.978 275 GLN B C 1
ATOM 6521 O O . GLN B 1 276 ? -30.016 9.129 -24.096 1.000 14.411 275 GLN B O 1
ATOM 6527 N N . ILE B 1 277 ? -30.499 11.332 -24.199 1.000 12.010 276 ILE B N 1
ATOM 6528 C CA . ILE B 1 277 ? -30.608 11.311 -25.643 1.000 12.181 276 ILE B CA 1
ATOM 6529 C C . ILE B 1 277 ? -29.209 11.021 -26.179 1.000 11.906 276 ILE B C 1
ATOM 6530 O O . ILE B 1 277 ? -28.197 11.376 -25.564 1.000 10.877 276 ILE B O 1
ATOM 6535 N N . PRO B 1 278 ? -29.081 10.357 -27.339 1.000 10.872 277 PRO B N 1
ATOM 6536 C CA . PRO B 1 278 ? -27.769 10.199 -27.965 1.000 10.794 277 PRO B CA 1
ATOM 6537 C C . PRO B 1 278 ? -27.070 11.535 -28.232 1.000 10.376 277 PRO B C 1
ATOM 6538 O O . PRO B 1 278 ? -27.684 12.486 -28.719 1.000 9.863 277 PRO B O 1
ATOM 6542 N N . ARG B 1 279 ? -25.762 11.580 -27.888 1.000 10.364 278 ARG B N 1
ATOM 6543 C CA . ARG B 1 279 ? -24.934 12.755 -28.064 1.000 10.032 278 ARG B CA 1
ATOM 6544 C C . ARG B 1 279 ? -23.517 12.335 -28.442 1.000 10.653 278 ARG B C 1
ATOM 6545 O O . ARG B 1 279 ? -23.171 11.163 -28.341 1.000 11.200 278 ARG B O 1
ATOM 6553 N N . ALA B 1 280 ? -22.699 13.312 -28.849 1.000 11.391 279 ALA B N 1
ATOM 6554 C CA . ALA B 1 280 ? -21.270 13.105 -28.969 1.000 11.448 279 ALA B CA 1
ATOM 6555 C C . ALA B 1 280 ? -20.677 12.847 -27.584 1.000 10.727 279 ALA B C 1
ATOM 6556 O O . ALA B 1 280 ? -20.862 13.651 -26.691 1.000 11.802 279 ALA B O 1
ATOM 6558 N N . THR B 1 281 ? -19.991 11.718 -27.408 1.000 10.990 280 THR B N 1
ATOM 6559 C CA . THR B 1 281 ? -19.304 11.399 -26.167 1.000 11.499 280 THR B CA 1
ATOM 6560 C C . THR B 1 281 ? -17.976 10.748 -26.524 1.000 12.129 280 THR B C 1
ATOM 6561 O O . THR B 1 281 ? -17.884 10.006 -27.514 1.000 13.323 280 THR B O 1
ATOM 6565 N N . PRO B 1 282 ? -16.899 10.971 -25.752 1.000 11.295 281 PRO B N 1
ATOM 6566 C CA . PRO B 1 282 ? -16.892 11.850 -24.581 1.000 10.840 281 PRO B CA 1
ATOM 6567 C C . PRO B 1 282 ? -16.760 13.348 -24.860 1.000 10.864 281 PRO B C 1
ATOM 6568 O O . PRO B 1 282 ? -16.929 14.158 -23.942 1.000 9.633 281 PRO B O 1
ATOM 6572 N N . LEU B 1 283 ? -16.471 13.730 -26.121 1.000 10.920 282 LEU B N 1
ATOM 6573 C CA . LEU B 1 283 ? -16.171 15.119 -26.431 1.000 11.162 282 LEU B CA 1
ATOM 6574 C C . LEU B 1 283 ? -16.951 15.611 -27.645 1.000 11.066 282 LEU B C 1
ATOM 6575 O O . LEU B 1 283 ? -17.035 14.932 -28.687 1.000 13.114 282 LEU B O 1
ATOM 6580 N N . ALA B 1 284 ? -17.510 16.806 -27.492 1.000 10.305 283 ALA B N 1
ATOM 6581 C CA . ALA B 1 284 ? -18.025 17.588 -28.595 1.000 10.279 283 ALA B CA 1
ATOM 6582 C C . ALA B 1 284 ? -17.078 18.735 -28.922 1.000 10.015 283 ALA B C 1
ATOM 6583 O O . ALA B 1 284 ? -16.436 19.288 -28.026 1.000 9.413 283 ALA B O 1
ATOM 6585 N N . SER B 1 285 ? -17.049 19.133 -30.194 1.000 9.883 284 SER B N 1
ATOM 6586 C CA . SER B 1 285 ? -16.334 20.333 -30.612 1.000 9.897 284 SER B CA 1
ATOM 6587 C C . SER B 1 285 ? -16.928 21.553 -29.917 1.000 9.673 284 SER B C 1
ATOM 6588 O O . SER B 1 285 ? -18.141 21.729 -29.907 1.000 10.675 284 SER B O 1
ATOM 6591 N N . TYR B 1 286 ? -16.052 22.414 -29.384 1.000 10.348 285 TYR B N 1
ATOM 6592 C CA . TYR B 1 286 ? -16.433 23.646 -28.700 1.000 10.046 285 TYR B CA 1
ATOM 6593 C C . TYR B 1 286 ? -16.562 24.807 -29.685 1.000 10.559 285 TYR B C 1
ATOM 6594 O O . TYR B 1 286 ? -15.628 25.132 -30.422 1.000 11.372 285 TYR B O 1
ATOM 6603 N N . PHE B 1 287 ? -17.753 25.418 -29.708 1.000 10.241 286 PHE B N 1
ATOM 6604 C CA . PHE B 1 287 ? -18.020 26.580 -30.542 1.000 10.437 286 PHE B CA 1
ATOM 6605 C C . PHE B 1 287 ? -18.551 27.690 -29.654 1.000 10.306 286 PHE B C 1
ATOM 6606 O O . PHE B 1 287 ? -19.663 27.584 -29.144 1.000 10.031 286 PHE B O 1
ATOM 6614 N N . PRO B 1 288 ? -17.798 28.782 -29.415 1.000 10.468 287 PRO B N 1
ATOM 6615 C CA . PRO B 1 288 ? -18.277 29.814 -28.501 1.000 10.947 287 PRO B CA 1
ATOM 6616 C C . PRO B 1 288 ? -19.701 30.314 -28.747 1.000 11.248 287 PRO B C 1
ATOM 6617 O O . PRO B 1 288 ? -20.457 30.516 -27.804 1.000 10.842 287 PRO B O 1
ATOM 6621 N N . ALA B 1 289 ? -20.091 30.499 -30.018 1.000 11.257 288 ALA B N 1
ATOM 6622 C CA . ALA B 1 289 ? -21.397 31.071 -30.310 1.000 12.145 288 ALA B CA 1
ATOM 6623 C C . ALA B 1 289 ? -22.541 30.111 -30.003 1.000 12.541 288 ALA B C 1
ATOM 6624 O O . ALA B 1 289 ? -23.686 30.563 -29.883 1.000 13.025 288 ALA B O 1
ATOM 6626 N N . LEU B 1 290 ? -22.227 28.818 -29.882 1.000 11.829 289 LEU B N 1
ATOM 6627 C CA . LEU B 1 290 ? -23.195 27.814 -29.469 1.000 11.853 289 LEU B CA 1
ATOM 6628 C C . LEU B 1 290 ? -23.135 27.623 -27.954 1.000 10.246 289 LEU B C 1
ATOM 6629 O O . LEU B 1 290 ? -24.164 27.674 -27.273 1.000 10.406 289 LEU B O 1
ATOM 6634 N N . HIS B 1 291 ? -21.929 27.392 -27.443 1.000 9.931 290 HIS B N 1
ATOM 6635 C CA . HIS B 1 291 ? -21.761 26.872 -26.090 1.000 9.086 290 HIS B CA 1
ATOM 6636 C C . HIS B 1 291 ? -21.674 27.949 -25.004 1.000 8.910 290 HIS B C 1
ATOM 6637 O O . HIS B 1 291 ? -22.094 27.672 -23.874 1.000 8.380 290 HIS B O 1
ATOM 6644 N N . ASP B 1 292 ? -21.114 29.136 -25.275 1.000 9.509 291 ASP B N 1
ATOM 6645 C CA . ASP B 1 292 ? -20.792 30.042 -24.164 1.000 9.610 291 ASP B CA 1
ATOM 6646 C C . ASP B 1 292 ? -22.023 30.400 -23.331 1.000 9.537 291 ASP B C 1
ATOM 6647 O O . ASP B 1 292 ? -21.945 30.433 -22.105 1.000 9.311 291 ASP B O 1
ATOM 6652 N N . ARG B 1 293 ? -23.175 30.584 -23.994 1.000 9.442 292 ARG B N 1
ATOM 6653 C CA . ARG B 1 293 ? -24.403 30.973 -23.314 1.000 9.808 292 ARG B CA 1
ATOM 6654 C C . ARG B 1 293 ? -25.202 29.762 -22.821 1.000 9.813 292 ARG B C 1
ATOM 6655 O O . ARG B 1 293 ? -26.388 29.898 -22.497 1.000 10.217 292 ARG B O 1
ATOM 6663 N N A MET B 1 294 ? -24.516 28.616 -22.703 0.500 8.772 293 MET B N 1
ATOM 6664 N N B MET B 1 294 ? -24.565 28.601 -22.667 0.500 10.382 293 MET B N 1
ATOM 6665 C CA A MET B 1 294 ? -25.028 27.405 -22.073 0.500 8.295 293 MET B CA 1
ATOM 6666 C CA B MET B 1 294 ? -25.180 27.562 -21.854 0.500 10.957 293 MET B CA 1
ATOM 6667 C C A MET B 1 294 ? -24.228 27.054 -20.822 0.500 8.604 293 MET B C 1
ATOM 6668 C C B MET B 1 294 ? -24.231 27.055 -20.775 0.500 10.147 293 MET B C 1
ATOM 6669 O O A MET B 1 294 ? -24.711 26.261 -20.022 0.500 9.073 293 MET B O 1
ATOM 6670 O O B MET B 1 294 ? -24.651 26.220 -19.982 0.500 10.759 293 MET B O 1
ATOM 6679 N N . ILE B 1 295 ? -22.998 27.579 -20.723 1.000 8.845 294 ILE B N 1
ATOM 6680 C CA . ILE B 1 295 ? -22.003 27.163 -19.728 1.000 9.068 294 ILE B CA 1
ATOM 6681 C C . ILE B 1 295 ? -21.370 28.372 -19.035 1.000 8.560 294 ILE B C 1
ATOM 6682 O O . ILE B 1 295 ? -20.280 28.244 -18.461 1.000 8.035 294 ILE B O 1
ATOM 6687 N N . SER B 1 296 ? -22.052 29.535 -19.008 1.000 8.466 295 SER B N 1
ATOM 6688 C CA . SER B 1 296 ? -21.509 30.719 -18.339 1.000 8.630 295 SER B CA 1
ATOM 6689 C C . SER B 1 296 ? -21.014 30.342 -16.944 1.000 8.357 295 SER B C 1
ATOM 6690 O O . SER B 1 296 ? -21.725 29.698 -16.183 1.000 8.384 295 SER B O 1
ATOM 6693 N N . GLY B 1 297 ? -19.794 30.776 -16.628 1.000 8.110 296 GLY B N 1
ATOM 6694 C CA . GLY B 1 297 ? -19.241 30.648 -15.291 1.000 7.845 296 GLY B CA 1
ATOM 6695 C C . GLY B 1 297 ? -18.336 29.435 -15.095 1.000 7.770 296 GLY B C 1
ATOM 6696 O O . GLY B 1 297 ? -17.554 29.409 -14.141 1.000 7.945 296 GLY B O 1
ATOM 6697 N N . LYS B 1 298 ? -18.462 28.424 -15.964 1.000 8.020 297 LYS B N 1
ATOM 6698 C CA . LYS B 1 298 ? -17.719 27.175 -15.767 1.000 8.434 297 LYS B CA 1
ATOM 6699 C C . LYS B 1 298 ? -16.261 27.339 -16.211 1.000 8.530 297 LYS B C 1
ATOM 6700 O O . LYS B 1 298 ? -15.965 27.807 -17.317 1.000 8.477 297 LYS B O 1
ATOM 6706 N N . ILE B 1 299 ? -15.356 26.977 -15.305 1.000 8.705 298 ILE B N 1
ATOM 6707 C CA . ILE B 1 299 ? -13.920 27.156 -15.521 1.000 8.712 298 ILE B CA 1
ATOM 6708 C C . ILE B 1 299 ? -13.351 25.904 -16.169 1.000 8.532 298 ILE B C 1
ATOM 6709 O O . ILE B 1 299 ? -13.421 24.798 -15.600 1.000 7.664 298 ILE B O 1
ATOM 6714 N N . PRO B 1 300 ? -12.757 25.995 -17.385 1.000 7.974 299 PRO B N 1
ATOM 6715 C CA . PRO B 1 300 ? -12.225 24.784 -18.018 1.000 8.206 299 PRO B CA 1
ATOM 6716 C C . PRO B 1 300 ? -11.185 24.061 -17.166 1.000 8.398 299 PRO B C 1
ATOM 6717 O O . PRO B 1 300 ? -10.341 24.687 -16.506 1.000 9.681 299 PRO B O 1
ATOM 6721 N N . VAL B 1 301 ? -11.245 22.732 -17.198 1.000 8.075 300 VAL B N 1
ATOM 6722 C CA . VAL B 1 301 ? -10.247 21.897 -16.558 1.000 7.974 300 VAL B CA 1
ATOM 6723 C C . VAL B 1 301 ? -9.883 20.741 -17.495 1.000 8.611 300 VAL B C 1
ATOM 6724 O O . VAL B 1 301 ? -10.594 20.427 -18.444 1.000 7.981 300 VAL B O 1
ATOM 6728 N N . LYS B 1 302 ? -8.805 20.026 -17.152 1.000 9.294 301 LYS B N 1
ATOM 6729 C CA . LYS B 1 302 ? -8.398 18.883 -17.955 1.000 10.742 301 LYS B CA 1
ATOM 6730 C C . LYS B 1 302 ? -9.260 17.654 -17.670 1.000 10.312 301 LYS B C 1
ATOM 6731 O O . LYS B 1 302 ? -9.577 16.905 -18.583 1.000 11.928 301 LYS B O 1
ATOM 6737 N N . ASP B 1 303 ? -9.576 17.422 -16.397 1.000 9.597 302 ASP B N 1
ATOM 6738 C CA . ASP B 1 303 ? -10.277 16.219 -15.956 1.000 10.486 302 ASP B CA 1
ATOM 6739 C C . ASP B 1 303 ? -11.495 16.657 -15.155 1.000 9.536 302 ASP B C 1
ATOM 6740 O O . ASP B 1 303 ? -11.361 17.120 -14.035 1.000 9.328 302 ASP B O 1
ATOM 6745 N N . TYR B 1 304 ? -12.685 16.562 -15.758 1.000 9.047 303 TYR B N 1
ATOM 6746 C CA . TYR B 1 304 ? -13.905 16.990 -15.095 1.000 8.778 303 TYR B CA 1
ATOM 6747 C C . TYR B 1 304 ? -14.003 16.419 -13.678 1.000 8.233 303 TYR B C 1
ATOM 6748 O O . TYR B 1 304 ? -14.405 17.133 -12.763 1.000 8.139 303 TYR B O 1
ATOM 6757 N N . PHE B 1 305 ? -13.701 15.126 -13.512 1.000 8.575 304 PHE B N 1
ATOM 6758 C CA . PHE B 1 305 ? -13.939 14.476 -12.236 1.000 8.653 304 PHE B CA 1
ATOM 6759 C C . PHE B 1 305 ? -12.887 14.873 -11.196 1.000 9.161 304 PHE B C 1
ATOM 6760 O O . PHE B 1 305 ? -13.225 15.229 -10.060 1.000 9.488 304 PHE B O 1
ATOM 6768 N N . ALA B 1 306 ? -11.602 14.790 -11.567 1.000 9.264 305 ALA B N 1
ATOM 6769 C CA . ALA B 1 306 ? -10.534 15.034 -10.607 1.000 10.091 305 ALA B CA 1
ATOM 6770 C C . ALA B 1 306 ? -10.344 16.525 -10.322 1.000 9.056 305 ALA B C 1
ATOM 6771 O O . ALA B 1 306 ? -9.972 16.906 -9.215 1.000 9.907 305 ALA B O 1
ATOM 6773 N N . ASP B 1 307 ? -10.535 17.384 -11.339 1.000 9.080 306 ASP B N 1
ATOM 6774 C CA . ASP B 1 307 ? -10.162 18.780 -11.245 1.000 9.475 306 ASP B CA 1
ATOM 6775 C C . ASP B 1 307 ? -11.348 19.684 -10.866 1.000 9.201 306 ASP B C 1
ATOM 6776 O O . ASP B 1 307 ? -11.159 20.873 -10.619 1.000 10.131 306 ASP B O 1
ATOM 6781 N N . TYR B 1 308 ? -12.581 19.136 -10.859 1.000 8.935 307 TYR B N 1
ATOM 6782 C CA . TYR B 1 308 ? -13.764 19.949 -10.607 1.000 9.006 307 TYR B CA 1
ATOM 6783 C C . TYR B 1 308 ? -14.772 19.217 -9.708 1.000 8.974 307 TYR B C 1
ATOM 6784 O O . TYR B 1 308 ? -15.114 19.735 -8.656 1.000 8.673 307 TYR B O 1
ATOM 6793 N N A MET B 1 309 ? -15.189 17.992 -10.079 0.500 8.280 308 MET B N 1
ATOM 6794 N N B MET B 1 309 ? -15.229 18.026 -10.107 0.500 9.653 308 MET B N 1
ATOM 6795 C CA A MET B 1 309 ? -16.262 17.331 -9.348 0.500 7.874 308 MET B CA 1
ATOM 6796 C CA B MET B 1 309 ? -16.269 17.372 -9.333 0.500 10.136 308 MET B CA 1
ATOM 6797 C C A MET B 1 309 ? -15.828 17.013 -7.911 0.500 8.008 308 MET B C 1
ATOM 6798 C C B MET B 1 309 ? -15.809 17.051 -7.900 0.500 9.253 308 MET B C 1
ATOM 6799 O O A MET B 1 309 ? -16.482 17.412 -6.946 0.500 7.999 308 MET B O 1
ATOM 6800 O O B MET B 1 309 ? -16.448 17.452 -6.921 0.500 9.098 308 MET B O 1
ATOM 6809 N N . ILE B 1 310 ? -14.704 16.308 -7.754 1.000 8.587 309 ILE B N 1
ATOM 6810 C CA . ILE B 1 310 ? -14.227 15.889 -6.434 1.000 8.823 309 ILE B CA 1
ATOM 6811 C C . ILE B 1 310 ? -13.951 17.120 -5.575 1.000 8.905 309 ILE B C 1
ATOM 6812 O O . ILE B 1 310 ? -14.417 17.191 -4.442 1.000 8.547 309 ILE B O 1
ATOM 6817 N N . PRO B 1 311 ? -13.144 18.120 -6.005 1.000 8.921 310 PRO B N 1
ATOM 6818 C CA . PRO B 1 311 ? -12.863 19.239 -5.111 1.000 9.091 310 PRO B CA 1
ATOM 6819 C C . PRO B 1 311 ? -14.080 20.087 -4.754 1.000 8.839 310 PRO B C 1
ATOM 6820 O O . PRO B 1 311 ? -14.148 20.646 -3.660 1.000 9.087 310 PRO B O 1
ATOM 6824 N N A SER B 1 312 ? -15.045 20.194 -5.674 0.500 8.669 311 SER B N 1
ATOM 6825 N N B SER B 1 312 ? -15.036 20.192 -5.689 0.500 9.034 311 SER B N 1
ATOM 6826 C CA A SER B 1 312 ? -16.233 20.979 -5.373 0.500 8.586 311 SER B CA 1
ATOM 6827 C CA B SER B 1 312 ? -16.283 20.910 -5.458 0.500 9.207 311 SER B CA 1
ATOM 6828 C C A SER B 1 312 ? -17.117 20.252 -4.360 0.500 8.639 311 SER B C 1
ATOM 6829 C C B SER B 1 312 ? -17.101 20.241 -4.357 0.500 8.962 311 SER B C 1
ATOM 6830 O O A SER B 1 312 ? -17.662 20.900 -3.470 0.500 8.185 311 SER B O 1
ATOM 6831 O O B SER B 1 312 ? -17.619 20.903 -3.459 0.500 8.450 311 SER B O 1
ATOM 6836 N N . PHE B 1 313 ? -17.225 18.923 -4.475 1.000 8.365 312 PHE B N 1
ATOM 6837 C CA . PHE B 1 313 ? -17.908 18.099 -3.474 1.000 8.442 312 PHE B CA 1
ATOM 6838 C C . PHE B 1 313 ? -17.248 18.321 -2.119 1.000 8.639 312 PHE B C 1
ATOM 6839 O O . PHE B 1 313 ? -17.908 18.591 -1.116 1.000 8.730 312 PHE B O 1
ATOM 6847 N N . LYS B 1 314 ? -15.910 18.196 -2.094 1.000 8.503 313 LYS B N 1
ATOM 6848 C CA . LYS B 1 314 ? -15.161 18.325 -0.852 1.000 8.629 313 LYS B CA 1
ATOM 6849 C C . LYS B 1 314 ? -15.362 19.705 -0.228 1.000 8.684 313 LYS B C 1
ATOM 6850 O O . LYS B 1 314 ? -15.538 19.841 0.988 1.000 8.795 313 LYS B O 1
ATOM 6856 N N . GLU B 1 315 ? -15.333 20.758 -1.060 1.000 8.509 314 GLU B N 1
ATOM 6857 C CA . GLU B 1 315 ? -15.507 22.138 -0.619 1.000 8.915 314 GLU B CA 1
ATOM 6858 C C . GLU B 1 315 ? -16.818 22.285 0.143 1.000 8.457 314 GLU B C 1
ATOM 6859 O O . GLU B 1 315 ? -16.872 22.838 1.250 1.000 9.784 314 GLU B O 1
ATOM 6865 N N . ALA B 1 316 ? -17.910 21.841 -0.485 1.000 8.195 315 ALA B N 1
ATOM 6866 C CA . ALA B 1 316 ? -19.224 21.975 0.123 1.000 8.158 315 ALA B CA 1
ATOM 6867 C C . ALA B 1 316 ? -19.337 21.175 1.411 1.000 8.496 315 ALA B C 1
ATOM 6868 O O . ALA B 1 316 ? -19.881 21.665 2.410 1.000 8.361 315 ALA B O 1
ATOM 6870 N N . VAL B 1 317 ? -18.839 19.939 1.419 1.000 8.407 316 VAL B N 1
ATOM 6871 C CA . VAL B 1 317 ? -18.898 19.132 2.628 1.000 8.402 316 VAL B CA 1
ATOM 6872 C C . VAL B 1 317 ? -18.130 19.806 3.762 1.000 8.545 316 VAL B C 1
ATOM 6873 O O . VAL B 1 317 ? -18.607 19.906 4.889 1.000 9.180 316 VAL B O 1
ATOM 6877 N N . ASP B 1 318 ? -16.916 20.283 3.468 1.000 9.225 317 ASP B N 1
ATOM 6878 C CA . ASP B 1 318 ? -16.061 20.885 4.476 1.000 9.118 317 ASP B CA 1
ATOM 6879 C C . ASP B 1 318 ? -16.651 22.181 5.017 1.000 9.808 317 ASP B C 1
ATOM 6880 O O . ASP B 1 318 ? -16.555 22.472 6.207 1.000 10.547 317 ASP B O 1
ATOM 6885 N N . LYS B 1 319 ? -17.215 23.005 4.138 1.000 9.626 318 LYS B N 1
ATOM 6886 C CA . LYS B 1 319 ? -17.695 24.325 4.536 1.000 10.570 318 LYS B CA 1
ATOM 6887 C C . LYS B 1 319 ? -19.030 24.235 5.277 1.000 10.491 318 LYS B C 1
ATOM 6888 O O . LYS B 1 319 ? -19.248 25.031 6.189 1.000 12.092 318 LYS B O 1
ATOM 6894 N N . TYR B 1 320 ? -19.946 23.344 4.848 1.000 9.858 319 TYR B N 1
ATOM 6895 C CA . TYR B 1 320 ? -21.331 23.387 5.313 1.000 9.435 319 TYR B CA 1
ATOM 6896 C C . TYR B 1 320 ? -21.723 22.201 6.197 1.000 9.421 319 TYR B C 1
ATOM 6897 O O . TYR B 1 320 ? -22.758 22.253 6.868 1.000 9.884 319 TYR B O 1
ATOM 6906 N N . ASP B 1 321 ? -20.900 21.144 6.229 1.000 9.396 320 ASP B N 1
ATOM 6907 C CA . ASP B 1 321 ? -21.067 20.037 7.164 1.000 9.311 320 ASP B CA 1
ATOM 6908 C C . ASP B 1 321 ? -22.474 19.441 7.080 1.000 9.411 320 ASP B C 1
ATOM 6909 O O . ASP B 1 321 ? -23.163 19.289 8.093 1.000 9.415 320 ASP B O 1
ATOM 6914 N N . PRO B 1 322 ? -22.926 19.017 5.888 1.000 8.591 321 PRO B N 1
ATOM 6915 C CA . PRO B 1 322 ? -24.250 18.398 5.764 1.000 8.792 321 PRO B CA 1
ATOM 6916 C C . PRO B 1 322 ? -24.360 17.040 6.470 1.000 8.349 321 PRO B C 1
ATOM 6917 O O . PRO B 1 322 ? -23.371 16.313 6.688 1.000 8.351 321 PRO B O 1
ATOM 6921 N N . ASP B 1 323 ? -25.596 16.672 6.829 1.000 8.326 322 ASP B N 1
ATOM 6922 C CA . ASP B 1 323 ? -25.905 15.400 7.456 1.000 8.323 322 ASP B CA 1
ATOM 6923 C C . ASP B 1 323 ? -26.180 14.281 6.441 1.000 8.816 322 ASP B C 1
ATOM 6924 O O . ASP B 1 323 ? -26.181 13.093 6.781 1.000 8.340 322 ASP B O 1
ATOM 6929 N N . LEU B 1 324 ? -26.435 14.668 5.185 1.000 8.381 323 LEU B N 1
ATOM 6930 C CA . LEU B 1 324 ? -26.940 13.753 4.171 1.000 8.313 323 LEU B CA 1
ATOM 6931 C C . LEU B 1 324 ? -26.375 14.197 2.819 1.000 8.208 323 LEU B C 1
ATOM 6932 O O . LEU B 1 324 ? -26.381 15.391 2.516 1.000 8.228 323 LEU B O 1
ATOM 6937 N N . VAL B 1 325 ? -25.941 13.219 2.013 1.000 8.171 324 VAL B N 1
ATOM 6938 C CA . VAL B 1 325 ? -25.556 13.448 0.622 1.000 7.692 324 VAL B CA 1
ATOM 6939 C C . VAL B 1 325 ? -26.603 12.780 -0.259 1.000 7.379 324 VAL B C 1
ATOM 6940 O O . VAL B 1 325 ? -26.845 11.580 -0.142 1.000 7.952 324 VAL B O 1
ATOM 6944 N N . TRP B 1 326 ? -27.194 13.589 -1.156 1.000 7.491 325 TRP B N 1
ATOM 6945 C CA . TRP B 1 326 ? -28.176 13.131 -2.117 1.000 7.858 325 TRP B CA 1
ATOM 6946 C C . TRP B 1 326 ? -27.528 13.277 -3.486 1.000 7.650 325 TRP B C 1
ATOM 6947 O O . TRP B 1 326 ? -27.673 14.301 -4.171 1.000 7.550 325 TRP B O 1
ATOM 6958 N N . TYR B 1 327 ? -26.794 12.234 -3.886 1.000 8.126 326 TYR B N 1
ATOM 6959 C CA . TYR B 1 327 ? -26.254 12.231 -5.232 1.000 8.031 326 TYR B CA 1
ATOM 6960 C C . TYR B 1 327 ? -27.392 12.228 -6.249 1.000 8.729 326 TYR B C 1
ATOM 6961 O O . TYR B 1 327 ? -28.478 11.719 -6.001 1.000 8.219 326 TYR B O 1
ATOM 6970 N N . ASP B 1 328 ? -27.119 12.740 -7.442 1.000 8.838 327 ASP B N 1
ATOM 6971 C CA . ASP B 1 328 ? -28.013 12.542 -8.569 1.000 8.605 327 ASP B CA 1
ATOM 6972 C C . ASP B 1 328 ? -27.191 12.617 -9.844 1.000 8.911 327 ASP B C 1
ATOM 6973 O O . ASP B 1 328 ? -26.004 12.939 -9.801 1.000 8.231 327 ASP B O 1
ATOM 6978 N N . GLY B 1 329 ? -27.803 12.263 -10.983 1.000 8.455 328 GLY B N 1
ATOM 6979 C CA . GLY B 1 329 ? -27.044 12.316 -12.232 1.000 8.966 328 GLY B CA 1
ATOM 6980 C C . GLY B 1 329 ? -25.806 11.435 -12.207 1.000 9.790 328 GLY B C 1
ATOM 6981 O O . GLY B 1 329 ? -24.820 11.765 -12.877 1.000 10.833 328 GLY B O 1
ATOM 6982 N N . GLY B 1 330 ? -25.889 10.311 -11.474 1.000 9.857 329 GLY B N 1
ATOM 6983 C CA . GLY B 1 330 ? -24.805 9.334 -11.380 1.000 9.741 329 GLY B CA 1
ATOM 6984 C C . GLY B 1 330 ? -24.790 8.336 -12.535 1.000 9.670 329 GLY B C 1
ATOM 6985 O O . GLY B 1 330 ? -23.881 7.504 -12.599 1.000 9.932 329 GLY B O 1
ATOM 6986 N N . TRP B 1 331 ? -25.773 8.448 -13.441 1.000 9.337 330 TRP B N 1
ATOM 6987 C CA . TRP B 1 331 ? -25.854 7.626 -14.633 1.000 9.351 330 TRP B CA 1
ATOM 6988 C C . TRP B 1 331 ? -24.999 8.202 -15.763 1.000 9.689 330 TRP B C 1
ATOM 6989 O O . TRP B 1 331 ? -24.912 7.598 -16.842 1.000 10.441 330 TRP B O 1
ATOM 7000 N N . GLY B 1 332 ? -24.373 9.367 -15.537 1.000 9.449 331 GLY B N 1
ATOM 7001 C CA . GLY B 1 332 ? -23.539 9.955 -16.580 1.000 9.489 331 GLY B CA 1
ATOM 7002 C C . GLY B 1 332 ? -22.336 9.085 -16.958 1.000 9.440 331 GLY B C 1
ATOM 7003 O O . GLY B 1 332 ? -22.076 8.806 -18.141 1.000 10.423 331 GLY B O 1
ATOM 7004 N N . SER B 1 333 ? -21.626 8.642 -15.919 1.000 9.453 332 SER B N 1
ATOM 7005 C CA . SER B 1 333 ? -20.415 7.845 -16.036 1.000 9.916 332 SER B CA 1
ATOM 7006 C C . SER B 1 333 ? -20.435 6.794 -14.933 1.000 10.325 332 SER B C 1
ATOM 7007 O O . SER B 1 333 ? -20.927 7.048 -13.824 1.000 10.186 332 SER B O 1
ATOM 7010 N N . PRO B 1 334 ? -19.864 5.601 -15.168 1.000 10.904 333 PRO B N 1
ATOM 7011 C CA . PRO B 1 334 ? -19.732 4.614 -14.097 1.000 11.170 333 PRO B CA 1
ATOM 7012 C C . PRO B 1 334 ? -18.756 5.114 -13.036 1.000 10.328 333 PRO B C 1
ATOM 7013 O O . PRO B 1 334 ? -17.920 5.988 -13.314 1.000 10.246 333 PRO B O 1
ATOM 7017 N N . VAL B 1 335 ? -18.847 4.573 -11.816 1.000 10.110 334 VAL B N 1
ATOM 7018 C CA . VAL B 1 335 ? -18.047 5.089 -10.702 1.000 10.864 334 VAL B CA 1
ATOM 7019 C C . VAL B 1 335 ? -16.551 4.813 -10.895 1.000 10.476 334 VAL B C 1
ATOM 7020 O O . VAL B 1 335 ? -15.746 5.485 -10.260 1.000 10.007 334 VAL B O 1
ATOM 7024 N N . SER B 1 336 ? -16.173 3.849 -11.739 1.000 11.497 335 SER B N 1
ATOM 7025 C CA . SER B 1 336 ? -14.767 3.665 -12.090 1.000 11.701 335 SER B CA 1
ATOM 7026 C C . SER B 1 336 ? -14.171 4.940 -12.679 1.000 11.846 335 SER B C 1
ATOM 7027 O O . SER B 1 336 ? -12.973 5.209 -12.496 1.000 14.407 335 SER B O 1
ATOM 7030 N N . ILE B 1 337 ? -15.001 5.724 -13.363 1.000 11.124 336 ILE B N 1
ATOM 7031 C CA . ILE B 1 337 ? -14.595 6.980 -13.992 1.000 11.038 336 ILE B CA 1
ATOM 7032 C C . ILE B 1 337 ? -14.961 8.179 -13.111 1.000 9.856 336 ILE B C 1
ATOM 7033 O O . ILE B 1 337 ? -14.149 9.102 -12.922 1.000 10.549 336 ILE B O 1
ATOM 7038 N N . SER B 1 338 ? -16.181 8.209 -12.560 1.000 9.427 337 SER B N 1
ATOM 7039 C CA . SER B 1 338 ? -16.619 9.389 -11.817 1.000 9.038 337 SER B CA 1
ATOM 7040 C C . SER B 1 338 ? -15.945 9.501 -10.451 1.000 9.284 337 SER B C 1
ATOM 7041 O O . SER B 1 338 ? -15.887 10.589 -9.901 1.000 9.549 337 SER B O 1
ATOM 7044 N N . ARG B 1 339 ? -15.485 8.362 -9.889 1.000 9.651 338 ARG B N 1
ATOM 7045 C CA . ARG B 1 339 ? -14.724 8.335 -8.643 1.000 9.508 338 ARG B CA 1
ATOM 7046 C C . ARG B 1 339 ? -15.582 8.671 -7.423 1.000 9.338 338 ARG B C 1
ATOM 7047 O O . ARG B 1 339 ? -15.062 9.018 -6.352 1.000 8.839 338 ARG B O 1
ATOM 7055 N N . THR B 1 340 ? -16.890 8.421 -7.521 1.000 8.982 339 THR B N 1
ATOM 7056 C CA . THR B 1 340 ? -17.773 8.751 -6.410 1.000 8.967 339 THR B CA 1
ATOM 7057 C C . THR B 1 340 ? -17.636 7.793 -5.223 1.000 8.974 339 THR B C 1
ATOM 7058 O O . THR B 1 340 ? -18.075 8.152 -4.142 1.000 9.027 339 THR B O 1
ATOM 7062 N N . MET B 1 341 ? -16.949 6.662 -5.337 1.000 8.642 340 MET B N 1
ATOM 7063 C CA . MET B 1 341 ? -16.630 5.896 -4.129 1.000 9.359 340 MET B CA 1
ATOM 7064 C C . MET B 1 341 ? -15.674 6.681 -3.229 1.000 9.078 340 MET B C 1
ATOM 7065 O O . MET B 1 341 ? -15.711 6.537 -2.004 1.000 8.249 340 MET B O 1
ATOM 7070 N N . GLU B 1 342 ? -14.839 7.546 -3.822 1.000 8.871 341 GLU B N 1
ATOM 7071 C CA . GLU B 1 342 ? -13.882 8.346 -3.075 1.000 9.232 341 GLU B CA 1
ATOM 7072 C C . GLU B 1 342 ? -14.571 9.500 -2.343 1.000 8.315 341 GLU B C 1
ATOM 7073 O O . GLU B 1 342 ? -14.231 9.796 -1.201 1.000 8.401 341 GLU B O 1
ATOM 7079 N N . THR B 1 343 ? -15.524 10.168 -2.991 1.000 8.464 342 THR B N 1
ATOM 7080 C CA . THR B 1 343 ? -16.320 11.195 -2.328 1.000 8.270 342 THR B CA 1
ATOM 7081 C C . THR B 1 343 ? -17.202 10.594 -1.229 1.000 8.031 342 THR B C 1
ATOM 7082 O O . THR B 1 343 ? -17.339 11.207 -0.176 1.000 8.539 342 THR B O 1
ATOM 7086 N N . SER B 1 344 ? -17.783 9.407 -1.464 1.000 8.516 343 SER B N 1
ATOM 7087 C CA . SER B 1 344 ? -18.565 8.747 -0.419 1.000 8.391 343 SER B CA 1
ATOM 7088 C C . SER B 1 344 ? -17.717 8.376 0.804 1.000 8.814 343 SER B C 1
ATOM 7089 O O . SER B 1 344 ? -18.102 8.675 1.922 1.000 8.219 343 SER B O 1
ATOM 7092 N N . ALA B 1 345 ? -16.558 7.725 0.580 1.000 8.531 344 ALA B N 1
ATOM 7093 C CA . ALA B 1 345 ? -15.687 7.364 1.689 1.000 8.785 344 ALA B CA 1
ATOM 7094 C C . ALA B 1 345 ? -15.284 8.618 2.451 1.000 8.500 344 ALA B C 1
ATOM 7095 O O . ALA B 1 345 ? -15.253 8.655 3.671 1.000 9.110 344 ALA B O 1
ATOM 7097 N N . TYR B 1 346 ? -14.947 9.683 1.715 1.000 8.042 345 TYR B N 1
ATOM 7098 C CA . TYR B 1 346 ? -14.539 10.930 2.349 1.000 8.320 345 TYR B CA 1
ATOM 7099 C C . TYR B 1 346 ? -15.648 11.492 3.231 1.000 8.170 345 TYR B C 1
ATOM 7100 O O . TYR B 1 346 ? -15.393 11.908 4.361 1.000 8.575 345 TYR B O 1
ATOM 7109 N N . PHE B 1 347 ? -16.883 11.550 2.695 1.000 8.165 346 PHE B N 1
ATOM 7110 C CA . PHE B 1 347 ? -18.005 12.047 3.457 1.000 8.168 346 PHE B CA 1
ATOM 7111 C C . PHE B 1 347 ? -18.157 11.283 4.782 1.000 8.052 346 PHE B C 1
ATOM 7112 O O . PHE B 1 347 ? -18.313 11.917 5.828 1.000 8.278 346 PHE B O 1
ATOM 7120 N N . TYR B 1 348 ? -18.129 9.962 4.741 1.000 7.884 347 TYR B N 1
ATOM 7121 C CA . TYR B 1 348 ? -18.212 9.177 5.972 1.000 8.231 347 TYR B CA 1
ATOM 7122 C C . TYR B 1 348 ? -17.024 9.452 6.885 1.000 9.388 347 TYR B C 1
ATOM 7123 O O . TYR B 1 348 ? -17.178 9.616 8.088 1.000 9.977 347 TYR B O 1
ATOM 7132 N N . ASN B 1 349 ? -15.815 9.464 6.316 1.000 10.023 348 ASN B N 1
ATOM 7133 C CA . ASN B 1 349 ? -14.610 9.601 7.129 1.000 9.801 348 ASN B CA 1
ATOM 7134 C C . ASN B 1 349 ? -14.541 10.928 7.877 1.000 10.732 348 ASN B C 1
ATOM 7135 O O . ASN B 1 349 ? -14.157 10.974 9.056 1.000 10.487 348 ASN B O 1
ATOM 7140 N N . GLN B 1 350 ? -14.913 12.033 7.211 1.000 9.588 349 GLN B N 1
ATOM 7141 C CA . GLN B 1 350 ? -14.847 13.337 7.855 1.000 10.054 349 GLN B CA 1
ATOM 7142 C C . GLN B 1 350 ? -15.936 13.480 8.912 1.000 10.843 349 GLN B C 1
ATOM 7143 O O . GLN B 1 350 ? -15.802 14.357 9.771 1.000 12.641 349 GLN B O 1
ATOM 7149 N N . ALA B 1 351 ? -16.980 12.647 8.858 1.000 10.303 350 ALA B N 1
ATOM 7150 C CA . ALA B 1 351 ? -18.041 12.710 9.849 1.000 10.658 350 ALA B CA 1
ATOM 7151 C C . ALA B 1 351 ? -17.761 11.784 11.028 1.000 11.390 350 ALA B C 1
ATOM 7152 O O . ALA B 1 351 ? -18.403 11.931 12.071 1.000 11.317 350 ALA B O 1
ATOM 7154 N N . GLU B 1 352 ? -16.903 10.782 10.822 1.000 10.696 351 GLU B N 1
ATOM 7155 C CA . GLU B 1 352 ? -16.748 9.706 11.790 1.000 12.003 351 GLU B CA 1
ATOM 7156 C C . GLU B 1 352 ? -16.327 10.290 13.142 1.000 12.802 351 GLU B C 1
ATOM 7157 O O . GLU B 1 352 ? -15.330 10.996 13.248 1.000 13.871 351 GLU B O 1
ATOM 7163 N N . GLY B 1 353 ? -17.078 9.957 14.202 1.000 14.358 352 GLY B N 1
ATOM 7164 C CA . GLY B 1 353 ? -16.768 10.487 15.526 1.000 15.883 352 GLY B CA 1
ATOM 7165 C C . GLY B 1 353 ? -17.354 11.870 15.811 1.000 16.217 352 GLY B C 1
ATOM 7166 O O . GLY B 1 353 ? -17.204 12.388 16.924 1.000 16.919 352 GLY B O 1
ATOM 7167 N N . LYS B 1 354 ? -17.986 12.494 14.795 1.000 13.807 353 LYS B N 1
ATOM 7168 C CA . LYS B 1 354 ? -18.550 13.837 14.924 1.000 13.807 353 LYS B CA 1
ATOM 7169 C C . LYS B 1 354 ? -20.076 13.800 14.823 1.000 13.432 353 LYS B C 1
ATOM 7170 O O . LYS B 1 354 ? -20.769 14.397 15.652 1.000 13.888 353 LYS B O 1
ATOM 7176 N N . LYS B 1 355 ? -20.588 13.133 13.787 1.000 11.790 354 LYS B N 1
ATOM 7177 C CA . LYS B 1 355 ? -22.027 13.023 13.582 1.000 11.753 354 LYS B CA 1
ATOM 7178 C C . LYS B 1 355 ? -22.311 11.793 12.716 1.000 11.399 354 LYS B C 1
ATOM 7179 O O . LYS B 1 355 ? -21.449 11.293 11.985 1.000 12.127 354 LYS B O 1
ATOM 7185 N N . ASP B 1 356 ? -23.557 11.313 12.792 1.000 11.129 355 ASP B N 1
ATOM 7186 C CA . ASP B 1 356 ? -23.973 10.167 12.000 1.000 11.826 355 ASP B CA 1
ATOM 7187 C C . ASP B 1 356 ? -24.634 10.681 10.730 1.000 10.670 355 ASP B C 1
ATOM 7188 O O . ASP B 1 356 ? -25.558 11.473 10.793 1.000 10.826 355 ASP B O 1
ATOM 7193 N N . VAL B 1 357 ? -24.137 10.230 9.590 1.000 9.760 356 VAL B N 1
ATOM 7194 C CA . VAL B 1 357 ? -24.533 10.789 8.300 1.000 9.104 356 VAL B CA 1
ATOM 7195 C C . VAL B 1 357 ? -25.008 9.677 7.370 1.000 8.862 356 VAL B C 1
ATOM 7196 O O . VAL B 1 357 ? -24.889 8.517 7.704 1.000 9.867 356 VAL B O 1
ATOM 7200 N N . VAL B 1 358 ? -25.616 10.049 6.240 1.000 8.797 357 VAL B N 1
ATOM 7201 C CA . VAL B 1 358 ? -26.243 9.089 5.352 1.000 9.291 357 VAL B CA 1
ATOM 7202 C C . VAL B 1 358 ? -26.066 9.568 3.903 1.000 8.923 357 VAL B C 1
ATOM 7203 O O . VAL B 1 358 ? -25.997 10.773 3.631 1.000 8.473 357 VAL B O 1
ATOM 7207 N N . ILE B 1 359 ? -26.041 8.598 2.978 1.000 8.591 358 ILE B N 1
ATOM 7208 C CA . ILE B 1 359 ? -25.929 8.825 1.542 1.000 9.053 358 ILE B CA 1
ATOM 7209 C C . ILE B 1 359 ? -27.045 8.044 0.853 1.000 8.662 358 ILE B C 1
ATOM 7210 O O . ILE B 1 359 ? -27.301 6.883 1.183 1.000 8.165 358 ILE B O 1
ATOM 7215 N N . ASN B 1 360 ? -27.670 8.647 -0.159 1.000 7.897 359 ASN B N 1
ATOM 7216 C CA . ASN B 1 360 ? -28.640 7.939 -0.980 1.000 8.054 359 ASN B CA 1
ATOM 7217 C C . ASN B 1 360 ? -27.916 6.941 -1.889 1.000 7.830 359 ASN B C 1
ATOM 7218 O O . ASN B 1 360 ? -26.691 6.736 -1.748 1.000 8.852 359 ASN B O 1
ATOM 7223 N N . ASN B 1 361 ? -28.634 6.342 -2.862 1.000 8.283 360 ASN B N 1
ATOM 7224 C CA . ASN B 1 361 ? -28.073 5.258 -3.657 1.000 9.019 360 ASN B CA 1
ATOM 7225 C C . ASN B 1 361 ? -27.763 5.683 -5.094 1.000 8.640 360 ASN B C 1
ATOM 7226 O O . ASN B 1 361 ? -27.756 4.821 -6.005 1.000 9.637 360 ASN B O 1
ATOM 7231 N N . ARG B 1 362 ? -27.432 6.973 -5.306 1.000 8.399 361 ARG B N 1
ATOM 7232 C CA . ARG B 1 362 ? -27.326 7.507 -6.654 1.000 8.623 361 ARG B CA 1
ATOM 7233 C C . ARG B 1 362 ? -25.873 7.836 -7.061 1.000 8.482 361 ARG B C 1
ATOM 7234 O O . ARG B 1 362 ? -25.669 8.517 -8.066 1.000 9.679 361 ARG B O 1
ATOM 7242 N N . ALA B 1 363 ? -24.870 7.262 -6.393 1.000 9.525 362 ALA B N 1
ATOM 7243 C CA . ALA B 1 363 ? -23.472 7.556 -6.747 1.000 9.230 362 ALA B CA 1
ATOM 7244 C C . ALA B 1 363 ? -23.115 7.111 -8.170 1.000 9.637 362 ALA B C 1
ATOM 7245 O O . ALA B 1 363 ? -22.209 7.688 -8.789 1.000 9.710 362 ALA B O 1
ATOM 7247 N N . GLY B 1 364 ? -23.764 6.059 -8.648 1.000 9.477 363 GLY B N 1
ATOM 7248 C CA . GLY B 1 364 ? -23.512 5.495 -9.965 1.000 10.714 363 GLY B CA 1
ATOM 7249 C C . GLY B 1 364 ? -23.304 3.984 -9.925 1.000 11.282 363 GLY B C 1
ATOM 7250 O O . GLY B 1 364 ? -23.375 3.356 -8.873 1.000 11.494 363 GLY B O 1
ATOM 7251 N N . SER B 1 365 ? -22.970 3.459 -11.110 1.000 12.356 364 SER B N 1
ATOM 7252 C CA . SER B 1 365 ? -22.871 2.038 -11.373 1.000 12.970 364 SER B CA 1
ATOM 7253 C C . SER B 1 365 ? -21.472 1.506 -11.064 1.000 13.453 364 SER B C 1
ATOM 7254 O O . SER B 1 365 ? -20.474 2.147 -11.436 1.000 12.984 364 SER B O 1
ATOM 7257 N N . SER B 1 366 ? -21.458 0.295 -10.482 1.000 14.102 365 SER B N 1
ATOM 7258 C CA . SER B 1 366 ? -20.260 -0.488 -10.209 1.000 16.655 365 SER B CA 1
ATOM 7259 C C . SER B 1 366 ? -19.932 -1.429 -11.370 1.000 18.005 365 SER B C 1
ATOM 7260 O O . SER B 1 366 ? -18.990 -2.214 -11.257 1.000 21.898 365 SER B O 1
ATOM 7263 N N . LEU B 1 367 ? -20.670 -1.372 -12.483 1.000 20.429 366 LEU B N 1
ATOM 7264 C CA . LEU B 1 367 ? -20.422 -2.316 -13.573 1.000 22.083 366 LEU B CA 1
ATOM 7265 C C . LEU B 1 367 ? -19.071 -2.031 -14.236 1.000 24.774 366 LEU B C 1
ATOM 7266 O O . LEU B 1 367 ? -18.611 -0.886 -14.302 1.000 23.649 366 LEU B O 1
ATOM 7271 N N . SER B 1 368 ? -18.453 -3.111 -14.746 1.000 26.788 367 SER B N 1
ATOM 7272 C CA . SER B 1 368 ? -17.298 -3.045 -15.632 1.000 27.609 367 SER B CA 1
ATOM 7273 C C . SER B 1 368 ? -17.707 -2.517 -17.005 1.000 29.555 367 SER B C 1
ATOM 7274 O O . SER B 1 368 ? -18.884 -2.542 -17.368 1.000 27.680 367 SER B O 1
ATOM 7277 N N . GLU B 1 369 ? -16.706 -2.077 -17.785 1.000 33.392 368 GLU B N 1
ATOM 7278 C CA . GLU B 1 369 ? -16.949 -1.636 -19.152 1.000 37.485 368 GLU B CA 1
ATOM 7279 C C . GLU B 1 369 ? -17.630 -2.756 -19.944 1.000 37.738 368 GLU B C 1
ATOM 7280 O O . GLU B 1 369 ? -18.535 -2.467 -20.723 1.000 40.975 368 GLU B O 1
ATOM 7286 N N . ASP B 1 370 ? -17.209 -4.015 -19.712 1.000 38.652 369 ASP B N 1
ATOM 7287 C CA . ASP B 1 370 ? -17.732 -5.182 -20.418 1.000 41.874 369 ASP B CA 1
ATOM 7288 C C . ASP B 1 370 ? -19.224 -5.375 -20.144 1.000 39.439 369 ASP B C 1
ATOM 7289 O O . ASP B 1 370 ? -19.987 -5.690 -21.061 1.000 37.980 369 ASP B O 1
ATOM 7294 N N . ASP B 1 371 ? -19.637 -5.187 -18.878 1.000 36.361 370 ASP B N 1
ATOM 7295 C CA . ASP B 1 371 ? -21.029 -5.367 -18.500 1.000 35.030 370 ASP B CA 1
ATOM 7296 C C . ASP B 1 371 ? -21.867 -4.192 -18.997 1.000 33.975 370 ASP B C 1
ATOM 7297 O O . ASP B 1 371 ? -23.028 -4.389 -19.334 1.000 32.557 370 ASP B O 1
ATOM 7302 N N . LEU B 1 372 ? -21.280 -2.983 -19.046 1.000 31.436 371 LEU B N 1
ATOM 7303 C CA . LEU B 1 372 ? -21.972 -1.816 -19.584 1.000 33.050 371 LEU B CA 1
ATOM 7304 C C . LEU B 1 372 ? -22.233 -1.992 -21.084 1.000 35.550 371 LEU B C 1
ATOM 7305 O O . LEU B 1 372 ? -23.280 -1.573 -21.581 1.000 33.878 371 LEU B O 1
ATOM 7310 N N . ILE B 1 373 ? -21.269 -2.600 -21.795 1.000 37.700 372 ILE B N 1
ATOM 7311 C CA . ILE B 1 373 ? -21.422 -2.905 -23.214 1.000 43.608 372 ILE B 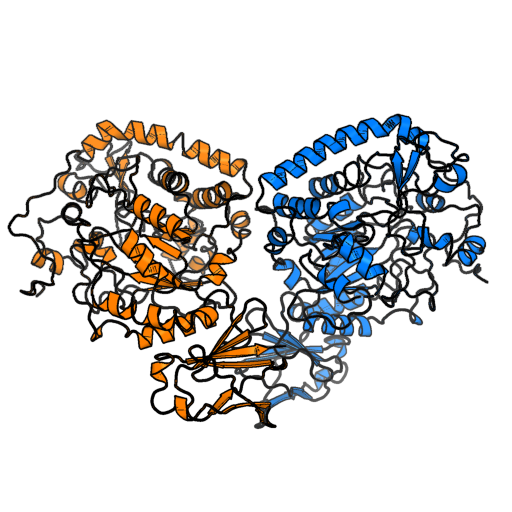CA 1
ATOM 7312 C C . ILE B 1 373 ? -22.569 -3.905 -23.397 1.000 46.880 372 ILE B C 1
ATOM 7313 O O . ILE B 1 373 ? -23.423 -3.711 -24.265 1.000 50.222 372 ILE B O 1
ATOM 7318 N N . LYS B 1 374 ? -22.607 -4.949 -22.556 1.000 46.537 373 LYS B N 1
ATOM 7319 C CA . LYS B 1 374 ? -23.601 -6.008 -22.666 1.000 49.284 373 LYS B CA 1
ATOM 7320 C C . LYS B 1 374 ? -25.004 -5.482 -22.354 1.000 49.642 373 LYS B C 1
ATOM 7321 O O . LYS B 1 374 ? -25.977 -6.003 -22.892 1.000 51.142 373 LYS B O 1
ATOM 7327 N N . VAL B 1 375 ? -25.111 -4.456 -21.493 1.000 47.924 374 VAL B N 1
ATOM 7328 C CA . VAL B 1 375 ? -26.392 -3.835 -21.177 1.000 47.062 374 VAL B CA 1
ATOM 7329 C C . VAL B 1 375 ? -26.912 -3.067 -22.395 1.000 50.369 374 VAL B C 1
ATOM 7330 O O . VAL B 1 375 ? -28.101 -3.144 -22.712 1.000 50.677 374 VAL B O 1
ATOM 7334 N N . ARG B 1 376 ? -26.019 -2.313 -23.056 1.000 52.924 375 ARG B N 1
ATOM 7335 C CA . ARG B 1 376 ? -26.365 -1.521 -24.230 1.000 58.422 375 ARG B CA 1
ATOM 7336 C C . ARG B 1 376 ? -26.818 -2.435 -25.376 1.000 59.238 375 ARG B C 1
ATOM 7337 O O . ARG B 1 376 ? -27.821 -2.145 -26.024 1.000 55.310 375 ARG B O 1
ATOM 7345 N N . ASP B 1 377 ? -26.074 -3.529 -25.619 1.000 61.615 376 ASP B N 1
ATOM 7346 C CA . ASP B 1 377 ? -26.387 -4.499 -26.667 1.000 62.133 376 ASP B CA 1
ATOM 7347 C C . ASP B 1 377 ? -27.783 -5.084 -26.443 1.000 66.297 376 ASP B C 1
ATOM 7348 O O . ASP B 1 377 ? -28.607 -5.103 -27.358 1.000 62.653 376 ASP B O 1
ATOM 7353 N N . LEU B 1 378 ? -28.025 -5.572 -25.217 1.000 66.354 377 LEU B N 1
ATOM 7354 C CA . LEU B 1 378 ? -29.329 -6.065 -24.795 1.000 65.010 377 LEU B CA 1
ATOM 7355 C C . LEU B 1 378 ? -30.259 -4.868 -24.551 1.000 62.665 377 LEU B C 1
ATOM 7356 O O . LEU B 1 378 ? -31.092 -4.602 -25.435 1.000 62.064 377 LEU B O 1
ATOM 7361 N N . MET B 1 388 ? -31.877 -4.901 -17.642 1.000 54.224 387 MET B N 1
ATOM 7362 C CA . MET B 1 388 ? -32.366 -4.355 -16.346 1.000 55.242 387 MET B CA 1
ATOM 7363 C C . MET B 1 388 ? -31.824 -5.210 -15.199 1.000 52.671 387 MET B C 1
ATOM 7364 O O . MET B 1 388 ? -31.437 -4.685 -14.153 1.000 43.970 387 MET B O 1
ATOM 7369 N N . LYS B 1 389 ? -31.799 -6.532 -15.412 1.000 50.017 388 LYS B N 1
ATOM 7370 C CA . LYS B 1 389 ? -31.242 -7.471 -14.449 1.000 50.202 388 LYS B CA 1
ATOM 7371 C C . LYS B 1 389 ? -29.774 -7.146 -14.192 1.000 41.923 388 LYS B C 1
ATOM 7372 O O . LYS B 1 389 ? -29.375 -7.055 -13.037 1.000 39.447 388 LYS B O 1
ATOM 7378 N N . ILE B 1 390 ? -28.993 -6.971 -15.270 1.000 37.869 389 ILE B N 1
ATOM 7379 C CA . ILE B 1 390 ? -27.564 -6.693 -15.164 1.000 37.101 389 ILE B CA 1
ATOM 7380 C C . ILE B 1 390 ? -27.362 -5.297 -14.564 1.000 32.352 389 ILE B C 1
ATOM 7381 O O . ILE B 1 390 ? -26.498 -5.119 -13.710 1.000 30.701 389 ILE B O 1
ATOM 7386 N N . TYR B 1 391 ? -28.154 -4.320 -15.024 1.000 31.060 390 TYR B N 1
ATOM 7387 C CA . TYR B 1 391 ? -28.078 -2.944 -14.534 1.000 29.860 390 TYR B CA 1
ATOM 7388 C C . TYR B 1 391 ? -28.228 -2.902 -13.009 1.000 30.163 390 TYR B C 1
ATOM 7389 O O . TYR B 1 391 ? -27.404 -2.293 -12.320 1.000 24.232 390 TYR B O 1
ATOM 7398 N N . LEU B 1 392 ? -29.271 -3.556 -12.470 1.000 29.474 391 LEU B N 1
ATOM 7399 C CA . LEU B 1 392 ? -29.519 -3.567 -11.031 1.000 30.184 391 LEU B CA 1
ATOM 7400 C C . LEU B 1 392 ? -28.377 -4.237 -10.266 1.000 27.901 391 LEU B C 1
ATOM 7401 O O . LEU B 1 392 ? -28.034 -3.807 -9.164 1.000 27.359 391 LEU B O 1
ATOM 7406 N N . SER B 1 393 ? -27.764 -5.281 -10.841 1.000 27.394 392 SER B N 1
ATOM 7407 C CA . SER B 1 393 ? -26.642 -5.943 -10.198 1.000 25.733 392 SER B CA 1
ATOM 7408 C C . SER B 1 393 ? -25.462 -4.981 -9.997 1.000 23.483 392 SER B C 1
ATOM 7409 O O . SER B 1 393 ? -24.606 -5.215 -9.140 1.000 26.364 392 SER B O 1
ATOM 7412 N N . GLY B 1 394 ? -25.383 -3.920 -10.812 1.000 21.686 393 GLY B N 1
ATOM 7413 C CA . GLY B 1 394 ? -24.305 -2.947 -10.666 1.000 20.669 393 GLY B CA 1
ATOM 7414 C C . GLY B 1 394 ? -24.647 -1.754 -9.771 1.000 19.179 393 GLY B C 1
ATOM 7415 O O . GLY B 1 394 ? -23.839 -0.834 -9.626 1.000 17.728 393 GLY B O 1
ATOM 7416 N N . GLN B 1 395 ? -25.843 -1.762 -9.166 1.000 18.529 394 GLN B N 1
ATOM 7417 C CA . GLN B 1 395 ? -26.252 -0.693 -8.269 1.000 18.308 394 GLN B CA 1
ATOM 7418 C C . GLN B 1 395 ? -25.996 -1.178 -6.842 1.000 18.749 394 GLN B C 1
ATOM 7419 O O . GLN B 1 395 ? -26.787 -1.932 -6.264 1.000 20.434 394 GLN B O 1
ATOM 7425 N N . GLN B 1 396 ? -24.830 -0.799 -6.312 1.000 16.674 395 GLN B N 1
ATOM 7426 C CA . GLN B 1 396 ? -24.303 -1.412 -5.101 1.000 16.474 395 GLN B CA 1
ATOM 7427 C C . GLN B 1 396 ? -23.855 -0.386 -4.062 1.000 16.477 395 GLN B C 1
ATOM 7428 O O . GLN B 1 396 ? -23.282 -0.783 -3.033 1.000 18.449 395 GLN B O 1
ATOM 7434 N N . LEU B 1 397 ? -24.050 0.908 -4.337 1.000 12.329 396 LEU B N 1
ATOM 7435 C CA . LEU B 1 397 ? -23.543 1.957 -3.452 1.000 11.330 396 LEU B CA 1
ATOM 7436 C C . LEU B 1 397 ? -24.699 2.763 -2.868 1.000 11.563 396 LEU B C 1
ATOM 7437 O O . LEU B 1 397 ? -25.552 3.253 -3.620 1.000 12.451 396 LEU B O 1
ATOM 7442 N N . GLY B 1 398 ? -24.648 2.990 -1.557 1.000 11.213 397 GLY B N 1
ATOM 7443 C CA . GLY B 1 398 ? -25.578 3.906 -0.890 1.000 10.614 397 GLY B CA 1
ATOM 7444 C C . GLY B 1 398 ? -26.239 3.246 0.305 1.000 10.599 397 GLY B C 1
ATOM 7445 O O . GLY B 1 398 ? -26.227 2.020 0.451 1.000 10.740 397 GLY B O 1
ATOM 7446 N N . ASP B 1 399 ? -26.872 4.079 1.144 1.000 10.250 398 ASP B N 1
ATOM 7447 C CA . ASP B 1 399 ? -27.483 3.608 2.383 1.000 9.528 398 ASP B CA 1
ATOM 7448 C C . ASP B 1 399 ? -28.977 3.312 2.244 1.000 10.288 398 ASP B C 1
ATOM 7449 O O . ASP B 1 399 ? -29.534 2.551 3.062 1.000 11.534 398 ASP B O 1
ATOM 7454 N N . TYR B 1 400 ? -29.641 3.911 1.239 1.000 10.041 399 TYR B N 1
ATOM 7455 C CA . TYR B 1 400 ? -31.088 3.744 1.102 1.000 9.572 399 TYR B CA 1
ATOM 7456 C C . TYR B 1 400 ? -31.527 3.952 -0.344 1.000 9.342 399 TYR B C 1
ATOM 7457 O O . TYR B 1 400 ? -30.864 4.665 -1.122 1.000 9.259 399 TYR B O 1
ATOM 7466 N N . GLY B 1 401 ? -32.699 3.392 -0.683 1.000 9.397 400 GLY B N 1
ATOM 7467 C CA . GLY B 1 401 ? -33.268 3.462 -2.019 1.000 9.881 400 GLY B CA 1
ATOM 7468 C C . GLY B 1 401 ? -34.054 4.744 -2.259 1.000 9.650 400 GLY B C 1
ATOM 7469 O O . GLY B 1 401 ? -34.566 5.334 -1.313 1.000 11.002 400 GLY B O 1
ATOM 7470 N N . THR B 1 402 ? -34.126 5.165 -3.529 1.000 10.102 401 THR B N 1
ATOM 7471 C CA . THR B 1 402 ? -34.730 6.446 -3.900 1.000 10.153 401 THR B CA 1
ATOM 7472 C C . THR B 1 402 ? -35.724 6.288 -5.043 1.000 10.104 401 THR B C 1
ATOM 7473 O O . THR B 1 402 ? -35.610 6.923 -6.086 1.000 10.253 401 THR B O 1
ATOM 7477 N N . PRO B 1 403 ? -36.820 5.520 -4.875 1.000 10.195 402 PRO B N 1
ATOM 7478 C CA . PRO B 1 403 ? -37.874 5.523 -5.896 1.000 10.787 402 PRO B CA 1
ATOM 7479 C C . PRO B 1 403 ? -38.372 6.946 -6.157 1.000 10.275 402 PRO B C 1
ATOM 7480 O O . PRO B 1 403 ? -38.486 7.736 -5.227 1.000 10.157 402 PRO B O 1
ATOM 7484 N N . GLU B 1 404 ? -38.602 7.268 -7.424 1.000 11.264 403 GLU B N 1
ATOM 7485 C CA . GLU B 1 404 ? -38.904 8.616 -7.870 1.000 11.723 403 GLU B CA 1
ATOM 7486 C C . GLU B 1 404 ? -40.304 8.637 -8.476 1.000 12.464 403 GLU B C 1
ATOM 7487 O O . GLU B 1 404 ? -40.535 7.989 -9.500 1.000 12.971 403 GLU B O 1
ATOM 7493 N N . PHE B 1 405 ? -41.202 9.361 -7.800 1.000 12.393 404 PHE B N 1
ATOM 7494 C CA . PHE B 1 405 ? -42.610 9.513 -8.166 1.000 12.569 404 PHE B CA 1
ATOM 7495 C C . PHE B 1 405 ? -43.403 8.209 -8.019 1.000 13.908 404 PHE B C 1
ATOM 7496 O O . PHE B 1 405 ? -44.323 8.175 -7.190 1.000 15.174 404 PHE B O 1
ATOM 7504 N N . THR B 1 406 ? -43.078 7.190 -8.830 1.000 14.367 405 THR B N 1
ATOM 7505 C CA . THR B 1 406 ? -43.657 5.854 -8.724 1.000 16.029 405 THR B CA 1
ATOM 7506 C C . THR B 1 406 ? -42.933 5.079 -7.617 1.000 17.337 405 THR B C 1
ATOM 7507 O O . THR B 1 406 ? -41.719 4.876 -7.677 1.000 18.392 405 THR B O 1
ATOM 7511 N N . ILE B 1 407 ? -43.674 4.659 -6.586 1.000 16.926 406 ILE B N 1
ATOM 7512 C CA . ILE B 1 407 ? -43.088 3.899 -5.490 1.000 18.634 406 ILE B CA 1
ATOM 7513 C C . ILE B 1 407 ? -42.715 2.497 -5.969 1.000 21.420 406 ILE B C 1
ATOM 7514 O O . ILE B 1 407 ? -41.604 2.020 -5.707 1.000 23.432 406 ILE B O 1
ATOM 7519 N N . GLY B 1 408 ? -43.656 1.829 -6.637 1.000 21.541 407 GLY B N 1
ATOM 7520 C CA . GLY B 1 408 ? -43.401 0.503 -7.178 1.000 24.521 407 GLY B CA 1
ATOM 7521 C C . GLY B 1 408 ? -43.272 -0.549 -6.074 1.000 26.821 407 GLY B C 1
ATOM 7522 O O . GLY B 1 408 ? -43.774 -0.377 -4.957 1.000 23.155 407 GLY B O 1
ATOM 7523 N N . ASP B 1 409 ? -42.564 -1.634 -6.407 1.000 31.477 408 ASP B N 1
ATOM 7524 C CA . ASP B 1 409 ? -42.487 -2.811 -5.557 1.000 37.182 408 ASP B CA 1
ATOM 7525 C C . ASP B 1 409 ? -41.281 -2.683 -4.629 1.000 35.938 408 ASP B C 1
ATOM 7526 O O . ASP B 1 409 ? -40.276 -3.363 -4.816 1.000 39.831 408 ASP B O 1
ATOM 7531 N N . VAL B 1 410 ? -41.404 -1.814 -3.618 1.000 33.069 409 VAL B N 1
ATOM 7532 C CA . VAL B 1 410 ? -40.319 -1.530 -2.691 1.000 32.850 409 VAL B CA 1
ATOM 7533 C C . VAL B 1 410 ? -40.142 -2.697 -1.729 1.000 31.194 409 VAL B C 1
ATOM 7534 O O . VAL B 1 410 ? -41.106 -3.326 -1.282 1.000 28.040 409 VAL B O 1
ATOM 7538 N N . ASP B 1 411 ? -38.875 -2.927 -1.374 1.000 30.845 410 ASP B N 1
ATOM 7539 C CA . ASP B 1 411 ? -38.530 -3.811 -0.279 1.000 32.093 410 ASP B CA 1
ATOM 7540 C C . ASP B 1 411 ? -38.732 -3.057 1.033 1.000 33.041 410 ASP B C 1
ATOM 7541 O O . ASP B 1 411 ? -37.977 -2.131 1.331 1.000 35.347 410 ASP B O 1
ATOM 7546 N N . ILE B 1 412 ? -39.732 -3.466 1.832 1.000 32.215 411 ILE B N 1
ATOM 7547 C CA . ILE B 1 412 ? -40.067 -2.745 3.056 1.000 31.433 411 ILE B CA 1
ATOM 7548 C C . ILE B 1 412 ? -39.161 -3.171 4.218 1.000 30.288 411 ILE B C 1
ATOM 7549 O O . ILE B 1 412 ? -39.193 -2.565 5.293 1.000 27.823 411 ILE B O 1
ATOM 7554 N N . GLN B 1 413 ? -38.323 -4.201 4.002 1.000 27.125 412 GLN B N 1
ATOM 7555 C CA . GLN B 1 413 ? -37.338 -4.626 4.981 1.000 27.812 412 GLN B CA 1
ATOM 7556 C C . GLN B 1 413 ? -36.105 -3.707 4.962 1.000 23.329 412 GLN B C 1
ATOM 7557 O O . GLN B 1 413 ? -35.318 -3.724 5.895 1.000 24.074 412 GLN B O 1
ATOM 7563 N N . SER B 1 414 ? -35.886 -2.962 3.884 1.000 22.198 413 SER B N 1
ATOM 7564 C CA . SER B 1 414 ? -34.746 -2.051 3.854 1.000 22.269 413 SER B CA 1
ATOM 7565 C C . SER B 1 414 ? -35.282 -0.624 3.815 1.000 17.874 413 SER B C 1
ATOM 7566 O O . SER B 1 414 ? -36.492 -0.425 3.654 1.000 16.604 413 SER B O 1
ATOM 7569 N N . LYS B 1 415 ? -34.387 0.342 4.020 1.000 14.574 414 LYS B N 1
ATOM 7570 C CA . LYS B 1 415 ? -34.835 1.725 4.100 1.000 12.863 414 LYS B CA 1
ATOM 7571 C C . LYS B 1 415 ? -34.926 2.298 2.692 1.000 12.169 414 LYS B C 1
ATOM 7572 O O . LYS B 1 415 ? -34.043 2.097 1.844 1.000 12.719 414 LYS B O 1
ATOM 7578 N N . TRP B 1 416 ? -36.026 3.033 2.450 1.000 11.131 415 TRP B N 1
ATOM 7579 C CA . TRP B 1 416 ? -36.257 3.682 1.180 1.000 10.291 415 TRP B CA 1
ATOM 7580 C C . TRP B 1 416 ? -36.922 5.030 1.405 1.000 10.009 415 TRP B C 1
ATOM 7581 O O . TRP B 1 416 ? -37.433 5.316 2.483 1.000 10.378 415 TRP B O 1
ATOM 7592 N N . GLU B 1 417 ? -36.860 5.862 0.363 1.000 9.099 416 GLU B N 1
ATOM 7593 C CA . GLU B 1 417 ? -37.353 7.225 0.376 1.000 9.148 416 GLU B CA 1
ATOM 7594 C C . GLU B 1 417 ? -37.924 7.532 -0.995 1.000 9.769 416 GLU B C 1
ATOM 7595 O O . GLU B 1 417 ? -37.222 7.400 -2.002 1.000 9.838 416 GLU B O 1
ATOM 7601 N N . VAL B 1 418 ? -39.204 7.905 -1.066 1.000 8.954 417 VAL B N 1
ATOM 7602 C CA . VAL B 1 418 ? -39.771 8.326 -2.335 1.000 9.556 417 VAL B CA 1
ATOM 7603 C C . VAL B 1 418 ? -39.738 9.846 -2.435 1.000 9.554 417 VAL B C 1
ATOM 7604 O O . VAL B 1 418 ? -40.080 10.565 -1.488 1.000 10.038 417 VAL B O 1
ATOM 7608 N N . CYS B 1 419 ? -39.266 10.335 -3.592 1.000 10.317 418 CYS B N 1
ATOM 7609 C CA . CYS B 1 419 ? -39.271 11.763 -3.886 1.000 10.183 418 CYS B CA 1
ATOM 7610 C C . CYS B 1 419 ? -40.361 12.088 -4.904 1.000 9.402 418 CYS B C 1
ATOM 7611 O O . CYS B 1 419 ? -40.532 11.398 -5.916 1.000 10.413 418 CYS B O 1
ATOM 7614 N N . ARG B 1 420 ? -41.112 13.152 -4.604 1.000 9.724 419 ARG B N 1
ATOM 7615 C CA . ARG B 1 420 ? -42.147 13.638 -5.502 1.000 9.947 419 ARG B CA 1
ATOM 7616 C C . ARG B 1 420 ? -42.679 14.961 -4.964 1.000 9.174 419 ARG B C 1
ATOM 7617 O O . ARG B 1 420 ? -42.575 15.225 -3.759 1.000 9.631 419 ARG B O 1
ATOM 7625 N N A SER B 1 421 ? -43.272 15.760 -5.857 0.500 8.986 420 SER B N 1
ATOM 7626 N N B SER B 1 421 ? -43.245 15.761 -5.879 0.500 10.175 420 SER B N 1
ATOM 7627 C CA A SER B 1 421 ? -44.015 16.952 -5.464 0.500 8.888 420 SER B CA 1
ATOM 7628 C CA B SER B 1 421 ? -44.012 16.964 -5.563 0.500 10.816 420 SER B CA 1
ATOM 7629 C C A SER B 1 421 ? -45.483 16.572 -5.291 0.500 9.506 420 SER B C 1
ATOM 7630 C C B SER B 1 421 ? -45.469 16.573 -5.312 0.500 10.658 420 SER B C 1
ATOM 7631 O O A SER B 1 421 ? -45.844 15.403 -5.337 0.500 9.533 420 SER B O 1
ATOM 7632 O O B SER B 1 421 ? -45.812 15.396 -5.360 0.500 10.631 420 SER B O 1
ATOM 7637 N N . ILE B 1 422 ? -46.341 17.572 -5.087 1.000 9.936 421 ILE B N 1
ATOM 7638 C CA . ILE B 1 422 ? -47.762 17.279 -4.994 1.000 10.324 421 ILE B CA 1
ATOM 7639 C C . ILE B 1 422 ? -48.384 17.031 -6.376 1.000 11.373 421 ILE B C 1
ATOM 7640 O O . ILE B 1 422 ? -49.522 16.569 -6.450 1.000 13.044 421 ILE B O 1
ATOM 7645 N N . SER B 1 423 ? -47.658 17.307 -7.460 1.000 11.241 422 SER B N 1
ATOM 7646 C CA . SER B 1 423 ? -48.101 16.969 -8.805 1.000 10.972 422 SER B CA 1
ATOM 7647 C C . SER B 1 423 ? -47.069 16.020 -9.413 1.000 11.413 422 SER B C 1
ATOM 7648 O O . SER B 1 423 ? -46.115 15.623 -8.738 1.000 12.049 422 SER B O 1
ATOM 7651 N N . PRO B 1 424 ? -47.186 15.607 -10.694 1.000 11.220 423 PRO B N 1
ATOM 7652 C CA . PRO B 1 424 ? -46.064 14.907 -11.328 1.000 11.436 423 PRO B CA 1
ATOM 7653 C C . PRO B 1 424 ? -44.789 15.736 -11.531 1.000 11.234 423 PRO B C 1
ATOM 7654 O O . PRO B 1 424 ? -43.727 15.160 -11.807 1.000 10.968 423 PRO B O 1
ATOM 7658 N N . ALA B 1 425 ? -44.890 17.064 -11.388 1.000 10.372 424 ALA B N 1
ATOM 7659 C CA . ALA B 1 425 ? -43.836 17.972 -11.852 1.000 10.525 424 ALA B CA 1
ATOM 7660 C C . ALA B 1 425 ? -42.715 18.095 -10.811 1.000 10.526 424 ALA B C 1
ATOM 7661 O O . ALA B 1 425 ? -42.942 18.490 -9.668 1.000 11.411 424 ALA B O 1
ATOM 7663 N N . PHE B 1 426 ? -41.483 17.803 -11.255 1.000 9.318 425 PHE B N 1
ATOM 7664 C CA . PHE B 1 426 ? -40.277 18.104 -10.509 1.000 9.118 425 PHE B CA 1
ATOM 7665 C C . PHE B 1 426 ? -39.764 19.462 -10.996 1.000 8.677 425 PHE B C 1
ATOM 7666 O O . PHE B 1 426 ? -39.273 19.567 -12.111 1.000 9.305 425 PHE B O 1
ATOM 7674 N N . GLY B 1 427 ? -39.913 20.497 -10.155 1.000 8.521 426 GLY B N 1
ATOM 7675 C CA . GLY B 1 427 ? -39.711 21.864 -10.573 1.000 8.428 426 GLY B CA 1
ATOM 7676 C C . GLY B 1 427 ? -41.047 22.574 -10.815 1.000 8.575 426 GLY B C 1
ATOM 7677 O O . GLY B 1 427 ? -42.052 21.920 -11.066 1.000 9.702 426 GLY B O 1
ATOM 7678 N N . TYR B 1 428 ? -41.032 23.897 -10.714 1.000 8.636 427 TYR B N 1
ATOM 7679 C CA . TYR B 1 428 ? -42.246 24.689 -10.812 1.000 8.662 427 TYR B CA 1
ATOM 7680 C C . TYR B 1 428 ? -42.854 24.506 -12.199 1.000 8.650 427 TYR B C 1
ATOM 7681 O O . TYR B 1 428 ? -42.157 24.615 -13.207 1.000 8.935 427 TYR B O 1
ATOM 7690 N N . ASN B 1 429 ? -44.169 24.261 -12.220 1.000 8.984 428 ASN B N 1
ATOM 7691 C CA . ASN B 1 429 ? -44.966 24.316 -13.428 1.000 9.049 428 ASN B CA 1
ATOM 7692 C C . ASN B 1 429 ? -46.064 25.361 -13.226 1.000 9.403 428 ASN B C 1
ATOM 7693 O O . ASN B 1 429 ? -46.917 25.175 -12.370 1.000 10.186 428 ASN B O 1
ATOM 7698 N N . TRP B 1 430 ? -45.999 26.461 -13.973 1.000 9.731 429 TRP B N 1
ATOM 7699 C CA . TRP B 1 430 ? -46.956 27.559 -13.819 1.000 9.950 429 TRP B CA 1
ATOM 7700 C C . TRP B 1 430 ? -48.380 27.056 -14.070 1.000 10.815 429 TRP B C 1
ATOM 7701 O O . TRP B 1 430 ? -49.331 27.675 -13.590 1.000 11.182 429 TRP B O 1
ATOM 7712 N N . GLN B 1 431 ? -48.526 25.955 -14.797 1.000 10.431 430 GLN B N 1
ATOM 7713 C CA . GLN B 1 431 ? -49.837 25.411 -15.133 1.000 11.448 430 GLN B CA 1
ATOM 7714 C C . GLN B 1 431 ? -50.405 24.541 -14.011 1.000 11.812 430 GLN B C 1
ATOM 7715 O O . GLN B 1 431 ? -51.582 24.149 -14.072 1.000 12.123 430 GLN B O 1
ATOM 7721 N N . ASP B 1 432 ? -49.578 24.122 -13.036 1.000 11.451 431 ASP B N 1
ATOM 7722 C CA . ASP B 1 432 ? -50.065 23.210 -12.019 1.000 10.705 431 ASP B CA 1
ATOM 7723 C C . ASP B 1 432 ? -51.200 23.854 -11.228 1.000 11.738 431 ASP B C 1
ATOM 7724 O O . ASP B 1 432 ? -51.122 25.027 -10.857 1.000 12.402 431 ASP B O 1
ATOM 7729 N N . ASP B 1 433 ? -52.213 23.025 -10.960 1.000 12.238 432 ASP B N 1
ATOM 7730 C CA . ASP B 1 433 ? -53.482 23.497 -10.434 1.000 13.089 432 ASP B CA 1
ATOM 7731 C C . ASP B 1 433 ? -54.168 22.379 -9.666 1.000 12.223 432 ASP B C 1
ATOM 7732 O O . ASP B 1 433 ? -53.614 21.318 -9.403 1.000 11.190 432 ASP B O 1
ATOM 7737 N N . GLU B 1 434 ? -55.431 22.638 -9.260 1.000 13.283 433 GLU B N 1
ATOM 7738 C CA . GLU B 1 434 ? -56.157 21.654 -8.479 1.000 13.917 433 GLU B CA 1
ATOM 7739 C C . GLU B 1 434 ? -56.336 20.341 -9.244 1.000 13.620 433 GLU B C 1
ATOM 7740 O O . GLU B 1 434 ? -56.255 19.268 -8.652 1.000 15.427 433 GLU B O 1
ATOM 7746 N N . ALA B 1 435 ? -56.562 20.422 -10.560 1.000 14.511 434 ALA B N 1
ATOM 7747 C CA . ALA B 1 435 ? -56.758 19.228 -11.354 1.000 15.572 434 ALA B CA 1
ATOM 7748 C C . ALA B 1 435 ? -55.477 18.403 -11.465 1.000 15.435 434 ALA B C 1
ATOM 7749 O O . ALA B 1 435 ? -55.542 17.175 -11.558 1.000 17.853 434 ALA B O 1
ATOM 7751 N N . SER B 1 436 ? -54.295 19.055 -11.412 1.000 13.069 435 SER B N 1
ATOM 7752 C CA . SER B 1 436 ? -53.040 18.337 -11.643 1.000 12.471 435 SER B CA 1
ATOM 7753 C C . SER B 1 436 ? -52.351 17.873 -10.360 1.000 13.304 435 SER B C 1
ATOM 7754 O O . SER B 1 436 ? -51.393 17.091 -10.431 1.000 13.718 435 SER B O 1
ATOM 7757 N N . SER B 1 437 ? -52.813 18.345 -9.197 1.000 12.357 436 SER B N 1
ATOM 7758 C CA . SER B 1 437 ? -52.081 18.201 -7.942 1.000 13.194 436 SER B CA 1
ATOM 7759 C C . SER B 1 437 ? -52.897 17.369 -6.957 1.000 13.995 436 SER B C 1
ATOM 7760 O O . SER B 1 437 ? -54.112 17.577 -6.843 1.000 17.906 436 SER B O 1
ATOM 7763 N N . LEU B 1 438 ? -52.235 16.517 -6.167 1.000 12.217 437 LEU B N 1
ATOM 7764 C CA . LEU B 1 438 ? -52.854 15.834 -5.046 1.000 11.256 437 LEU B CA 1
ATOM 7765 C C . LEU B 1 438 ? -53.494 16.865 -4.121 1.000 11.975 437 LEU B C 1
ATOM 7766 O O . LEU B 1 438 ? -52.910 17.914 -3.886 1.000 12.425 437 LEU B O 1
ATOM 7771 N N . SER B 1 439 ? -54.678 16.559 -3.595 1.000 11.911 438 SER B N 1
ATOM 7772 C CA . SER B 1 439 ? -55.231 17.321 -2.496 1.000 12.976 438 SER B CA 1
ATOM 7773 C C . SER B 1 439 ? -54.415 17.098 -1.220 1.000 12.555 438 SER B C 1
ATOM 7774 O O . SER B 1 439 ? -53.702 16.101 -1.098 1.000 12.496 438 SER B O 1
ATOM 7777 N N . GLY B 1 440 ? -54.608 17.972 -0.215 1.000 12.992 439 GLY B N 1
ATOM 7778 C CA . GLY B 1 440 ? -54.024 17.738 1.102 1.000 13.169 439 GLY B CA 1
ATOM 7779 C C . GLY B 1 440 ? -54.425 16.369 1.646 1.000 12.904 439 GLY B C 1
ATOM 7780 O O . GLY B 1 440 ? -53.603 15.629 2.198 1.000 13.705 439 GLY B O 1
ATOM 7781 N N . GLU B 1 441 ? -55.708 16.010 1.445 1.000 13.855 440 GLU B N 1
ATOM 7782 C CA . GLU B 1 441 ? -56.227 14.726 1.886 1.000 13.436 440 GLU B CA 1
ATOM 7783 C C . GLU B 1 441 ? -55.436 13.555 1.278 1.000 11.971 440 GLU B C 1
ATOM 7784 O O . GLU B 1 441 ? -55.033 12.626 1.982 1.000 13.190 440 GLU B O 1
ATOM 7790 N N . GLU B 1 442 ? -55.256 13.599 -0.047 1.000 11.874 441 GLU B N 1
ATOM 7791 C CA . GLU B 1 442 ? -54.578 12.541 -0.776 1.000 12.058 441 GLU B CA 1
ATOM 7792 C C . GLU B 1 442 ? -53.114 12.480 -0.340 1.000 11.917 441 GLU B C 1
ATOM 7793 O O . GLU B 1 442 ? -52.570 11.387 -0.207 1.000 12.124 441 GLU B O 1
ATOM 7799 N N . LEU B 1 443 ? -52.504 13.658 -0.140 1.000 11.150 442 LEU B N 1
ATOM 7800 C CA . LEU B 1 443 ? -51.116 13.708 0.299 1.000 11.216 442 LEU B CA 1
ATOM 7801 C C . LEU B 1 443 ? -50.933 13.042 1.660 1.000 11.278 442 LEU B C 1
ATOM 7802 O O . LEU B 1 443 ? -49.980 12.270 1.884 1.000 10.812 442 LEU B O 1
ATOM 7807 N N . ILE B 1 444 ? -51.789 13.387 2.619 1.000 10.355 443 ILE B N 1
ATOM 7808 C CA . ILE B 1 444 ? -51.676 12.834 3.953 1.000 10.443 443 ILE B CA 1
ATOM 7809 C C . ILE B 1 444 ? -51.868 11.319 3.937 1.000 10.249 443 ILE B C 1
ATOM 7810 O O . ILE B 1 444 ? -51.115 10.594 4.573 1.000 10.567 443 ILE B O 1
ATOM 7815 N N . LYS B 1 445 ? -52.857 10.822 3.191 1.000 10.820 444 LYS B N 1
ATOM 7816 C CA . LYS B 1 445 ? -53.099 9.388 3.131 1.000 11.269 444 LYS B CA 1
ATOM 7817 C C . LYS B 1 445 ? -51.925 8.659 2.477 1.000 11.561 444 LYS B C 1
ATOM 7818 O O . LYS B 1 445 ? -51.552 7.578 2.929 1.000 12.225 444 LYS B O 1
ATOM 7824 N N . LEU B 1 446 ? -51.353 9.236 1.424 1.000 11.036 445 LEU B N 1
ATOM 7825 C CA . LEU B 1 446 ? -50.186 8.631 0.775 1.000 10.975 445 LEU B CA 1
ATOM 7826 C C . LEU B 1 446 ? -49.010 8.597 1.752 1.000 11.168 445 LEU B C 1
ATOM 7827 O O . LEU B 1 446 ? -48.317 7.591 1.860 1.000 10.748 445 LEU B O 1
ATOM 7832 N N . PHE B 1 447 ? -48.793 9.711 2.459 1.000 11.019 446 PHE B N 1
ATOM 7833 C CA . PHE B 1 447 ? -47.719 9.823 3.444 1.000 10.370 446 PHE B CA 1
ATOM 7834 C C . PHE B 1 447 ? -47.820 8.728 4.512 1.000 10.776 446 PHE B C 1
ATOM 7835 O O . PHE B 1 447 ? -46.863 8.035 4.837 1.000 11.152 446 PHE B O 1
ATOM 7843 N N . VAL B 1 448 ? -49.014 8.542 5.091 1.000 11.213 447 VAL B N 1
ATOM 7844 C CA . VAL B 1 448 ? -49.232 7.500 6.076 1.000 11.846 447 VAL B CA 1
ATOM 7845 C C . VAL B 1 448 ? -48.888 6.115 5.509 1.000 12.034 447 VAL B C 1
ATOM 7846 O O . VAL B 1 448 ? -48.288 5.303 6.221 1.000 13.017 447 VAL B O 1
ATOM 7850 N N . ASP B 1 449 ? -49.306 5.832 4.279 1.000 11.609 448 ASP B N 1
ATOM 7851 C CA . ASP B 1 449 ? -49.013 4.572 3.606 1.000 12.344 448 ASP B CA 1
ATOM 7852 C C . ASP B 1 449 ? -47.489 4.384 3.491 1.000 12.059 448 ASP B C 1
ATOM 7853 O O . ASP B 1 449 ? -46.962 3.346 3.870 1.000 11.718 448 ASP B O 1
ATOM 7858 N N . ILE B 1 450 ? -46.796 5.433 3.024 1.000 11.296 449 ILE B N 1
ATOM 7859 C CA . ILE B 1 450 ? -45.338 5.407 2.912 1.000 11.298 449 ILE B CA 1
ATOM 7860 C C . ILE B 1 450 ? -44.717 5.042 4.257 1.000 10.499 449 ILE B C 1
ATOM 7861 O O . ILE B 1 450 ? -43.907 4.130 4.357 1.000 11.136 449 ILE B O 1
ATOM 7866 N N . VAL B 1 451 ? -45.111 5.742 5.325 1.000 10.587 450 VAL B N 1
ATOM 7867 C CA . VAL B 1 451 ? -44.476 5.559 6.616 1.000 10.442 450 VAL B CA 1
ATOM 7868 C C . VAL B 1 451 ? -44.769 4.174 7.205 1.000 11.152 450 VAL B C 1
ATOM 7869 O O . VAL B 1 451 ? -43.869 3.549 7.777 1.000 10.680 450 VAL B O 1
ATOM 7873 N N . ALA B 1 452 ? -45.994 3.663 7.037 1.000 11.341 451 ALA B N 1
ATOM 7874 C CA . ALA B 1 452 ? -46.307 2.320 7.513 1.000 11.836 451 ALA B CA 1
ATOM 7875 C C . ALA B 1 452 ? -45.457 1.258 6.803 1.000 12.231 451 ALA B C 1
ATOM 7876 O O . ALA B 1 452 ? -45.254 0.178 7.364 1.000 12.876 451 ALA B O 1
ATOM 7878 N N . ASN B 1 453 ? -45.013 1.549 5.572 1.000 12.576 452 ASN B N 1
ATOM 7879 C CA . ASN B 1 453 ? -44.243 0.623 4.748 1.000 12.491 452 ASN B CA 1
ATOM 7880 C C . ASN B 1 453 ? -42.737 0.906 4.804 1.000 12.697 452 ASN B C 1
ATOM 7881 O O . ASN B 1 453 ? -42.030 0.434 3.930 1.000 11.409 452 ASN B O 1
ATOM 7886 N N . ASN B 1 454 ? -42.284 1.613 5.843 1.000 11.705 453 ASN B N 1
ATOM 7887 C CA . ASN B 1 454 ? -40.871 1.826 6.155 1.000 11.581 453 ASN B CA 1
ATOM 7888 C C . ASN B 1 454 ? -40.234 2.929 5.313 1.000 11.823 453 ASN B C 1
ATOM 7889 O O . ASN B 1 454 ? -39.017 3.143 5.429 1.000 11.609 453 ASN B O 1
ATOM 7894 N N . GLY B 1 455 ? -41.022 3.651 4.523 1.000 11.094 454 GLY B N 1
ATOM 7895 C CA . GLY B 1 455 ? -40.481 4.717 3.693 1.000 10.617 454 GLY B CA 1
ATOM 7896 C C . GLY B 1 455 ? -40.345 6.035 4.443 1.000 10.295 454 GLY B C 1
ATOM 7897 O O . GLY B 1 455 ? -41.030 6.280 5.442 1.000 9.550 454 GLY B O 1
ATOM 7898 N N . ASN B 1 456 ? -39.469 6.908 3.911 1.000 8.865 455 ASN B N 1
ATOM 7899 C CA . ASN B 1 456 ? -39.583 8.344 4.089 1.000 9.148 455 ASN B CA 1
ATOM 7900 C C . ASN B 1 456 ? -40.190 8.952 2.830 1.000 8.377 455 ASN B C 1
ATOM 7901 O O . ASN B 1 456 ? -39.986 8.455 1.719 1.000 8.564 455 ASN B O 1
ATOM 7906 N N . LEU B 1 457 ? -40.925 10.059 3.000 1.000 8.215 456 LEU B N 1
ATOM 7907 C CA . LEU B 1 457 ? -41.309 10.927 1.901 1.000 8.867 456 LEU B CA 1
ATOM 7908 C C . LEU B 1 457 ? -40.361 12.128 1.879 1.000 8.586 456 LEU B C 1
ATOM 7909 O O . LEU B 1 457 ? -40.294 12.905 2.845 1.000 8.456 456 LEU B O 1
ATOM 7914 N N . LEU B 1 458 ? -39.658 12.287 0.754 1.000 8.434 457 LEU B N 1
ATOM 7915 C CA . LEU B 1 458 ? -38.889 13.484 0.483 1.000 8.386 457 LEU B CA 1
ATOM 7916 C C . LEU B 1 458 ? -39.735 14.338 -0.461 1.000 8.798 457 LEU B C 1
ATOM 7917 O O . LEU B 1 458 ? -39.766 14.125 -1.682 1.000 8.521 457 LEU B O 1
ATOM 7922 N N . LEU B 1 459 ? -40.476 15.262 0.170 1.000 8.335 458 LEU B N 1
ATOM 7923 C CA . LEU B 1 459 ? -41.501 16.046 -0.509 1.000 8.733 458 LEU B CA 1
ATOM 7924 C C . LEU B 1 459 ? -40.850 17.230 -1.222 1.000 8.504 458 LEU B C 1
ATOM 7925 O O . LEU B 1 459 ? -40.284 18.137 -0.598 1.000 8.784 458 LEU B O 1
ATOM 7930 N N . VAL B 1 460 ? -40.992 17.215 -2.538 1.000 8.522 459 VAL B N 1
ATOM 7931 C CA . VAL B 1 460 ? -40.490 18.276 -3.391 1.000 8.477 459 VAL B CA 1
ATOM 7932 C C . VAL B 1 460 ? -41.421 19.488 -3.306 1.000 9.466 459 VAL B C 1
ATOM 7933 O O . VAL B 1 460 ? -42.658 19.368 -3.466 1.000 10.026 459 VAL B O 1
ATOM 7937 N N . ILE B 1 461 ? -40.811 20.655 -3.054 1.000 8.899 460 ILE B N 1
ATOM 7938 C CA . ILE B 1 461 ? -41.476 21.937 -3.191 1.000 9.131 460 ILE B CA 1
ATOM 7939 C C . ILE B 1 461 ? -40.692 22.763 -4.215 1.000 8.940 460 ILE B C 1
ATOM 7940 O O . ILE B 1 461 ? -39.458 22.717 -4.281 1.000 9.203 460 ILE B O 1
ATOM 7945 N N . SER B 1 462 ? -41.442 23.475 -5.069 1.000 8.773 461 SER B N 1
ATOM 7946 C CA . SER B 1 462 ? -40.937 24.054 -6.291 1.000 9.127 461 SER B CA 1
ATOM 7947 C C . SER B 1 462 ? -41.311 25.525 -6.367 1.000 8.902 461 SER B C 1
ATOM 7948 O O . SER B 1 462 ? -42.404 25.846 -6.820 1.000 8.508 461 SER B O 1
ATOM 7951 N N . PRO B 1 463 ? -40.425 26.463 -5.957 1.000 8.868 462 PRO B N 1
ATOM 7952 C CA . PRO B 1 463 ? -40.700 27.891 -6.106 1.000 9.222 462 PRO B CA 1
ATOM 7953 C C . PRO B 1 463 ? -40.547 28.404 -7.542 1.000 9.260 462 PRO B C 1
ATOM 7954 O O . PRO B 1 463 ? -39.927 27.763 -8.384 1.000 8.449 462 PRO B O 1
ATOM 7958 N N . ASP B 1 464 ? -41.081 29.597 -7.812 1.000 9.582 463 ASP B N 1
ATOM 7959 C CA . ASP B 1 464 ? -40.854 30.257 -9.084 1.000 9.906 463 ASP B CA 1
ATOM 7960 C C . ASP B 1 464 ? -39.497 30.968 -9.081 1.000 10.029 463 ASP B C 1
ATOM 7961 O O . ASP B 1 464 ? -38.704 30.859 -8.134 1.000 10.065 463 ASP B O 1
ATOM 7966 N N . GLY B 1 465 ? -39.199 31.674 -10.177 1.000 9.154 464 GLY B N 1
ATOM 7967 C CA . GLY B 1 465 ? -37.890 32.277 -10.355 1.000 9.649 464 GLY B CA 1
ATOM 7968 C C . GLY B 1 465 ? -37.564 33.304 -9.268 1.000 9.675 464 GLY B C 1
ATOM 7969 O O . GLY B 1 465 ? -36.387 33.499 -8.945 1.000 11.227 464 GLY B O 1
ATOM 7970 N N . SER B 1 466 ? -38.594 33.979 -8.725 1.000 10.040 465 SER B N 1
ATOM 7971 C CA . SER B 1 466 ? -38.357 34.968 -7.677 1.000 10.178 465 SER B CA 1
ATOM 7972 C C . SER B 1 466 ? -38.118 34.296 -6.331 1.000 10.196 465 SER B C 1
ATOM 7973 O O . SER B 1 466 ? -37.674 34.972 -5.397 1.000 11.101 465 SER B O 1
ATOM 7976 N N . GLY B 1 467 ? -38.463 33.012 -6.204 1.000 10.164 466 GLY B N 1
ATOM 7977 C CA . GLY B 1 467 ? -38.309 32.286 -4.965 1.000 10.668 466 GLY B CA 1
ATOM 7978 C C . GLY B 1 467 ? -39.609 32.156 -4.187 1.000 11.508 466 GLY B C 1
ATOM 7979 O O . GLY B 1 467 ? -39.581 31.681 -3.064 1.000 13.872 466 GLY B O 1
ATOM 7980 N N . LYS B 1 468 ? -40.718 32.552 -4.800 1.000 12.636 467 LYS B N 1
ATOM 7981 C CA . LYS B 1 468 ? -42.033 32.471 -4.178 1.000 13.847 467 LYS B CA 1
ATOM 7982 C C . LYS B 1 468 ? -42.588 31.063 -4.374 1.000 12.785 467 LYS B C 1
ATOM 7983 O O . LYS B 1 468 ? -42.563 30.537 -5.489 1.000 12.288 467 LYS B O 1
ATOM 7989 N N . LEU B 1 469 ? -43.185 30.505 -3.315 1.000 11.608 468 LEU B N 1
ATOM 7990 C CA . LEU B 1 469 ? -43.839 29.221 -3.456 1.000 10.849 468 LEU B CA 1
ATOM 7991 C C . LEU B 1 469 ? -45.287 29.420 -3.909 1.000 10.692 468 LEU B C 1
ATOM 7992 O O . LEU B 1 469 ? -46.020 30.214 -3.301 1.000 11.562 468 LEU B O 1
ATOM 7997 N N . PRO B 1 470 ? -45.728 28.720 -4.969 1.000 10.161 469 PRO B N 1
ATOM 7998 C CA . PRO B 1 470 ? -47.127 28.764 -5.400 1.000 10.610 469 PRO B CA 1
ATOM 7999 C C . PRO B 1 470 ? -48.098 28.492 -4.258 1.000 9.620 469 PRO B C 1
ATOM 8000 O O . PRO B 1 470 ? -47.871 27.615 -3.441 1.000 10.783 469 PRO B O 1
ATOM 8004 N N . ASP B 1 471 ? -49.230 29.205 -4.262 1.000 10.896 470 ASP B N 1
ATOM 8005 C CA . ASP B 1 471 ? -50.213 29.086 -3.200 1.000 11.725 470 ASP B CA 1
ATOM 8006 C C . ASP B 1 471 ? -50.738 27.657 -3.092 1.000 9.926 470 ASP B C 1
ATOM 8007 O O . ASP B 1 471 ? -51.069 27.188 -2.006 1.000 10.621 470 ASP B O 1
ATOM 8012 N N . ILE B 1 472 ? -50.852 26.924 -4.203 1.000 10.069 471 ILE B N 1
ATOM 8013 C CA . ILE B 1 472 ? -51.374 25.566 -4.119 1.000 10.605 471 ILE B CA 1
ATOM 8014 C C . ILE B 1 472 ? -50.439 24.672 -3.294 1.000 9.930 471 ILE B C 1
ATOM 8015 O O . ILE B 1 472 ? -50.890 23.829 -2.532 1.000 9.104 471 ILE B O 1
ATOM 8020 N N . GLN B 1 473 ? -49.115 24.864 -3.461 1.000 9.874 472 GLN B N 1
ATOM 8021 C CA . GLN B 1 473 ? -48.158 24.097 -2.673 1.000 9.267 472 GLN B CA 1
ATOM 8022 C C . GLN B 1 473 ? -48.218 24.503 -1.201 1.000 9.247 472 GLN B C 1
ATOM 8023 O O . GLN B 1 473 ? -48.169 23.630 -0.314 1.000 9.460 472 GLN B O 1
ATOM 8029 N N . LYS B 1 474 ? -48.360 25.806 -0.945 1.000 9.385 473 LYS B N 1
ATOM 8030 C CA . LYS B 1 474 ? -48.527 26.305 0.408 1.000 10.193 473 LYS B CA 1
ATOM 8031 C C . LYS B 1 474 ? -49.755 25.669 1.051 1.000 9.998 473 LYS B C 1
ATOM 8032 O O . LYS B 1 474 ? -49.692 25.298 2.216 1.000 10.702 473 LYS B O 1
ATOM 8038 N N . ASP B 1 475 ? -50.852 25.556 0.305 1.000 10.152 474 ASP B N 1
ATOM 8039 C CA . ASP B 1 475 ? -52.077 24.963 0.840 1.000 9.913 474 ASP B CA 1
ATOM 8040 C C . ASP B 1 475 ? -51.865 23.519 1.292 1.000 9.917 474 ASP B C 1
ATOM 8041 O O . ASP B 1 475 ? -52.354 23.093 2.362 1.000 9.973 474 ASP B O 1
ATOM 8046 N N . ARG B 1 476 ? -51.165 22.725 0.467 1.000 9.380 475 ARG B N 1
ATOM 8047 C CA . ARG B 1 476 ? -50.930 21.325 0.810 1.000 9.877 475 ARG B CA 1
ATOM 8048 C C . ARG B 1 476 ? -50.025 21.221 2.033 1.000 9.815 475 ARG B C 1
ATOM 8049 O O . ARG B 1 476 ? -50.266 20.381 2.901 1.000 9.936 475 ARG B O 1
ATOM 8057 N N . LEU B 1 477 ? -49.007 22.090 2.121 1.000 9.783 476 LEU B N 1
ATOM 8058 C CA . LEU B 1 477 ? -48.136 22.114 3.297 1.000 10.502 476 LEU B CA 1
ATOM 8059 C C . LEU B 1 477 ? -48.895 22.536 4.550 1.000 10.381 476 LEU B C 1
ATOM 8060 O O . LEU B 1 477 ? -48.610 22.016 5.628 1.000 11.154 476 LEU B O 1
ATOM 8065 N N A LEU B 1 478 ? -49.853 23.457 4.416 0.500 10.600 477 LEU B N 1
ATOM 8066 N N B LEU B 1 478 ? -49.868 23.442 4.384 0.500 9.799 477 LEU B N 1
ATOM 8067 C CA A LEU B 1 478 ? -50.659 23.890 5.551 0.500 11.061 477 LEU B CA 1
ATOM 8068 C CA B LEU B 1 478 ? -50.710 23.916 5.475 0.500 9.784 477 LEU B CA 1
ATOM 8069 C C A LEU B 1 478 ? -51.439 22.696 6.105 0.500 10.750 477 LEU B C 1
ATOM 8070 C C B LEU B 1 478 ? -51.459 22.727 6.078 0.500 10.012 477 LEU B C 1
ATOM 8071 O O A LEU B 1 478 ? -51.445 22.465 7.321 0.500 10.571 477 LEU B O 1
ATOM 8072 O O B LEU B 1 478 ? -51.467 22.533 7.292 0.500 9.916 477 LEU B O 1
ATOM 8081 N N . GLU B 1 479 ? -52.054 21.931 5.196 1.000 9.896 478 GLU B N 1
ATOM 8082 C CA . GLU B 1 479 ? -52.877 20.787 5.599 1.000 10.846 478 GLU B CA 1
ATOM 8083 C C . GLU B 1 479 ? -51.990 19.703 6.221 1.000 10.394 478 GLU B C 1
ATOM 8084 O O . GLU B 1 479 ? -52.331 19.150 7.261 1.000 10.700 478 GLU B O 1
ATOM 8090 N N . LEU B 1 480 ? -50.827 19.420 5.604 1.000 10.212 479 LEU B N 1
ATOM 8091 C CA . LEU B 1 480 ? -49.924 18.406 6.146 1.000 10.216 479 LEU B CA 1
ATOM 8092 C C . LEU B 1 480 ? -49.425 18.834 7.523 1.000 9.740 479 LEU B C 1
ATOM 8093 O O . LEU B 1 480 ? -49.412 18.021 8.454 1.000 9.403 479 LEU B O 1
ATOM 8098 N N . GLY B 1 481 ? -49.006 20.100 7.662 1.000 9.510 480 GLY B N 1
ATOM 8099 C CA . GLY B 1 481 ? -48.487 20.574 8.936 1.000 9.352 480 GLY B CA 1
ATOM 8100 C C . GLY B 1 481 ? -49.561 20.586 10.019 1.000 8.827 480 GLY B C 1
ATOM 8101 O O . GLY B 1 481 ? -49.280 20.199 11.154 1.000 9.752 480 GLY B O 1
ATOM 8102 N N . ASP B 1 482 ? -50.802 20.990 9.659 1.000 9.410 481 ASP B N 1
ATOM 8103 C CA . ASP B 1 482 ? -51.867 20.962 10.653 1.000 9.675 481 ASP B CA 1
ATOM 8104 C C . ASP B 1 482 ? -52.157 19.522 11.094 1.000 9.103 481 ASP B C 1
ATOM 8105 O O . ASP B 1 482 ? -52.404 19.253 12.262 1.000 9.713 481 ASP B O 1
ATOM 8110 N N . TRP B 1 483 ? -52.078 18.576 10.156 1.000 8.888 482 TRP B N 1
ATOM 8111 C CA . TRP B 1 483 ? -52.292 17.178 10.487 1.000 9.098 482 TRP B CA 1
ATOM 8112 C C . TRP B 1 483 ? -51.174 16.672 11.399 1.000 9.224 482 TRP B C 1
ATOM 8113 O O . TRP B 1 483 ? -51.405 15.999 12.402 1.000 9.070 482 TRP B O 1
ATOM 8124 N N . MET B 1 484 ? -49.929 17.038 11.077 1.000 9.498 483 MET B N 1
ATOM 8125 C CA . MET B 1 484 ? -48.794 16.577 11.850 1.000 10.007 483 MET B CA 1
ATOM 8126 C C . MET B 1 484 ? -48.791 17.156 13.271 1.000 9.662 483 MET B C 1
ATOM 8127 O O . MET B 1 484 ? -48.330 16.506 14.205 1.000 9.620 483 MET B O 1
ATOM 8132 N N A LYS B 1 485 ? -49.312 18.375 13.466 0.500 10.119 484 LYS B N 1
ATOM 8133 N N B LYS B 1 485 ? -49.277 18.380 13.450 0.500 9.848 484 LYS B N 1
ATOM 8134 C CA A LYS B 1 485 ? -49.335 18.964 14.800 0.500 10.607 484 LYS B CA 1
ATOM 8135 C CA B LYS B 1 485 ? -49.339 18.948 14.784 0.500 10.137 484 LYS B CA 1
ATOM 8136 C C A LYS B 1 485 ? -50.116 18.070 15.763 0.500 10.590 484 LYS B C 1
ATOM 8137 C C B LYS B 1 485 ? -50.050 17.974 15.727 0.500 10.233 484 LYS B C 1
ATOM 8138 O O A LYS B 1 485 ? -49.771 17.992 16.948 0.500 11.660 484 LYS B O 1
ATOM 8139 O O B LYS B 1 485 ? -49.574 17.699 16.835 0.500 10.903 484 LYS B O 1
ATOM 8150 N N . VAL B 1 486 ? -51.172 17.406 15.259 1.000 10.072 485 VAL B N 1
ATOM 8151 C CA . VAL B 1 486 ? -51.950 16.451 16.042 1.000 10.429 485 VAL B CA 1
ATOM 8152 C C . VAL B 1 486 ? -51.317 15.050 16.043 1.000 10.389 485 VAL B C 1
ATOM 8153 O O . VAL B 1 486 ? -51.296 14.388 17.083 1.000 11.740 485 VAL B O 1
ATOM 8157 N N . ASN B 1 487 ? -50.835 14.596 14.881 1.000 10.087 486 ASN B N 1
ATOM 8158 C CA . ASN B 1 487 ? -50.589 13.181 14.638 1.000 10.826 486 ASN B CA 1
ATOM 8159 C C . ASN B 1 487 ? -49.102 12.799 14.586 1.000 11.064 486 ASN B C 1
ATOM 8160 O O . ASN B 1 487 ? -48.795 11.616 14.450 1.000 11.375 486 ASN B O 1
ATOM 8165 N N . ALA B 1 488 ? -48.166 13.756 14.695 1.000 11.255 487 ALA B N 1
ATOM 8166 C CA . ALA B 1 488 ? -46.760 13.453 14.423 1.000 11.857 487 ALA B CA 1
ATOM 8167 C C . ALA B 1 488 ? -46.158 12.366 15.318 1.000 11.612 487 ALA B C 1
ATOM 8168 O O . ALA B 1 488 ? -45.239 11.671 14.876 1.000 11.707 487 ALA B O 1
ATOM 8170 N N . GLU B 1 489 ? -46.635 12.183 16.555 1.000 12.189 488 GLU B N 1
ATOM 8171 C CA . GLU B 1 489 ? -46.049 11.176 17.432 1.000 14.025 488 GLU B CA 1
ATOM 8172 C C . GLU B 1 489 ? -46.262 9.776 16.869 1.000 12.802 488 GLU B C 1
ATOM 8173 O O . GLU B 1 489 ? -45.493 8.881 17.203 1.000 12.473 488 GLU B O 1
ATOM 8179 N N . SER B 1 490 ? -47.264 9.597 15.984 1.000 11.154 489 SER B N 1
ATOM 8180 C CA . SER B 1 490 ? -47.577 8.332 15.336 1.000 11.711 489 SER B CA 1
ATOM 8181 C C . SER B 1 490 ? -46.767 8.107 14.064 1.000 11.144 489 SER B C 1
ATOM 8182 O O . SER B 1 490 ? -46.970 7.114 13.379 1.000 12.185 489 SER B O 1
ATOM 8185 N N . ILE B 1 491 ? -45.880 9.070 13.739 1.000 10.935 490 ILE B N 1
ATOM 8186 C CA . ILE B 1 491 ? -45.140 9.084 12.484 1.000 10.967 490 ILE B CA 1
ATOM 8187 C C . ILE B 1 491 ? -43.644 9.121 12.824 1.000 11.104 490 ILE B C 1
ATOM 8188 O O . ILE B 1 491 ? -42.925 8.141 12.622 1.000 11.242 490 ILE B O 1
ATOM 8193 N N . HIS B 1 492 ? -43.179 10.253 13.357 1.000 10.841 491 HIS B N 1
ATOM 8194 C CA . HIS B 1 492 ? -41.780 10.362 13.777 1.000 11.416 491 HIS B CA 1
ATOM 8195 C C . HIS B 1 492 ? -41.432 9.243 14.755 1.000 12.424 491 HIS B C 1
ATOM 8196 O O . HIS B 1 492 ? -42.196 8.920 15.659 1.000 11.753 491 HIS B O 1
ATOM 8203 N N . ASN B 1 493 ? -40.222 8.670 14.585 1.000 12.087 492 ASN B N 1
ATOM 8204 C CA . ASN B 1 493 ? -39.634 7.746 15.543 1.000 13.391 492 ASN B CA 1
ATOM 8205 C C . ASN B 1 493 ? -40.396 6.425 15.594 1.000 13.495 492 ASN B C 1
ATOM 8206 O O . ASN B 1 493 ? -40.244 5.677 16.577 1.000 15.901 492 ASN B O 1
ATOM 8211 N N . THR B 1 494 ? -41.188 6.125 14.554 1.000 12.238 493 THR B N 1
ATOM 8212 C CA . THR B 1 494 ? -41.921 4.869 14.509 1.000 12.919 493 THR B CA 1
ATOM 8213 C C . THR B 1 494 ? -41.241 3.900 13.547 1.000 13.648 493 THR B C 1
ATOM 8214 O O . THR B 1 494 ? -40.342 4.247 12.771 1.000 12.483 493 THR B O 1
ATOM 8218 N N . ARG B 1 495 ? -41.746 2.663 13.587 1.000 14.005 494 ARG B N 1
ATOM 8219 C CA . ARG B 1 495 ? -41.310 1.574 12.742 1.000 14.077 494 ARG B CA 1
ATOM 8220 C C . ARG B 1 495 ? -42.544 0.847 12.226 1.000 15.580 494 ARG B C 1
ATOM 8221 O O . ARG B 1 495 ? -43.627 0.924 12.826 1.000 15.456 494 ARG B O 1
ATOM 8229 N N . PRO B 1 496 ? -42.421 0.105 11.119 1.000 15.309 495 PRO B N 1
ATOM 8230 C CA . PRO B 1 496 ? -43.502 -0.771 10.660 1.000 15.405 495 PRO B CA 1
ATOM 8231 C C . PRO B 1 496 ? -43.897 -1.783 11.739 1.000 15.416 495 PRO B C 1
ATOM 8232 O O . PRO B 1 496 ? -43.070 -2.199 12.563 1.000 15.445 495 PRO B O 1
ATOM 8236 N N . TRP B 1 497 ? -45.179 -2.138 11.743 1.000 16.187 496 TRP B N 1
ATOM 8237 C CA . TRP B 1 497 ? -45.677 -3.196 12.615 1.000 18.089 496 TRP B CA 1
ATOM 8238 C C . TRP B 1 497 ? -45.674 -4.520 11.843 1.000 18.730 496 TRP B C 1
ATOM 8239 O O . TRP B 1 497 ? -45.337 -4.565 10.662 1.000 18.534 496 TRP B O 1
ATOM 8250 N N . LYS B 1 498 ? -46.077 -5.612 12.516 1.000 20.726 497 LYS B N 1
ATOM 8251 C CA . LYS B 1 498 ? -46.139 -6.943 11.929 1.000 22.796 497 LYS B CA 1
ATOM 8252 C C . LYS B 1 498 ? -47.114 -7.008 10.759 1.000 22.286 497 LYS B C 1
ATOM 8253 O O . LYS B 1 498 ? -46.972 -7.851 9.876 1.000 22.749 497 LYS B O 1
ATOM 8259 N N . VAL B 1 499 ? -48.117 -6.120 10.761 1.000 20.496 498 VAL B N 1
ATOM 8260 C CA . VAL B 1 499 ? -49.041 -5.907 9.666 1.000 20.552 498 VAL B CA 1
ATOM 8261 C C . VAL B 1 499 ? -49.010 -4.408 9.353 1.000 17.994 498 VAL B C 1
ATOM 8262 O O . VAL B 1 499 ? -48.974 -3.606 10.283 1.000 18.920 498 VAL B O 1
ATOM 8266 N N . GLN B 1 500 ? -49.022 -4.060 8.065 1.000 18.752 499 GLN B N 1
ATOM 8267 C CA . GLN B 1 500 ? -48.910 -2.667 7.664 1.000 19.091 499 GLN B CA 1
ATOM 8268 C C . GLN B 1 500 ? -50.296 -2.061 7.436 1.000 19.229 499 GLN B C 1
ATOM 8269 O O . GLN B 1 500 ? -50.493 -0.878 7.701 1.000 16.840 499 GLN B O 1
ATOM 8275 N N . LYS B 1 501 ? -51.244 -2.875 6.941 1.000 20.604 500 LYS B N 1
ATOM 8276 C CA . LYS B 1 501 ? -52.526 -2.393 6.460 1.000 21.457 500 LYS B CA 1
ATOM 8277 C C . LYS B 1 501 ? -53.619 -3.409 6.806 1.000 22.243 500 LYS B C 1
ATOM 8278 O O . LYS B 1 501 ? -53.433 -4.606 6.627 1.000 21.734 500 LYS B O 1
ATOM 8284 N N . GLU B 1 502 ? -54.735 -2.910 7.350 1.000 20.880 501 GLU B N 1
ATOM 8285 C CA . GLU B 1 502 ? -55.941 -3.703 7.563 1.000 20.391 501 GLU B CA 1
ATOM 8286 C C . GLU B 1 502 ? -57.110 -2.886 7.035 1.000 20.144 501 GLU B C 1
ATOM 8287 O O . GLU B 1 502 ? -57.522 -1.925 7.693 1.000 18.044 501 GLU B O 1
ATOM 8293 N N . ASN B 1 503 ? -57.600 -3.236 5.841 1.000 21.600 502 ASN B N 1
ATOM 8294 C CA . ASN B 1 503 ? -58.664 -2.475 5.214 1.000 23.807 502 ASN B CA 1
ATOM 8295 C C . ASN B 1 503 ? -58.190 -1.025 5.067 1.000 24.238 502 ASN B C 1
ATOM 8296 O O . ASN B 1 503 ? -57.160 -0.764 4.452 1.000 23.041 502 ASN B O 1
ATOM 8301 N N . ASP B 1 504 ? -58.910 -0.088 5.692 1.000 22.529 503 ASP B N 1
ATOM 8302 C CA . ASP B 1 504 ? -58.619 1.334 5.569 1.000 21.684 503 ASP B CA 1
ATOM 8303 C C . ASP B 1 504 ? -57.628 1.799 6.633 1.000 20.261 503 ASP B C 1
ATOM 8304 O O . ASP B 1 504 ? -57.467 3.004 6.797 1.000 21.583 503 ASP B O 1
ATOM 8309 N N . LYS B 1 505 ? -57.019 0.878 7.395 1.000 17.769 504 LYS B N 1
ATOM 8310 C CA . LYS B 1 505 ? -56.191 1.220 8.542 1.000 17.879 504 LYS B CA 1
ATOM 8311 C C . LYS B 1 505 ? -54.716 0.914 8.256 1.000 17.262 504 LYS B C 1
ATOM 8312 O O . LYS B 1 505 ? -54.396 -0.140 7.737 1.000 18.489 504 LYS B O 1
ATOM 8318 N N . PHE B 1 506 ? -53.829 1.855 8.591 1.000 15.901 505 PHE B N 1
ATOM 8319 C CA . PHE B 1 506 ? -52.395 1.675 8.475 1.000 15.547 505 PHE B CA 1
ATOM 8320 C C . PHE B 1 506 ? -51.769 1.732 9.860 1.000 16.280 505 PHE B C 1
ATOM 8321 O O . PHE B 1 506 ? -52.096 2.599 10.668 1.000 16.765 505 PHE B O 1
ATOM 8329 N N . PHE B 1 507 ? -50.826 0.828 10.136 1.000 13.945 506 PHE B N 1
ATOM 8330 C CA . PHE B 1 507 ? -50.238 0.720 11.452 1.000 14.487 506 PHE B CA 1
ATOM 8331 C C . PHE B 1 507 ? -48.790 1.217 11.464 1.000 13.096 506 PHE B C 1
ATOM 8332 O O . PHE B 1 507 ? -48.063 1.033 10.487 1.000 15.589 506 PHE B O 1
ATOM 8340 N N . THR B 1 508 ? -48.420 1.849 12.566 1.000 13.991 507 THR B N 1
ATOM 8341 C CA . THR B 1 508 ? -47.023 2.034 12.937 1.000 13.409 507 THR B CA 1
ATOM 8342 C C . THR B 1 508 ? -46.878 1.680 14.406 1.000 15.558 507 THR B C 1
ATOM 8343 O O . THR B 1 508 ? -47.853 1.676 15.167 1.000 15.247 507 THR B O 1
ATOM 8347 N N . LYS B 1 509 ? -45.645 1.413 14.835 1.000 14.851 508 LYS B N 1
ATOM 8348 C CA . LYS B 1 509 ? -45.391 1.196 16.250 1.000 17.231 508 LYS B CA 1
ATOM 8349 C C . LYS B 1 509 ? -44.270 2.119 16.715 1.000 17.486 508 LYS B C 1
ATOM 8350 O O . LYS B 1 509 ? -43.382 2.449 15.933 1.000 17.577 508 LYS B O 1
ATOM 8356 N N . SER B 1 510 ? -44.311 2.498 17.990 1.000 17.772 509 SER B N 1
ATOM 8357 C CA . SER B 1 510 ? -43.213 3.236 18.588 1.000 20.562 509 SER B CA 1
ATOM 8358 C C . SER B 1 510 ? -41.962 2.349 18.555 1.000 21.681 509 SER B C 1
ATOM 8359 O O . SER B 1 510 ? -42.039 1.120 18.535 1.000 20.967 509 SER B O 1
ATOM 8362 N N . LYS B 1 511 ? -40.787 2.979 18.497 1.000 26.610 510 LYS B N 1
ATOM 8363 C CA . LYS B 1 511 ? -39.557 2.206 18.350 1.000 30.909 510 LYS B CA 1
ATOM 8364 C C . LYS B 1 511 ? -39.358 1.321 19.586 1.000 33.057 510 LYS B C 1
ATOM 8365 O O . LYS B 1 511 ? -38.871 0.212 19.431 1.000 37.745 510 LYS B O 1
ATOM 8371 N N . ASP B 1 512 ? -39.828 1.745 20.777 1.000 38.364 511 ASP B N 1
ATOM 8372 C CA . ASP B 1 512 ? -39.724 0.939 21.991 1.000 40.457 511 ASP B CA 1
ATOM 8373 C C . ASP B 1 512 ? -40.762 -0.188 22.054 1.000 41.023 511 ASP B C 1
ATOM 8374 O O . ASP B 1 512 ? -40.722 -0.996 22.976 1.000 41.320 511 ASP B O 1
ATOM 8379 N N . GLY B 1 513 ? -41.720 -0.227 21.120 1.000 35.271 512 GLY B N 1
ATOM 8380 C CA . GLY B 1 513 ? -42.676 -1.319 21.021 1.000 32.277 512 GLY B CA 1
ATOM 8381 C C . GLY B 1 513 ? -43.902 -1.170 21.934 1.000 30.731 512 GLY B C 1
ATOM 8382 O O . GLY B 1 513 ? -44.809 -1.997 21.854 1.000 30.869 512 GLY B O 1
ATOM 8383 N N . LYS B 1 514 ? -43.967 -0.092 22.726 1.000 29.519 513 LYS B N 1
ATOM 8384 C CA . LYS B 1 514 ? -44.982 0.057 23.765 1.000 32.958 513 LYS B CA 1
ATOM 8385 C C . LYS B 1 514 ? -46.247 0.775 23.271 1.000 28.785 513 LYS B C 1
ATOM 8386 O O . LYS B 1 514 ? -47.225 0.841 24.013 1.000 26.490 513 LYS B O 1
ATOM 8392 N N . SER B 1 515 ? -46.222 1.345 22.048 1.000 24.277 514 SER B N 1
ATOM 8393 C CA . SER B 1 515 ? -47.379 2.035 21.488 1.000 22.147 514 SER B CA 1
ATOM 8394 C C . SER B 1 515 ? -47.621 1.554 20.064 1.000 20.235 514 SER B C 1
ATOM 8395 O O . SER B 1 515 ? -46.694 1.474 19.247 1.000 20.397 514 SER B O 1
ATOM 8398 N N . LEU B 1 516 ? -48.878 1.191 19.783 1.000 17.454 515 LEU B N 1
ATOM 8399 C CA . LEU B 1 516 ? -49.342 0.861 18.454 1.000 16.412 515 LEU B CA 1
ATOM 8400 C C . LEU B 1 516 ? -50.255 1.985 17.985 1.000 15.824 515 LEU B C 1
ATOM 8401 O O . LEU B 1 516 ? -51.109 2.447 18.738 1.000 15.287 515 LEU B O 1
ATOM 8406 N N . PHE B 1 517 ? -50.005 2.465 16.763 1.000 13.276 516 PHE B N 1
ATOM 8407 C CA . PHE B 1 517 ? -50.779 3.557 16.200 1.000 13.911 516 PHE B CA 1
ATOM 8408 C C . PHE B 1 517 ? -51.586 3.021 15.028 1.000 13.656 516 PHE B C 1
ATOM 8409 O O . PHE B 1 517 ? -51.043 2.448 14.074 1.000 13.943 516 PHE B O 1
ATOM 8417 N N . VAL B 1 518 ? -52.910 3.250 15.093 1.000 13.182 517 VAL B N 1
ATOM 8418 C CA . VAL B 1 518 ? -53.839 2.789 14.087 1.000 13.371 517 VAL B CA 1
ATOM 8419 C C . VAL B 1 518 ? -54.346 4.014 13.338 1.000 13.520 517 VAL B C 1
ATOM 8420 O O . VAL B 1 518 ? -55.120 4.799 13.895 1.000 13.490 517 VAL B O 1
ATOM 8424 N N . HIS B 1 519 ? -53.892 4.170 12.089 1.000 12.927 518 HIS B N 1
ATOM 8425 C CA . HIS B 1 519 ? -54.252 5.319 11.274 1.000 13.442 518 HIS B CA 1
ATOM 8426 C C . HIS B 1 519 ? -55.442 4.930 10.409 1.000 13.524 518 HIS B C 1
ATOM 8427 O O . HIS B 1 519 ? -55.268 4.190 9.438 1.000 14.103 518 HIS B O 1
ATOM 8434 N N . CYS B 1 520 ? -56.630 5.470 10.755 1.000 13.871 519 CYS B N 1
ATOM 8435 C CA . CYS B 1 520 ? -57.863 5.184 10.041 1.000 13.669 519 CYS B CA 1
ATOM 8436 C C . CYS B 1 520 ? -58.070 6.215 8.941 1.000 12.745 519 CYS B C 1
ATOM 8437 O O . CYS B 1 520 ? -58.229 7.398 9.255 1.000 12.958 519 CYS B O 1
ATOM 8440 N N . THR B 1 521 ? -58.091 5.766 7.672 1.000 13.127 520 THR B N 1
ATOM 8441 C CA . THR B 1 521 ? -58.262 6.684 6.549 1.000 14.573 520 THR B CA 1
ATOM 8442 C C . THR B 1 521 ? -59.739 6.940 6.234 1.000 14.503 520 THR B C 1
ATOM 8443 O O . THR B 1 521 ? -60.045 7.816 5.435 1.000 14.878 520 THR B O 1
ATOM 8447 N N . ASN B 1 522 ? -60.629 6.198 6.905 1.000 15.164 521 ASN B N 1
ATOM 8448 C CA . ASN B 1 522 ? -62.045 6.547 7.011 1.000 16.289 521 ASN B CA 1
ATOM 8449 C C . ASN B 1 522 ? -62.419 6.655 8.483 1.000 14.351 521 ASN B C 1
ATOM 8450 O O . ASN B 1 522 ? -61.960 5.860 9.300 1.000 14.467 521 ASN B O 1
ATOM 8455 N N . TRP B 1 523 ? -63.292 7.613 8.817 1.000 14.108 522 TRP B N 1
ATOM 8456 C CA . TRP B 1 523 ? -63.758 7.733 10.182 1.000 14.637 522 TRP B CA 1
ATOM 8457 C C . TRP B 1 523 ? -64.484 6.440 10.566 1.000 15.335 522 TRP B C 1
ATOM 8458 O O . TRP B 1 523 ? -65.374 6.022 9.817 1.000 15.184 522 TRP B O 1
ATOM 8469 N N . PRO B 1 524 ? -64.107 5.748 11.664 1.000 15.693 523 PRO B N 1
ATOM 8470 C CA . PRO B 1 524 ? -64.723 4.459 11.992 1.000 16.676 523 PRO B CA 1
ATOM 8471 C C . PRO B 1 524 ? -66.188 4.509 12.443 1.000 18.447 523 PRO B C 1
ATOM 8472 O O . PRO B 1 524 ? -66.851 3.483 12.465 1.000 20.481 523 PRO B O 1
ATOM 8476 N N . GLY B 1 525 ? -66.693 5.695 12.781 1.000 18.447 524 GLY B N 1
ATOM 8477 C CA . GLY B 1 525 ? -68.070 5.859 13.245 1.000 19.182 524 GLY B CA 1
ATOM 8478 C C . GLY B 1 525 ? -68.209 5.523 14.727 1.000 19.051 524 GLY B C 1
ATOM 8479 O O . GLY B 1 525 ? -67.417 5.916 15.582 1.000 20.138 524 GLY B O 1
ATOM 8480 N N . GLU B 1 526 ? -69.232 4.725 15.035 1.000 19.797 525 GLU B N 1
ATOM 8481 C CA . GLU B 1 526 ? -69.640 4.476 16.402 1.000 19.953 525 GLU B CA 1
ATOM 8482 C C . GLU B 1 526 ? -68.690 3.517 17.117 1.000 17.577 525 GLU B C 1
ATOM 8483 O O . GLU B 1 526 ? -68.552 3.538 18.335 1.000 17.697 525 GLU B O 1
ATOM 8489 N N . ASN B 1 527 ? -68.010 2.659 16.337 1.000 18.031 526 ASN B N 1
ATOM 8490 C CA . ASN B 1 527 ? -67.087 1.690 16.904 1.000 18.932 526 ASN B CA 1
ATOM 8491 C C . ASN B 1 527 ? -65.861 1.546 16.008 1.000 16.894 526 ASN B C 1
ATOM 8492 O O . ASN B 1 527 ? -65.999 1.487 14.786 1.000 18.195 526 ASN B O 1
ATOM 8497 N N . LEU B 1 528 ? -64.697 1.454 16.653 1.000 18.146 527 LEU B N 1
ATOM 8498 C CA . LEU B 1 528 ? -63.475 1.054 15.965 1.000 19.051 527 LEU B CA 1
ATOM 8499 C C . LEU B 1 528 ? -63.223 -0.415 16.304 1.000 18.157 527 LEU B C 1
ATOM 8500 O O . LEU B 1 528 ? -63.043 -0.755 17.461 1.000 18.142 527 LEU B O 1
ATOM 8505 N N . ILE B 1 529 ? -63.193 -1.240 15.263 1.000 19.981 528 ILE B N 1
ATOM 8506 C CA . ILE B 1 529 ? -62.953 -2.669 15.390 1.000 21.019 528 ILE B CA 1
ATOM 8507 C C . ILE B 1 529 ? -61.642 -2.984 14.671 1.000 20.747 528 ILE B C 1
ATOM 8508 O O . ILE B 1 529 ? -61.500 -2.651 13.501 1.000 20.753 528 ILE B O 1
ATOM 8513 N N . ILE B 1 530 ? -60.729 -3.636 15.394 1.000 21.576 529 ILE B N 1
ATOM 8514 C CA . ILE B 1 530 ? -59.441 -4.056 14.848 1.000 22.271 529 ILE B CA 1
ATOM 8515 C C . ILE B 1 530 ? -59.390 -5.590 14.802 1.000 22.192 529 ILE B C 1
ATOM 8516 O O . ILE B 1 530 ? -59.450 -6.224 15.850 1.000 22.100 529 ILE B O 1
ATOM 8521 N N . ASN B 1 531 ? -59.283 -6.145 13.582 1.000 25.625 530 ASN B N 1
ATOM 8522 C CA . ASN B 1 531 ? -59.278 -7.586 13.324 1.000 26.152 530 ASN B CA 1
ATOM 8523 C C . ASN B 1 531 ? -57.907 -8.205 13.582 1.000 26.704 530 ASN B C 1
ATOM 8524 O O . ASN B 1 531 ? -57.805 -9.345 14.038 1.000 24.215 530 ASN B O 1
ATOM 8529 N N . THR B 1 532 ? -56.836 -7.468 13.246 1.000 23.507 531 THR B N 1
ATOM 8530 C CA . THR B 1 532 ? -55.498 -8.006 13.427 1.000 23.258 531 THR B CA 1
ATOM 8531 C C . THR B 1 532 ? -55.299 -8.332 14.901 1.000 24.137 531 THR B C 1
ATOM 8532 O O . THR B 1 532 ? -55.504 -7.477 15.759 1.000 21.563 531 THR B O 1
ATOM 8536 N N . PRO B 1 533 ? -54.852 -9.567 15.261 1.000 25.157 532 PRO B N 1
ATOM 8537 C CA . PRO B 1 533 ? -54.589 -9.903 16.659 1.000 27.617 532 PRO B CA 1
ATOM 8538 C C . PRO B 1 533 ? -53.535 -9.029 17.325 1.000 29.601 532 PRO B C 1
ATOM 8539 O O . PRO B 1 533 ? -52.488 -8.746 16.739 1.000 31.295 532 PRO B O 1
ATOM 8543 N N . ILE B 1 534 ? -53.833 -8.610 18.559 1.000 30.360 533 ILE B N 1
ATOM 8544 C CA . ILE B 1 534 ? -52.890 -7.912 19.408 1.000 34.444 533 ILE B CA 1
ATOM 8545 C C . ILE B 1 534 ? -52.618 -8.804 20.617 1.000 41.776 533 ILE B C 1
ATOM 8546 O O . ILE B 1 534 ? -53.500 -9.028 21.445 1.000 42.355 533 ILE B O 1
ATOM 8551 N N . GLU B 1 535 ? -51.371 -9.292 20.703 1.000 52.264 534 GLU B N 1
ATOM 8552 C CA . GLU B 1 535 ? -50.992 -10.329 21.649 1.000 58.575 534 GLU B CA 1
ATOM 8553 C C . GLU B 1 535 ? -50.853 -9.733 23.046 1.000 57.033 534 GLU B C 1
ATOM 8554 O O . GLU B 1 535 ? -51.226 -10.369 24.028 1.000 57.901 534 GLU B O 1
ATOM 8560 N N . GLU B 1 536 ? -50.349 -8.495 23.112 1.000 51.470 535 GLU B N 1
ATOM 8561 C CA . GLU B 1 536 ? -49.981 -7.862 24.366 1.000 47.457 535 GLU B CA 1
ATOM 8562 C C . GLU B 1 536 ? -51.241 -7.317 25.040 1.000 45.638 535 GLU B C 1
ATOM 8563 O O . GLU B 1 536 ? -52.242 -7.041 24.379 1.000 44.952 535 GLU B O 1
ATOM 8569 N N . GLY B 1 537 ? -51.198 -7.186 26.369 1.000 43.051 536 GLY B N 1
ATOM 8570 C CA . GLY B 1 537 ? -52.275 -6.535 27.099 1.000 41.699 536 GLY B CA 1
ATOM 8571 C C . GLY B 1 537 ? -52.336 -5.046 26.746 1.000 38.363 536 GLY B C 1
ATOM 8572 O O . GLY B 1 537 ? -51.312 -4.458 26.389 1.000 35.805 536 GLY B O 1
ATOM 8573 N N . ILE B 1 538 ? -53.536 -4.456 26.852 1.000 34.237 537 ILE B N 1
ATOM 8574 C CA . ILE B 1 538 ? -53.733 -3.053 26.510 1.000 32.199 537 ILE B CA 1
ATOM 8575 C C . ILE B 1 538 ? -53.922 -2.239 27.789 1.000 29.671 537 ILE B C 1
ATOM 8576 O O . ILE B 1 538 ? -54.761 -2.572 28.622 1.000 30.736 537 ILE B O 1
ATOM 8581 N N . LYS B 1 539 ? -53.112 -1.182 27.930 1.000 28.134 538 LYS B N 1
ATOM 8582 C CA . LYS B 1 539 ? -53.101 -0.299 29.086 1.000 30.100 538 LYS B CA 1
ATOM 8583 C C . LYS B 1 539 ? -54.096 0.852 28.915 1.000 30.200 538 LYS B C 1
ATOM 8584 O O . LYS B 1 539 ? -54.696 1.298 29.889 1.000 30.591 538 LYS B O 1
ATOM 8590 N N . GLY B 1 540 ? -54.221 1.380 27.687 1.000 26.432 539 GLY B N 1
ATOM 8591 C CA . GLY B 1 540 ? -55.103 2.510 27.428 1.000 24.982 539 GLY B CA 1
ATOM 8592 C C . GLY B 1 540 ? -55.171 2.814 25.934 1.000 22.004 539 GLY B C 1
ATOM 8593 O O . GLY B 1 540 ? -54.310 2.359 25.180 1.000 19.791 539 GLY B O 1
ATOM 8594 N N . ILE B 1 541 ? -56.220 3.544 25.525 1.000 20.000 540 ILE B N 1
ATOM 8595 C CA . ILE B 1 541 ? -56.438 3.917 24.135 1.000 19.269 540 ILE B CA 1
ATOM 8596 C C . ILE B 1 541 ? -56.938 5.355 24.073 1.000 19.178 540 ILE B C 1
ATOM 8597 O O . ILE B 1 541 ? -57.801 5.749 24.856 1.000 18.035 540 ILE B O 1
ATOM 8602 N N . LYS B 1 542 ? -56.395 6.134 23.117 1.000 17.619 541 LYS B N 1
ATOM 8603 C CA . LYS B 1 542 ? -56.824 7.503 22.878 1.000 17.678 541 LYS B CA 1
ATOM 8604 C C . LYS B 1 542 ? -56.822 7.770 21.372 1.000 15.551 541 LYS B C 1
ATOM 8605 O O . LYS B 1 542 ? -56.064 7.155 20.623 1.000 17.225 541 LYS B O 1
ATOM 8611 N N . LEU B 1 543 ? -57.723 8.661 20.937 1.000 14.538 542 LEU B N 1
ATOM 8612 C CA . LEU B 1 543 ? -57.647 9.277 19.616 1.000 13.775 542 LEU B CA 1
ATOM 8613 C C . LEU B 1 543 ? -56.717 10.483 19.723 1.000 13.380 542 LEU B C 1
ATOM 8614 O O . LEU B 1 543 ? -56.985 11.380 20.519 1.000 13.589 542 LEU B O 1
ATOM 8619 N N . LEU B 1 544 ? -55.626 10.510 18.921 1.000 12.912 543 LEU B N 1
ATOM 8620 C CA . LEU B 1 544 ? -54.748 11.671 18.941 1.000 12.867 543 LEU B CA 1
ATOM 8621 C C . LEU B 1 544 ? -55.576 12.893 18.531 1.000 12.546 543 LEU B C 1
ATOM 8622 O O . LEU B 1 544 ? -56.343 12.846 17.571 1.000 11.996 543 LEU B O 1
ATOM 8627 N N . GLY B 1 545 ? -55.457 13.961 19.337 1.000 13.017 544 GLY B N 1
ATOM 8628 C CA . GLY B 1 545 ? -56.233 15.164 19.149 1.000 13.816 544 GLY B CA 1
ATOM 8629 C C . GLY B 1 545 ? -57.288 15.327 20.236 1.000 14.745 544 GLY B C 1
ATOM 8630 O O . GLY B 1 545 ? -57.919 16.375 20.306 1.000 14.140 544 GLY B O 1
ATOM 8631 N N A SER B 1 546 ? -57.496 14.262 21.038 0.500 14.696 545 SER B N 1
ATOM 8632 N N B SER B 1 546 ? -57.417 14.308 21.092 0.500 15.398 545 SER B N 1
ATOM 8633 C CA A SER B 1 546 ? -58.427 14.268 22.168 0.500 15.914 545 SER B CA 1
ATOM 8634 C CA B SER B 1 546 ? -58.381 14.336 22.180 0.500 17.323 545 SER B CA 1
ATOM 8635 C C A SER B 1 546 ? -57.818 13.575 23.384 0.500 17.539 545 SER B C 1
ATOM 8636 C C B SER B 1 546 ? -57.696 13.852 23.450 0.500 18.875 545 SER B C 1
ATOM 8637 O O A SER B 1 546 ? -57.199 12.517 23.270 0.500 16.690 545 SER B O 1
ATOM 8638 O O B SER B 1 546 ? -56.674 13.180 23.398 0.500 19.113 545 SER B O 1
ATOM 8643 N N A ASP B 1 547 ? -58.109 14.120 24.576 0.500 20.019 546 ASP B N 1
ATOM 8644 N N B ASP B 1 547 ? -58.268 14.204 24.602 0.500 21.127 546 ASP B N 1
ATOM 8645 C CA A ASP B 1 547 ? -57.564 13.606 25.821 0.500 21.939 546 ASP B CA 1
ATOM 8646 C CA B ASP B 1 547 ? -57.714 13.757 25.864 0.500 22.872 546 ASP B CA 1
ATOM 8647 C C A ASP B 1 547 ? -58.422 12.475 26.394 0.500 21.424 546 ASP B C 1
ATOM 8648 C C B ASP B 1 547 ? -58.627 12.721 26.515 0.500 22.172 546 ASP B C 1
ATOM 8649 O O A ASP B 1 547 ? -58.026 11.891 27.402 0.500 20.613 546 ASP B O 1
ATOM 8650 O O B ASP B 1 547 ? -58.500 12.474 27.711 0.500 23.187 546 ASP B O 1
ATOM 8659 N N . ILE B 1 548 ? -59.538 12.125 25.735 1.000 21.268 547 ILE B N 1
ATOM 8660 C CA . ILE B 1 548 ? -60.490 11.159 26.281 1.000 22.464 547 ILE B CA 1
ATOM 8661 C C . ILE B 1 548 ? -59.894 9.748 26.258 1.000 23.033 547 ILE B C 1
ATOM 8662 O O . ILE B 1 548 ? -59.449 9.277 25.215 1.000 21.077 547 ILE B O 1
ATOM 8667 N N . ASN B 1 549 ? -59.930 9.046 27.415 1.000 24.928 548 ASN B N 1
ATOM 8668 C CA . ASN B 1 549 ? -59.510 7.652 27.471 1.000 26.238 548 ASN B CA 1
ATOM 8669 C C . ASN B 1 549 ? -60.669 6.801 26.968 1.000 24.707 548 ASN B C 1
ATOM 8670 O O . ASN B 1 549 ? -61.800 6.958 27.432 1.000 23.933 548 ASN B O 1
ATOM 8675 N N . LEU B 1 550 ? -60.377 5.942 25.984 1.000 20.683 549 LEU B N 1
ATOM 8676 C CA . LEU B 1 550 ? -61.388 5.138 25.323 1.000 20.866 549 LEU B CA 1
ATOM 8677 C C . LEU B 1 550 ? -61.388 3.750 25.952 1.000 23.527 549 LEU B C 1
ATOM 8678 O O . LEU B 1 550 ? -60.342 3.123 26.071 1.000 22.158 549 LEU B O 1
ATOM 8683 N N . GLN B 1 551 ? -62.582 3.256 26.313 1.000 25.914 550 GLN B N 1
ATOM 8684 C CA . GLN B 1 551 ? -62.699 1.916 26.848 1.000 26.981 550 GLN B CA 1
ATOM 8685 C C . GLN B 1 551 ? -62.765 0.936 25.690 1.000 24.722 550 GLN B C 1
ATOM 8686 O O . GLN B 1 551 ? -62.957 1.303 24.536 1.000 23.126 550 GLN B O 1
ATOM 8692 N N . PHE B 1 552 ? -62.543 -0.345 26.001 1.000 22.891 551 PHE B N 1
ATOM 8693 C CA . PHE B 1 552 ? -62.498 -1.348 24.960 1.000 23.802 551 PHE B CA 1
ATOM 8694 C C . PHE B 1 552 ? -62.895 -2.699 25.551 1.000 23.411 551 PHE B C 1
ATOM 8695 O O . PHE B 1 552 ? -62.880 -2.883 26.769 1.000 25.894 551 PHE B O 1
ATOM 8703 N N . THR B 1 553 ? -63.282 -3.600 24.660 1.000 25.507 552 THR B N 1
ATOM 8704 C CA . THR B 1 553 ? -63.488 -5.000 24.998 1.000 28.421 552 THR B CA 1
ATOM 8705 C C . THR B 1 553 ? -62.852 -5.840 23.893 1.000 32.592 552 THR B C 1
ATOM 8706 O O . THR B 1 553 ? -62.663 -5.370 22.769 1.000 29.022 552 THR B O 1
ATOM 8710 N N . LYS B 1 554 ? -62.490 -7.079 24.248 1.000 34.644 553 LYS B N 1
ATOM 8711 C CA . LYS B 1 554 ? -62.138 -8.096 23.269 1.000 39.021 553 LYS B CA 1
ATOM 8712 C C . LYS B 1 554 ? -63.354 -8.992 23.080 1.000 39.181 553 LYS B C 1
ATOM 8713 O O . LYS B 1 554 ? -63.857 -9.540 24.063 1.000 37.161 553 LYS B O 1
ATOM 8719 N N . ALA B 1 555 ? -63.847 -9.063 21.834 1.000 36.366 554 ALA B N 1
ATOM 8720 C CA . ALA B 1 555 ? -64.844 -10.041 21.433 1.000 41.737 554 ALA B CA 1
ATOM 8721 C C . ALA B 1 555 ? -64.240 -11.444 21.524 1.000 43.863 554 ALA B C 1
ATOM 8722 O O . ALA B 1 555 ? -63.021 -11.601 21.621 1.000 45.538 554 ALA B O 1
ATOM 8724 N N . SER B 1 556 ? -65.106 -12.464 21.493 1.000 52.596 555 SER B N 1
ATOM 8725 C CA . SER B 1 556 ? -64.680 -13.848 21.662 1.000 54.578 555 SER B CA 1
ATOM 8726 C C . SER B 1 556 ? -63.856 -14.323 20.462 1.000 56.851 555 SER B C 1
ATOM 8727 O O . SER B 1 556 ? -62.980 -15.173 20.629 1.000 59.163 555 SER B O 1
ATOM 8730 N N . ASN B 1 557 ? -64.123 -13.753 19.271 1.000 55.197 556 ASN B N 1
ATOM 8731 C CA . ASN B 1 557 ? -63.338 -14.030 18.073 1.000 53.175 556 ASN B CA 1
ATOM 8732 C C . ASN B 1 557 ? -61.971 -13.340 18.135 1.000 50.315 556 ASN B C 1
ATOM 8733 O O . ASN B 1 557 ? -61.141 -13.553 17.253 1.000 51.272 556 ASN B O 1
ATOM 8738 N N . GLY B 1 558 ? -61.745 -12.501 19.158 1.000 46.081 557 GLY B N 1
ATOM 8739 C CA . GLY B 1 558 ? -60.444 -11.898 19.416 1.000 43.415 557 GLY B CA 1
ATOM 8740 C C . GLY B 1 558 ? -60.372 -10.418 19.019 1.000 38.253 557 GLY B C 1
ATOM 8741 O O . GLY B 1 558 ? -59.483 -9.710 19.487 1.000 36.514 557 GLY B O 1
ATOM 8742 N N . ASN B 1 559 ? -61.310 -9.967 18.166 1.000 34.121 558 ASN B N 1
ATOM 8743 C CA . ASN B 1 559 ? -61.337 -8.595 17.662 1.000 31.951 558 ASN B CA 1
ATOM 8744 C C . ASN B 1 559 ? -61.334 -7.609 18.828 1.000 31.047 558 ASN B C 1
ATOM 8745 O O . ASN B 1 559 ? -61.986 -7.844 19.845 1.000 31.912 558 ASN B O 1
ATOM 8750 N N . LEU B 1 560 ? -60.616 -6.485 18.657 1.000 25.954 559 LEU B N 1
ATOM 8751 C CA . LEU B 1 560 ? -60.657 -5.380 19.609 1.000 26.668 559 LEU B CA 1
ATOM 8752 C C . LEU B 1 560 ? -61.803 -4.440 19.218 1.000 23.449 559 LEU B C 1
ATOM 8753 O O . LEU B 1 560 ? -61.907 -4.061 18.050 1.000 22.855 559 LEU B O 1
ATOM 8758 N N . GLU B 1 561 ? -62.688 -4.141 20.192 1.000 23.502 560 GLU B N 1
ATOM 8759 C CA . GLU B 1 561 ? -63.877 -3.328 19.970 1.000 24.797 560 GLU B CA 1
ATOM 8760 C C . GLU B 1 561 ? -63.733 -2.076 20.825 1.000 22.285 560 GLU B C 1
ATOM 8761 O O . GLU B 1 561 ? -63.600 -2.181 22.045 1.000 22.311 560 GLU B O 1
ATOM 8767 N N . ILE B 1 562 ? -63.739 -0.895 20.182 1.000 19.267 561 ILE B N 1
ATOM 8768 C CA . ILE B 1 562 ? -63.468 0.358 20.871 1.000 18.660 561 ILE B CA 1
ATOM 8769 C C . ILE B 1 562 ? -64.622 1.317 20.579 1.000 18.205 561 ILE B C 1
ATOM 8770 O O . ILE B 1 562 ? -64.731 1.869 19.484 1.000 16.699 561 ILE B O 1
ATOM 8775 N N . PRO B 1 563 ? -65.595 1.453 21.507 1.000 19.373 562 PRO B N 1
ATOM 8776 C CA . PRO B 1 563 ? -66.682 2.414 21.319 1.000 19.257 562 PRO B CA 1
ATOM 8777 C C . PRO B 1 563 ? -66.117 3.830 21.203 1.000 18.215 562 PRO B C 1
ATOM 8778 O O . PRO B 1 563 ? -65.214 4.195 21.948 1.000 21.053 562 PRO B O 1
ATOM 8782 N N . ILE B 1 564 ? -66.678 4.594 20.270 1.000 19.652 563 ILE B N 1
ATOM 8783 C CA . ILE B 1 564 ? -66.241 5.952 20.007 1.000 19.771 563 ILE B CA 1
ATOM 8784 C C . ILE B 1 564 ? -67.291 6.913 20.563 1.000 18.412 563 ILE B C 1
ATOM 8785 O O . ILE B 1 564 ? -68.459 6.798 20.213 1.000 18.052 563 ILE B O 1
ATOM 8790 N N . PRO B 1 565 ? -66.894 7.864 21.436 1.000 17.909 564 PRO B N 1
ATOM 8791 C CA . PRO B 1 565 ? -67.828 8.795 22.059 1.000 19.454 564 PRO B CA 1
ATOM 8792 C C . PRO B 1 565 ? -68.787 9.470 21.086 1.000 18.110 564 PRO B C 1
ATOM 8793 O O . PRO B 1 565 ? -68.424 9.865 19.971 1.000 16.103 564 PRO B O 1
ATOM 8797 N N . LYS B 1 566 ? -70.026 9.649 21.558 1.000 17.222 565 LYS B N 1
ATOM 8798 C CA . LYS B 1 566 ? -71.060 10.294 20.773 1.000 17.655 565 LYS B CA 1
ATOM 8799 C C . LYS B 1 566 ? -70.612 11.699 20.370 1.000 15.339 565 LYS B C 1
ATOM 8800 O O . LYS B 1 566 ? -70.923 12.147 19.272 1.000 15.689 565 LYS B O 1
ATOM 8806 N N . ASP B 1 567 ? -69.871 12.383 21.247 1.000 15.620 566 ASP B N 1
ATOM 8807 C CA . ASP B 1 567 ? -69.560 13.789 20.995 1.000 16.057 566 ASP B CA 1
ATOM 8808 C C . ASP B 1 567 ? -68.527 13.939 19.875 1.000 15.988 566 ASP B C 1
ATOM 8809 O O . ASP B 1 567 ? -68.371 15.052 19.373 1.000 16.397 566 ASP B O 1
ATOM 8814 N N . PHE B 1 568 ? -67.899 12.834 19.436 1.000 15.709 567 PHE B N 1
ATOM 8815 C CA . PHE B 1 568 ? -67.006 12.861 18.281 1.000 15.500 567 PHE B CA 1
ATOM 8816 C C . PHE B 1 568 ? -67.721 12.680 16.933 1.000 14.884 567 PHE B C 1
ATOM 8817 O O . PHE B 1 568 ? -67.108 12.881 15.881 1.000 14.935 567 PHE B O 1
ATOM 8825 N N . GLN B 1 569 ? -68.999 12.251 16.912 1.000 14.494 568 GLN B N 1
ATOM 8826 C CA . GLN B 1 569 ? -69.560 11.651 15.709 1.000 14.487 568 GLN B CA 1
ATOM 8827 C C . GLN B 1 569 ? -70.025 12.671 14.674 1.000 13.705 568 GLN B C 1
ATOM 8828 O O . GLN B 1 569 ? -70.015 12.410 13.483 1.000 14.759 568 GLN B O 1
ATOM 8834 N N . ASN B 1 570 ? -70.485 13.825 15.140 1.000 14.325 569 ASN B N 1
ATOM 8835 C CA . ASN B 1 570 ? -71.052 14.823 14.251 1.000 14.732 569 ASN B CA 1
ATOM 8836 C C . ASN B 1 570 ? -69.951 15.436 13.384 1.000 14.802 569 ASN B C 1
ATOM 8837 O O . ASN B 1 570 ? -70.124 15.594 12.170 1.000 16.175 569 ASN B O 1
ATOM 8842 N N . ASN B 1 571 ? -68.796 15.715 14.003 1.000 13.843 570 ASN B N 1
ATOM 8843 C CA . ASN B 1 571 ? -67.770 16.467 13.288 1.000 14.158 570 ASN B CA 1
ATOM 8844 C C . ASN B 1 571 ? -66.384 15.986 13.718 1.000 13.257 570 ASN B C 1
ATOM 8845 O O . ASN B 1 571 ? -65.630 16.711 14.351 1.000 12.195 570 ASN B O 1
ATOM 8850 N N . PRO B 1 572 ? -66.033 14.726 13.412 1.000 12.918 571 PRO B N 1
ATOM 8851 C CA . PRO B 1 572 ? -64.735 14.190 13.805 1.000 12.791 571 PRO B CA 1
ATOM 8852 C C . PRO B 1 572 ? -63.556 14.930 13.153 1.000 12.509 571 PRO B C 1
ATOM 8853 O O . PRO B 1 572 ? -62.460 14.898 13.716 1.000 12.372 571 PRO B O 1
ATOM 8857 N N . SER B 1 573 ? -63.789 15.571 12.014 1.000 12.214 572 SER B N 1
ATOM 8858 C CA . SER B 1 573 ? -62.747 16.321 11.304 1.000 12.946 572 SER B CA 1
ATOM 8859 C C . SER B 1 573 ? -62.211 17.487 12.137 1.000 13.546 572 SER B C 1
ATOM 8860 O O . SER B 1 573 ? -61.112 18.005 11.863 1.000 13.081 572 SER B O 1
ATOM 8863 N N . LEU B 1 574 ? -62.979 17.949 13.131 1.000 12.519 573 LEU B N 1
ATOM 8864 C CA . LEU B 1 574 ? -62.478 18.973 14.026 1.000 13.304 573 LEU B CA 1
ATOM 8865 C C . LEU B 1 574 ? -61.278 18.473 14.830 1.000 13.869 573 LEU B C 1
ATOM 8866 O O . LEU B 1 574 ? -60.447 19.290 15.223 1.000 13.492 573 LEU B O 1
ATOM 8871 N N . ILE B 1 575 ? -61.247 17.172 15.145 1.000 13.221 574 ILE B N 1
ATOM 8872 C CA . ILE B 1 575 ? -60.213 16.585 15.991 1.000 13.925 574 ILE B CA 1
ATOM 8873 C C . ILE B 1 575 ? -58.942 16.415 15.143 1.000 14.125 574 ILE B C 1
ATOM 8874 O O . ILE B 1 575 ? -57.839 16.779 15.573 1.000 15.124 574 ILE B O 1
ATOM 8879 N N . SER B 1 576 ? -59.139 15.838 13.958 1.000 13.125 575 SER B N 1
ATOM 8880 C CA . SER B 1 576 ? -58.095 15.549 12.985 1.000 12.530 575 SER B CA 1
ATOM 8881 C C . SER B 1 576 ? -58.761 15.413 11.626 1.000 13.160 575 SER B C 1
ATOM 8882 O O . SER B 1 576 ? -59.828 14.811 11.537 1.000 12.744 575 SER B O 1
ATOM 8885 N N . LYS B 1 577 ? -58.190 16.016 10.581 1.000 12.978 576 LYS B N 1
ATOM 8886 C CA . LYS B 1 577 ? -58.756 15.898 9.248 1.000 13.341 576 LYS B CA 1
ATOM 8887 C C . LYS B 1 577 ? -58.198 14.656 8.548 1.000 12.453 576 LYS B C 1
ATOM 8888 O O . LYS B 1 577 ? -57.009 14.342 8.659 1.000 11.620 576 LYS B O 1
ATOM 8894 N N . TYR B 1 578 ? -59.079 13.968 7.811 1.000 11.979 577 TYR B N 1
ATOM 8895 C CA . TYR B 1 578 ? -58.759 13.020 6.746 1.000 12.069 577 TYR B CA 1
ATOM 8896 C C . TYR B 1 578 ? -58.349 11.651 7.273 1.000 12.248 577 TYR B C 1
ATOM 8897 O O . TYR B 1 578 ? -58.777 10.636 6.732 1.000 13.715 577 TYR B O 1
ATOM 8906 N N . VAL B 1 579 ? -57.421 11.624 8.237 1.000 11.955 578 VAL B N 1
ATOM 8907 C CA . VAL B 1 579 ? -56.939 10.400 8.851 1.000 11.575 578 VAL B CA 1
ATOM 8908 C C . VAL B 1 579 ? -56.961 10.599 10.357 1.000 11.030 578 VAL B C 1
ATOM 8909 O O . VAL B 1 579 ? -56.463 11.606 10.876 1.000 11.238 578 VAL B O 1
ATOM 8913 N N . TRP B 1 580 ? -57.566 9.633 11.072 1.000 11.049 579 TRP B N 1
ATOM 8914 C CA . TRP B 1 580 ? -57.717 9.662 12.510 1.000 11.302 579 TRP B CA 1
ATOM 8915 C C . TRP B 1 580 ? -56.810 8.596 13.104 1.000 11.255 579 TRP B C 1
ATOM 8916 O O . TRP B 1 580 ? -56.909 7.431 12.711 1.000 12.647 579 TRP B O 1
ATOM 8927 N N . THR B 1 581 ? -55.945 8.984 14.036 1.000 11.306 580 THR B N 1
ATOM 8928 C CA . THR B 1 581 ? -54.957 8.053 14.562 1.000 11.654 580 THR B CA 1
ATOM 8929 C C . THR B 1 581 ? -55.247 7.699 16.016 1.000 11.652 580 THR B C 1
ATOM 8930 O O . THR B 1 581 ? -55.296 8.580 16.870 1.000 12.355 580 THR B O 1
ATOM 8934 N N . PHE B 1 582 ? -55.412 6.400 16.286 1.000 13.036 581 PHE B N 1
ATOM 8935 C CA . PHE B 1 582 ? -55.649 5.923 17.634 1.000 13.004 581 PHE B CA 1
ATOM 8936 C C . PHE B 1 582 ? -54.356 5.333 18.188 1.000 13.868 581 PHE B C 1
ATOM 8937 O O . PHE B 1 582 ? -53.736 4.493 17.535 1.000 16.141 581 PHE B O 1
ATOM 8945 N N . LYS B 1 583 ? -53.982 5.798 19.375 1.000 14.694 582 LYS B N 1
ATOM 8946 C CA . LYS B 1 583 ? -52.802 5.323 20.065 1.000 15.500 582 LYS B CA 1
ATOM 8947 C C . LYS B 1 583 ? -53.202 4.256 21.073 1.000 16.186 582 LYS B C 1
ATOM 8948 O O . LYS B 1 583 ? -53.962 4.551 22.011 1.000 15.785 582 LYS B O 1
ATOM 8954 N N . ILE B 1 584 ? -52.675 3.038 20.869 1.000 16.138 583 ILE B N 1
ATOM 8955 C CA . ILE B 1 584 ? -52.936 1.922 21.777 1.000 17.693 583 ILE B CA 1
ATOM 8956 C C . ILE B 1 584 ? -51.669 1.691 22.601 1.000 18.539 583 ILE B C 1
ATOM 8957 O O . ILE B 1 584 ? -50.631 1.317 22.057 1.000 19.169 583 ILE B O 1
ATOM 8962 N N . ASP B 1 585 ? -51.766 1.905 23.915 1.000 20.212 584 ASP B N 1
ATOM 8963 C CA . ASP B 1 585 ? -50.641 1.707 24.822 1.000 22.646 584 ASP B CA 1
ATOM 8964 C C . ASP B 1 585 ? -50.635 0.249 25.271 1.000 26.104 584 ASP B C 1
ATOM 8965 O O . ASP B 1 585 ? -51.662 -0.275 25.710 1.000 24.347 584 ASP B O 1
ATOM 8970 N N . LEU B 1 586 ? -49.463 -0.393 25.149 1.000 27.919 585 LEU B N 1
ATOM 8971 C CA . LEU B 1 586 ? -49.317 -1.818 25.416 1.000 33.169 585 LEU B CA 1
ATOM 8972 C C . LEU B 1 586 ? -48.563 -2.036 26.730 1.000 34.934 585 LEU B C 1
ATOM 8973 O O . LEU B 1 586 ? -47.836 -1.163 27.197 1.000 32.986 585 LEU B O 1
ATOM 8978 N N . ASN B 1 587 ? -48.768 -3.218 27.320 1.000 42.118 586 ASN B N 1
ATOM 8979 C CA . ASN B 1 587 ? -48.004 -3.674 28.477 1.000 45.432 586 ASN B CA 1
ATOM 8980 C C . ASN B 1 587 ? -46.689 -4.298 28.004 1.000 47.840 586 ASN B C 1
ATOM 8981 O O . ASN B 1 587 ? -46.786 -5.210 27.158 1.000 53.768 586 ASN B O 1
#

Radius of gyration: 34.83 Å; Cα contacts (8 Å, |Δi|>4): 2306; chains: 2; bounding box: 83×93×100 Å

Nearest PDB structures (foldseek):
  7xsg-assembly1_B-2  TM=1.002E+00  e=0.000E+00  Cecembia lonarensis LW9
  7xsh-assembly1_A  TM=9.992E-01  e=0.000E+00  Cecembia lonarensis LW9
  7xsf-assembly1_B-2  TM=9.715E-01  e=3.047E-85  Cecembia lonarensis LW9
  1hl8-assembly1_B  TM=8.445E-01  e=5.325E-37  Thermotoga maritima MSB8
  2wvs-assembly1_B  TM=7.724E-01  e=1.334E-28  Bacteroides thetaiotaomicron VPI-5482

Solvent-accessible surface area: 45036 Å² total; per-residue (Å²): 194,47,96,56,151,60,162,112,3,31,70,92,47,130,116,45,169,42,44,150,29,132,46,43,5,28,35,1,63,181,101,48,3,131,66,14,12,76,86,0,131,50,31,14,119,88,0,57,44,33,5,150,117,6,52,5,59,47,65,27,121,15,12,151,79,29,85,37,8,93,38,0,35,17,3,0,0,0,0,4,0,0,0,0,0,6,0,12,0,0,14,0,33,73,158,72,20,75,48,129,37,27,0,4,25,0,5,26,0,1,12,24,7,77,62,111,5,92,88,4,5,53,65,4,5,12,72,76,3,39,5,0,5,0,0,62,70,0,59,1,136,77,8,78,7,73,90,9,0,62,32,1,53,90,1,13,3,98,0,0,0,0,9,0,0,7,2,2,0,8,1,0,0,83,9,122,4,3,42,0,4,0,44,84,5,26,17,48,67,20,0,0,104,49,0,27,67,0,0,170,134,71,137,17,69,8,0,0,2,0,0,1,1,5,0,8,1,0,7,22,24,126,145,46,79,48,160,185,28,81,32,147,36,1,0,0,31,17,13,57,0,1,120,81,136,54,54,77,86,51,17,25,1,69,44,100,91,11,27,51,14,0,9,1,0,3,0,0,131,62,8,9,17,13,0,0,0,1,2,0,12,20,0,1,70,116,13,49,0,11,0,0,3,0,13,0,3,98,6,9,25,7,87,96,0,56,0,40,31,0,7,0,11,0,7,1,18,2,24,8,103,47,48,4,0,3,0,51,40,3,5,13,36,15,60,140,101,43,39,82,103,46,179,111,148,148,152,34,91,96,65,0,59,89,13,44,21,7,22,14,30,32,41,81,45,52,162,41,85,52,137,56,10,7,0,0,2,24,4,9,3,28,3,6,1,27,4,28,45,35,70,116,103,33,12,37,41,2,67,91,1,1,52,41,0,0,47,0,1,0,30,12,0,0,0,0,1,1,4,2,0,35,8,24,0,89,15,25,94,24,18,86,62,14,5,86,50,0,3,78,8,5,165,49,0,24,91,0,0,27,77,2,43,26,32,100,46,41,120,17,98,37,21,17,0,0,63,24,82,94,23,108,16,1,6,0,0,1,16,89,54,34,20,120,50,3,85,0,75,18,83,27,131,86,39,31,144,15,2,70,0,15,52,19,133,78,99,11,126,65,82,142,47,130,116,30,38,4,55,0,45,9,39,177,125,24,68,141,62,19,44,145,26,6,122,62,0,19,0,0,54,0,49,8,90,198,47,100,54,152,60,159,118,2,32,66,90,51,130,120,51,159,39,43,149,32,138,59,42,5,27,39,1,62,185,97,52,3,120,64,10,13,64,79,0,125,51,31,15,109,84,0,52,45,48,6,156,152,19,80,2,70,47,64,27,123,8,11,145,41,21,74,23,7,70,38,0,37,14,1,0,0,0,0,4,0,0,0,0,1,6,0,12,0,0,15,0,32,76,177,73,20,85,48,127,37,26,0,5,26,0,5,24,0,1,12,23,7,73,62,112,5,90,85,6,4,53,65,5,6,13,72,78,4,39,4,0,6,0,0,63,72,0,46,1,145,80,7,64,7,72,113,13,0,58,50,0,53,108,2,10,3,97,0,0,0,0,9,0,0,8,3,3,0,8,1,0,0,82,8,90,2,2,28,0,0,0,50,70,6,26,16,46,66,18,0,0,105,49,0,26,93,8,0,179,135,59,137,15,68,8,0,0,2,0,0,1,1,5,0,7,1,0,6,22,22,135,146,48,77,47,160,188,25,82,31,152,38,1,0,0,32,16,12,57,0,1,121,80,136,54,55,78,87,52,17,24,1,70,44,100,91,11,29,47,17,0,8,1,0,3,0,0,138,64,8,9,16,14,1,0,0,0,2,0,12,21,0,1,70,112,13,72,0,12,0,0,3,0,12,0,4,102,6,9,27,7,90,98,0,57,0,44,34,0,6,0,10,0,6,17,39,2,30,31,162,61,48,4,0,3,0,51,39,2,6,12,36,15,61,136,100,43,58,71,104,47,177,94,166,163,186,50,93,108,66,0,59,84,13,44,21,7,23,12,29,30,44,81,46,54,156,37,85,44,118,56,10,9,0,0,2,20,5,9,3,41,3,6,2,27,6,34,45,34,65,117,104,31,11,41,40,6,66,91,0,0,56,43,0,0,49,2,1,0,33,13,0,0,0,0,1,2,3,2,0,31,8,29,0,103,7,26,111,28,19,92,56,7,8,110,33,0,8,84,7,4,184,47,0,22,90,0,0,22,74,1,45,26,29,102,48,45,122,16,108,33,21,14,0,1,64,19,96,106,24,111,13,0,4,0,0,0,17,91,51,37,20,131,61,1,85,0,74,17,84,16,138,61,37,22,147,13,1,84,0,15,51,24,124,71,86,5,136,65,82,102,28,131,117,43,30,4,62,0,74,10,38,174,136,15,49,144,78,16,49,150,31,6,82,47,0,18,0,0,51,0,44,10,97